Protein 1T72 (pdb70)

Structure (mmCIF, N/CA/C/O backbone):
data_1T72
#
_entry.id   1T72
#
_cell.length_a   113.500
_cell.length_b   113.500
_cell.length_c   155.000
_cell.angle_alpha   90.00
_cell.angle_beta   90.00
_cell.angle_gamma   90.00
#
_symmetry.space_group_name_H-M   'P 43'
#
loop_
_entity.id
_entity.type
_entity.pdbx_description
1 polymer 'Phosphate transport system protein phoU homolog'
2 water water
#
loop_
_atom_site.group_PDB
_atom_site.id
_atom_site.type_symbol
_atom_site.label_atom_id
_atom_site.label_alt_id
_atom_site.label_comp_id
_atom_site.label_asym_id
_atom_site.label_entity_id
_atom_site.label_seq_id
_atom_site.pdbx_PDB_ins_code
_atom_site.Cartn_x
_atom_site.Cartn_y
_atom_site.Cartn_z
_atom_site.occupancy
_atom_site.B_iso_or_equiv
_atom_site.auth_seq_id
_atom_site.auth_comp_id
_atom_site.auth_asym_id
_atom_site.auth_atom_id
_atom_site.pdbx_PDB_model_num
ATOM 1 N N . GLY A 1 1 ? -21.673 42.239 82.195 1.00 52.92 1 GLY A N 1
ATOM 2 C CA . GLY A 1 1 ? -20.653 43.327 82.146 1.00 53.29 1 GLY A CA 1
ATOM 3 C C . GLY A 1 1 ? -19.368 42.889 81.465 1.00 53.44 1 GLY A C 1
ATOM 4 O O . GLY A 1 1 ? -18.683 41.979 81.942 1.00 53.73 1 GLY A O 1
ATOM 5 N N . GLY A 1 2 ? -19.027 43.549 80.358 1.00 53.18 2 GLY A N 1
ATOM 6 C CA . GLY A 1 2 ? -17.890 43.138 79.546 1.00 52.48 2 GLY A CA 1
ATOM 7 C C . GLY A 1 2 ? -16.838 44.188 79.220 1.00 51.76 2 GLY A C 1
ATOM 8 O O . GLY A 1 2 ? -16.260 44.809 80.118 1.00 52.18 2 GLY A O 1
ATOM 9 N N . GLY A 1 3 ? -16.580 44.373 77.925 1.00 50.70 3 GLY A N 1
ATOM 10 C CA . GLY A 1 3 ? -15.485 45.210 77.459 1.00 48.94 3 GLY A CA 1
ATOM 11 C C . GLY A 1 3 ? -14.393 44.381 76.796 1.00 47.76 3 GLY A C 1
ATOM 12 O O . GLY A 1 3 ? -13.544 43.788 77.479 1.00 47.15 3 GLY A O 1
ATOM 13 N N . GLY A 1 4 ? -14.421 44.337 75.462 1.00 46.47 4 GLY A N 1
ATOM 14 C CA . GLY A 1 4 ? -13.451 43.584 74.679 1.00 44.44 4 GLY A CA 1
ATOM 15 C C . GLY A 1 4 ? -12.044 44.168 74.675 1.00 42.93 4 GLY A C 1
ATOM 16 O O . GLY A 1 4 ? -11.096 43.515 74.235 1.00 43.32 4 GLY A O 1
ATOM 17 N N . GLY A 1 5 ? -11.899 45.397 75.164 1.00 40.79 5 GLY A N 1
ATOM 18 C CA . GLY A 1 5 ? -10.598 46.030 75.247 1.00 38.25 5 GLY A CA 1
ATOM 19 C C . GLY A 1 5 ? -9.617 45.307 76.158 1.00 36.66 5 GLY A C 1
ATOM 20 O O . GLY A 1 5 ? -8.408 45.328 75.910 1.00 36.47 5 GLY A O 1
ATOM 21 N N . GLY A 1 6 ? -10.140 44.682 77.214 1.00 34.82 6 GLY A N 1
ATOM 22 C CA . GLY A 1 6 ? -9.337 43.944 78.170 1.00 32.25 6 GLY A CA 1
ATOM 23 C C . GLY A 1 6 ? -8.472 42.899 77.499 1.00 31.22 6 GLY A C 1
ATOM 24 O O . GLY A 1 6 ? -7.237 42.914 77.626 1.00 31.57 6 GLY A O 1
ATOM 33 N N . LYS A 1 8 ? -7.702 42.456 74.331 1.00 26.53 8 LYS A N 1
ATOM 34 C CA . LYS A 1 8 ? -6.754 42.965 73.343 1.00 25.30 8 LYS A CA 1
ATOM 35 C C . LYS A 1 8 ? -5.505 43.496 74.053 1.00 25.27 8 LYS A C 1
ATOM 36 O O . LYS A 1 8 ? -4.367 43.132 73.715 1.00 25.56 8 LYS A O 1
ATOM 42 N N . LEU A 1 9 ? -5.729 44.341 75.056 1.00 24.26 9 LEU A N 1
ATOM 43 C CA . LEU A 1 9 ? -4.643 44.927 75.810 1.00 23.12 9 LEU A CA 1
ATOM 44 C C . LEU A 1 9 ? -3.763 43.844 76.423 1.00 23.76 9 LEU A C 1
ATOM 45 O O . LEU A 1 9 ? -2.538 44.026 76.560 1.00 23.46 9 LEU A O 1
ATOM 50 N N . PHE A 1 10 ? -4.374 42.718 76.800 1.00 23.55 10 PHE A N 1
ATOM 51 C CA . PHE A 1 10 ? -3.573 41.617 77.327 1.00 23.63 10 PHE A CA 1
ATOM 52 C C . PHE A 1 10 ? -2.622 41.063 76.248 1.00 23.51 10 PHE A C 1
ATOM 53 O O . PHE A 1 10 ? -1.398 41.042 76.442 1.00 23.45 10 PHE A O 1
ATOM 61 N N . LYS A 1 11 ? -3.175 40.649 75.109 1.00 23.26 11 LYS A N 1
ATOM 62 C CA . LYS A 1 11 ? -2.357 40.160 74.005 1.00 23.07 11 LYS A CA 1
ATOM 63 C C . LYS A 1 11 ? -1.278 41.172 73.638 1.00 22.61 11 LYS A C 1
ATOM 64 O O . LYS A 1 11 ? -0.092 40.849 73.582 1.00 22.38 11 LYS A O 1
ATOM 70 N N . GLU A 1 12 ? -1.684 42.410 73.395 1.00 22.29 12 GLU A N 1
ATOM 71 C CA . GLU A 1 12 ? -0.712 43.448 73.074 1.00 21.98 12 GLU A CA 1
ATOM 72 C C . GLU A 1 12 ? 0.440 43.539 74.113 1.00 21.43 12 GLU A C 1
ATOM 73 O O . GLU A 1 12 ? 1.612 43.653 73.751 1.00 21.27 12 GLU A O 1
ATOM 79 N N . LEU A 1 13 ? 0.117 43.459 75.396 1.00 20.28 13 LEU A N 1
ATOM 80 C CA . LEU A 1 13 ? 1.144 43.604 76.406 1.00 19.64 13 LEU A CA 1
ATOM 81 C C . LEU A 1 13 ? 2.045 42.382 76.441 1.00 21.15 13 LEU A C 1
ATOM 82 O O . LEU A 1 13 ? 3.246 42.481 76.711 1.00 21.31 13 LEU A O 1
ATOM 87 N N . GLU A 1 14 ? 1.481 41.214 76.173 1.00 23.12 14 GLU A N 1
ATOM 88 C CA . GLU A 1 14 ? 2.309 40.016 76.215 1.00 24.75 14 GLU A CA 1
ATOM 89 C C . GLU A 1 14 ? 3.202 39.984 74.985 1.00 24.74 14 GLU A C 1
ATOM 90 O O . GLU A 1 14 ? 4.401 39.738 75.081 1.00 24.53 14 GLU A O 1
ATOM 96 N N . GLU A 1 15 ? 2.620 40.289 73.836 1.00 25.48 15 GLU A N 1
ATOM 97 C CA . GLU A 1 15 ? 3.388 40.382 72.603 1.00 26.64 15 GLU A CA 1
ATOM 98 C C . GLU A 1 15 ? 4.497 41.438 72.707 1.00 26.58 15 GLU A C 1
ATOM 99 O O . GLU A 1 15 ? 5.536 41.311 72.073 1.00 26.71 15 GLU A O 1
ATOM 105 N N . THR A 1 16 ? 4.287 42.480 73.503 1.00 26.52 16 THR A N 1
ATOM 106 C CA . THR A 1 16 ? 5.311 43.510 73.640 1.00 26.68 16 THR A CA 1
ATOM 107 C C . THR A 1 16 ? 6.400 43.006 74.557 1.00 27.17 16 THR A C 1
ATOM 108 O O . THR A 1 16 ? 7.586 43.075 74.231 1.00 27.36 16 THR A O 1
ATOM 112 N N . LYS A 1 17 ? 6.000 42.494 75.714 1.00 27.29 17 LYS A N 1
ATOM 113 C CA . LYS A 1 17 ? 6.964 41.852 76.591 1.00 27.30 17 LYS A CA 1
ATOM 114 C C . LYS A 1 17 ? 7.823 40.876 75.784 1.00 26.74 17 LYS A C 1
ATOM 115 O O . LYS A 1 17 ? 9.025 40.777 75.999 1.00 26.68 17 LYS A O 1
ATOM 121 N N . GLU A 1 18 ? 7.214 40.173 74.836 1.00 26.38 18 GLU A N 1
ATOM 122 C CA . GLU A 1 18 ? 7.979 39.239 74.020 1.00 26.33 18 GLU A CA 1
ATOM 123 C C . GLU A 1 18 ? 8.995 40.003 73.197 1.00 24.85 18 GLU A C 1
ATOM 124 O O . GLU A 1 18 ? 10.133 39.577 73.037 1.00 24.76 18 GLU A O 1
ATOM 130 N N . GLN A 1 19 ? 8.585 41.151 72.693 1.00 23.58 19 GLN A N 1
ATOM 131 C CA . GLN A 1 19 ? 9.491 41.969 71.915 1.00 23.10 19 GLN A CA 1
ATOM 132 C C . GLN A 1 19 ? 10.661 42.406 72.756 1.00 22.33 19 GLN A C 1
ATOM 133 O O . GLN A 1 19 ? 11.790 42.333 72.314 1.00 22.40 19 GLN A O 1
ATOM 139 N N . VAL A 1 20 ? 10.390 42.887 73.964 1.00 22.01 20 VAL A N 1
ATOM 140 C CA . VAL A 1 20 ? 11.469 43.282 74.868 1.00 21.11 20 VAL A CA 1
ATOM 141 C C . VAL A 1 20 ? 12.482 42.144 75.009 1.00 21.12 20 VAL A C 1
ATOM 142 O O . VAL A 1 20 ? 13.693 42.372 74.949 1.00 21.37 20 VAL A O 1
ATOM 146 N N . ILE A 1 21 ? 12.007 40.915 75.170 1.00 20.49 21 ILE A N 1
ATOM 147 C CA . ILE A 1 21 ? 12.957 39.821 75.309 1.00 20.29 21 ILE A CA 1
ATOM 148 C C . ILE A 1 21 ? 13.791 39.643 74.034 1.00 20.13 21 ILE A C 1
ATOM 149 O O . ILE A 1 21 ? 15.022 39.605 74.108 1.00 19.79 21 ILE A O 1
ATOM 154 N N . LYS A 1 22 ? 13.132 39.571 72.874 1.00 20.05 22 LYS A N 1
ATOM 155 C CA . LYS A 1 22 ? 13.845 39.523 71.594 1.00 19.68 22 LYS A CA 1
ATOM 156 C C . LYS A 1 22 ? 14.998 40.526 71.649 1.00 19.18 22 LYS A C 1
ATOM 157 O O . LYS A 1 22 ? 16.158 40.201 71.361 1.00 19.49 22 LYS A O 1
ATOM 171 N N . ALA A 1 24 ? 16.602 41.922 74.213 1.00 19.65 24 ALA A N 1
ATOM 172 C CA . ALA A 1 24 ? 17.720 41.581 75.119 1.00 20.20 24 ALA A CA 1
ATOM 173 C C . ALA A 1 24 ? 18.559 40.388 74.628 1.00 21.20 24 ALA A C 1
ATOM 174 O O . ALA A 1 24 ? 19.743 40.278 74.960 1.00 21.02 24 ALA A O 1
ATOM 176 N N . LYS A 1 25 ? 17.958 39.488 73.850 1.00 22.04 25 LYS A N 1
ATOM 177 C CA . LYS A 1 25 ? 18.744 38.439 73.223 1.00 22.74 25 LYS A CA 1
ATOM 178 C C . LYS A 1 25 ? 19.796 39.117 72.332 1.00 22.74 25 LYS A C 1
ATOM 179 O O . LYS A 1 25 ? 20.995 38.896 72.484 1.00 23.03 25 LYS A O 1
ATOM 185 N N . LEU A 1 26 ? 19.338 39.982 71.433 1.00 21.84 26 LEU A N 1
ATOM 186 C CA . LEU A 1 26 ? 20.232 40.676 70.513 1.00 20.93 26 LEU A CA 1
ATOM 187 C C . LEU A 1 26 ? 21.350 41.469 71.210 1.00 20.25 26 LEU A C 1
ATOM 188 O O . LEU A 1 26 ? 22.489 41.522 70.747 1.00 19.65 26 LEU A O 1
ATOM 193 N N . VAL A 1 27 ? 21.027 42.074 72.335 1.00 20.57 27 VAL A N 1
ATOM 194 C CA . VAL A 1 27 ? 22.040 42.775 73.126 1.00 21.43 27 VAL A CA 1
ATOM 195 C C . VAL A 1 27 ? 23.099 41.819 73.684 1.00 21.85 27 VAL A C 1
ATOM 196 O O . VAL A 1 27 ? 24.309 42.114 73.663 1.00 21.34 27 VAL A O 1
ATOM 200 N N . GLN A 1 28 ? 22.634 40.678 74.183 1.00 22.63 28 GLN A N 1
ATOM 201 C CA . GLN A 1 28 ? 23.533 39.654 74.681 1.00 23.85 28 GLN A CA 1
ATOM 202 C C . GLN A 1 28 ? 24.378 39.150 73.512 1.00 23.51 28 GLN A C 1
ATOM 203 O O . GLN A 1 28 ? 25.563 38.863 73.677 1.00 23.95 28 GLN A O 1
ATOM 209 N N . GLU A 1 29 ? 23.769 39.051 72.330 1.00 22.56 29 GLU A N 1
ATOM 210 C CA . GLU A 1 29 ? 24.463 38.498 71.173 1.00 22.01 29 GLU A CA 1
ATOM 211 C C . GLU A 1 29 ? 25.519 39.495 70.728 1.00 20.27 29 GLU A C 1
ATOM 212 O O . GLU A 1 29 ? 26.622 39.123 70.309 1.00 19.01 29 GLU A O 1
ATOM 218 N N . ALA A 1 30 ? 25.164 40.766 70.845 1.00 18.91 30 ALA A N 1
ATOM 219 C CA . ALA A 1 30 ? 26.070 41.841 70.527 1.00 18.06 30 ALA A CA 1
ATOM 220 C C . ALA A 1 30 ? 27.276 41.763 71.452 1.00 17.88 30 ALA A C 1
ATOM 221 O O . ALA A 1 30 ? 28.384 41.530 70.996 1.00 17.23 30 ALA A O 1
ATOM 223 N N . ILE A 1 31 ? 27.075 41.932 72.756 1.00 18.21 31 ILE A N 1
ATOM 224 C CA . ILE A 1 31 ? 28.218 41.856 73.654 1.00 18.89 31 ILE A CA 1
ATOM 225 C C . ILE A 1 31 ? 29.069 40.637 73.309 1.00 19.25 31 ILE A C 1
ATOM 226 O O . ILE A 1 31 ? 30.286 40.734 73.173 1.00 19.26 31 ILE A O 1
ATOM 231 N N . ASP A 1 32 ? 28.414 39.492 73.158 1.00 20.53 32 ASP A N 1
ATOM 232 C CA . ASP A 1 32 ? 29.108 38.236 72.845 1.00 21.68 32 ASP A CA 1
ATOM 233 C C . ASP A 1 32 ? 30.014 38.248 71.593 1.00 20.83 32 ASP A C 1
ATOM 234 O O . ASP A 1 32 ? 31.177 37.856 71.677 1.00 21.33 32 ASP A O 1
ATOM 239 N N . LYS A 1 33 ? 29.494 38.693 70.448 1.00 19.09 33 LYS A N 1
ATOM 240 C CA . LYS A 1 33 ? 30.303 38.793 69.237 1.00 16.95 33 LYS A CA 1
ATOM 241 C C . LYS A 1 33 ? 31.456 39.763 69.454 1.00 15.86 33 LYS A C 1
ATOM 242 O O . LYS A 1 33 ? 32.581 39.512 69.024 1.00 15.48 33 LYS A O 1
ATOM 248 N N . ALA A 1 34 ? 31.167 40.871 70.125 1.00 14.72 34 ALA A N 1
ATOM 249 C CA . ALA A 1 34 ? 32.140 41.942 70.276 1.00 14.48 34 ALA A CA 1
ATOM 250 C C . ALA A 1 34 ? 33.317 41.489 71.110 1.00 14.82 34 ALA A C 1
ATOM 251 O O . ALA A 1 34 ? 34.430 41.990 70.950 1.00 14.65 34 ALA A O 1
ATOM 253 N N . T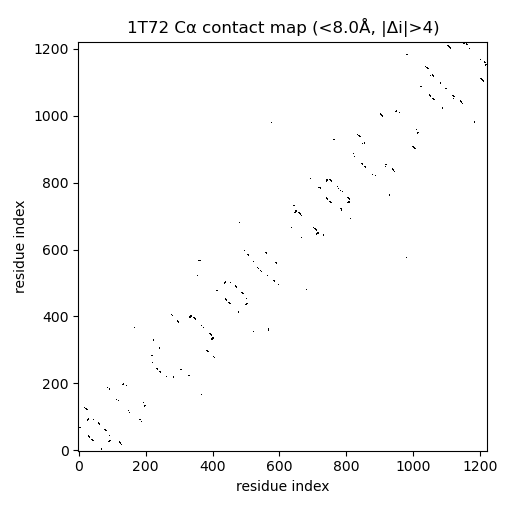HR A 1 35 ? 33.083 40.555 72.019 1.00 15.10 35 THR A N 1
ATOM 254 C CA . THR A 1 35 ? 34.178 40.109 72.857 1.00 16.20 35 THR A CA 1
ATOM 255 C C . THR A 1 35 ? 35.056 39.134 72.080 1.00 17.03 35 THR A C 1
ATOM 256 O O . THR A 1 35 ? 36.279 39.101 72.259 1.00 16.90 35 THR A O 1
ATOM 260 N N . GLU A 1 36 ? 34.429 38.361 71.193 1.00 17.57 36 GLU A N 1
ATOM 261 C CA . GLU A 1 36 ? 35.173 37.488 70.306 1.00 17.59 36 GLU A CA 1
ATOM 262 C C . GLU A 1 36 ? 35.981 38.355 69.352 1.00 17.63 36 GLU A C 1
ATOM 263 O O . GLU A 1 36 ? 37.170 38.125 69.165 1.00 17.63 36 GLU A O 1
ATOM 269 N N . ALA A 1 37 ? 35.351 39.374 68.773 1.00 18.17 37 ALA A N 1
ATOM 270 C CA . ALA A 1 37 ? 36.049 40.187 67.778 1.00 19.10 37 ALA A CA 1
ATOM 271 C C . ALA A 1 37 ? 37.221 40.869 68.438 1.00 19.28 37 ALA A C 1
ATOM 272 O O . ALA A 1 37 ? 38.295 40.967 67.849 1.00 20.19 37 ALA A O 1
ATOM 274 N N . LEU A 1 38 ? 37.014 41.322 69.667 1.00 18.95 38 LEU A N 1
ATOM 275 C CA . LEU A 1 38 ? 38.078 41.934 70.450 1.00 19.39 38 LEU A CA 1
ATOM 276 C C . LEU A 1 38 ? 39.240 40.971 70.623 1.00 20.72 38 LEU A C 1
ATOM 277 O O . LEU A 1 38 ? 40.349 41.266 70.184 1.00 21.90 38 LEU A O 1
ATOM 282 N N . ASN A 1 39 ? 38.959 39.819 71.240 1.00 21.55 39 ASN A N 1
ATOM 283 C CA . ASN A 1 39 ? 39.945 38.793 71.594 1.00 21.38 39 ASN A CA 1
ATOM 284 C C . ASN A 1 39 ? 40.703 38.235 70.392 1.00 21.24 39 ASN A C 1
ATOM 285 O O . ASN A 1 39 ? 41.944 38.234 70.355 1.00 21.55 39 ASN A O 1
ATOM 290 N N . LYS A 1 40 ? 39.942 37.733 69.420 1.00 20.58 40 LYS A N 1
ATOM 291 C CA . LYS A 1 40 ? 40.497 36.956 68.312 1.00 19.35 40 LYS A CA 1
ATOM 292 C C . LYS A 1 40 ? 40.985 37.835 67.157 1.00 18.48 40 LYS A C 1
ATOM 293 O O . LYS A 1 40 ? 41.288 37.326 66.084 1.00 18.50 40 LYS A O 1
ATOM 299 N N . GLN A 1 41 ? 41.075 39.147 67.404 1.00 17.49 41 GLN A N 1
ATOM 300 C CA . GLN A 1 41 ? 41.437 40.183 66.404 1.00 15.97 41 GLN A CA 1
ATOM 301 C C . GLN A 1 41 ? 40.706 39.995 65.077 1.00 15.15 41 GLN A C 1
ATOM 302 O O . GLN A 1 41 ? 41.313 40.015 64.003 1.00 16.09 41 GLN A O 1
ATOM 308 N N . ASN A 1 42 ? 39.393 39.828 65.170 1.00 13.87 42 ASN A N 1
ATOM 309 C CA . ASN A 1 42 ? 38.599 39.347 64.056 1.00 12.97 42 ASN A CA 1
ATOM 310 C C . ASN A 1 42 ? 37.624 40.423 63.581 1.00 13.07 42 ASN A C 1
ATOM 311 O O . ASN A 1 42 ? 36.623 40.715 64.267 1.00 14.14 42 ASN A O 1
ATOM 316 N N . VAL A 1 43 ? 37.924 41.029 62.426 1.00 12.25 43 VAL A N 1
ATOM 317 C CA . VAL A 1 43 ? 37.110 42.143 61.909 1.00 11.59 43 VAL A CA 1
ATOM 318 C C . VAL A 1 43 ? 35.814 41.668 61.264 1.00 12.09 43 VAL A C 1
ATOM 319 O O . VAL A 1 43 ? 34.804 42.370 61.308 1.00 11.89 43 VAL A O 1
ATOM 323 N N . GLU A 1 44 ? 35.846 40.488 60.649 1.00 12.96 44 GLU A N 1
ATOM 324 C CA . GLU A 1 44 ? 34.624 39.901 60.125 1.00 13.89 44 GLU A CA 1
ATOM 325 C C . GLU A 1 44 ? 33.591 40.040 61.242 1.00 13.88 44 GLU A C 1
ATOM 326 O O . GLU A 1 44 ? 32.533 40.650 61.061 1.00 14.46 44 GLU A O 1
ATOM 332 N N . LEU A 1 45 ? 33.941 39.528 62.417 1.00 13.27 45 LEU A N 1
ATOM 333 C CA . LEU A 1 45 ? 33.029 39.473 63.548 1.00 12.68 45 LEU A CA 1
ATOM 334 C C . LEU A 1 45 ? 32.565 40.842 64.015 1.00 13.28 45 LEU A C 1
ATOM 335 O O . LEU A 1 45 ? 31.428 40.993 64.481 1.00 13.07 45 LEU A O 1
ATOM 340 N N . ALA A 1 46 ? 33.464 41.824 63.934 1.00 13.47 46 ALA A N 1
ATOM 341 C CA . ALA A 1 46 ? 33.161 43.172 64.402 1.00 13.17 46 ALA A CA 1
ATOM 342 C C . ALA A 1 46 ? 32.158 43.869 63.479 1.00 12.87 46 ALA A C 1
ATOM 343 O O . ALA A 1 46 ? 31.135 44.354 63.947 1.00 13.22 46 ALA A O 1
ATOM 345 N N . GLU A 1 47 ? 32.434 43.892 62.174 1.00 12.46 47 GLU A N 1
ATOM 346 C CA . GLU A 1 47 ? 31.517 44.494 61.205 1.00 11.50 47 GLU A CA 1
ATOM 347 C C . GLU A 1 47 ? 30.115 43.916 61.356 1.00 10.24 47 GLU A C 1
ATOM 348 O O . GLU A 1 47 ? 29.135 44.601 61.104 1.00 9.50 47 GLU A O 1
ATOM 354 N N . GLU A 1 48 ? 30.027 42.651 61.761 1.00 9.79 48 GLU A N 1
ATOM 355 C CA . GLU A 1 48 ? 28.737 42.055 62.100 1.00 9.81 48 GLU A CA 1
ATOM 356 C C . GLU A 1 48 ? 28.090 42.852 63.227 1.00 10.32 48 GLU A C 1
ATOM 357 O O . GLU A 1 48 ? 27.070 43.513 63.011 1.00 11.11 48 GLU A O 1
ATOM 363 N N . VAL A 1 49 ? 28.693 42.811 64.414 1.00 10.36 49 VAL A N 1
ATOM 364 C CA . VAL A 1 49 ? 28.195 43.585 65.549 1.00 11.01 49 VAL A CA 1
ATOM 365 C C . VAL A 1 49 ? 27.732 44.966 65.093 1.00 12.39 49 VAL A C 1
ATOM 366 O O . VAL A 1 49 ? 26.646 45.408 65.449 1.00 12.59 49 VAL A O 1
ATOM 370 N N . ILE A 1 50 ? 28.541 45.635 64.279 1.00 14.54 50 ILE A N 1
ATOM 371 C CA . ILE A 1 50 ? 28.234 47.001 63.828 1.00 16.21 50 ILE A CA 1
ATOM 372 C C . ILE A 1 50 ? 27.005 47.147 62.899 1.00 17.07 50 ILE A C 1
ATOM 373 O O . ILE A 1 50 ? 26.253 48.111 63.055 1.00 17.85 50 ILE A O 1
ATOM 378 N N . LYS A 1 51 ? 26.783 46.226 61.955 1.00 17.67 51 LYS A N 1
ATOM 379 C CA . LYS A 1 51 ? 25.523 46.284 61.201 1.00 18.63 51 LYS A CA 1
ATOM 380 C C . LYS A 1 51 ? 24.386 45.854 62.080 1.00 18.78 51 LYS A C 1
ATOM 381 O O . LYS A 1 51 ? 23.301 46.417 62.013 1.00 19.62 51 LYS A O 1
ATOM 387 N N . GLY A 1 52 ? 24.648 44.861 62.921 1.00 18.69 52 GLY A N 1
ATOM 388 C CA . GLY A 1 52 ? 23.614 44.271 63.746 1.00 18.67 52 GLY A CA 1
ATOM 389 C C . GLY A 1 52 ? 23.008 45.217 64.766 1.00 18.83 52 GLY A C 1
ATOM 390 O O . GLY A 1 52 ? 22.030 44.875 65.431 1.00 18.72 52 GLY A O 1
ATOM 391 N N . ASP A 1 53 ? 23.592 46.403 64.896 1.00 19.29 53 ASP A N 1
ATOM 392 C CA . ASP A 1 53 ? 23.182 47.366 65.928 1.00 19.47 53 ASP A CA 1
ATOM 393 C C . ASP A 1 53 ? 21.951 48.102 65.491 1.00 19.15 53 ASP A C 1
ATOM 394 O O . ASP A 1 53 ? 21.227 48.653 66.303 1.00 17.87 53 ASP A O 1
ATOM 399 N N . ASP A 1 54 ? 21.747 48.119 64.179 1.00 19.80 54 ASP A N 1
ATOM 400 C CA . ASP A 1 54 ? 20.620 48.792 63.590 1.00 19.98 54 ASP A CA 1
ATOM 401 C C . ASP A 1 54 ? 19.342 48.081 63.968 1.00 19.15 54 ASP A C 1
ATOM 402 O O . ASP A 1 54 ? 18.348 48.724 64.272 1.00 17.39 54 ASP A O 1
ATOM 407 N N . THR A 1 55 ? 19.383 46.751 63.964 1.00 19.39 55 THR A N 1
ATOM 408 C CA . THR A 1 55 ? 18.222 45.954 64.345 1.00 19.86 55 THR A CA 1
ATOM 409 C C . THR A 1 55 ? 17.756 46.380 65.714 1.00 20.42 55 THR A C 1
ATOM 410 O O . THR A 1 55 ? 16.565 46.644 65.928 1.00 20.65 55 THR A O 1
ATOM 414 N N . ILE A 1 56 ? 18.713 46.448 66.636 1.00 21.00 56 ILE A N 1
ATOM 415 C CA . ILE A 1 56 ? 18.442 46.874 68.002 1.00 21.58 56 ILE A CA 1
ATOM 416 C C . ILE A 1 56 ? 17.892 48.301 68.058 1.00 23.50 56 ILE A C 1
ATOM 417 O O . ILE A 1 56 ? 16.961 48.573 68.802 1.00 24.60 56 ILE A O 1
ATOM 422 N N . ASP A 1 57 ? 18.442 49.214 67.260 1.00 25.41 57 ASP A N 1
ATOM 423 C CA . ASP A 1 57 ? 17.887 50.567 67.190 1.00 26.21 57 ASP A CA 1
ATOM 424 C C . ASP A 1 57 ? 16.377 50.567 66.898 1.00 27.06 57 ASP A C 1
ATOM 425 O O . ASP A 1 57 ? 15.608 51.193 67.631 1.00 28.07 57 ASP A O 1
ATOM 430 N N . LEU A 1 58 ? 15.952 49.861 65.852 1.00 26.87 58 LEU A N 1
ATOM 431 C CA . LEU A 1 58 ? 14.557 49.887 65.454 1.00 27.39 58 LEU A CA 1
ATOM 432 C C . LEU A 1 58 ? 13.661 49.270 66.522 1.00 28.31 58 LEU A C 1
ATOM 433 O O . LEU A 1 58 ? 12.516 49.686 66.686 1.00 28.88 58 LEU A O 1
ATOM 438 N N . LEU A 1 59 ? 14.186 48.297 67.269 1.00 28.24 59 LEU A N 1
ATOM 439 C CA . LEU A 1 59 ? 13.420 47.655 68.347 1.00 27.29 59 LEU A CA 1
ATOM 440 C C . LEU A 1 59 ? 13.046 48.633 69.444 1.00 27.00 59 LEU A C 1
ATOM 441 O O . LEU A 1 59 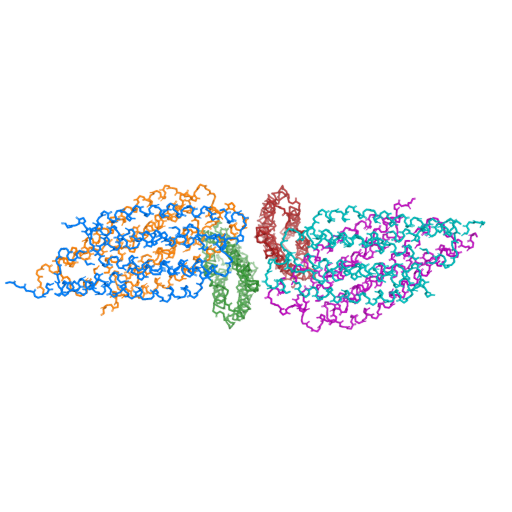? 12.032 48.457 70.114 1.00 26.64 59 LEU A O 1
ATOM 446 N N . GLU A 1 60 ? 13.876 49.650 69.642 1.00 27.04 60 GLU A N 1
ATOM 447 C CA . GLU A 1 60 ? 13.571 50.657 70.649 1.00 28.02 60 GLU A CA 1
ATOM 448 C C . GLU A 1 60 ? 12.286 51.392 70.262 1.00 27.37 60 GLU A C 1
ATOM 449 O O . GLU A 1 60 ? 11.307 51.377 71.017 1.00 27.54 60 GLU A O 1
ATOM 455 N N . VAL A 1 61 ? 12.310 52.008 69.079 1.00 26.01 61 VAL A N 1
ATOM 456 C CA . VAL A 1 61 ? 11.155 52.646 68.446 1.00 24.64 61 VAL A CA 1
ATOM 457 C C . VAL A 1 61 ? 9.946 51.742 68.405 1.00 23.52 61 VAL A C 1
ATOM 458 O O . VAL A 1 61 ? 8.886 52.090 68.882 1.00 23.40 61 VAL A O 1
ATOM 462 N N . ASP A 1 62 ? 10.136 50.572 67.820 1.00 23.14 62 ASP A N 1
ATOM 463 C CA . ASP A 1 62 ? 9.114 49.552 67.704 1.00 22.94 62 ASP A CA 1
ATOM 464 C C . ASP A 1 62 ? 8.347 49.425 68.998 1.00 22.85 62 ASP A C 1
ATOM 465 O O . ASP A 1 62 ? 7.136 49.597 69.020 1.00 22.94 62 ASP A O 1
ATOM 470 N N . ILE A 1 63 ? 9.064 49.139 70.079 1.00 23.29 63 ILE A N 1
ATOM 471 C CA . ILE A 1 63 ? 8.463 48.955 71.397 1.00 23.55 63 ILE A CA 1
ATOM 472 C C . ILE A 1 63 ? 7.898 50.250 71.987 1.00 23.66 63 ILE A C 1
ATOM 473 O O . ILE A 1 63 ? 6.872 50.248 72.677 1.00 23.90 63 ILE A O 1
ATOM 478 N N . GLU A 1 64 ? 8.571 51.360 71.729 1.00 23.28 64 GLU A N 1
ATOM 479 C CA . GLU A 1 64 ? 8.094 52.619 72.252 1.00 22.52 64 GLU A CA 1
ATOM 480 C C . GLU A 1 64 ? 6.793 52.965 71.598 1.00 22.20 64 GLU A C 1
ATOM 481 O O . GLU A 1 64 ? 5.861 53.354 72.285 1.00 23.78 64 GLU A O 1
ATOM 487 N N . ARG A 1 65 ? 6.703 52.786 70.284 1.00 20.67 65 ARG A N 1
ATOM 488 C CA . ARG A 1 65 ? 5.468 53.074 69.578 1.00 18.90 65 ARG A CA 1
ATOM 489 C C . ARG A 1 65 ? 4.394 52.102 70.042 1.00 18.77 65 ARG A C 1
ATOM 490 O O . ARG A 1 65 ? 3.214 52.443 70.083 1.00 17.76 65 ARG A O 1
ATOM 498 N N . ARG A 1 66 ? 4.810 50.897 70.428 1.00 18.80 66 ARG A N 1
ATOM 499 C CA . ARG A 1 66 ? 3.872 49.915 70.968 1.00 18.82 66 ARG A CA 1
ATOM 500 C C . ARG A 1 66 ? 3.196 50.463 72.221 1.00 19.07 66 ARG A C 1
ATOM 501 O O . ARG A 1 66 ? 1.967 50.377 72.367 1.00 18.83 66 ARG A O 1
ATOM 509 N N . CYS A 1 67 ? 4.018 51.018 73.118 1.00 18.93 67 CYS A N 1
ATOM 510 C CA . CYS A 1 67 ? 3.585 51.482 74.427 1.00 19.26 67 CYS A CA 1
ATOM 511 C C . CYS A 1 67 ? 2.575 52.595 74.329 1.00 19.35 67 CYS A C 1
ATOM 512 O O . CYS A 1 67 ? 1.590 52.616 75.052 1.00 19.42 67 CYS A O 1
ATOM 515 N N . ILE A 1 68 ? 2.826 53.539 73.434 1.00 19.42 68 ILE A N 1
ATOM 516 C CA . ILE A 1 68 ? 1.889 54.641 73.225 1.00 19.34 68 ILE A CA 1
ATOM 517 C C . ILE A 1 68 ? 0.585 54.141 72.619 1.00 18.32 68 ILE A C 1
ATOM 518 O O . ILE A 1 68 ? -0.478 54.590 73.003 1.00 18.27 68 ILE A O 1
ATOM 523 N N . ARG A 1 69 ? 0.676 53.226 71.657 1.00 17.61 69 ARG A N 1
ATOM 524 C CA . ARG A 1 69 ? -0.504 52.611 71.077 1.00 16.88 69 ARG A CA 1
ATOM 525 C C . ARG A 1 69 ? -1.336 52.137 72.247 1.00 15.92 69 ARG A C 1
ATOM 526 O O . ARG A 1 69 ? -2.516 52.503 72.408 1.00 15.87 69 ARG A O 1
ATOM 542 N N . ILE A 1 71 ? -1.552 52.590 75.357 1.00 13.82 71 ILE A N 1
ATOM 543 C CA . ILE A 1 71 ? -2.149 53.565 76.277 1.00 14.42 71 ILE A CA 1
ATOM 544 C C . ILE A 1 71 ? -3.314 54.308 75.642 1.00 14.40 71 ILE A C 1
ATOM 545 O O . ILE A 1 71 ? -4.349 54.524 76.259 1.00 14.43 71 ILE A O 1
ATOM 550 N N . ALA A 1 72 ? -3.121 54.722 74.405 1.00 15.23 72 ALA A N 1
ATOM 551 C CA . ALA A 1 72 ? -4.102 55.542 73.711 1.00 16.22 72 ALA A CA 1
ATOM 552 C C . ALA A 1 72 ? -5.406 54.771 73.495 1.00 17.07 72 ALA A C 1
ATOM 553 O O . ALA A 1 72 ? -6.496 55.310 73.680 1.00 16.60 72 ALA A O 1
ATOM 555 N N . LEU A 1 73 ? -5.268 53.499 73.126 1.00 18.34 73 LEU A N 1
ATOM 556 C CA . LEU A 1 73 ? -6.387 52.680 72.686 1.00 19.26 73 LEU A CA 1
ATOM 557 C C . LEU A 1 73 ? -7.164 52.025 73.824 1.00 20.00 73 LEU A C 1
ATOM 558 O O . LEU A 1 73 ? -8.372 51.824 73.740 1.00 20.40 73 LEU A O 1
ATOM 563 N N . TYR A 1 74 ? -6.472 51.677 74.891 1.00 20.81 74 TYR A N 1
ATOM 564 C CA . TYR A 1 74 ? -7.079 50.814 75.876 1.00 22.46 74 TYR A CA 1
ATOM 565 C C . TYR A 1 74 ? -7.274 51.423 77.264 1.00 24.05 74 TYR A C 1
ATOM 566 O O . TYR A 1 74 ? -7.850 50.782 78.143 1.00 24.84 74 TYR A O 1
ATOM 575 N N . GLN A 1 75 ? -6.796 52.647 77.467 1.00 25.11 75 GLN A N 1
ATOM 576 C CA . GLN A 1 75 ? -6.955 53.331 78.748 1.00 25.31 75 GLN A CA 1
ATOM 577 C C . GLN A 1 75 ? -6.681 52.410 79.951 1.00 24.18 75 GLN A C 1
ATOM 578 O O . GLN A 1 75 ? -7.573 52.137 80.749 1.00 24.60 75 GLN A O 1
ATOM 584 N N . PRO A 1 76 ? -5.445 51.938 80.087 1.00 23.16 76 PRO A N 1
ATOM 585 C CA . PRO A 1 76 ? -5.111 50.924 81.088 1.00 22.87 76 PRO A CA 1
ATOM 586 C C . PRO A 1 76 ? -4.960 51.503 82.483 1.00 23.24 76 PRO A C 1
ATOM 587 O O . PRO A 1 76 ? -4.453 52.613 82.673 1.00 23.23 76 PRO A O 1
ATOM 591 N N . GLU A 1 77 ? -5.423 50.758 83.462 1.00 22.95 77 GLU A N 1
ATOM 592 C CA . GLU A 1 77 ? -5.370 51.178 84.830 1.00 22.74 77 GLU A CA 1
ATOM 593 C C . GLU A 1 77 ? -4.044 50.757 85.464 1.00 21.63 77 GLU A C 1
ATOM 594 O O . GLU A 1 77 ? -3.179 50.172 84.795 1.00 21.23 77 GLU A O 1
ATOM 600 N N . ALA A 1 78 ? -3.883 51.080 86.726 1.00 20.55 78 ALA A N 1
ATOM 601 C CA . ALA A 1 78 ? -2.748 50.868 87.659 1.00 20.07 78 ALA A CA 1
ATOM 602 C C . ALA A 1 78 ? -1.588 49.964 87.272 1.00 20.19 78 ALA A C 1
ATOM 603 O O . ALA A 1 78 ? -0.562 50.448 86.800 1.00 20.81 78 ALA A O 1
ATOM 605 N N . GLY A 1 79 ? -1.724 48.661 87.482 1.00 19.46 79 GLY A N 1
ATOM 606 C CA . GLY A 1 79 ? -0.672 47.711 87.191 1.00 17.81 79 GLY A CA 1
ATOM 607 C C . GLY A 1 79 ? -0.201 47.721 85.749 1.00 16.84 79 GLY A C 1
ATOM 608 O O . GLY A 1 79 ? 0.995 47.729 85.479 1.00 16.47 79 GLY A O 1
ATOM 609 N N . ASP A 1 80 ? -1.165 47.727 84.831 1.00 16.11 80 ASP A N 1
ATOM 610 C CA . ASP A 1 80 ? -0.869 47.708 83.412 1.00 16.02 80 ASP A CA 1
ATOM 611 C C . ASP A 1 80 ? -0.075 48.954 82.985 1.00 15.53 80 ASP A C 1
ATOM 612 O O . ASP A 1 80 ? 1.033 48.863 82.443 1.00 14.46 80 ASP A O 1
ATOM 617 N N . LEU A 1 81 ? -0.656 50.117 83.245 1.00 15.12 81 LEU A N 1
ATOM 618 C CA . LEU A 1 81 ? -0.040 51.371 82.914 1.00 15.58 81 LEU A CA 1
ATOM 619 C C . LEU A 1 81 ? 1.374 51.430 83.479 1.00 17.77 81 LEU A C 1
ATOM 620 O O . LEU A 1 81 ? 2.284 52.014 82.873 1.00 18.39 81 LEU A O 1
ATOM 625 N N . ARG A 1 82 ? 1.558 50.812 84.641 1.00 19.37 82 ARG A N 1
ATOM 626 C CA . ARG A 1 82 ? 2.849 50.791 85.298 1.00 20.88 82 ARG A CA 1
ATOM 627 C C . ARG A 1 82 ? 3.860 49.933 84.540 1.00 21.30 82 ARG A C 1
ATOM 628 O O . ARG A 1 82 ? 4.986 50.374 84.298 1.00 22.22 82 ARG A O 1
ATOM 644 N N . ILE A 1 84 ? 3.811 49.310 81.517 1.00 15.21 84 ILE A N 1
ATOM 645 C CA . ILE A 1 84 ? 4.021 49.906 80.194 1.00 13.73 84 ILE A CA 1
ATOM 646 C C . ILE A 1 84 ? 5.058 51.031 80.234 1.00 13.10 84 ILE A C 1
ATOM 647 O O . ILE A 1 84 ? 6.103 50.977 79.567 1.00 12.62 84 ILE A O 1
ATOM 660 N N . GLY A 1 86 ? 7.148 51.408 82.448 1.00 13.69 86 GLY A N 1
ATOM 661 C CA . GLY A 1 86 ? 8.345 50.644 82.744 1.00 14.61 86 GLY A CA 1
ATOM 662 C C . GLY A 1 86 ? 8.954 49.988 81.517 1.00 16.57 86 GLY A C 1
ATOM 663 O O . GLY A 1 86 ? 10.164 50.091 81.263 1.00 15.87 86 GLY A O 1
ATOM 664 N N . ILE A 1 87 ? 8.138 49.298 80.732 1.00 18.15 87 ILE A N 1
ATOM 665 C CA . ILE A 1 87 ? 8.676 48.834 79.476 1.00 19.62 87 ILE A CA 1
ATOM 666 C C . ILE A 1 87 ? 9.303 50.034 78.775 1.00 21.18 87 ILE A C 1
ATOM 667 O O . ILE A 1 87 ? 10.454 49.972 78.393 1.00 22.87 87 ILE A O 1
ATOM 672 N N . TYR A 1 88 ? 8.576 51.141 78.657 1.00 22.58 88 TYR A N 1
ATOM 673 C CA . TYR A 1 88 ? 9.069 52.316 77.926 1.00 24.04 88 TYR A CA 1
ATOM 674 C C . TYR A 1 88 ? 10.472 52.762 78.391 1.00 24.46 88 TYR A C 1
ATOM 675 O O . TYR A 1 88 ? 11.374 52.954 77.579 1.00 24.56 88 TYR A O 1
ATOM 684 N N . LYS A 1 89 ? 10.662 52.881 79.699 1.00 25.09 89 LYS A N 1
ATOM 685 C CA . LYS A 1 89 ? 11.962 53.240 80.277 1.00 25.87 89 LYS A CA 1
ATOM 686 C C . LYS A 1 89 ? 13.066 52.254 79.890 1.00 26.76 89 LYS A C 1
ATOM 687 O O . LYS A 1 89 ? 14.136 52.676 79.453 1.00 27.47 89 LYS A O 1
ATOM 693 N N . ILE A 1 90 ? 12.816 50.953 80.042 1.00 27.21 90 ILE A N 1
ATOM 694 C CA . ILE A 1 90 ? 13.891 49.969 79.893 1.00 27.92 90 ILE A CA 1
ATOM 695 C C . ILE A 1 90 ? 14.170 49.529 78.480 1.00 28.71 90 ILE A C 1
ATOM 696 O O . ILE A 1 90 ? 15.221 48.955 78.210 1.00 29.29 90 ILE A O 1
ATOM 701 N N . VAL A 1 91 ? 13.239 49.751 77.570 1.00 29.41 91 VAL A N 1
ATOM 702 C CA . VAL A 1 91 ? 13.564 49.515 76.174 1.00 29.74 91 VAL A CA 1
ATOM 703 C C . VAL A 1 91 ? 14.720 50.455 75.754 1.00 30.35 91 VAL A C 1
ATOM 704 O O . VAL A 1 91 ? 15.460 50.178 74.816 1.00 30.27 91 VAL A O 1
ATOM 708 N N . SER A 1 92 ? 14.901 51.540 76.499 1.00 31.10 92 SER A N 1
ATOM 709 C CA . SER A 1 92 ? 15.976 52.482 76.236 1.00 31.72 92 SER A CA 1
ATOM 710 C C . SER A 1 92 ? 17.323 52.047 76.827 1.00 31.88 92 SER A C 1
ATOM 711 O O . SER A 1 92 ? 18.298 51.894 76.082 1.00 32.60 92 SER A O 1
ATOM 714 N N . ASP A 1 93 ? 17.399 51.835 78.144 1.00 31.30 93 ASP A N 1
ATOM 715 C CA . ASP A 1 93 ? 18.631 51.282 78.749 1.00 30.54 93 ASP A CA 1
ATOM 716 C C . ASP A 1 93 ? 19.214 50.173 77.869 1.00 29.51 93 ASP A C 1
ATOM 717 O O . ASP A 1 93 ? 20.413 50.110 77.648 1.00 29.89 93 ASP A O 1
ATOM 722 N N . LEU A 1 94 ? 18.340 49.296 77.377 1.00 28.36 94 LEU A N 1
ATOM 723 C CA . LEU A 1 94 ? 18.709 48.175 76.527 1.00 26.55 94 LEU A CA 1
ATOM 724 C C . LEU A 1 94 ? 19.262 48.624 75.193 1.00 26.64 94 LEU A C 1
ATOM 725 O O . LEU A 1 94 ? 20.143 47.964 74.644 1.00 27.31 94 LEU A O 1
ATOM 730 N N . GLU A 1 95 ? 18.743 49.724 74.644 1.00 25.40 95 GLU A N 1
ATOM 731 C CA . GLU A 1 95 ? 19.302 50.234 73.397 1.00 24.94 95 GLU A CA 1
ATOM 732 C C . GLU A 1 95 ? 20.713 50.824 73.630 1.00 25.26 95 GLU A C 1
ATOM 733 O O . GLU A 1 95 ? 21.626 50.676 72.797 1.00 24.62 95 GLU A O 1
ATOM 739 N N . ARG A 1 96 ? 20.881 51.459 74.792 1.00 25.52 96 ARG A N 1
ATOM 740 C CA . ARG A 1 96 ? 22.183 51.933 75.267 1.00 25.11 96 ARG A CA 1
ATOM 741 C C . ARG A 1 96 ? 23.225 50.818 75.486 1.00 24.43 96 ARG A C 1
ATOM 742 O O . ARG A 1 96 ? 24.416 51.018 75.216 1.00 25.46 96 ARG A O 1
ATOM 758 N N . GLY A 1 98 ? 23.392 47.948 73.773 1.00 20.91 98 GLY A N 1
ATOM 759 C CA . GLY A 1 98 ? 23.777 47.613 72.411 1.00 21.48 98 GLY A CA 1
ATOM 760 C C . GLY A 1 98 ? 24.711 48.643 71.781 1.00 21.89 98 GLY A C 1
ATOM 761 O O . GLY A 1 98 ? 25.645 48.304 71.041 1.00 21.35 98 GLY A O 1
ATOM 762 N N . ASP A 1 99 ? 24.426 49.909 72.064 1.00 22.44 99 ASP A N 1
ATOM 763 C CA . ASP A 1 99 ? 25.295 51.025 71.706 1.00 23.02 99 ASP A CA 1
ATOM 764 C C . ASP A 1 99 ? 26.699 50.882 72.285 1.00 22.72 99 ASP A C 1
ATOM 765 O O . ASP A 1 99 ? 27.682 51.016 71.566 1.00 23.05 99 ASP A O 1
ATOM 770 N N . GLU A 1 100 ? 26.801 50.614 73.582 1.00 22.18 100 GLU A N 1
ATOM 771 C CA . GLU A 1 100 ? 28.097 50.306 74.180 1.00 21.39 100 GLU A CA 1
ATOM 772 C C . GLU A 1 100 ? 28.810 49.100 73.570 1.00 20.47 100 GLU A C 1
ATOM 773 O O . GLU A 1 100 ? 30.013 49.169 73.375 1.00 21.47 100 GLU A O 1
ATOM 779 N N . ALA A 1 101 ? 28.114 47.999 73.274 1.00 18.77 101 ALA A N 1
ATOM 780 C CA . ALA A 1 101 ? 28.795 46.847 72.647 1.00 17.35 101 ALA A CA 1
ATOM 781 C C . ALA A 1 101 ? 29.280 47.179 71.229 1.00 17.51 101 ALA A C 1
ATOM 782 O O . ALA A 1 101 ? 30.371 46.799 70.792 1.00 16.31 101 ALA A O 1
ATOM 784 N N . GLU A 1 102 ? 28.448 47.903 70.504 1.00 18.67 102 GLU A N 1
ATOM 785 C CA . GLU A 1 102 ? 28.849 48.414 69.218 1.00 19.42 102 GLU A CA 1
ATOM 786 C C . GLU A 1 102 ? 30.211 49.149 69.315 1.00 19.77 102 GLU A C 1
ATOM 787 O O . GLU A 1 102 ? 31.115 48.941 68.490 1.00 19.05 102 GLU A O 1
ATOM 793 N N . ASN A 1 103 ? 30.357 49.978 70.349 1.00 19.79 103 ASN A N 1
ATOM 794 C CA . ASN A 1 103 ? 31.621 50.659 70.631 1.00 19.71 103 ASN A CA 1
ATOM 795 C C . ASN A 1 103 ? 32.776 49.708 70.930 1.00 19.45 103 ASN A C 1
ATOM 796 O O . ASN A 1 103 ? 33.899 49.903 70.472 1.00 19.96 103 ASN A O 1
ATOM 801 N N . ILE A 1 104 ? 32.510 48.675 71.709 1.00 18.70 104 ILE A N 1
ATOM 802 C CA . ILE A 1 104 ? 33.516 47.663 71.933 1.00 17.38 104 ILE A CA 1
ATOM 803 C C . ILE A 1 104 ? 34.009 47.177 70.557 1.00 18.48 104 ILE A C 1
ATOM 804 O O . ILE A 1 104 ? 35.218 47.166 70.297 1.00 17.80 104 ILE A O 1
ATOM 809 N N . ALA A 1 105 ? 33.056 46.857 69.666 1.00 19.29 105 ALA A N 1
ATOM 810 C CA . ALA A 1 105 ? 33.320 46.306 68.317 1.00 19.02 105 ALA A CA 1
ATOM 811 C C . ALA A 1 105 ? 34.132 47.220 67.407 1.00 19.06 105 ALA A C 1
ATOM 812 O O . ALA A 1 105 ? 34.918 46.768 66.557 1.00 18.40 105 ALA A O 1
ATOM 814 N N . GLU A 1 106 ? 33.895 48.513 67.559 1.00 19.47 106 GLU A N 1
ATOM 815 C CA . GLU A 1 106 ? 34.617 49.495 66.785 1.00 19.53 106 GLU A CA 1
ATOM 816 C C . GLU A 1 106 ? 36.063 49.504 67.218 1.00 19.33 106 GLU A C 1
ATOM 817 O O . GLU A 1 106 ? 36.955 49.611 66.388 1.00 19.81 106 GLU A O 1
ATOM 823 N N . ARG A 1 107 ? 36.288 49.354 68.520 1.00 18.78 107 ARG A N 1
ATOM 824 C CA . ARG A 1 107 ? 37.635 49.369 69.064 1.00 18.38 107 ARG A CA 1
ATOM 825 C C . ARG A 1 107 ? 38.375 48.080 68.732 1.00 18.50 107 ARG A C 1
ATOM 826 O O . ARG A 1 107 ? 39.554 48.115 68.377 1.00 19.23 107 ARG A O 1
ATOM 834 N N . ALA A 1 108 ? 37.681 46.946 68.849 1.00 18.15 108 ALA A N 1
ATOM 835 C CA . ALA A 1 108 ? 38.205 45.658 68.404 1.00 16.72 108 ALA A CA 1
ATOM 836 C C . ALA A 1 108 ? 38.796 45.794 66.992 1.00 16.68 108 ALA A C 1
ATOM 837 O O . ALA A 1 108 ? 39.898 45.314 66.740 1.00 16.86 108 ALA A O 1
ATOM 839 N N . ILE A 1 109 ? 38.087 46.459 66.080 1.00 16.14 109 ILE A N 1
ATOM 840 C CA . ILE A 1 109 ? 38.658 46.705 64.767 1.00 15.78 109 ILE A CA 1
ATOM 841 C C . ILE A 1 109 ? 39.999 47.357 65.012 1.00 16.09 109 ILE A C 1
ATOM 842 O O . ILE A 1 109 ? 41.044 46.826 64.647 1.00 16.36 109 ILE A O 1
ATOM 847 N N . LEU A 1 110 ? 39.963 48.505 65.666 1.00 16.46 110 LEU A N 1
ATOM 848 C CA . LEU A 1 110 ? 41.167 49.286 65.879 1.00 17.23 110 LEU A CA 1
ATOM 849 C C . LEU A 1 110 ? 42.286 48.453 66.534 1.00 17.66 110 LEU A C 1
ATOM 850 O O . LEU A 1 110 ? 43.458 48.576 66.166 1.00 17.97 110 LEU A O 1
ATOM 855 N N . LEU A 1 111 ? 41.930 47.595 67.483 1.00 17.75 111 LEU A N 1
ATOM 856 C CA . LEU A 1 111 ? 42.946 46.823 68.214 1.00 18.62 111 LEU A CA 1
ATOM 857 C C . LEU A 1 111 ? 43.551 45.667 67.393 1.00 19.31 111 LEU A C 1
ATOM 858 O O . LEU A 1 111 ? 44.615 45.141 67.743 1.00 19.01 111 LEU A O 1
ATOM 863 N N . ALA A 1 112 ? 42.880 45.300 66.299 1.00 20.38 112 ALA A N 1
ATOM 864 C CA . ALA A 1 112 ? 43.265 44.156 65.469 1.00 21.40 112 ALA A CA 1
ATOM 865 C C . ALA A 1 112 ? 44.573 44.426 64.732 1.00 23.02 112 ALA A C 1
ATOM 866 O O . ALA A 1 112 ? 45.406 43.536 64.531 1.00 22.52 112 ALA A O 1
ATOM 868 N N . GLU A 1 113 ? 44.743 45.677 64.340 1.00 25.43 113 GLU A N 1
ATOM 869 C CA . GLU A 1 113 ? 45.892 46.096 63.575 1.00 27.82 113 GLU A CA 1
ATOM 870 C C . GLU A 1 113 ? 47.126 46.178 64.456 1.00 28.88 113 GLU A C 1
ATOM 871 O O . GLU A 1 113 ? 47.990 47.022 64.224 1.00 29.43 113 GLU A O 1
ATOM 877 N N . GLU A 1 114 ? 47.233 45.269 65.428 1.00 29.84 114 GLU A N 1
ATOM 878 C CA . GLU A 1 114 ? 48.401 45.161 66.294 1.00 30.55 114 GLU A CA 1
ATOM 879 C C . GLU A 1 114 ? 48.348 43.987 67.286 1.00 30.18 114 GLU A C 1
ATOM 880 O O . GLU A 1 114 ? 47.273 43.544 67.681 1.00 30.28 114 GLU A O 1
ATOM 886 N N . PRO A 1 115 ? 49.518 43.484 67.665 1.00 30.20 115 PRO A N 1
ATOM 887 C CA . PRO A 1 115 ? 49.532 42.514 68.743 1.00 29.97 115 PRO A CA 1
ATOM 888 C C . PRO A 1 115 ? 48.613 43.001 69.896 1.00 29.66 115 PRO A C 1
ATOM 889 O O . PRO A 1 115 ? 48.328 44.182 70.000 1.00 29.64 115 PRO A O 1
ATOM 893 N N . PRO A 1 116 ? 48.158 42.049 70.784 1.00 29.45 116 PRO A N 1
ATOM 894 C CA . PRO A 1 116 ? 47.197 42.192 71.938 1.00 29.54 116 PRO A CA 1
ATOM 895 C C . PRO A 1 116 ? 47.530 43.321 72.875 1.00 29.33 116 PRO A C 1
ATOM 896 O O . PRO A 1 116 ? 46.811 44.285 73.076 1.00 29.55 116 PRO A O 1
ATOM 900 N N . LEU A 1 117 ? 48.673 43.090 73.451 1.00 27.76 117 LEU A N 1
ATOM 901 C CA . LEU A 1 117 ? 49.334 43.884 74.451 1.00 26.92 117 LEU A CA 1
ATOM 902 C C . LEU A 1 117 ? 49.244 43.156 75.770 1.00 27.42 117 LEU A C 1
ATOM 903 O O . LEU A 1 117 ? 50.032 43.406 76.678 1.00 27.72 117 LEU A O 1
ATOM 908 N N . LYS A 1 118 ? 48.273 42.302 75.865 1.00 27.24 118 LYS A N 1
ATOM 909 C CA . LYS A 1 118 ? 48.100 41.519 77.053 1.00 27.04 118 LYS A CA 1
ATOM 910 C C . LYS A 1 118 ? 46.952 40.582 76.752 1.00 28.43 118 LYS A C 1
ATOM 911 O O . LYS A 1 118 ? 46.106 40.873 75.916 1.00 28.32 118 LYS A O 1
ATOM 917 N N . PRO A 1 119 ? 46.943 39.477 77.446 1.00 29.41 119 PRO A N 1
ATOM 918 C CA . PRO A 1 119 ? 45.916 38.428 77.258 1.00 30.19 119 PRO A CA 1
ATOM 919 C C . PRO A 1 119 ? 44.440 38.796 77.295 1.00 30.65 119 PRO A C 1
ATOM 920 O O . PRO A 1 119 ? 43.671 38.256 76.496 1.00 32.14 119 PRO A O 1
ATOM 924 N N . TYR A 1 120 ? 44.030 39.694 78.197 1.00 29.76 120 TYR A N 1
ATOM 925 C CA . TYR A 1 120 ? 42.606 40.107 78.313 1.00 29.18 120 TYR A CA 1
ATOM 926 C C . TYR A 1 120 ? 41.798 39.100 79.168 1.00 29.54 120 TYR A C 1
ATOM 927 O O . TYR A 1 120 ? 40.747 38.633 78.735 1.00 30.20 120 TYR A O 1
ATOM 936 N N . VAL A 1 121 ? 42.322 38.792 80.378 1.00 29.56 121 VAL A N 1
ATOM 937 C CA . VAL A 1 121 ? 41.622 37.917 81.321 1.00 28.59 121 VAL A CA 1
ATOM 938 C C . VAL A 1 121 ? 40.553 38.770 81.973 1.00 28.86 121 VAL A C 1
ATOM 939 O O . VAL A 1 121 ? 39.413 38.337 82.135 1.00 29.02 121 VAL A O 1
ATOM 943 N N . ASN A 1 122 ? 40.957 39.985 82.353 1.00 29.24 122 ASN A N 1
ATOM 944 C CA . ASN A 1 122 ? 40.090 40.998 82.947 1.00 28.88 122 ASN A CA 1
ATOM 945 C C . ASN A 1 122 ? 38.864 41.289 82.085 1.00 27.72 122 ASN A C 1
ATOM 946 O O . ASN A 1 122 ? 37.728 41.065 82.527 1.00 27.00 122 ASN A O 1
ATOM 951 N N . ILE A 1 123 ? 39.096 41.786 80.861 1.00 26.32 123 ILE A N 1
ATOM 952 C CA . ILE A 1 123 ? 37.998 42.182 79.981 1.00 25.27 123 ILE A CA 1
ATOM 953 C C . ILE A 1 123 ? 37.069 41.005 79.832 1.00 25.17 123 ILE A C 1
ATOM 954 O O . ILE A 1 123 ? 35.827 41.135 79.817 1.00 24.49 123 ILE A O 1
ATOM 959 N N . ASN A 1 124 ? 37.682 39.837 79.778 1.00 24.50 124 ASN A N 1
ATOM 960 C CA . ASN A 1 124 ? 36.909 38.641 79.664 1.00 24.04 124 ASN A CA 1
ATOM 961 C C . ASN A 1 124 ? 36.060 38.335 80.895 1.00 23.30 124 ASN A C 1
ATOM 962 O O . ASN A 1 124 ? 34.864 38.233 80.747 1.00 23.61 124 ASN A O 1
ATOM 967 N N . PHE A 1 125 ? 36.631 38.249 82.098 1.00 23.28 125 PHE A N 1
ATOM 968 C CA . PHE A 1 125 ? 35.814 38.073 83.332 1.00 23.50 125 PHE A CA 1
ATOM 969 C C . PHE A 1 125 ? 34.692 39.098 83.392 1.00 23.24 125 PHE A C 1
ATOM 970 O O . PHE A 1 125 ? 33.583 38.758 83.770 1.00 23.56 125 PHE A O 1
ATOM 986 N N . SER A 1 127 ? 32.975 40.980 80.799 1.00 24.00 127 SER A N 1
ATOM 987 C CA . SER A 1 127 ? 31.845 40.749 79.917 1.00 24.29 127 SER A CA 1
ATOM 988 C C . SER A 1 127 ? 31.092 39.484 80.309 1.00 25.07 127 SER A C 1
ATOM 989 O O . SER A 1 127 ? 29.873 39.405 80.153 1.00 25.07 127 SER A O 1
ATOM 992 N N . GLU A 1 128 ? 31.801 38.477 80.801 1.00 25.97 128 GLU A N 1
ATOM 993 C CA . GLU A 1 128 ? 31.092 37.251 81.166 1.00 28.39 128 GLU A CA 1
ATOM 994 C C . GLU A 1 128 ? 30.041 37.549 82.250 1.00 28.45 128 GLU A C 1
ATOM 995 O O . GLU A 1 128 ? 28.927 37.019 82.211 1.00 28.32 128 GLU A O 1
ATOM 1001 N N . ILE A 1 129 ? 30.406 38.416 83.193 1.00 27.62 129 ILE A N 1
ATOM 1002 C CA . ILE A 1 129 ? 29.491 38.875 84.213 1.00 26.59 129 ILE A CA 1
ATOM 1003 C C . ILE A 1 129 ? 28.423 39.741 83.564 1.00 25.97 129 ILE A C 1
ATOM 1004 O O . ILE A 1 129 ? 27.244 39.394 83.563 1.00 26.56 129 ILE A O 1
ATOM 1009 N N . VAL A 1 130 ? 28.845 40.865 83.006 1.00 24.37 130 VAL A N 1
ATOM 1010 C CA . VAL A 1 130 ? 27.971 41.730 82.219 1.00 23.32 130 VAL A CA 1
ATOM 1011 C C . VAL A 1 130 ? 26.896 41.026 81.357 1.00 23.45 130 VAL A C 1
ATOM 1012 O O . VAL A 1 130 ? 25.728 41.387 81.386 1.00 22.87 130 VAL A O 1
ATOM 1016 N N . LYS A 1 131 ? 27.297 40.036 80.582 1.00 24.10 131 LYS A N 1
ATOM 1017 C CA . LYS A 1 131 ? 26.369 39.337 79.713 1.00 25.78 131 LYS A CA 1
ATOM 1018 C C . LYS A 1 131 ? 25.245 38.684 80.519 1.00 26.30 131 LYS A C 1
ATOM 1019 O O . LYS A 1 131 ? 24.094 38.677 80.084 1.00 26.76 131 LYS A O 1
ATOM 1025 N N . GLU A 1 132 ? 25.601 38.136 81.688 1.00 26.55 132 GLU A N 1
ATOM 1026 C CA . GLU A 1 132 ? 24.685 37.465 82.612 1.00 26.16 132 GLU A CA 1
ATOM 1027 C C . GLU A 1 132 ? 23.831 38.514 83.344 1.00 24.42 132 GLU A C 1
ATOM 1028 O O . GLU A 1 132 ? 22.656 38.290 83.641 1.00 24.44 132 GLU A O 1
ATOM 1042 N N . VAL A 1 134 ? 22.881 41.338 81.838 1.00 19.41 134 VAL A N 1
ATOM 1043 C CA . VAL A 1 134 ? 21.883 41.764 80.868 1.00 19.18 134 VAL A CA 1
ATOM 1044 C C . VAL A 1 134 ? 20.686 40.840 80.941 1.00 20.69 134 VAL A C 1
ATOM 1045 O O . VAL A 1 134 ? 19.519 41.285 80.940 1.00 20.47 134 VAL A O 1
ATOM 1049 N N . ASN A 1 135 ? 20.973 39.541 80.991 1.00 21.60 135 ASN A N 1
ATOM 1050 C CA . ASN A 1 135 ? 19.881 38.576 81.002 1.00 23.01 135 ASN A CA 1
ATOM 1051 C C . ASN A 1 135 ? 19.023 38.726 82.249 1.00 22.93 135 ASN A C 1
ATOM 1052 O O . ASN A 1 135 ? 17.872 39.168 82.172 1.00 22.63 135 ASN A O 1
ATOM 1057 N N . ASP A 1 136 ? 19.609 38.374 83.385 1.00 22.87 136 ASP A N 1
ATOM 1058 C CA . ASP A 1 136 ? 18.927 38.440 84.659 1.00 23.95 136 ASP A CA 1
ATOM 1059 C C . ASP A 1 136 ? 18.157 39.727 84.910 1.00 24.74 136 ASP A C 1
ATOM 1060 O O . ASP A 1 136 ? 17.011 39.680 85.401 1.00 25.14 136 ASP A O 1
ATOM 1065 N N . SER A 1 137 ? 18.758 40.875 84.584 1.00 24.02 137 SER A N 1
ATOM 1066 C CA . SER A 1 137 ? 18.039 42.134 84.766 1.00 23.16 137 SER A CA 1
ATOM 1067 C C . SER A 1 137 ? 16.726 42.099 83.983 1.00 21.57 137 SER A C 1
ATOM 1068 O O . SER A 1 137 ? 15.691 42.458 84.505 1.00 20.50 137 SER A O 1
ATOM 1071 N N . VAL A 1 138 ? 16.763 41.621 82.749 1.00 20.68 138 VAL A N 1
ATOM 1072 C CA . VAL A 1 138 ? 15.550 41.619 81.966 1.00 20.84 138 VAL A CA 1
ATOM 1073 C C . VAL A 1 138 ? 14.601 40.474 82.328 1.00 22.07 138 VAL A C 1
ATOM 1074 O O . VAL A 1 138 ? 13.379 40.587 82.125 1.00 22.10 138 VAL A O 1
ATOM 1078 N N . ILE A 1 139 ? 15.137 39.383 82.873 1.00 23.53 139 ILE A N 1
ATOM 1079 C CA . ILE A 1 139 ? 14.258 38.340 83.406 1.00 25.73 139 ILE A CA 1
ATOM 1080 C C . ILE A 1 139 ? 13.504 38.953 84.586 1.00 26.50 139 ILE A C 1
ATOM 1081 O O . ILE A 1 139 ? 12.281 39.124 84.538 1.00 27.40 139 ILE A O 1
ATOM 1086 N N . SER A 1 140 ? 14.256 39.322 85.620 1.00 26.73 140 SER A N 1
ATOM 1087 C CA . SER A 1 140 ? 13.721 40.005 86.794 1.00 26.86 140 SER A CA 1
ATOM 1088 C C . SER A 1 140 ? 12.651 41.043 86.471 1.00 26.73 140 SER A C 1
ATOM 1089 O O . SER A 1 140 ? 11.704 41.188 87.226 1.00 26.93 140 SER A O 1
ATOM 1092 N N . PHE A 1 141 ? 12.800 41.781 85.379 1.00 26.65 141 PHE A N 1
ATOM 1093 C CA . PHE A 1 141 ? 11.770 42.734 85.007 1.00 27.30 141 PHE A CA 1
ATOM 1094 C C . PHE A 1 141 ? 10.474 42.040 84.623 1.00 28.70 141 PHE A C 1
ATOM 1095 O O . PHE A 1 141 ? 9.416 42.312 85.211 1.00 28.89 141 PHE A O 1
ATOM 1103 N N . ILE A 1 142 ? 10.552 41.138 83.650 1.00 29.48 142 ILE A N 1
ATOM 1104 C CA . ILE A 1 142 ? 9.334 40.539 83.108 1.00 30.87 142 ILE A CA 1
ATOM 1105 C C . ILE A 1 142 ? 8.447 39.824 84.138 1.00 31.17 142 ILE A C 1
ATOM 1106 O O . ILE A 1 142 ? 7.233 39.720 83.951 1.00 31.76 142 ILE A O 1
ATOM 1111 N N . GLN A 1 143 ? 9.046 39.354 85.225 1.00 31.04 143 GLN A N 1
ATOM 1112 C CA . GLN A 1 143 ? 8.309 38.599 86.229 1.00 31.56 143 GLN A CA 1
ATOM 1113 C C . GLN A 1 143 ? 8.500 39.150 87.639 1.00 31.42 143 GLN A C 1
ATOM 1114 O O . GLN A 1 143 ? 8.336 38.429 88.624 1.00 31.03 143 GLN A O 1
ATOM 1120 N N . GLN A 1 144 ? 8.863 40.438 87.752 1.00 31.72 144 GLN A N 1
ATOM 1121 C CA . GLN A 1 144 ? 9.124 41.167 89.019 1.00 31.85 144 GLN A CA 1
ATOM 1122 C C . GLN A 1 144 ? 9.828 40.340 90.105 1.00 30.97 144 GLN A C 1
ATOM 1123 O O . GLN A 1 144 ? 9.351 40.237 91.248 1.00 31.24 144 GLN A O 1
ATOM 1129 N N . ASP A 1 145 ? 10.944 39.765 89.757 1.00 30.10 145 ASP A N 1
ATOM 1130 C CA . ASP A 1 145 ? 11.730 39.025 90.717 1.00 29.12 145 ASP A CA 1
ATOM 1131 C C . ASP A 1 145 ? 12.688 39.987 91.392 1.00 27.92 145 ASP A C 1
ATOM 1132 O O . ASP A 1 145 ? 13.755 40.284 90.856 1.00 27.62 145 ASP A O 1
ATOM 1137 N N . THR A 1 146 ? 12.280 40.439 92.564 1.00 26.67 146 THR A N 1
ATOM 1138 C CA . THR A 1 146 ? 13.077 41.347 93.412 1.00 25.62 146 THR A CA 1
ATOM 1139 C C . THR A 1 146 ? 14.386 40.709 93.797 1.00 25.04 146 THR A C 1
ATOM 1140 O O . THR A 1 146 ? 15.450 41.292 93.648 1.00 24.68 146 THR A O 1
ATOM 1144 N N . LEU A 1 147 ? 14.301 39.485 94.300 1.00 24.57 147 LEU A N 1
ATOM 1145 C CA . LEU A 1 147 ? 15.491 38.798 94.776 1.00 24.37 147 LEU A CA 1
ATOM 1146 C C . LEU A 1 147 ? 16.531 38.626 93.669 1.00 24.02 147 LEU A C 1
ATOM 1147 O O . LEU A 1 147 ? 17.731 38.707 93.930 1.00 24.23 147 LEU A O 1
ATOM 1152 N N . LEU A 1 148 ? 16.072 38.411 92.437 1.00 23.40 148 LEU A N 1
ATOM 1153 C CA . LEU A 1 148 ? 16.978 38.228 91.309 1.00 22.63 148 LEU A CA 1
ATOM 1154 C C . LEU A 1 148 ? 17.513 39.559 90.818 1.00 21.89 148 LEU A C 1
ATOM 1155 O O . LEU A 1 148 ? 18.637 39.636 90.349 1.00 20.94 148 LEU A O 1
ATOM 1160 N N . ALA A 1 149 ? 16.691 40.598 90.914 1.00 22.05 149 ALA A N 1
ATOM 1161 C CA . ALA A 1 149 ? 17.101 41.943 90.532 1.00 22.26 149 ALA A CA 1
ATOM 1162 C C . ALA A 1 149 ? 18.208 42.450 91.467 1.00 22.70 149 ALA A C 1
ATOM 1163 O O . ALA A 1 149 ? 19.141 43.119 91.023 1.00 22.66 149 ALA A O 1
ATOM 1165 N N . LYS A 1 150 ? 18.097 42.113 92.756 1.00 22.94 150 LYS A N 1
ATOM 1166 C CA . LYS A 1 150 ? 19.086 42.502 93.770 1.00 23.19 150 LYS A CA 1
ATOM 1167 C C . LYS A 1 150 ? 20.420 41.766 93.603 1.00 22.99 150 LYS A C 1
ATOM 1168 O O . LYS A 1 150 ? 21.485 42.333 93.872 1.00 23.04 150 LYS A O 1
ATOM 1174 N N . LYS A 1 151 ? 20.352 40.503 93.179 1.00 22.02 151 LYS A N 1
ATOM 1175 C CA . LYS A 1 151 ? 21.531 39.769 92.736 1.00 20.55 151 LYS A CA 1
ATOM 1176 C C . LYS A 1 151 ? 22.228 40.571 91.637 1.00 20.49 151 LYS A C 1
ATOM 1177 O O . LYS A 1 151 ? 23.455 40.674 91.630 1.00 20.68 151 LYS A O 1
ATOM 1183 N N . VAL A 1 152 ? 21.455 41.150 90.719 1.00 20.02 152 VAL A N 1
ATOM 1184 C CA . VAL A 1 152 ? 22.044 41.941 89.650 1.00 20.43 152 VAL A CA 1
ATOM 1185 C C . VAL A 1 152 ? 22.730 43.205 90.188 1.00 21.72 152 VAL A C 1
ATOM 1186 O O . VAL A 1 152 ? 23.853 43.553 89.785 1.00 20.97 152 VAL A O 1
ATOM 1190 N N . ILE A 1 153 ? 22.049 43.879 91.102 1.00 23.05 153 ILE A N 1
ATOM 1191 C CA . ILE A 1 153 ? 22.580 45.072 91.720 1.00 25.58 153 ILE A CA 1
ATOM 1192 C C . ILE A 1 153 ? 23.924 44.803 92.433 1.00 27.72 153 ILE A C 1
ATOM 1193 O O . ILE A 1 153 ? 24.817 45.662 92.421 1.00 28.61 153 ILE A O 1
ATOM 1198 N N . GLU A 1 154 ? 24.072 43.621 93.043 1.00 29.13 154 GLU A N 1
ATOM 1199 C CA . GLU A 1 154 ? 25.332 43.208 93.675 1.00 29.99 154 GLU A CA 1
ATOM 1200 C C . GLU A 1 154 ? 26.443 43.074 92.620 1.00 30.34 154 GLU A C 1
ATOM 1201 O O . GLU A 1 154 ? 27.495 43.703 92.712 1.00 30.77 154 GLU A O 1
ATOM 1207 N N . LYS A 1 155 ? 26.199 42.265 91.599 1.00 30.46 155 LYS A N 1
ATOM 1208 C CA . LYS A 1 155 ? 27.225 41.980 90.618 1.00 29.88 155 LYS A CA 1
ATOM 1209 C C . LYS A 1 155 ? 27.820 43.272 90.132 1.00 29.65 155 LYS A C 1
ATOM 1210 O O . LYS A 1 155 ? 29.011 43.347 89.868 1.00 30.69 155 LYS A O 1
ATOM 1216 N N . ASP A 1 156 ? 27.000 44.303 89.995 1.00 28.92 156 ASP A N 1
ATOM 1217 C CA . ASP A 1 156 ? 27.511 45.539 89.417 1.00 28.09 156 ASP A CA 1
ATOM 1218 C C . ASP A 1 156 ? 28.760 46.071 90.131 1.00 26.83 156 ASP A C 1
ATOM 1219 O O . ASP A 1 156 ? 29.683 46.590 89.491 1.00 26.17 156 ASP A O 1
ATOM 1224 N N . ASP A 1 157 ? 28.781 45.934 91.452 1.00 25.26 157 ASP A N 1
ATOM 1225 C CA . ASP A 1 157 ? 29.913 46.384 92.241 1.00 24.10 157 ASP A CA 1
ATOM 1226 C C . ASP A 1 157 ? 31.135 45.611 91.881 1.00 22.99 157 ASP A C 1
ATOM 1227 O O . ASP A 1 157 ? 32.252 46.112 91.990 1.00 22.71 157 ASP A O 1
ATOM 1232 N N . THR A 1 158 ? 30.918 44.375 91.470 1.00 21.82 158 THR A N 1
ATOM 1233 C CA . THR A 1 158 ? 32.012 43.563 91.006 1.00 21.48 158 THR A CA 1
ATOM 1234 C C . THR A 1 158 ? 32.577 44.169 89.727 1.00 22.31 158 THR A C 1
ATOM 1235 O O . THR A 1 158 ? 33.785 44.400 89.637 1.00 22.03 158 THR A O 1
ATOM 1239 N N . VAL A 1 159 ? 31.719 44.478 88.757 1.00 22.77 159 VAL A N 1
ATOM 1240 C CA . VAL A 1 159 ? 32.219 45.101 87.554 1.00 23.32 159 VAL A CA 1
ATOM 1241 C C . VAL A 1 159 ? 32.984 46.330 87.936 1.00 24.46 159 VAL A C 1
ATOM 1242 O O . VAL A 1 159 ? 34.118 46.503 87.523 1.00 25.17 159 VAL A O 1
ATOM 1246 N N . ASP A 1 160 ? 32.371 47.188 88.742 1.00 26.13 160 ASP A N 1
ATOM 1247 C CA . ASP A 1 160 ? 33.046 48.385 89.226 1.00 27.09 160 ASP A CA 1
ATOM 1248 C C . ASP A 1 160 ? 34.446 48.032 89.695 1.00 27.26 160 ASP A C 1
ATOM 1249 O O . ASP A 1 160 ? 35.422 48.556 89.184 1.00 27.85 160 ASP A O 1
ATOM 1254 N N . GLU A 1 161 ? 34.546 47.118 90.650 1.00 27.52 161 GLU A N 1
ATOM 1255 C CA . GLU A 1 161 ? 35.836 46.701 91.192 1.00 27.48 161 GLU A CA 1
ATOM 1256 C C . GLU A 1 161 ? 36.775 46.173 90.115 1.00 26.75 161 GLU A C 1
ATOM 1257 O O . GLU A 1 161 ? 37.994 46.369 90.195 1.00 26.28 161 GLU A O 1
ATOM 1263 N N . LEU A 1 162 ? 36.206 45.474 89.128 1.00 25.87 162 LEU A N 1
ATOM 1264 C CA . LEU A 1 162 ? 36.991 44.797 88.093 1.00 24.59 162 LEU A CA 1
ATOM 1265 C C . LEU A 1 162 ? 37.484 45.847 87.167 1.00 24.94 162 LEU A C 1
ATOM 1266 O O . LEU A 1 162 ? 38.604 45.773 86.679 1.00 25.41 162 LEU A O 1
ATOM 1271 N N . TYR A 1 163 ? 36.634 46.828 86.914 1.00 25.51 163 TYR A N 1
ATOM 1272 C CA . TYR A 1 163 ? 37.050 47.920 86.079 1.00 27.29 163 TYR A CA 1
ATOM 1273 C C . TYR A 1 163 ? 38.348 48.541 86.640 1.00 28.31 163 TYR A C 1
ATOM 1274 O O . TYR A 1 163 ? 39.364 48.620 85.938 1.00 28.31 163 TYR A O 1
ATOM 1283 N N . HIS A 1 164 ? 38.324 48.964 87.902 1.00 29.11 164 HIS A N 1
ATOM 1284 C CA . HIS A 1 164 ? 39.518 49.576 88.504 1.00 30.55 164 HIS A CA 1
ATOM 1285 C C . HIS A 1 164 ? 40.806 48.720 88.428 1.00 29.76 164 HIS A C 1
ATOM 1286 O O . HIS A 1 164 ? 41.867 49.239 88.079 1.00 29.38 164 HIS A O 1
ATOM 1293 N N . GLN A 1 165 ? 40.707 47.427 88.746 1.00 29.05 165 GLN A N 1
ATOM 1294 C CA . GLN A 1 165 ? 41.815 46.500 88.548 1.00 28.52 165 GLN A CA 1
ATOM 1295 C C . GLN A 1 165 ? 42.444 46.796 87.191 1.00 28.25 165 GLN A C 1
ATOM 1296 O O . GLN A 1 165 ? 43.677 46.845 87.035 1.00 28.22 165 GLN A O 1
ATOM 1302 N N . LEU A 1 166 ? 41.579 47.011 86.206 1.00 27.36 166 LEU A N 1
ATOM 1303 C CA . LEU A 1 166 ? 42.025 47.084 84.835 1.00 27.02 166 LEU A CA 1
ATOM 1304 C C . LEU A 1 166 ? 42.793 48.355 84.512 1.00 27.61 166 LEU A C 1
ATOM 1305 O O . LEU A 1 166 ? 43.817 48.292 83.830 1.00 27.36 166 LEU A O 1
ATOM 1310 N N . GLU A 1 167 ? 42.308 49.502 84.989 1.00 27.91 167 GLU A N 1
ATOM 1311 C CA . GLU A 1 167 ? 43.022 50.758 84.764 1.00 28.81 167 GLU A CA 1
ATOM 1312 C C . GLU A 1 167 ? 44.379 50.839 85.463 1.00 27.76 167 GLU A C 1
ATOM 1313 O O . GLU A 1 167 ? 45.261 51.568 85.041 1.00 28.03 167 GLU A O 1
ATOM 1319 N N . ARG A 1 168 ? 44.558 50.080 86.525 1.00 26.50 168 ARG A N 1
ATOM 1320 C CA . ARG A 1 168 ? 45.848 50.038 87.168 1.00 25.07 168 ARG A CA 1
ATOM 1321 C C . ARG A 1 168 ? 46.782 49.074 86.428 1.00 25.38 168 ARG A C 1
ATOM 1322 O O . ARG A 1 168 ? 47.956 49.385 86.235 1.00 26.12 168 ARG A O 1
ATOM 1330 N N . GLU A 1 169 ? 46.283 47.910 86.010 1.00 24.57 169 GLU A N 1
ATOM 1331 C CA . GLU A 1 169 ? 47.102 47.036 85.182 1.00 23.86 169 GLU A CA 1
ATOM 1332 C C . GLU A 1 169 ? 47.690 47.812 83.988 1.00 23.37 169 GLU A C 1
ATOM 1333 O O . GLU A 1 169 ? 48.891 47.730 83.723 1.00 23.42 169 GLU A O 1
ATOM 1339 N N . LEU A 1 170 ? 46.853 48.593 83.303 1.00 22.87 170 LEU A N 1
ATOM 1340 C CA . LEU A 1 170 ? 47.263 49.368 82.123 1.00 22.50 170 LEU A CA 1
ATOM 1341 C C . LEU A 1 170 ? 48.281 50.475 82.433 1.00 23.52 170 LEU A C 1
ATOM 1342 O O . LEU A 1 170 ? 49.266 50.657 81.698 1.00 23.19 170 LEU A O 1
ATOM 1355 N N . THR A 1 172 ? 50.484 50.481 84.421 1.00 24.06 172 THR A N 1
ATOM 1356 C CA . THR A 1 172 ? 51.737 49.745 84.417 1.00 23.28 172 THR A CA 1
ATOM 1357 C C . THR A 1 172 ? 52.310 49.484 83.012 1.00 22.98 172 THR A C 1
ATOM 1358 O O . THR A 1 172 ? 53.533 49.499 82.822 1.00 22.55 172 THR A O 1
ATOM 1362 N N . TYR A 1 173 ? 51.433 49.266 82.032 1.00 22.67 173 TYR A N 1
ATOM 1363 C CA . TYR A 1 173 ? 51.871 49.048 80.657 1.00 22.24 173 TYR A CA 1
ATOM 1364 C C . TYR A 1 173 ? 52.407 50.328 80.064 1.00 22.88 173 TYR A C 1
ATOM 1365 O O . TYR A 1 173 ? 53.549 50.371 79.621 1.00 23.12 173 TYR A O 1
ATOM 1374 N N . VAL A 1 174 ? 51.585 51.374 80.059 1.00 23.15 174 VAL A N 1
ATOM 1375 C CA . VAL A 1 174 ? 52.024 52.693 79.617 1.00 23.13 174 VAL A CA 1
ATOM 1376 C C . VAL A 1 174 ? 53.348 53.093 80.307 1.00 24.55 174 VAL A C 1
ATOM 1377 O O . VAL A 1 174 ? 54.300 53.572 79.667 1.00 25.13 174 VAL A O 1
ATOM 1381 N N . LEU A 1 175 ? 53.406 52.859 81.612 1.00 25.54 175 LEU A N 1
ATOM 1382 C CA . LEU A 1 175 ? 54.569 53.183 82.425 1.00 26.59 175 LEU A CA 1
ATOM 1383 C C . LEU A 1 175 ? 55.841 52.402 82.028 1.00 28.55 175 LEU A C 1
ATOM 1384 O O . LEU A 1 175 ? 56.961 52.830 82.313 1.00 28.79 175 LEU A O 1
ATOM 1389 N N . GLU A 1 176 ? 55.664 51.260 81.368 1.00 30.97 176 GLU A N 1
ATOM 1390 C CA . GLU A 1 176 ? 56.784 50.367 81.044 1.00 32.96 176 GLU A CA 1
ATOM 1391 C C . GLU A 1 176 ? 57.398 50.616 79.666 1.00 33.50 176 GLU A C 1
ATOM 1392 O O . GLU A 1 176 ? 58.553 50.279 79.435 1.00 34.27 176 GLU A O 1
ATOM 1398 N N . ASP A 1 177 ? 56.618 51.212 78.769 1.00 34.22 177 ASP A N 1
ATOM 1399 C CA . ASP A 1 177 ? 57.066 51.591 77.425 1.00 35.09 177 ASP A CA 1
ATOM 1400 C C . ASP A 1 177 ? 55.937 52.365 76.705 1.00 35.59 177 ASP A C 1
ATOM 1401 O O . ASP A 1 177 ? 55.038 51.772 76.100 1.00 35.86 177 ASP A O 1
ATOM 1406 N N . PRO A 1 178 ? 55.969 53.690 76.793 1.00 35.87 178 PRO A N 1
ATOM 1407 C CA . PRO A 1 178 ? 54.864 54.522 76.299 1.00 36.20 178 PRO A CA 1
ATOM 1408 C C . PRO A 1 178 ? 54.322 54.172 74.889 1.00 36.23 178 PRO A C 1
ATOM 1409 O O . PRO A 1 178 ? 53.219 54.616 74.567 1.00 35.92 178 PRO A O 1
ATOM 1413 N N . ARG A 1 179 ? 55.060 53.403 74.081 1.00 36.04 179 ARG A N 1
ATOM 1414 C CA . ARG A 1 179 ? 54.527 52.878 72.816 1.00 35.56 179 ARG A CA 1
ATOM 1415 C C . ARG A 1 179 ? 53.144 52.299 73.067 1.00 34.13 179 ARG A C 1
ATOM 1416 O O . ARG A 1 179 ? 52.194 52.562 72.329 1.00 34.32 179 ARG A O 1
ATOM 1424 N N . ASN A 1 180 ? 53.057 51.508 74.129 1.00 31.83 180 ASN A N 1
ATOM 1425 C CA . ASN A 1 180 ? 51.840 50.856 74.531 1.00 29.75 180 ASN A CA 1
ATOM 1426 C C . ASN A 1 180 ? 50.711 51.835 74.725 1.00 28.77 180 ASN A C 1
ATOM 1427 O O . ASN A 1 180 ? 49.572 51.422 74.902 1.00 29.25 180 ASN A O 1
ATOM 1432 N N . ILE A 1 181 ? 51.016 53.131 74.691 1.00 27.30 181 ILE A N 1
ATOM 1433 C CA . ILE A 1 181 ? 50.012 54.176 74.949 1.00 25.89 181 ILE A CA 1
ATOM 1434 C C . ILE A 1 181 ? 48.715 54.083 74.137 1.00 24.72 181 ILE A C 1
ATOM 1435 O O . ILE A 1 181 ? 47.661 54.455 74.644 1.00 24.53 181 ILE A O 1
ATOM 1440 N N . LYS A 1 182 ? 48.799 53.583 72.901 1.00 23.77 182 LYS A N 1
ATOM 1441 C CA . LYS A 1 182 ? 47.650 53.458 71.990 1.00 22.88 182 LYS A CA 1
ATOM 1442 C C . LYS A 1 182 ? 46.785 52.236 72.275 1.00 21.99 182 LYS A C 1
ATOM 1443 O O . LYS A 1 182 ? 45.561 52.315 72.257 1.00 21.89 182 LYS A O 1
ATOM 1449 N N . ARG A 1 183 ? 47.425 51.097 72.502 1.00 21.43 183 ARG A N 1
ATOM 1450 C CA . ARG A 1 183 ? 46.702 49.886 72.851 1.00 20.81 183 ARG A CA 1
ATOM 1451 C C . ARG A 1 183 ? 46.107 50.093 74.218 1.00 20.47 183 ARG A C 1
ATOM 1452 O O . ARG A 1 183 ? 44.948 49.755 74.442 1.00 20.68 183 ARG A O 1
ATOM 1460 N N . ALA A 1 184 ? 46.892 50.661 75.132 1.00 19.82 184 ALA A N 1
ATOM 1461 C CA . ALA A 1 184 ? 46.418 50.840 76.502 1.00 19.95 184 ALA A CA 1
ATOM 1462 C C . ALA A 1 184 ? 45.096 51.600 76.529 1.00 20.22 184 ALA A C 1
ATOM 1463 O O . ALA A 1 184 ? 44.107 51.080 77.017 1.00 20.13 184 ALA A O 1
ATOM 1473 N N . HIS A 1 186 ? 42.901 52.217 74.135 1.00 19.15 186 HIS A N 1
ATOM 1474 C CA . HIS A 1 186 ? 41.820 51.510 73.462 1.00 17.77 186 HIS A CA 1
ATOM 1475 C C . HIS A 1 186 ? 41.235 50.487 74.386 1.00 17.52 186 HIS A C 1
ATOM 1476 O O . HIS A 1 186 ? 40.021 50.305 74.435 1.00 16.93 186 HIS A O 1
ATOM 1483 N N . LEU A 1 187 ? 42.116 49.808 75.116 1.00 17.84 187 LEU A N 1
ATOM 1484 C CA . LEU A 1 187 ? 41.690 48.831 76.101 1.00 18.17 187 LEU A CA 1
ATOM 1485 C C . LEU A 1 187 ? 41.035 49.518 77.268 1.00 18.88 187 LEU A C 1
ATOM 1486 O O . LEU A 1 187 ? 40.162 48.944 77.890 1.00 20.79 187 LEU A O 1
ATOM 1491 N N . SER A 1 188 ? 41.446 50.752 77.549 1.00 19.04 188 SER A N 1
ATOM 1492 C CA . SER A 1 188 ? 40.818 51.588 78.563 1.00 19.14 188 SER A CA 1
ATOM 1493 C C . SER A 1 188 ? 39.339 51.852 78.235 1.00 20.29 188 SER A C 1
ATOM 1494 O O . SER A 1 188 ? 38.463 51.620 79.067 1.00 20.98 188 SER A O 1
ATOM 1497 N N . PHE A 1 189 ? 39.065 52.340 77.030 1.00 20.59 189 PHE A N 1
ATOM 1498 C CA . PHE A 1 189 ? 37.700 52.598 76.587 1.00 20.74 189 PHE A CA 1
ATOM 1499 C C . PHE A 1 189 ? 36.808 51.371 76.651 1.00 20.60 189 PHE A C 1
ATOM 1500 O O . PHE A 1 189 ? 35.699 51.407 77.174 1.00 20.34 189 PHE A O 1
ATOM 1508 N N . VAL A 1 190 ? 37.306 50.284 76.087 1.00 20.90 190 VAL A N 1
ATOM 1509 C CA . VAL A 1 190 ? 36.642 48.999 76.140 1.00 20.58 190 VAL A CA 1
ATOM 1510 C C . VAL A 1 190 ? 36.190 48.674 77.558 1.00 21.46 190 VAL A C 1
ATOM 1511 O O . VAL A 1 190 ? 35.012 48.379 77.789 1.00 21.45 190 VAL A O 1
ATOM 1515 N N . ALA A 1 191 ? 37.127 48.738 78.510 1.00 21.86 191 ALA A N 1
ATOM 1516 C CA . ALA A 1 191 ? 36.823 48.479 79.928 1.00 21.80 191 ALA A CA 1
ATOM 1517 C C . ALA A 1 191 ? 35.778 49.434 80.519 1.00 21.68 191 ALA A C 1
ATOM 1518 O O . ALA A 1 191 ? 35.051 49.056 81.430 1.00 21.66 191 ALA A O 1
ATOM 1520 N N . ARG A 1 192 ? 35.713 50.663 80.005 1.00 21.57 192 ARG A N 1
ATOM 1521 C CA . ARG A 1 192 ? 34.650 51.582 80.360 1.00 22.03 192 ARG A CA 1
ATOM 1522 C C . ARG A 1 192 ? 33.300 51.128 79.761 1.00 22.27 192 ARG A C 1
ATOM 1523 O O . ARG A 1 192 ? 32.302 51.014 80.489 1.00 22.48 192 ARG A O 1
ATOM 1531 N N . HIS A 1 193 ? 33.254 50.824 78.462 1.00 21.25 193 HIS A N 1
ATOM 1532 C CA . HIS A 1 193 ? 31.999 50.329 77.887 1.00 20.03 193 HIS A CA 1
ATOM 1533 C C . HIS A 1 193 ? 31.395 49.147 78.657 1.00 19.70 193 HIS A C 1
ATOM 1534 O O . HIS A 1 193 ? 30.183 49.087 78.859 1.00 20.09 193 HIS A O 1
ATOM 1541 N N . TYR A 1 194 ? 32.227 48.217 79.096 1.00 19.63 194 TYR A N 1
ATOM 1542 C CA . TYR A 1 194 ? 31.707 47.054 79.811 1.00 20.47 194 TYR A CA 1
ATOM 1543 C C . TYR A 1 194 ? 31.054 47.523 81.074 1.00 21.50 194 TYR A C 1
ATOM 1544 O O . TYR A 1 194 ? 30.023 47.017 81.475 1.00 22.08 194 TYR A O 1
ATOM 1553 N N . GLU A 1 195 ? 31.662 48.524 81.690 1.00 22.77 195 GLU A N 1
ATOM 1554 C CA . GLU A 1 195 ? 31.166 49.073 82.940 1.00 22.87 195 GLU A CA 1
ATOM 1555 C C . GLU A 1 195 ? 29.877 49.890 82.719 1.00 22.61 195 GLU A C 1
ATOM 1556 O O . GLU A 1 195 ? 29.004 49.933 83.589 1.00 22.07 195 GLU A O 1
ATOM 1562 N N . ARG A 1 196 ? 29.763 50.544 81.560 1.00 22.45 196 ARG A N 1
ATOM 1563 C CA . ARG A 1 196 ? 28.539 51.268 81.229 1.00 21.24 196 ARG A CA 1
ATOM 1564 C C . ARG A 1 196 ? 27.411 50.262 80.946 1.00 20.10 196 ARG A C 1
ATOM 1565 O O . ARG A 1 196 ? 26.271 50.449 81.395 1.00 19.25 196 ARG A O 1
ATOM 1573 N N . ILE A 1 197 ? 27.730 49.182 80.239 1.00 18.12 197 ILE A N 1
ATOM 1574 C CA . ILE A 1 197 ? 26.724 48.199 79.945 1.00 17.84 197 ILE A CA 1
ATOM 1575 C C . ILE A 1 197 ? 26.190 47.640 81.243 1.00 19.84 197 ILE A C 1
ATOM 1576 O O . ILE A 1 197 ? 24.990 47.387 81.372 1.00 21.23 197 ILE A O 1
ATOM 1581 N N . ALA A 1 198 ? 27.080 47.424 82.209 1.00 20.59 198 ALA A N 1
ATOM 1582 C CA . ALA A 1 198 ? 26.684 46.854 83.498 1.00 21.58 198 ALA A CA 1
ATOM 1583 C C . ALA A 1 198 ? 25.808 47.809 84.283 1.00 22.47 198 ALA A C 1
ATOM 1584 O O . ALA A 1 198 ? 24.832 47.418 84.894 1.00 22.73 198 ALA A O 1
ATOM 1586 N N . ASP A 1 199 ? 26.194 49.070 84.275 1.00 24.29 199 ASP A N 1
ATOM 1587 C CA . ASP A 1 199 ? 25.466 50.116 84.958 1.00 25.96 199 ASP A CA 1
ATOM 1588 C C . ASP A 1 199 ? 24.043 50.293 84.396 1.00 26.15 199 ASP A C 1
ATOM 1589 O O . ASP A 1 199 ? 23.118 50.580 85.149 1.00 26.30 199 ASP A O 1
ATOM 1594 N N . HIS A 1 200 ? 23.872 50.106 83.089 1.00 26.41 200 HIS A N 1
ATOM 1595 C CA . HIS A 1 200 ? 22.540 50.041 82.480 1.00 26.86 200 HIS A CA 1
ATOM 1596 C C . HIS A 1 200 ? 21.744 48.799 82.835 1.00 26.36 200 HIS A C 1
ATOM 1597 O O . HIS A 1 200 ? 20.591 48.882 83.222 1.00 25.46 200 HIS A O 1
ATOM 1604 N N . ALA A 1 201 ? 22.360 47.641 82.662 1.00 26.72 201 ALA A N 1
ATOM 1605 C CA . ALA A 1 201 ? 21.823 46.421 83.239 1.00 27.64 201 ALA A CA 1
ATOM 1606 C C . ALA A 1 201 ? 21.186 46.700 84.610 1.00 28.11 201 ALA A C 1
AT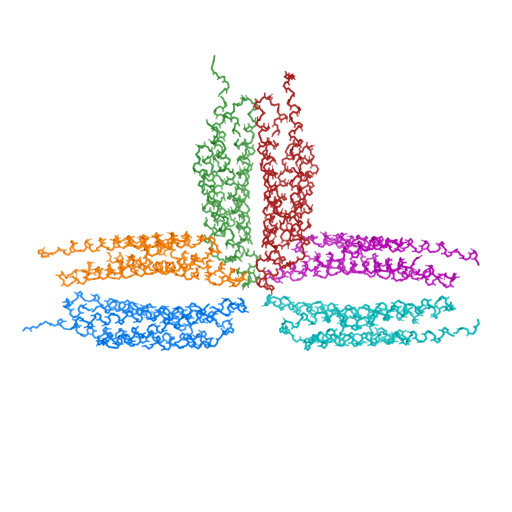OM 1607 O O . ALA A 1 201 ? 20.058 46.272 84.887 1.00 28.39 201 ALA A O 1
ATOM 1609 N N . GLU A 1 202 ? 21.921 47.424 85.455 1.00 28.59 202 GLU A N 1
ATOM 1610 C CA . GLU A 1 202 ? 21.528 47.685 86.841 1.00 28.69 202 GLU A CA 1
ATOM 1611 C C . GLU A 1 202 ? 20.297 48.619 86.962 1.00 27.96 202 GLU A C 1
ATOM 1612 O O . GLU A 1 202 ? 19.498 48.489 87.888 1.00 27.66 202 GLU A O 1
ATOM 1618 N N . ASN A 1 203 ? 20.142 49.535 86.009 1.00 27.26 203 ASN A N 1
ATOM 1619 C CA . ASN A 1 203 ? 18.934 50.349 85.901 1.00 26.42 203 ASN A CA 1
ATOM 1620 C C . ASN A 1 203 ? 17.719 49.489 85.710 1.00 25.69 203 ASN A C 1
ATOM 1621 O O . ASN A 1 203 ? 16.700 49.658 86.368 1.00 25.16 203 ASN A O 1
ATOM 1626 N N . VAL A 1 204 ? 17.817 48.584 84.756 1.00 25.41 204 VAL A N 1
ATOM 1627 C CA . VAL A 1 204 ? 16.700 47.735 84.476 1.00 25.67 204 VAL A CA 1
ATOM 1628 C C . VAL A 1 204 ? 16.296 47.017 85.751 1.00 26.43 204 VAL A C 1
ATOM 1629 O O . VAL A 1 204 ? 15.115 46.867 86.015 1.00 27.00 204 VAL A O 1
ATOM 1633 N N . ALA A 1 205 ? 17.261 46.593 86.558 1.00 27.14 205 ALA A N 1
ATOM 1634 C CA . ALA A 1 205 ? 16.908 45.806 87.736 1.00 28.52 205 ALA A CA 1
ATOM 1635 C C . ALA A 1 205 ? 16.299 46.698 88.805 1.00 29.17 205 ALA A C 1
ATOM 1636 O O . ALA A 1 205 ? 15.445 46.276 89.570 1.00 28.79 205 ALA A O 1
ATOM 1638 N N . GLU A 1 206 ? 16.754 47.942 88.848 1.00 30.77 206 GLU A N 1
ATOM 1639 C CA . GLU A 1 206 ? 16.126 48.949 89.669 1.00 31.77 206 GLU A CA 1
ATOM 1640 C C . GLU A 1 206 ? 14.647 49.029 89.264 1.00 31.78 206 GLU A C 1
ATOM 1641 O O . GLU A 1 206 ? 13.750 48.892 90.111 1.00 31.21 206 GLU A O 1
ATOM 1647 N N . ALA A 1 207 ? 14.406 49.238 87.965 1.00 31.29 207 ALA A N 1
ATOM 1648 C CA . ALA A 1 207 ? 13.053 49.263 87.401 1.00 30.31 207 ALA A CA 1
ATOM 1649 C C . ALA A 1 207 ? 12.287 48.049 87.828 1.00 29.94 207 ALA A C 1
ATOM 1650 O O . ALA A 1 207 ? 11.159 48.154 88.283 1.00 30.30 207 ALA A O 1
ATOM 1652 N N . ALA A 1 208 ? 12.901 46.889 87.656 1.00 30.07 208 ALA A N 1
ATOM 1653 C CA . ALA A 1 208 ? 12.271 45.638 88.041 1.00 31.03 208 ALA A CA 1
ATOM 1654 C C . ALA A 1 208 ? 11.793 45.724 89.485 1.00 31.73 208 ALA A C 1
ATOM 1655 O O . ALA A 1 208 ? 10.753 45.188 89.847 1.00 31.71 208 ALA A O 1
ATOM 1657 N N . ILE A 1 209 ? 12.541 46.444 90.301 1.00 33.35 209 ILE A N 1
ATOM 1658 C CA . ILE A 1 209 ? 12.139 46.676 91.673 1.00 35.28 209 ILE A CA 1
ATOM 1659 C C . ILE A 1 209 ? 10.916 47.604 91.775 1.00 36.43 209 ILE A C 1
ATOM 1660 O O . ILE A 1 209 ? 10.021 47.376 92.586 1.00 36.61 209 ILE A O 1
ATOM 1665 N N . TYR A 1 210 ? 10.873 48.645 90.949 1.00 38.16 210 TYR A N 1
ATOM 1666 C CA . TYR A 1 210 ? 9.727 49.552 90.927 1.00 39.29 210 TYR A CA 1
ATOM 1667 C C . TYR A 1 210 ? 8.479 48.732 90.703 1.00 38.82 210 TYR A C 1
ATOM 1668 O O . TYR A 1 210 ? 7.553 48.745 91.518 1.00 38.94 210 TYR A O 1
ATOM 1677 N N . LEU A 1 211 ? 8.466 48.007 89.595 1.00 38.35 211 LEU A N 1
ATOM 1678 C CA . LEU A 1 211 ? 7.336 47.158 89.287 1.00 38.68 211 LEU A CA 1
ATOM 1679 C C . LEU A 1 211 ? 6.990 46.315 90.497 1.00 39.20 211 LEU A C 1
ATOM 1680 O O . LEU A 1 211 ? 5.869 46.368 91.009 1.00 39.14 211 LEU A O 1
ATOM 1685 N N . SER A 1 212 ? 7.960 45.538 90.959 1.00 39.65 212 SER A N 1
ATOM 1686 C CA . SER A 1 212 ? 7.681 44.559 91.996 1.00 40.35 212 SER A CA 1
ATOM 1687 C C . SER A 1 212 ? 7.201 45.209 93.267 1.00 40.39 212 SER A C 1
ATOM 1688 O O . SER A 1 212 ? 6.168 44.832 93.804 1.00 40.27 212 SER A O 1
ATOM 1691 N N . GLU A 1 213 ? 7.964 46.177 93.756 1.00 40.87 213 GLU A N 1
ATOM 1692 C CA . GLU A 1 213 ? 7.599 46.847 94.985 1.00 41.55 213 GLU A CA 1
ATOM 1693 C C . GLU A 1 213 ? 6.124 47.270 94.891 1.00 42.18 213 GLU A C 1
ATOM 1694 O O . GLU A 1 213 ? 5.390 47.246 95.884 1.00 42.45 213 GLU A O 1
ATOM 1700 N N . GLY A 1 214 ? 5.682 47.601 93.681 1.00 42.65 214 GLY A N 1
ATOM 1701 C CA . GLY A 1 214 ? 4.324 48.073 93.462 1.00 43.57 214 GLY A CA 1
ATOM 1702 C C . GLY A 1 214 ? 3.137 47.140 93.708 1.00 44.03 214 GLY A C 1
ATOM 1703 O O . GLY A 1 214 ? 2.110 47.592 94.204 1.00 43.67 214 GLY A O 1
ATOM 1704 N N . GLU A 1 215 ? 3.254 45.861 93.348 1.00 44.98 215 GLU A N 1
ATOM 1705 C CA . GLU A 1 215 ? 2.128 44.917 93.446 1.00 46.12 215 GLU A CA 1
ATOM 1706 C C . GLU A 1 215 ? 1.874 44.376 94.871 1.00 46.39 215 GLU A C 1
ATOM 1707 O O . GLU A 1 215 ? 0.716 44.212 95.305 1.00 46.39 215 GLU A O 1
ATOM 1713 N N . GLY B 1 2 ? -15.530 68.088 75.331 1.00 60.41 2 GLY B N 1
ATOM 1714 C CA . GLY B 1 2 ? -14.795 67.650 76.557 1.00 60.58 2 GLY B CA 1
ATOM 1715 C C . GLY B 1 2 ? -15.617 67.781 77.832 1.00 60.90 2 GLY B C 1
ATOM 1716 O O . GLY B 1 2 ? -16.820 68.092 77.784 1.00 61.31 2 GLY B O 1
ATOM 1717 N N . GLY B 1 3 ? -14.972 67.546 78.978 1.00 60.32 3 GLY B N 1
ATOM 1718 C CA . GLY B 1 3 ? -15.639 67.626 80.273 1.00 59.21 3 GLY B CA 1
ATOM 1719 C C . GLY B 1 3 ? -15.081 68.706 81.197 1.00 58.38 3 GLY B C 1
ATOM 1720 O O . GLY B 1 3 ? -14.091 69.379 80.860 1.00 58.35 3 GLY B O 1
ATOM 1721 N N . GLY B 1 4 ? -15.717 68.868 82.362 1.00 56.94 4 GLY B N 1
ATOM 1722 C CA . GLY B 1 4 ? -15.316 69.863 83.349 1.00 54.59 4 GLY B CA 1
ATOM 1723 C C . GLY B 1 4 ? -13.813 69.989 83.550 1.00 52.87 4 GLY B C 1
ATOM 1724 O O . GLY B 1 4 ? -13.193 70.950 83.085 1.00 52.45 4 GLY B O 1
ATOM 1725 N N . GLY B 1 5 ? -13.227 69.005 84.227 1.00 51.35 5 GLY B N 1
ATOM 1726 C CA . GLY B 1 5 ? -11.807 69.008 84.543 1.00 49.35 5 GLY B CA 1
ATOM 1727 C C . GLY B 1 5 ? -10.821 68.763 83.407 1.00 47.73 5 GLY B C 1
ATOM 1728 O O . GLY B 1 5 ? -9.686 68.356 83.639 1.00 48.13 5 GLY B O 1
ATOM 1729 N N . GLY B 1 6 ? -11.229 69.024 82.173 1.00 46.27 6 GLY B N 1
ATOM 1730 C CA . GLY B 1 6 ? -10.300 68.981 81.047 1.00 43.68 6 GLY B CA 1
ATOM 1731 C C . GLY B 1 6 ? -9.179 70.009 81.119 1.00 41.27 6 GLY B C 1
ATOM 1732 O O . GLY B 1 6 ? -8.081 69.759 80.647 1.00 41.16 6 GLY B O 1
ATOM 1741 N N . LYS B 1 8 ? -7.759 70.864 83.797 1.00 33.54 8 LYS B N 1
ATOM 1742 C CA . LYS B 1 8 ? -6.864 70.455 84.878 1.00 31.46 8 LYS B CA 1
ATOM 1743 C C . LYS B 1 8 ? -5.581 69.878 84.278 1.00 30.53 8 LYS B C 1
ATOM 1744 O O . LYS B 1 8 ? -4.464 70.228 84.683 1.00 29.93 8 LYS B O 1
ATOM 1750 N N . LEU B 1 9 ? -5.759 68.994 83.300 1.00 29.50 9 LEU B N 1
ATOM 1751 C CA . LEU B 1 9 ? -4.645 68.441 82.561 1.00 28.14 9 LEU B CA 1
ATOM 1752 C C . LEU B 1 9 ? -3.791 69.564 82.018 1.00 28.04 9 LEU B C 1
ATOM 1753 O O . LEU B 1 9 ? -2.558 69.456 81.991 1.00 27.66 9 LEU B O 1
ATOM 1758 N N . PHE B 1 10 ? -4.444 70.642 81.578 1.00 27.79 10 PHE B N 1
ATOM 1759 C CA . PHE B 1 10 ? -3.701 71.817 81.117 1.00 27.08 10 PHE B CA 1
ATOM 1760 C C . PHE B 1 10 ? -2.755 72.388 82.200 1.00 26.29 10 PHE B C 1
ATOM 1761 O O . PHE B 1 10 ? -1.540 72.441 82.002 1.00 26.20 10 PHE B O 1
ATOM 1769 N N . LYS B 1 11 ? -3.308 72.811 83.335 1.00 25.46 11 LYS B N 1
ATOM 1770 C CA . LYS B 1 11 ? -2.495 73.339 84.424 1.00 24.73 11 LYS B CA 1
ATOM 1771 C C . LYS B 1 11 ? -1.438 72.314 84.824 1.00 24.32 11 LYS B C 1
ATOM 1772 O O . LYS B 1 11 ? -0.242 72.620 84.902 1.00 23.54 11 LYS B O 1
ATOM 1778 N N . GLU B 1 12 ? -1.880 71.085 85.068 1.00 23.96 12 GLU B N 1
ATOM 1779 C CA . GLU B 1 12 ? -0.948 70.044 85.480 1.00 23.73 12 GLU B CA 1
ATOM 1780 C C . GLU B 1 12 ? 0.242 69.901 84.499 1.00 23.12 12 GLU B C 1
ATOM 1781 O O . GLU B 1 12 ? 1.389 69.677 84.910 1.00 22.46 12 GLU B O 1
ATOM 1787 N N . LEU B 1 13 ? -0.025 70.082 83.212 1.00 22.37 13 LEU B N 1
ATOM 1788 C CA . LEU B 1 13 ? 1.021 69.913 82.222 1.00 21.99 13 LEU B CA 1
ATOM 1789 C C . LEU B 1 13 ? 1.884 71.144 82.106 1.00 23.00 13 LEU B C 1
ATOM 1790 O O . LEU B 1 13 ? 3.069 71.040 81.814 1.00 23.08 13 LEU B O 1
ATOM 1795 N N . GLU B 1 14 ? 1.319 72.325 82.314 1.00 24.88 14 GLU B N 1
ATOM 1796 C CA . GLU B 1 14 ? 2.168 73.498 82.166 1.00 26.46 14 GLU B CA 1
ATOM 1797 C C . GLU B 1 14 ? 3.101 73.567 83.371 1.00 26.82 14 GLU B C 1
ATOM 1798 O O . GLU B 1 14 ? 4.252 73.959 83.255 1.00 26.92 14 GLU B O 1
ATOM 1804 N N . GLU B 1 15 ? 2.629 73.099 84.513 1.00 27.75 15 GLU B N 1
ATOM 1805 C CA . GLU B 1 15 ? 3.512 72.972 85.656 1.00 29.33 15 GLU B CA 1
ATOM 1806 C C . GLU B 1 15 ? 4.632 71.953 85.406 1.00 29.50 15 GLU B C 1
ATOM 1807 O O . GLU B 1 15 ? 5.810 72.255 85.594 1.00 30.02 15 GLU B O 1
ATOM 1813 N N . THR B 1 16 ? 4.281 70.745 84.980 1.00 29.54 16 THR B N 1
ATOM 1814 C CA . THR B 1 16 ? 5.301 69.715 84.785 1.00 28.93 16 THR B CA 1
ATOM 1815 C C . THR B 1 16 ? 6.407 70.232 83.894 1.00 29.05 16 THR B C 1
ATOM 1816 O O . THR B 1 16 ? 7.588 70.028 84.179 1.00 29.11 16 THR B O 1
ATOM 1820 N N . LYS B 1 17 ? 6.016 70.902 82.812 1.00 29.13 17 LYS B N 1
ATOM 1821 C CA . LYS B 1 17 ? 6.962 71.628 81.966 1.00 28.93 17 LYS B CA 1
ATOM 1822 C C . LYS B 1 17 ? 7.809 72.618 82.776 1.00 27.94 17 LYS B C 1
ATOM 1823 O O . LYS B 1 17 ? 9.016 72.646 82.660 1.00 27.71 17 LYS B O 1
ATOM 1829 N N . GLU B 1 18 ? 7.182 73.433 83.598 1.00 27.37 18 GLU B N 1
ATOM 1830 C CA . GLU B 1 18 ? 7.962 74.328 84.426 1.00 27.79 18 GLU B CA 1
ATOM 1831 C C . GLU B 1 18 ? 9.068 73.547 85.105 1.00 26.60 18 GLU B C 1
ATOM 1832 O O . GLU B 1 18 ? 10.207 74.008 85.176 1.00 26.41 18 GLU B O 1
ATOM 1838 N N . GLN B 1 19 ? 8.727 72.370 85.617 1.00 25.20 19 GLN B N 1
ATOM 1839 C CA . GLN B 1 19 ? 9.685 71.609 86.405 1.00 24.38 19 GLN B CA 1
ATOM 1840 C C . GLN B 1 19 ? 10.820 71.084 85.557 1.00 23.52 19 GLN B C 1
ATOM 1841 O O . GLN B 1 19 ? 11.961 71.098 85.990 1.00 23.90 19 GLN B O 1
ATOM 1847 N N . VAL B 1 20 ? 10.521 70.620 84.348 1.00 22.84 20 VAL B N 1
ATOM 1848 C CA . VAL B 1 20 ? 11.596 70.231 83.433 1.00 21.85 20 VAL B CA 1
ATOM 1849 C C . VAL B 1 20 ? 12.579 71.392 83.315 1.00 21.44 20 VAL B C 1
ATOM 1850 O O . VAL B 1 20 ? 13.770 71.237 83.573 1.00 21.96 20 VAL B O 1
ATOM 1854 N N . ILE B 1 21 ? 12.075 72.564 82.961 1.00 20.84 21 ILE B N 1
ATOM 1855 C CA . ILE B 1 21 ? 12.925 73.742 82.836 1.00 21.01 21 ILE B CA 1
ATOM 1856 C C . ILE B 1 21 ? 13.771 74.003 84.088 1.00 21.42 21 ILE B C 1
ATOM 1857 O O . ILE B 1 21 ? 14.950 74.375 83.991 1.00 21.36 21 ILE B O 1
ATOM 1862 N N . LYS B 1 22 ? 13.170 73.814 85.258 1.00 21.67 22 LYS B N 1
ATOM 1863 C CA . LYS B 1 22 ? 13.890 73.994 86.512 1.00 21.48 22 LYS B CA 1
ATOM 1864 C C . LYS B 1 22 ? 15.031 72.987 86.584 1.00 20.97 22 LYS B C 1
ATOM 1865 O O . LYS B 1 22 ? 16.189 73.335 86.849 1.00 21.32 22 LYS B O 1
ATOM 1879 N N . ALA B 1 24 ? 16.552 71.522 84.353 1.00 22.27 24 ALA B N 1
ATOM 1880 C CA . ALA B 1 24 ? 17.629 71.877 83.414 1.00 22.92 24 ALA B CA 1
ATOM 1881 C C . ALA B 1 24 ? 18.458 73.067 83.909 1.00 23.43 24 ALA B C 1
ATOM 1882 O O . ALA B 1 24 ? 19.656 73.122 83.679 1.00 23.46 24 ALA B O 1
ATOM 1884 N N . LYS B 1 25 ? 17.824 74.016 84.595 1.00 24.72 25 LYS B N 1
ATOM 1885 C CA . LYS B 1 25 ? 18.567 75.117 85.201 1.00 25.86 25 LYS B CA 1
ATOM 1886 C C . LYS B 1 25 ? 19.602 74.534 86.156 1.00 25.36 25 LYS B C 1
ATOM 1887 O O . LYS B 1 25 ? 20.761 74.956 86.168 1.00 24.96 25 LYS B O 1
ATOM 1893 N N . LEU B 1 26 ? 19.175 73.538 86.932 1.00 24.51 26 LEU B N 1
ATOM 1894 C CA . LEU B 1 26 ? 20.042 72.871 87.894 1.00 23.32 26 LEU B CA 1
ATOM 1895 C C . LEU B 1 26 ? 21.152 72.048 87.244 1.00 23.26 26 LEU B C 1
ATOM 1896 O O . LEU B 1 26 ? 22.198 71.812 87.852 1.00 23.35 26 LEU B O 1
ATOM 1901 N N . VAL B 1 27 ? 20.934 71.615 86.008 1.00 23.29 27 VAL B N 1
ATOM 1902 C CA . VAL B 1 27 ? 21.972 70.871 85.290 1.00 23.99 27 VAL B CA 1
ATOM 1903 C C . VAL B 1 27 ? 23.105 71.776 84.817 1.00 24.58 27 VAL B C 1
ATOM 1904 O O . VAL B 1 27 ? 24.292 71.425 84.931 1.00 24.81 27 VAL B O 1
ATOM 1908 N N . GLN B 1 28 ? 22.731 72.933 84.281 1.00 24.56 28 GLN B N 1
ATOM 1909 C CA . GLN B 1 28 ? 23.708 73.891 83.816 1.00 25.43 28 GLN B CA 1
ATOM 1910 C C . GLN B 1 28 ? 24.529 74.373 85.026 1.00 25.70 28 GLN B C 1
ATOM 1911 O O . GLN B 1 28 ? 25.719 74.691 84.913 1.00 26.22 28 GLN B O 1
ATOM 1917 N N . GLU B 1 29 ? 23.884 74.412 86.187 1.00 24.82 29 GLU B N 1
ATOM 1918 C CA . GLU B 1 29 ? 24.516 74.924 87.388 1.00 24.13 29 GLU B CA 1
ATOM 1919 C C . GLU B 1 29 ? 25.565 73.916 87.850 1.00 22.40 29 GLU B C 1
ATOM 1920 O O . GLU B 1 29 ? 26.648 74.281 88.316 1.00 20.88 29 GLU B O 1
ATOM 1926 N N . ALA B 1 30 ? 25.229 72.643 87.675 1.00 21.30 30 ALA B N 1
ATOM 1927 C CA . ALA B 1 30 ? 26.143 71.551 87.939 1.00 20.21 30 ALA B CA 1
ATOM 1928 C C . ALA B 1 30 ? 27.378 71.700 87.057 1.00 19.78 30 ALA B C 1
ATOM 1929 O O . ALA B 1 30 ? 28.477 71.868 87.565 1.00 20.08 30 ALA B O 1
ATOM 1931 N N . ILE B 1 31 ? 27.197 71.653 85.740 1.00 18.88 31 ILE B N 1
ATOM 1932 C CA . ILE B 1 31 ? 28.321 71.769 84.822 1.00 18.78 31 ILE B CA 1
ATOM 1933 C C . ILE B 1 31 ? 29.180 73.004 85.107 1.00 19.61 31 ILE B C 1
ATOM 1934 O O . ILE B 1 31 ? 30.412 72.927 85.102 1.00 19.44 31 ILE B O 1
ATOM 1939 N N . ASP B 1 32 ? 28.528 74.147 85.333 1.00 21.06 32 ASP B N 1
ATOM 1940 C CA . ASP B 1 32 ? 29.241 75.407 85.589 1.00 21.66 32 ASP B CA 1
ATOM 1941 C C . ASP B 1 32 ? 30.103 75.327 86.833 1.00 20.67 32 ASP B C 1
ATOM 1942 O O . ASP B 1 32 ? 31.276 75.679 86.795 1.00 21.57 32 ASP B O 1
ATOM 1947 N N . LYS B 1 33 ? 29.524 74.857 87.935 1.00 18.96 33 LYS B N 1
ATOM 1948 C CA . LYS B 1 33 ? 30.293 74.595 89.148 1.00 16.28 33 LYS B CA 1
ATOM 1949 C C . LYS B 1 33 ? 31.396 73.550 88.887 1.00 14.35 33 LYS B C 1
ATOM 1950 O O . LYS B 1 33 ? 32.542 73.726 89.308 1.00 13.48 33 LYS B O 1
ATOM 1956 N N . ALA B 1 34 ? 31.055 72.478 88.184 1.00 12.59 34 ALA B N 1
ATOM 1957 C CA . ALA B 1 34 ? 32.029 71.425 87.935 1.00 12.98 34 ALA B CA 1
ATOM 1958 C C . ALA B 1 34 ? 33.233 71.959 87.187 1.00 13.22 34 ALA B C 1
ATOM 1959 O O . ALA B 1 34 ? 34.353 71.480 87.370 1.00 13.38 34 ALA B O 1
ATOM 1961 N N . THR B 1 35 ? 33.019 72.933 86.320 1.00 12.97 35 THR B N 1
ATOM 1962 C CA . THR B 1 35 ? 34.142 73.402 85.535 1.00 13.68 35 THR B CA 1
ATOM 1963 C C . THR B 1 35 ? 35.040 74.323 86.377 1.00 15.01 35 THR B C 1
ATOM 1964 O O . THR B 1 35 ? 36.276 74.214 86.340 1.00 14.69 35 THR B O 1
ATOM 1968 N N . GLU B 1 36 ? 34.419 75.195 87.167 1.00 15.97 36 GLU B N 1
ATOM 1969 C CA . GLU B 1 36 ? 35.174 76.049 88.066 1.00 16.57 36 GLU B CA 1
ATOM 1970 C C . GLU B 1 36 ? 36.001 75.191 89.013 1.00 16.98 36 GLU B C 1
ATOM 1971 O O . GLU B 1 36 ? 37.204 75.400 89.139 1.00 16.78 36 GLU B O 1
ATOM 1977 N N . ALA B 1 37 ? 35.368 74.212 89.659 1.00 17.78 37 ALA B N 1
ATOM 1978 C CA . ALA B 1 37 ? 36.084 73.382 90.625 1.00 18.78 37 ALA B CA 1
ATOM 1979 C C . ALA B 1 37 ? 37.288 72.784 89.940 1.00 19.37 37 ALA B C 1
ATOM 1980 O O . ALA B 1 37 ? 38.431 72.994 90.354 1.00 20.17 37 ALA B O 1
ATOM 1982 N N . LEU B 1 38 ? 37.019 72.055 88.869 1.00 19.38 38 LEU B N 1
ATOM 1983 C CA . LEU B 1 38 ? 38.062 71.454 88.053 1.00 19.66 38 LEU B CA 1
ATOM 1984 C C . LEU B 1 38 ? 39.191 72.423 87.728 1.00 20.61 38 LEU B C 1
ATOM 1985 O O . LEU B 1 38 ? 40.343 72.045 87.849 1.00 21.48 38 LEU B O 1
ATOM 1990 N N . ASN B 1 39 ? 38.853 73.658 87.327 1.00 21.51 39 ASN B N 1
ATOM 1991 C CA . ASN B 1 39 ? 39.821 74.694 86.907 1.00 21.83 39 ASN B CA 1
ATOM 1992 C C . ASN B 1 39 ? 40.663 75.215 88.068 1.00 22.08 39 ASN B C 1
ATOM 1993 O O . ASN B 1 39 ? 41.821 74.813 88.283 1.00 22.37 39 ASN B O 1
ATOM 1998 N N . LYS B 1 40 ? 40.075 76.170 88.777 1.00 22.03 40 LYS B N 1
ATOM 1999 C CA . LYS B 1 40 ? 40.613 76.667 90.026 1.00 21.89 40 LYS B CA 1
ATOM 2000 C C . LYS B 1 40 ? 40.407 75.544 91.042 1.00 21.56 40 LYS B C 1
ATOM 2001 O O . LYS B 1 40 ? 39.259 75.250 91.428 1.00 21.53 40 LYS B O 1
ATOM 2007 N N . GLN B 1 41 ? 41.517 74.915 91.450 1.00 20.46 41 GLN B N 1
ATOM 2008 C CA . GLN B 1 41 ? 41.488 73.633 92.179 1.00 19.42 41 GLN B CA 1
ATOM 2009 C C . GLN B 1 41 ? 40.736 73.748 93.505 1.00 18.77 41 GLN B C 1
ATOM 2010 O O . GLN B 1 41 ? 41.327 73.833 94.591 1.00 19.74 41 GLN B O 1
ATOM 2016 N N . ASN B 1 42 ? 39.412 73.740 93.386 1.00 17.36 42 ASN B N 1
ATOM 2017 C CA . ASN B 1 42 ? 38.533 74.254 94.414 1.00 16.12 42 ASN B CA 1
ATOM 2018 C C . ASN B 1 42 ? 37.550 73.177 94.839 1.00 16.40 42 ASN B C 1
ATOM 2019 O O . ASN B 1 42 ? 36.586 72.876 94.116 1.00 17.40 42 ASN B O 1
ATOM 2024 N N . VAL B 1 43 ? 37.802 72.595 96.010 1.00 15.84 43 VAL B N 1
ATOM 2025 C CA . VAL B 1 43 ? 37.036 71.439 96.481 1.00 15.40 43 VAL B CA 1
ATOM 2026 C C . VAL B 1 43 ? 35.685 71.820 97.070 1.00 15.45 43 VAL B C 1
ATOM 2027 O O . VAL B 1 43 ? 34.721 71.067 96.934 1.00 15.08 43 VAL B O 1
ATOM 2031 N N . GLU B 1 44 ? 35.617 72.976 97.729 1.00 15.96 44 GLU B N 1
ATOM 2032 C CA . GLU B 1 44 ? 34.346 73.453 98.263 1.00 16.80 44 GLU B CA 1
ATOM 2033 C C . GLU B 1 44 ? 33.310 73.451 97.127 1.00 16.95 44 GLU B C 1
ATOM 2034 O O . GLU B 1 44 ? 32.132 73.113 97.322 1.00 16.89 44 GLU B O 1
ATOM 2040 N N . LEU B 1 45 ? 33.777 73.809 95.934 1.00 16.47 45 LEU B N 1
ATOM 2041 C CA . LEU B 1 45 ? 32.922 73.893 94.767 1.00 16.12 45 LEU B CA 1
ATOM 2042 C C . LEU B 1 45 ? 32.545 72.508 94.264 1.00 16.76 45 LEU B C 1
ATOM 2043 O O . LEU B 1 45 ? 31.463 72.316 93.689 1.00 16.84 45 LEU B O 1
ATOM 2048 N N . ALA B 1 46 ? 33.452 71.554 94.464 1.00 17.06 46 ALA B N 1
ATOM 2049 C CA . ALA B 1 46 ? 33.209 70.176 94.067 1.00 17.37 46 ALA B CA 1
ATOM 2050 C C . ALA B 1 46 ? 32.154 69.516 94.964 1.00 17.70 46 ALA B C 1
ATOM 2051 O O . ALA B 1 46 ? 31.138 69.026 94.468 1.00 18.03 46 ALA B O 1
ATOM 2053 N N . GLU B 1 47 ? 32.386 69.516 96.279 1.00 17.45 47 GLU B N 1
ATOM 2054 C CA . GLU B 1 47 ? 31.459 68.894 97.227 1.00 16.74 47 GLU B CA 1
ATOM 2055 C C . GLU B 1 47 ? 30.066 69.509 97.110 1.00 16.12 47 GLU B C 1
ATOM 2056 O O . GLU B 1 47 ? 29.058 68.847 97.351 1.00 15.65 47 GLU B O 1
ATOM 2062 N N . GLU B 1 48 ? 30.027 70.784 96.732 1.00 16.13 48 GLU B N 1
ATOM 2063 C CA . GLU B 1 48 ? 28.776 71.491 96.478 1.00 16.23 48 GLU B CA 1
ATOM 2064 C C . GLU B 1 48 ? 28.019 70.792 95.372 1.00 16.11 48 GLU B C 1
ATOM 2065 O O . GLU B 1 48 ? 26.843 70.451 95.531 1.00 16.51 48 GLU B O 1
ATOM 2071 N N . VAL B 1 49 ? 28.709 70.579 94.253 1.00 15.72 49 VAL B N 1
ATOM 2072 C CA . VAL B 1 49 ? 28.128 69.914 93.092 1.00 15.19 49 VAL B CA 1
ATOM 2073 C C . VAL B 1 49 ? 27.720 68.485 93.421 1.00 15.76 49 VAL B C 1
ATOM 2074 O O . VAL B 1 49 ? 26.694 68.016 92.949 1.00 15.97 49 VAL B O 1
ATOM 2078 N N . ILE B 1 50 ? 28.504 67.794 94.247 1.00 16.79 50 ILE B N 1
ATOM 2079 C CA . ILE B 1 50 ? 28.164 66.413 94.614 1.00 17.24 50 ILE B CA 1
ATOM 2080 C C . ILE B 1 50 ? 26.955 66.320 95.547 1.00 17.93 50 ILE B C 1
ATOM 2081 O O . ILE B 1 50 ? 26.198 65.343 95.475 1.00 18.57 50 ILE B O 1
ATOM 2086 N N . LYS B 1 51 ? 26.755 67.323 96.402 1.00 18.27 51 LYS B N 1
ATOM 2087 C CA . LYS B 1 51 ? 25.525 67.380 97.191 1.00 19.01 51 LYS B CA 1
ATOM 2088 C C . LYS B 1 51 ? 24.304 67.716 96.328 1.00 19.67 51 LYS B C 1
ATOM 2089 O O . LYS B 1 51 ? 23.222 67.157 96.509 1.00 20.17 51 LYS B O 1
ATOM 2095 N N . GLY B 1 52 ? 24.487 68.619 95.373 1.00 19.78 52 GLY B N 1
ATOM 2096 C CA . GLY B 1 52 ? 23.367 69.153 94.626 1.00 20.49 52 GLY B CA 1
ATOM 2097 C C . GLY B 1 52 ? 22.748 68.205 93.615 1.00 21.00 52 GLY B C 1
ATOM 2098 O O . GLY B 1 52 ? 21.684 68.482 93.069 1.00 20.52 52 GLY B O 1
ATOM 2099 N N . ASP B 1 53 ? 23.424 67.092 93.358 1.00 21.75 53 ASP B N 1
ATOM 2100 C CA . ASP B 1 53 ? 22.972 66.115 92.366 1.00 22.23 53 ASP B CA 1
ATOM 2101 C C . ASP B 1 53 ? 21.758 65.381 92.899 1.00 22.30 53 ASP B C 1
ATOM 2102 O O . ASP B 1 53 ? 20.917 64.936 92.132 1.00 21.33 53 ASP B O 1
ATOM 2107 N N . ASP B 1 54 ? 21.681 65.264 94.228 1.00 23.19 54 ASP B N 1
ATOM 2108 C CA . ASP B 1 54 ? 20.583 64.565 94.878 1.00 23.11 54 ASP B CA 1
ATOM 2109 C C . ASP B 1 54 ? 19.298 65.266 94.490 1.00 21.83 54 ASP B C 1
ATOM 2110 O O . ASP B 1 54 ? 18.270 64.627 94.304 1.00 21.07 54 ASP B O 1
ATOM 2115 N N . THR B 1 55 ? 19.378 66.588 94.347 1.00 20.55 55 THR B N 1
ATOM 2116 C CA . THR B 1 55 ? 18.216 67.393 94.020 1.00 19.68 55 THR B CA 1
ATOM 2117 C C . THR B 1 55 ? 17.739 66.978 92.652 1.00 19.30 55 THR B C 1
ATOM 2118 O O . THR B 1 55 ? 16.572 66.620 92.462 1.00 20.07 55 THR B O 1
ATOM 2122 N N . ILE B 1 56 ? 18.669 67.007 91.708 1.00 18.55 56 ILE B N 1
ATOM 2123 C CA . ILE B 1 56 ? 18.434 66.537 90.358 1.00 18.14 56 ILE B CA 1
ATOM 2124 C C . ILE B 1 56 ? 17.889 65.111 90.327 1.00 19.04 56 ILE B C 1
ATOM 2125 O O . ILE B 1 56 ? 17.111 64.769 89.447 1.00 19.14 56 ILE B O 1
ATOM 2130 N N . ASP B 1 57 ? 18.312 64.275 91.278 1.00 20.05 57 ASP B N 1
ATOM 2131 C CA . ASP B 1 57 ? 17.851 62.891 91.344 1.00 19.74 57 ASP B CA 1
ATOM 2132 C C . ASP B 1 57 ? 16.344 62.836 91.638 1.00 20.97 57 ASP B C 1
ATOM 2133 O O . ASP B 1 57 ? 15.611 62.190 90.885 1.00 21.66 57 ASP B O 1
ATOM 2138 N N . LEU B 1 58 ? 15.867 63.505 92.697 1.00 21.89 58 LEU B N 1
ATOM 2139 C CA . LEU B 1 58 ? 14.437 63.482 92.971 1.00 23.11 58 LEU B CA 1
ATOM 2140 C C . LEU B 1 58 ? 13.693 64.158 91.839 1.00 25.09 58 LEU B C 1
ATOM 2141 O O . LEU B 1 58 ? 12.594 63.738 91.474 1.00 26.00 58 LEU B O 1
ATOM 2146 N N . LEU B 1 59 ? 14.279 65.198 91.255 1.00 26.51 59 LEU B N 1
ATOM 2147 C CA . LEU B 1 59 ? 13.586 65.874 90.153 1.00 27.43 59 LEU B CA 1
ATOM 2148 C C . LEU B 1 59 ? 13.192 64.924 89.020 1.00 27.47 59 LEU B C 1
ATOM 2149 O O . LEU B 1 59 ? 12.164 65.136 88.379 1.00 27.48 59 LEU B O 1
ATOM 2154 N N . GLU B 1 60 ? 14.000 63.887 88.785 1.00 27.67 60 GLU B N 1
ATOM 2155 C CA . GLU B 1 60 ? 13.642 62.856 87.814 1.00 28.70 60 GLU B CA 1
ATOM 2156 C C . GLU B 1 60 ? 12.403 62.119 88.314 1.00 28.23 60 GLU B C 1
ATOM 2157 O O . GLU B 1 60 ? 11.353 62.169 87.668 1.00 28.50 60 GLU B O 1
ATOM 2163 N N . VAL B 1 61 ? 12.534 61.472 89.474 1.00 27.28 61 VAL B N 1
ATOM 2164 C CA . VAL B 1 61 ? 11.433 60.789 90.173 1.00 26.49 61 VAL B CA 1
ATOM 2165 C C . VAL B 1 61 ? 10.103 61.522 90.186 1.00 25.51 61 VAL B C 1
ATOM 2166 O O . VAL B 1 61 ? 9.067 60.950 89.883 1.00 24.91 61 VAL B O 1
ATOM 2170 N N . ASP B 1 62 ? 10.163 62.791 90.557 1.00 25.48 62 ASP B N 1
ATOM 2171 C CA . ASP B 1 62 ? 9.000 63.630 90.731 1.00 26.06 62 ASP B CA 1
ATOM 2172 C C . ASP B 1 62 ? 8.341 63.986 89.402 1.00 25.69 62 ASP B C 1
ATOM 2173 O O . ASP B 1 62 ? 7.125 63.974 89.290 1.00 25.76 62 ASP B O 1
ATOM 2178 N N . ILE B 1 63 ? 9.132 64.286 88.385 1.00 25.70 63 ILE B N 1
ATOM 2179 C CA . ILE B 1 63 ? 8.549 64.603 87.085 1.00 25.70 63 ILE B CA 1
ATOM 2180 C C . ILE B 1 63 ? 7.987 63.342 86.426 1.00 25.43 63 ILE B C 1
ATOM 2181 O O . ILE B 1 63 ? 6.944 63.385 85.755 1.00 25.48 63 ILE B O 1
ATOM 2186 N N . GLU B 1 64 ? 8.683 62.222 86.606 1.00 24.62 64 GLU B N 1
ATOM 2187 C CA . GLU B 1 64 ? 8.189 60.962 86.076 1.00 23.59 64 GLU B CA 1
ATOM 2188 C C . GLU B 1 64 ? 6.851 60.689 86.725 1.00 22.95 64 GLU B C 1
ATOM 2189 O O . GLU B 1 64 ? 5.860 60.480 86.028 1.00 24.05 64 GLU B O 1
ATOM 2195 N N . ARG B 1 65 ? 6.804 60.737 88.054 1.00 21.13 65 ARG B N 1
ATOM 2196 C CA . ARG B 1 65 ? 5.562 60.448 88.765 1.00 19.35 65 ARG B CA 1
ATOM 2197 C C . ARG B 1 65 ? 4.437 61.368 88.309 1.00 17.96 65 ARG B C 1
ATOM 2198 O O . ARG B 1 65 ? 3.293 60.955 88.212 1.00 17.52 65 ARG B O 1
ATOM 2206 N N . ARG B 1 66 ? 4.765 62.613 88.009 1.00 16.85 66 ARG B N 1
ATOM 2207 C CA . ARG B 1 66 ? 3.764 63.534 87.512 1.00 16.89 66 ARG B CA 1
ATOM 2208 C C . ARG B 1 66 ? 3.183 63.075 86.177 1.00 17.65 66 ARG B C 1
ATOM 2209 O O . ARG B 1 66 ? 1.981 63.263 85.916 1.00 18.27 66 ARG B O 1
ATOM 2217 N N . CYS B 1 67 ? 4.038 62.515 85.319 1.00 17.28 67 CYS B N 1
ATOM 2218 C CA . CYS B 1 67 ? 3.598 62.087 84.008 1.00 17.47 67 CYS B CA 1
ATOM 2219 C C . CYS B 1 67 ? 2.577 60.990 84.165 1.00 16.99 67 CYS B C 1
ATOM 2220 O O . CYS B 1 67 ? 1.441 61.132 83.728 1.00 17.61 67 CYS B O 1
ATOM 2223 N N . ILE B 1 68 ? 2.954 59.906 84.828 1.00 16.12 68 ILE B N 1
ATOM 2224 C CA . ILE B 1 68 ? 1.999 58.817 85.078 1.00 15.47 68 ILE B CA 1
ATOM 2225 C C . ILE B 1 68 ? 0.677 59.338 85.615 1.00 14.54 68 ILE B C 1
ATOM 2226 O O . ILE B 1 68 ? -0.398 58.906 85.176 1.00 15.19 68 ILE B O 1
ATOM 2231 N N . ARG B 1 69 ? 0.746 60.266 86.561 1.00 12.58 69 ARG B N 1
ATOM 2232 C CA . ARG B 1 69 ? -0.471 60.780 87.142 1.00 11.27 69 ARG B CA 1
ATOM 2233 C C . ARG B 1 69 ? -1.332 61.362 86.040 1.00 11.15 69 ARG B C 1
ATOM 2234 O O . ARG B 1 69 ? -2.533 61.061 85.918 1.00 10.69 69 ARG B O 1
ATOM 2250 N N . ILE B 1 71 ? -1.523 60.863 82.999 1.00 11.52 71 ILE B N 1
ATOM 2251 C CA . ILE B 1 71 ? -2.053 59.867 82.053 1.00 12.17 71 ILE B CA 1
ATOM 2252 C C . ILE B 1 71 ? -3.155 59.035 82.698 1.00 12.30 71 ILE B C 1
ATOM 2253 O O . ILE B 1 71 ? -4.103 58.578 82.052 1.00 11.02 71 ILE B O 1
ATOM 2258 N N . ALA B 1 72 ? -2.989 58.816 83.988 1.00 13.63 72 ALA B N 1
ATOM 2259 C CA . ALA B 1 72 ? -3.889 57.949 84.712 1.00 15.16 72 ALA B CA 1
ATOM 2260 C C . ALA B 1 72 ? -5.217 58.665 84.929 1.00 15.58 72 ALA B C 1
ATOM 2261 O O . ALA B 1 72 ? -6.280 58.049 84.856 1.00 15.28 72 ALA B O 1
ATOM 2263 N N . LEU B 1 73 ? -5.131 59.973 85.155 1.00 16.59 73 LEU B N 1
ATOM 2264 C CA . LEU B 1 73 ? -6.250 60.760 85.666 1.00 18.11 73 LEU B CA 1
ATOM 2265 C C . LEU B 1 73 ? -7.076 61.453 84.599 1.00 18.99 73 LEU B C 1
ATOM 2266 O O . LEU B 1 73 ? -8.277 61.675 84.779 1.00 19.64 73 LEU B O 1
ATOM 2271 N N . TYR B 1 74 ? -6.444 61.806 83.493 1.00 19.26 74 TYR B N 1
ATOM 2272 C CA . TYR B 1 74 ? -7.091 62.695 82.561 1.00 20.47 74 TYR B CA 1
ATOM 2273 C C . TYR B 1 74 ? -7.326 62.097 81.187 1.00 22.36 74 TYR B C 1
ATOM 2274 O O . TYR B 1 74 ? -8.181 62.585 80.431 1.00 23.58 74 TYR B O 1
ATOM 2283 N N . GLN B 1 75 ? -6.568 61.052 80.864 1.00 23.35 75 GLN B N 1
ATOM 2284 C CA . GLN B 1 75 ? -6.652 60.403 79.559 1.00 23.93 75 GLN B CA 1
ATOM 2285 C C . GLN B 1 75 ? -6.371 61.361 78.400 1.00 23.62 75 GLN B C 1
ATOM 2286 O O . GLN B 1 75 ? -7.224 61.604 77.546 1.00 23.57 75 GLN B O 1
ATOM 2292 N N . PRO B 1 76 ? -5.163 61.907 78.379 1.00 23.43 76 PRO B N 1
ATOM 2293 C CA . PRO B 1 76 ? -4.780 62.884 77.368 1.00 23.72 76 PRO B CA 1
ATOM 2294 C C . PRO B 1 76 ? -4.823 62.329 75.942 1.00 24.45 76 PRO B C 1
ATOM 2295 O O . PRO B 1 76 ? -4.488 61.168 75.671 1.00 24.27 76 PRO B O 1
ATOM 2299 N N . GLU B 1 77 ? -5.248 63.193 75.032 1.00 24.77 77 GLU B N 1
ATOM 2300 C CA . GLU B 1 77 ? -5.365 62.838 73.639 1.00 25.69 77 GLU B CA 1
ATOM 2301 C C . GLU B 1 77 ? -4.008 62.842 72.953 1.00 24.83 77 GLU B C 1
ATOM 2302 O O . GLU B 1 77 ? -3.014 63.304 73.517 1.00 24.65 77 GLU B O 1
ATOM 2308 N N . ALA B 1 78 ? -3.990 62.345 71.724 1.00 23.79 78 ALA B N 1
ATOM 2309 C CA . ALA B 1 78 ? -2.771 62.212 70.933 1.00 24.00 78 ALA B CA 1
ATOM 2310 C C . ALA B 1 78 ? -1.647 63.222 71.218 1.00 23.71 78 ALA B C 1
ATOM 2311 O O . ALA B 1 78 ? -0.506 62.827 71.479 1.00 23.83 78 ALA B O 1
ATOM 2313 N N . GLY B 1 79 ? -1.969 64.513 71.132 1.00 22.81 79 GLY B N 1
ATOM 2314 C CA . GLY B 1 79 ? -0.979 65.564 71.275 1.00 20.92 79 GLY B CA 1
ATOM 2315 C C . GLY B 1 79 ? -0.384 65.627 72.664 1.00 20.28 79 GLY B C 1
ATOM 2316 O O . GLY B 1 79 ? 0.839 65.583 72.814 1.00 19.92 79 GLY B O 1
ATOM 2317 N N . ASP B 1 80 ? -1.248 65.742 73.675 1.00 19.67 80 ASP B N 1
ATOM 2318 C CA . ASP B 1 80 ? -0.817 65.756 75.068 1.00 18.89 80 ASP B CA 1
ATOM 2319 C C . ASP B 1 80 ? 0.006 64.499 75.387 1.00 18.59 80 ASP B C 1
ATOM 2320 O O . ASP B 1 80 ? 1.099 64.581 75.941 1.00 17.92 80 ASP B O 1
ATOM 2325 N N . LEU B 1 81 ? -0.533 63.337 75.031 1.00 18.35 81 LEU B N 1
ATOM 2326 C CA . LEU B 1 81 ? 0.084 62.073 75.378 1.00 18.59 81 LEU B CA 1
ATOM 2327 C C . LEU B 1 81 ? 1.502 61.997 74.816 1.00 20.58 81 LEU B C 1
ATOM 2328 O O . LEU B 1 81 ? 2.391 61.327 75.387 1.00 21.42 81 LEU B O 1
ATOM 2333 N N . ARG B 1 82 ? 1.715 62.686 73.698 1.00 21.41 82 ARG B N 1
ATOM 2334 C CA . ARG B 1 82 ? 3.020 62.730 73.078 1.00 22.48 82 ARG B CA 1
ATOM 2335 C C . ARG B 1 82 ? 3.920 63.681 73.884 1.00 23.13 82 ARG B C 1
ATOM 2336 O O . ARG B 1 82 ? 4.991 63.292 74.350 1.00 23.65 82 ARG B O 1
ATOM 2352 N N . ILE B 1 84 ? 3.736 64.278 76.847 1.00 18.49 84 ILE B N 1
ATOM 2353 C CA . ILE B 1 84 ? 3.974 63.622 78.145 1.00 17.00 84 ILE B CA 1
ATOM 2354 C C . ILE B 1 84 ? 5.030 62.483 78.121 1.00 16.67 84 ILE B C 1
ATOM 2355 O O . ILE B 1 84 ? 6.065 62.525 78.803 1.00 15.94 84 ILE B O 1
ATOM 2368 N N . GLY B 1 86 ? 7.191 62.153 76.018 1.00 18.13 86 GLY B N 1
ATOM 2369 C CA . GLY B 1 86 ? 8.425 62.831 75.659 1.00 18.86 86 GLY B CA 1
ATOM 2370 C C . GLY B 1 86 ? 9.072 63.491 76.868 1.00 20.44 86 GLY B C 1
ATOM 2371 O O . GLY B 1 86 ? 10.279 63.349 77.122 1.00 19.35 86 GLY B O 1
ATOM 2372 N N . ILE B 1 87 ? 8.274 64.232 77.630 1.00 21.58 87 ILE B N 1
ATOM 2373 C CA . ILE B 1 87 ? 8.782 64.706 78.895 1.00 22.40 87 ILE B CA 1
ATOM 2374 C C . ILE B 1 87 ? 9.408 63.493 79.583 1.00 23.46 87 ILE B C 1
ATOM 2375 O O . ILE B 1 87 ? 10.601 63.531 79.895 1.00 24.60 87 ILE B O 1
ATOM 2380 N N . TYR B 1 88 ? 8.638 62.406 79.744 1.00 23.95 88 TYR B N 1
ATOM 2381 C CA . TYR B 1 88 ? 9.083 61.206 80.484 1.00 24.13 88 TYR B CA 1
ATOM 2382 C C . TYR B 1 88 ? 10.480 60.757 80.052 1.00 23.99 88 TYR B C 1
ATOM 2383 O O . TYR B 1 88 ? 11.326 60.461 80.896 1.00 24.77 88 TYR B O 1
ATOM 2392 N N . LYS B 1 89 ? 10.728 60.740 78.747 1.00 23.31 89 LYS B N 1
ATOM 2393 C CA . LYS B 1 89 ? 12.050 60.411 78.213 1.00 23.50 89 LYS B CA 1
ATOM 2394 C C . LYS B 1 89 ? 13.124 61.436 78.595 1.00 24.01 89 LYS B C 1
ATOM 2395 O O . LYS B 1 89 ? 14.136 61.075 79.178 1.00 23.70 89 LYS B O 1
ATOM 2401 N N . ILE B 1 90 ? 12.917 62.710 78.273 1.00 24.97 90 ILE B N 1
ATOM 2402 C CA . ILE B 1 90 ? 13.979 63.683 78.498 1.00 25.84 90 ILE B CA 1
ATOM 2403 C C . ILE B 1 90 ? 14.381 63.836 79.953 1.00 27.03 90 ILE B C 1
ATOM 2404 O O . ILE B 1 90 ? 15.580 63.919 80.249 1.00 27.56 90 ILE B O 1
ATOM 2409 N N . VAL B 1 91 ? 13.419 63.891 80.870 1.00 27.31 91 VAL B N 1
ATOM 2410 C CA . VAL B 1 91 ? 13.805 64.049 82.272 1.00 27.61 91 VAL B CA 1
ATOM 2411 C C . VAL B 1 91 ? 14.878 63.019 82.704 1.00 28.38 91 VAL B C 1
ATOM 2412 O O . VAL B 1 91 ? 15.674 63.259 83.618 1.00 28.72 91 VAL B O 1
ATOM 2416 N N . SER B 1 92 ? 14.923 61.883 82.019 1.00 29.08 92 SER B N 1
ATOM 2417 C CA . SER B 1 92 ? 15.996 60.922 82.229 1.00 29.51 92 SER B CA 1
ATOM 2418 C C . SER B 1 92 ? 17.337 61.417 81.654 1.00 29.46 92 SER B C 1
ATOM 2419 O O . SER B 1 92 ? 18.275 61.647 82.422 1.00 30.09 92 SER B O 1
ATOM 2422 N N . ASP B 1 93 ? 17.432 61.617 80.335 1.00 28.76 93 ASP B N 1
ATOM 2423 C CA . ASP B 1 93 ? 18.627 62.263 79.746 1.00 28.06 93 ASP B CA 1
ATOM 2424 C C . ASP B 1 93 ? 19.177 63.393 80.645 1.00 26.83 93 ASP B C 1
ATOM 2425 O O . ASP B 1 93 ? 20.371 63.480 80.896 1.00 26.21 93 ASP B O 1
ATOM 2430 N N . LEU B 1 94 ? 18.292 64.264 81.120 1.00 25.60 94 LEU B N 1
ATOM 2431 C CA . LEU B 1 94 ? 18.704 65.413 81.909 1.00 24.44 94 LEU B CA 1
ATOM 2432 C C . LEU B 1 94 ? 19.333 64.970 83.198 1.00 24.61 94 LEU B C 1
ATOM 2433 O O . LEU B 1 94 ? 20.315 65.559 83.652 1.00 24.94 94 LEU B O 1
ATOM 2438 N N . GLU B 1 95 ? 18.768 63.924 83.790 1.00 24.21 95 GLU B N 1
ATOM 2439 C CA . GLU B 1 95 ? 19.332 63.389 85.015 1.00 23.71 95 GLU B CA 1
ATOM 2440 C C . GLU B 1 95 ? 20.741 62.815 84.763 1.00 23.55 95 GLU B C 1
ATOM 2441 O O . GLU B 1 95 ? 21.644 62.948 85.607 1.00 23.56 95 GLU B O 1
ATOM 2447 N N . ARG B 1 96 ? 20.921 62.208 83.585 1.00 23.16 96 ARG B N 1
ATOM 2448 C CA . ARG B 1 96 ? 22.218 61.651 83.157 1.00 22.09 96 ARG B CA 1
ATOM 2449 C C . ARG B 1 96 ? 23.305 62.738 82.960 1.00 21.45 96 ARG B C 1
ATOM 2450 O O . ARG B 1 96 ? 24.470 62.560 83.361 1.00 21.64 96 ARG B O 1
ATOM 2466 N N . GLY B 1 98 ? 23.386 65.463 84.664 1.00 17.26 98 GLY B N 1
ATOM 2467 C CA . GLY B 1 98 ? 23.709 65.881 86.021 1.00 17.97 98 GLY B CA 1
ATOM 2468 C C . GLY B 1 98 ? 24.666 64.936 86.737 1.00 19.26 98 GLY B C 1
ATOM 2469 O O . GLY B 1 98 ? 25.542 65.337 87.538 1.00 18.18 98 GLY B O 1
ATOM 2470 N N . ASP B 1 99 ? 24.476 63.657 86.440 1.00 20.61 99 ASP B N 1
ATOM 2471 C CA . ASP B 1 99 ? 25.338 62.592 86.934 1.00 21.73 99 ASP B CA 1
ATOM 2472 C C . ASP B 1 99 ? 26.697 62.666 86.264 1.00 21.79 99 ASP B C 1
ATOM 2473 O O . ASP B 1 99 ? 27.713 62.503 86.926 1.00 22.52 99 ASP B O 1
ATOM 2478 N N . GLU B 1 100 ? 26.719 62.920 84.954 1.00 21.77 100 GLU B N 1
ATOM 2479 C CA . GLU B 1 100 ? 27.972 63.154 84.247 1.00 20.84 100 GLU B CA 1
ATOM 2480 C C . GLU B 1 100 ? 28.753 64.304 84.870 1.00 20.42 100 GLU B C 1
ATOM 2481 O O . GLU B 1 100 ? 29.953 64.158 85.116 1.00 21.30 100 GLU B O 1
ATOM 2487 N N . ALA B 1 101 ? 28.091 65.439 85.132 1.00 18.77 101 ALA B N 1
ATOM 2488 C CA . ALA B 1 101 ? 28.750 66.590 85.777 1.00 16.94 101 ALA B CA 1
ATOM 2489 C C . ALA B 1 101 ? 29.242 66.246 87.193 1.00 16.79 101 ALA B C 1
ATOM 2490 O O . ALA B 1 101 ? 30.366 66.550 87.585 1.00 15.60 101 ALA B O 1
ATOM 2492 N N . GLU B 1 102 ? 28.372 65.605 87.959 1.00 17.52 102 GLU B N 1
ATOM 2493 C CA . GLU B 1 102 ? 28.739 65.070 89.254 1.00 17.93 102 GLU B CA 1
ATOM 2494 C C . GLU B 1 102 ? 30.044 64.244 89.190 1.00 17.33 102 GLU B C 1
ATOM 2495 O O . GLU B 1 102 ? 30.837 64.211 90.136 1.00 16.29 102 GLU B O 1
ATOM 2501 N N . ASN B 1 103 ? 30.261 63.587 88.061 1.00 17.12 103 ASN B N 1
ATOM 2502 C CA . ASN B 1 103 ? 31.489 62.833 87.847 1.00 17.33 103 ASN B CA 1
ATOM 2503 C C . ASN B 1 103 ? 32.688 63.730 87.589 1.00 17.87 103 ASN B C 1
ATOM 2504 O O . ASN B 1 103 ? 33.789 63.440 88.036 1.00 18.38 103 ASN B O 1
ATOM 2509 N N . ILE B 1 104 ? 32.484 64.809 86.842 1.00 18.55 104 ILE B N 1
ATOM 2510 C CA . ILE B 1 104 ? 33.564 65.748 86.583 1.00 18.18 104 ILE B CA 1
ATOM 2511 C C . ILE B 1 104 ? 33.969 66.337 87.924 1.00 19.17 104 ILE B C 1
ATOM 2512 O O . ILE B 1 104 ? 35.156 66.581 88.163 1.00 19.54 104 ILE B O 1
ATOM 2517 N N . ALA B 1 105 ? 32.972 66.532 88.805 1.00 19.67 105 ALA B N 1
ATOM 2518 C CA . ALA B 1 105 ? 33.174 67.085 90.160 1.00 19.24 105 ALA B CA 1
ATOM 2519 C C . ALA B 1 105 ? 34.060 66.205 91.024 1.00 19.20 105 ALA B C 1
ATOM 2520 O O . ALA B 1 105 ? 34.926 66.693 91.750 1.00 19.12 105 ALA B O 1
ATOM 2522 N N . GLU B 1 106 ? 33.816 64.902 90.954 1.00 19.58 106 GLU B N 1
ATOM 2523 C CA . GLU B 1 106 ? 34.674 63.925 91.597 1.00 19.65 106 GLU B CA 1
ATOM 2524 C C . GLU B 1 106 ? 36.099 64.064 91.090 1.00 19.12 106 GLU B C 1
ATOM 2525 O O . GLU B 1 106 ? 37.023 64.244 91.879 1.00 19.56 106 GLU B O 1
ATOM 2531 N N . ARG B 1 107 ? 36.263 63.992 89.774 1.00 18.21 107 ARG B N 1
ATOM 2532 C CA . ARG B 1 107 ? 37.581 64.002 89.159 1.00 18.12 107 ARG B CA 1
ATOM 2533 C C . ARG B 1 107 ? 38.362 65.243 89.591 1.00 17.78 107 ARG B C 1
ATOM 2534 O O . ARG B 1 107 ? 39.505 65.137 90.030 1.00 18.21 107 ARG B O 1
ATOM 2542 N N . ALA B 1 108 ? 37.732 66.413 89.460 1.00 16.92 108 ALA B N 1
ATOM 2543 C CA . ALA B 1 108 ? 38.326 67.693 89.857 1.00 15.51 108 ALA B CA 1
ATOM 2544 C C . ALA B 1 108 ? 38.925 67.636 91.277 1.00 14.79 108 ALA B C 1
ATOM 2545 O O . ALA B 1 108 ? 39.974 68.226 91.533 1.00 14.22 108 ALA B O 1
ATOM 2547 N N . ILE B 1 109 ? 38.254 66.930 92.186 1.00 13.66 109 ILE B N 1
ATOM 2548 C CA . ILE B 1 109 ? 38.809 66.692 93.498 1.00 13.40 109 ILE B CA 1
ATOM 2549 C C . ILE B 1 109 ? 40.119 65.986 93.276 1.00 13.95 109 ILE B C 1
ATOM 2550 O O . ILE B 1 109 ? 41.151 66.414 93.782 1.00 14.33 109 ILE B O 1
ATOM 2555 N N . LEU B 1 110 ? 40.079 64.904 92.505 1.00 14.64 110 LEU B N 1
ATOM 2556 C CA . LEU B 1 110 ? 41.264 64.067 92.311 1.00 15.78 110 LEU B CA 1
ATOM 2557 C C . LEU B 1 110 ? 42.416 64.871 91.666 1.00 16.89 110 LEU B C 1
ATOM 2558 O O . LEU B 1 110 ? 43.600 64.675 91.986 1.00 17.30 110 LEU B O 1
ATOM 2563 N N . LEU B 1 111 ? 42.067 65.802 90.785 1.00 17.60 111 LEU B N 1
ATOM 2564 C CA . LEU B 1 111 ? 43.081 66.580 90.079 1.00 19.04 111 LEU B CA 1
ATOM 2565 C C . LEU B 1 111 ? 43.655 67.747 90.898 1.00 20.53 111 LEU B C 1
ATOM 2566 O O . LEU B 1 111 ? 44.597 68.417 90.442 1.00 21.28 111 LEU B O 1
ATOM 2571 N N . ALA B 1 112 ? 43.102 67.964 92.098 1.00 21.65 112 ALA B N 1
ATOM 2572 C CA . ALA B 1 112 ? 43.431 69.112 92.949 1.00 22.56 112 ALA B CA 1
ATOM 2573 C C . ALA B 1 112 ? 44.712 68.916 93.750 1.00 23.99 112 ALA B C 1
ATOM 2574 O O . ALA B 1 112 ? 45.438 69.872 94.029 1.00 23.73 112 ALA B O 1
ATOM 2576 N N . GLU B 1 113 ? 44.974 67.673 94.134 1.00 26.27 113 GLU B N 1
ATOM 2577 C CA . GLU B 1 113 ? 46.180 67.340 94.875 1.00 28.52 113 GLU B CA 1
ATOM 2578 C C . GLU B 1 113 ? 47.343 67.256 93.904 1.00 29.51 113 GLU B C 1
ATOM 2579 O O . GLU B 1 113 ? 48.108 66.289 93.923 1.00 29.76 113 GLU B O 1
ATOM 2585 N N . GLU B 1 114 ? 47.455 68.271 93.048 1.00 30.60 114 GLU B N 1
ATOM 2586 C CA . GLU B 1 114 ? 48.530 68.366 92.068 1.00 31.30 114 GLU B CA 1
ATOM 2587 C C . GLU B 1 114 ? 48.402 69.586 91.112 1.00 31.39 114 GLU B C 1
ATOM 2588 O O . GLU B 1 114 ? 47.302 70.064 90.844 1.00 30.70 114 GLU B O 1
ATOM 2594 N N . PRO B 1 115 ? 49.576 70.058 90.628 1.00 31.94 115 PRO B N 1
ATOM 2595 C CA . PRO B 1 115 ? 49.639 71.114 89.577 1.00 32.17 115 PRO B CA 1
ATOM 2596 C C . PRO B 1 115 ? 48.765 70.675 88.429 1.00 32.55 115 PRO B C 1
ATOM 2597 O O . PRO B 1 115 ? 48.611 69.478 88.234 1.00 32.32 115 PRO B O 1
ATOM 2601 N N . PRO B 1 116 ? 48.116 71.578 87.621 1.00 33.01 116 PRO B N 1
ATOM 2602 C CA . PRO B 1 116 ? 47.207 71.160 86.523 1.00 33.41 116 PRO B CA 1
ATOM 2603 C C . PRO B 1 116 ? 47.703 70.180 85.440 1.00 33.56 116 PRO B C 1
ATOM 2604 O O . PRO B 1 116 ? 46.963 69.302 84.996 1.00 34.78 116 PRO B O 1
ATOM 2608 N N . LEU B 1 117 ? 48.946 70.345 85.016 1.00 31.89 117 LEU B N 1
ATOM 2609 C CA . LEU B 1 117 ? 49.573 69.588 83.946 1.00 31.26 117 LEU B CA 1
ATOM 2610 C C . LEU B 1 117 ? 49.288 70.252 82.596 1.00 31.99 117 LEU B C 1
ATOM 2611 O O . LEU B 1 117 ? 49.870 69.851 81.575 1.00 32.85 117 LEU B O 1
ATOM 2616 N N . LYS B 1 118 ? 48.454 71.266 82.520 1.00 31.27 118 LYS B N 1
ATOM 2617 C CA . LYS B 1 118 ? 48.274 71.955 81.260 1.00 30.30 118 LYS B CA 1
ATOM 2618 C C . LYS B 1 118 ? 47.134 72.917 81.405 1.00 30.89 118 LYS B C 1
ATOM 2619 O O . LYS B 1 118 ? 46.221 72.678 82.184 1.00 30.55 118 LYS B O 1
ATOM 2625 N N . PRO B 1 119 ? 47.145 74.035 80.668 1.00 31.38 119 PRO B N 1
ATOM 2626 C CA . PRO B 1 119 ? 45.960 74.959 80.718 1.00 31.74 119 PRO B CA 1
ATOM 2627 C C . PRO B 1 119 ? 44.767 74.127 80.344 1.00 32.11 119 PRO B C 1
ATOM 2628 O O . PRO B 1 119 ? 44.894 73.247 79.490 1.00 32.65 119 PRO B O 1
ATOM 2632 N N . TYR B 1 120 ? 43.602 74.341 80.934 1.00 31.68 120 TYR B N 1
ATOM 2633 C CA . TYR B 1 120 ? 42.446 73.476 80.550 1.00 30.97 120 TYR B CA 1
ATOM 2634 C C . TYR B 1 120 ? 41.639 74.034 79.343 1.00 31.01 120 TYR B C 1
ATOM 2635 O O . TYR B 1 120 ? 40.465 73.747 79.203 1.00 31.61 120 TYR B O 1
ATOM 2644 N N . VAL B 1 121 ? 42.274 74.832 78.470 1.00 30.89 121 VAL B N 1
ATOM 2645 C CA . VAL B 1 121 ? 41.615 75.510 77.322 1.00 30.93 121 VAL B CA 1
ATOM 2646 C C . VAL B 1 121 ? 40.519 74.710 76.610 1.00 30.75 121 VAL B C 1
ATOM 2647 O O . VAL B 1 121 ? 39.383 75.165 76.527 1.00 30.56 121 VAL B O 1
ATOM 2651 N N . ASN B 1 122 ? 40.868 73.533 76.091 1.00 31.07 122 ASN B N 1
ATOM 2652 C CA . ASN B 1 122 ? 39.882 72.621 75.499 1.00 30.85 122 ASN B CA 1
ATOM 2653 C C . ASN B 1 122 ? 38.750 72.222 76.427 1.00 29.50 122 ASN B C 1
ATOM 2654 O O . ASN B 1 122 ? 37.579 72.383 76.038 1.00 30.13 122 ASN B O 1
ATOM 2659 N N . ILE B 1 123 ? 39.072 71.683 77.616 1.00 26.38 123 ILE B N 1
ATOM 2660 C CA . ILE B 1 123 ? 38.013 71.308 78.559 1.00 24.57 123 ILE B CA 1
ATOM 2661 C C . ILE B 1 123 ? 37.056 72.492 78.576 1.00 23.93 123 ILE B C 1
ATOM 2662 O O . ILE B 1 123 ? 35.823 72.374 78.480 1.00 23.39 123 ILE B O 1
ATOM 2667 N N . ASN B 1 124 ? 37.653 73.662 78.639 1.00 22.62 124 ASN B N 1
ATOM 2668 C CA . ASN B 1 124 ? 36.869 74.862 78.663 1.00 22.12 124 ASN B CA 1
ATOM 2669 C C . ASN B 1 124 ? 35.983 75.143 77.438 1.00 20.94 124 ASN B C 1
ATOM 2670 O O . ASN B 1 124 ? 34.776 75.270 77.610 1.00 20.78 124 ASN B O 1
ATOM 2675 N N . PHE B 1 125 ? 36.547 75.215 76.228 1.00 20.11 125 PHE B N 1
ATOM 2676 C CA . PHE B 1 125 ? 35.722 75.322 75.002 1.00 19.80 125 PHE B CA 1
ATOM 2677 C C . PHE B 1 125 ? 34.621 74.264 75.031 1.00 20.22 125 PHE B C 1
ATOM 2678 O O . PHE B 1 125 ? 33.454 74.588 74.843 1.00 21.17 125 PHE B O 1
ATOM 2694 N N . SER B 1 127 ? 33.331 72.698 77.696 1.00 22.36 127 SER B N 1
ATOM 2695 C CA . SER B 1 127 ? 32.373 73.039 78.728 1.00 23.26 127 SER B CA 1
ATOM 2696 C C . SER B 1 127 ? 31.363 74.077 78.247 1.00 24.15 127 SER B C 1
ATOM 2697 O O . SER B 1 127 ? 30.152 73.942 78.481 1.00 23.77 127 SER B O 1
ATOM 2700 N N . GLU B 1 128 ? 31.867 75.115 77.576 1.00 25.38 128 GLU B N 1
ATOM 2701 C CA . GLU B 1 128 ? 31.023 76.245 77.173 1.00 26.81 128 GLU B CA 1
ATOM 2702 C C . GLU B 1 128 ? 29.974 75.844 76.127 1.00 26.33 128 GLU B C 1
ATOM 2703 O O . GLU B 1 128 ? 28.795 76.238 76.240 1.00 25.60 128 GLU B O 1
ATOM 2709 N N . ILE B 1 129 ? 30.410 75.055 75.130 1.00 24.72 129 ILE B N 1
ATOM 2710 C CA . ILE B 1 129 ? 29.528 74.586 74.067 1.00 23.13 129 ILE B CA 1
ATOM 2711 C C . ILE B 1 129 ? 28.403 73.753 74.672 1.00 23.08 129 ILE B C 1
ATOM 2712 O O . ILE B 1 129 ? 27.237 73.891 74.301 1.00 23.09 129 ILE B O 1
ATOM 2717 N N . VAL B 1 130 ? 28.772 72.904 75.624 1.00 22.70 130 VAL B N 1
ATOM 2718 C CA . VAL B 1 130 ? 27.867 71.925 76.212 1.00 22.07 130 VAL B CA 1
ATOM 2719 C C . VAL B 1 130 ? 26.694 72.495 77.019 1.00 21.53 130 VAL B C 1
ATOM 2720 O O . VAL B 1 130 ? 25.571 72.003 76.899 1.00 20.64 130 VAL B O 1
ATOM 2724 N N . LYS B 1 131 ? 26.950 73.511 77.837 1.00 21.36 131 LYS B N 1
ATOM 2725 C CA . LYS B 1 131 ? 25.868 74.180 78.558 1.00 22.20 131 LYS B CA 1
ATOM 2726 C C . LYS B 1 131 ? 24.838 74.778 77.594 1.00 22.59 131 LYS B C 1
ATOM 2727 O O . LYS B 1 131 ? 23.631 74.582 77.786 1.00 22.97 131 LYS B O 1
ATOM 2733 N N . GLU B 1 132 ? 25.330 75.539 76.601 1.00 22.55 132 GLU B N 1
ATOM 2734 C CA . GLU B 1 132 ? 24.547 76.048 75.468 1.00 22.63 132 GLU B CA 1
ATOM 2735 C C . GLU B 1 132 ? 23.675 74.944 74.886 1.00 21.66 132 GLU B C 1
ATOM 2736 O O . GLU B 1 132 ? 22.517 75.166 74.550 1.00 21.76 132 GLU B O 1
ATOM 2750 N N . VAL B 1 134 ? 22.780 72.057 76.538 1.00 18.25 134 VAL B N 1
ATOM 2751 C CA . VAL B 1 134 ? 21.809 71.653 77.539 1.00 18.28 134 VAL B CA 1
ATOM 2752 C C . VAL B 1 134 ? 20.601 72.562 77.478 1.00 19.55 134 VAL B C 1
ATOM 2753 O O . VAL B 1 134 ? 19.450 72.116 77.485 1.00 18.99 134 VAL B O 1
ATOM 2757 N N . ASN B 1 135 ? 20.872 73.856 77.424 1.00 21.17 135 ASN B N 1
ATOM 2758 C CA . ASN B 1 135 ? 19.796 74.826 77.465 1.00 23.28 135 ASN B CA 1
ATOM 2759 C C . ASN B 1 135 ? 18.946 74.781 76.200 1.00 23.72 135 ASN B C 1
ATOM 2760 O O . ASN B 1 135 ? 17.759 74.411 76.233 1.00 23.26 135 ASN B O 1
ATOM 2765 N N . ASP B 1 136 ? 19.581 75.166 75.095 1.00 23.81 136 ASP B N 1
ATOM 2766 C CA . ASP B 1 136 ? 18.978 75.110 73.782 1.00 24.21 136 ASP B CA 1
ATOM 2767 C C . ASP B 1 136 ? 18.231 73.824 73.486 1.00 24.91 136 ASP B C 1
ATOM 2768 O O . ASP B 1 136 ? 17.165 73.865 72.852 1.00 25.65 136 ASP B O 1
ATOM 2773 N N . SER B 1 137 ? 18.761 72.681 73.922 1.00 24.14 137 SER B N 1
ATOM 2774 C CA . SER B 1 137 ? 18.056 71.436 73.636 1.00 23.61 137 SER B CA 1
ATOM 2775 C C . SER B 1 137 ? 16.723 71.405 74.368 1.00 22.48 137 SER B C 1
ATOM 2776 O O . SER B 1 137 ? 15.694 71.135 73.760 1.00 22.03 137 SER B O 1
ATOM 2779 N N . VAL B 1 138 ? 16.740 71.732 75.656 1.00 21.68 138 VAL B N 1
ATOM 2780 C CA . VAL B 1 138 ? 15.531 71.673 76.460 1.00 21.31 138 VAL B CA 1
ATOM 2781 C C . VAL B 1 138 ? 14.540 72.800 76.137 1.00 22.79 138 VAL B C 1
ATOM 2782 O O . VAL B 1 138 ? 13.319 72.647 76.343 1.00 22.47 138 VAL B O 1
ATOM 2786 N N . ILE B 1 139 ? 15.044 73.922 75.618 1.00 24.00 139 ILE B N 1
ATOM 2787 C CA . ILE B 1 139 ? 14.131 74.960 75.133 1.00 25.35 139 ILE B CA 1
ATOM 2788 C C . ILE B 1 139 ? 13.399 74.408 73.917 1.00 25.59 139 ILE B C 1
ATOM 2789 O O . ILE B 1 139 ? 12.179 74.248 73.941 1.00 26.09 139 ILE B O 1
ATOM 2794 N N . SER B 1 140 ? 14.164 74.069 72.882 1.00 25.63 140 SER B N 1
ATOM 2795 C CA . SER B 1 140 ? 13.628 73.516 71.641 1.00 25.43 140 SER B CA 1
ATOM 2796 C C . SER B 1 140 ? 12.661 72.351 71.853 1.00 25.81 140 SER B C 1
ATOM 2797 O O . SER B 1 140 ? 11.915 71.989 70.939 1.00 25.45 140 SER B O 1
ATOM 2800 N N . PHE B 1 141 ? 12.678 71.752 73.039 1.00 26.26 141 PHE B N 1
ATOM 2801 C CA . PHE B 1 141 ? 11.715 70.702 73.331 1.00 27.43 141 PHE B CA 1
ATOM 2802 C C . PHE B 1 141 ? 10.412 71.285 73.836 1.00 28.81 141 PHE B C 1
ATOM 2803 O O . PHE B 1 141 ? 9.336 70.983 73.304 1.00 29.15 141 PHE B O 1
ATOM 2811 N N . ILE B 1 142 ? 10.509 72.123 74.862 1.00 29.84 142 ILE B N 1
ATOM 2812 C CA . ILE B 1 142 ? 9.316 72.673 75.483 1.00 31.31 142 ILE B CA 1
ATOM 2813 C C . ILE B 1 142 ? 8.468 73.510 74.518 1.00 32.00 142 ILE B C 1
ATOM 2814 O O . ILE B 1 142 ? 7.260 73.706 74.742 1.00 32.61 142 ILE B O 1
ATOM 2819 N N . GLN B 1 143 ? 9.092 73.979 73.440 1.00 31.61 143 GLN B N 1
ATOM 2820 C CA . GLN B 1 143 ? 8.408 74.839 72.493 1.00 31.68 143 GLN B CA 1
ATOM 2821 C C . GLN B 1 143 ? 8.541 74.418 71.043 1.00 31.62 143 GLN B C 1
ATOM 2822 O O . GLN B 1 143 ? 8.418 75.254 70.151 1.00 31.82 143 GLN B O 1
ATOM 2828 N N . GLN B 1 144 ? 8.798 73.141 70.794 1.00 31.58 144 GLN B N 1
ATOM 2829 C CA . GLN B 1 144 ? 8.713 72.622 69.431 1.00 31.77 144 GLN B CA 1
ATOM 2830 C C . GLN B 1 144 ? 9.555 73.379 68.397 1.00 31.33 144 GLN B C 1
ATOM 2831 O O . GLN B 1 144 ? 9.108 73.625 67.281 1.00 31.21 144 GLN B O 1
ATOM 2837 N N . ASP B 1 145 ? 10.776 73.737 68.765 1.00 31.04 145 ASP B N 1
ATOM 2838 C CA . ASP B 1 145 ? 11.673 74.444 67.868 1.00 30.35 145 ASP B CA 1
ATOM 2839 C C . ASP B 1 145 ? 12.596 73.466 67.177 1.00 29.77 145 ASP B C 1
ATOM 2840 O O . ASP B 1 145 ? 13.589 73.028 67.757 1.00 29.98 145 ASP B O 1
ATOM 2845 N N . THR B 1 146 ? 12.274 73.123 65.937 1.00 28.98 146 THR B N 1
ATOM 2846 C CA . THR B 1 146 ? 13.146 72.259 65.154 1.00 28.34 146 THR B CA 1
ATOM 2847 C C . THR B 1 146 ? 14.478 72.923 64.870 1.00 27.34 146 THR B C 1
ATOM 2848 O O . THR B 1 146 ? 15.527 72.358 65.181 1.00 27.13 146 THR B O 1
ATOM 2852 N N . LEU B 1 147 ? 14.434 74.112 64.270 1.00 26.35 147 LEU B N 1
ATOM 2853 C CA . LEU B 1 147 ? 15.657 74.826 63.914 1.00 25.99 147 LEU B CA 1
ATOM 2854 C C . LEU B 1 147 ? 16.628 74.826 65.100 1.00 25.74 147 LEU B C 1
ATOM 2855 O O . LEU B 1 147 ? 17.806 74.462 64.960 1.00 25.73 147 LEU B O 1
ATOM 2860 N N . LEU B 1 148 ? 16.131 75.201 66.275 1.00 24.50 148 LEU B N 1
ATOM 2861 C CA . LEU B 1 148 ? 16.986 75.227 67.446 1.00 22.74 148 LEU B CA 1
ATOM 2862 C C . LEU B 1 148 ? 17.463 73.838 67.822 1.00 22.17 148 LEU B C 1
ATOM 2863 O O . LEU B 1 148 ? 18.611 73.680 68.230 1.00 21.95 148 LEU B O 1
ATOM 2868 N N . ALA B 1 149 ? 16.600 72.830 67.682 1.00 21.68 149 ALA B N 1
ATOM 2869 C CA . ALA B 1 149 ? 17.021 71.451 67.945 1.00 21.64 149 ALA B CA 1
ATOM 2870 C C . ALA B 1 149 ? 18.134 71.005 66.975 1.00 22.15 149 ALA B C 1
ATOM 2871 O O . ALA B 1 149 ? 19.125 70.407 67.392 1.00 21.39 149 ALA B O 1
ATOM 2873 N N . LYS B 1 150 ? 17.965 71.318 65.687 1.00 22.94 150 LYS B N 1
ATOM 2874 C CA . LYS B 1 150 ? 18.958 71.004 64.660 1.00 23.38 150 LYS B CA 1
ATOM 2875 C C . LYS B 1 150 ? 20.324 71.649 64.935 1.00 23.63 150 LYS B C 1
ATOM 2876 O O . LYS B 1 150 ? 21.360 71.013 64.754 1.00 24.38 150 LYS B O 1
ATOM 2882 N N . LYS B 1 151 ? 20.330 72.908 65.359 1.00 22.98 151 LYS B N 1
ATOM 2883 C CA . LYS B 1 151 ? 21.560 73.562 65.789 1.00 22.23 151 LYS B CA 1
ATOM 2884 C C . LYS B 1 151 ? 22.260 72.771 66.913 1.00 22.68 151 LYS B C 1
ATOM 2885 O O . LYS B 1 151 ? 23.478 72.527 66.857 1.00 22.26 151 LYS B O 1
ATOM 2891 N N . VAL B 1 152 ? 21.499 72.370 67.930 1.00 22.64 152 VAL B N 1
ATOM 2892 C CA . VAL B 1 152 ? 22.062 71.581 69.013 1.00 22.96 152 VAL B CA 1
ATOM 2893 C C . VAL B 1 152 ? 22.678 70.301 68.468 1.00 24.07 152 VAL B C 1
ATOM 2894 O O . VAL B 1 152 ? 23.759 69.879 68.887 1.00 24.63 152 VAL B O 1
ATOM 2898 N N . ILE B 1 153 ? 21.981 69.683 67.530 1.00 25.01 153 ILE B N 1
ATOM 2899 C CA . ILE B 1 153 ? 22.471 68.475 66.916 1.00 26.87 153 ILE B CA 1
ATOM 2900 C C . ILE B 1 153 ? 23.720 68.748 66.076 1.00 28.97 153 ILE B C 1
ATOM 2901 O O . ILE B 1 153 ? 24.615 67.907 66.016 1.00 29.72 153 ILE B O 1
ATOM 2906 N N . GLU B 1 154 ? 23.797 69.922 65.443 1.00 30.99 154 GLU B N 1
ATOM 2907 C CA . GLU B 1 154 ? 25.001 70.325 64.692 1.00 32.34 154 GLU B CA 1
ATOM 2908 C C . GLU B 1 154 ? 26.209 70.457 65.624 1.00 32.10 154 GLU B C 1
ATOM 2909 O O . GLU B 1 154 ? 27.303 69.999 65.301 1.00 32.65 154 GLU B O 1
ATOM 2915 N N . LYS B 1 155 ? 26.004 71.072 66.786 1.00 31.61 155 LYS B N 1
ATOM 2916 C CA . LYS B 1 155 ? 27.111 71.416 67.668 1.00 31.00 155 LYS B CA 1
ATOM 2917 C C . LYS B 1 155 ? 27.777 70.167 68.210 1.00 30.86 155 LYS B C 1
ATOM 2918 O O . LYS B 1 155 ? 28.952 70.171 68.568 1.00 31.16 155 LYS B O 1
ATOM 2924 N N . ASP B 1 156 ? 27.029 69.084 68.267 1.00 30.66 156 ASP B N 1
ATOM 2925 C CA . ASP B 1 156 ? 27.560 67.869 68.850 1.00 31.12 156 ASP B CA 1
ATOM 2926 C C . ASP B 1 156 ? 28.803 67.321 68.131 1.00 30.21 156 ASP B C 1
ATOM 2927 O O . ASP B 1 156 ? 29.732 66.814 68.771 1.00 29.86 156 ASP B O 1
ATOM 2932 N N . ASP B 1 157 ? 28.815 67.435 66.806 1.00 29.31 157 ASP B N 1
ATOM 2933 C CA . ASP B 1 157 ? 29.953 67.022 65.986 1.00 28.34 157 ASP B CA 1
ATOM 2934 C C . ASP B 1 157 ? 31.186 67.822 66.345 1.00 26.98 157 ASP B C 1
ATOM 2935 O O . ASP B 1 157 ? 32.313 67.438 66.023 1.00 26.29 157 ASP B O 1
ATOM 2940 N N . THR B 1 158 ? 30.958 68.954 66.990 1.00 25.24 158 THR B N 1
ATOM 2941 C CA . THR B 1 158 ? 32.046 69.798 67.410 1.00 24.29 158 THR B CA 1
ATOM 2942 C C . THR B 1 158 ? 32.633 69.239 68.703 1.00 24.73 158 THR B C 1
ATOM 2943 O O . THR B 1 158 ? 33.849 69.042 68.819 1.00 24.40 158 THR B O 1
ATOM 2947 N N . VAL B 1 159 ? 31.763 68.977 69.672 1.00 24.40 159 VAL B N 1
ATOM 2948 C CA . VAL B 1 159 ? 32.194 68.391 70.908 1.00 23.77 159 VAL B CA 1
ATOM 2949 C C . VAL B 1 159 ? 32.954 67.126 70.570 1.00 24.96 159 VAL B C 1
ATOM 2950 O O . VAL B 1 159 ? 34.044 66.908 71.082 1.00 24.63 159 VAL B O 1
ATOM 2954 N N . ASP B 1 160 ? 32.389 66.297 69.697 1.00 26.58 160 ASP B N 1
ATOM 2955 C CA . ASP B 1 160 ? 33.104 65.125 69.227 1.00 28.64 160 ASP B CA 1
ATOM 2956 C C . ASP B 1 160 ? 34.460 65.552 68.716 1.00 29.37 160 ASP B C 1
ATOM 2957 O O . ASP B 1 160 ? 35.476 65.139 69.250 1.00 30.60 160 ASP B O 1
ATOM 2962 N N . GLU B 1 161 ? 34.487 66.394 67.691 1.00 30.07 161 GLU B N 1
ATOM 2963 C CA . GLU B 1 161 ? 35.751 66.882 67.141 1.00 30.73 161 GLU B CA 1
ATOM 2964 C C . GLU B 1 161 ? 36.714 67.390 68.222 1.00 30.43 161 GLU B C 1
ATOM 2965 O O . GLU B 1 161 ? 37.925 67.187 68.113 1.00 31.59 161 GLU B O 1
ATOM 2971 N N . LEU B 1 162 ? 36.189 68.045 69.259 1.00 29.23 162 LEU B N 1
ATOM 2972 C CA . LEU B 1 162 ? 37.027 68.688 70.279 1.00 27.84 162 LEU B CA 1
ATOM 2973 C C . LEU B 1 162 ? 37.525 67.648 71.213 1.00 27.96 162 LEU B C 1
ATOM 2974 O O . LEU B 1 162 ? 38.641 67.710 71.701 1.00 29.05 162 LEU B O 1
ATOM 2979 N N . TYR B 1 163 ? 36.667 66.697 71.495 1.00 28.64 163 TYR B N 1
ATOM 2980 C CA . TYR B 1 163 ? 37.074 65.590 72.314 1.00 30.13 163 TYR B CA 1
ATOM 2981 C C . TYR B 1 163 ? 38.341 64.981 71.716 1.00 30.75 163 TYR B C 1
ATOM 2982 O O . TYR B 1 163 ? 39.363 64.905 72.390 1.00 31.56 163 TYR B O 1
ATOM 2991 N N . HIS B 1 164 ? 38.301 64.582 70.450 1.00 30.86 164 HIS B N 1
ATOM 2992 C CA . HIS B 1 164 ? 39.496 64.007 69.822 1.00 31.70 164 HIS B CA 1
ATOM 2993 C C . HIS B 1 164 ? 40.801 64.829 69.949 1.00 30.94 164 HIS B C 1
ATOM 2994 O O . HIS B 1 164 ? 41.880 64.257 70.146 1.00 30.28 164 HIS B O 1
ATOM 3001 N N . GLN B 1 165 ? 40.699 66.154 69.827 1.00 30.76 165 GLN B N 1
ATOM 3002 C CA . GLN B 1 165 ? 41.829 67.059 70.051 1.00 30.15 165 GLN B CA 1
ATOM 3003 C C . GLN B 1 165 ? 42.443 66.720 71.398 1.00 29.12 165 GLN B C 1
ATOM 3004 O O . GLN B 1 165 ? 43.667 66.623 71.547 1.00 28.10 165 GLN B O 1
ATOM 3010 N N . LEU B 1 166 ? 41.566 66.545 72.382 1.00 28.16 166 LEU B N 1
ATOM 3011 C CA . LEU B 1 166 ? 41.990 66.220 73.725 1.00 27.80 166 LEU B CA 1
ATOM 3012 C C . LEU B 1 166 ? 42.734 64.886 73.860 1.00 27.52 166 LEU B C 1
ATOM 3013 O O . LEU B 1 166 ? 43.880 64.884 74.306 1.00 27.27 166 LEU B O 1
ATOM 3018 N N . GLU B 1 167 ? 42.088 63.776 73.490 1.00 26.70 167 GLU B N 1
ATOM 3019 C CA . GLU B 1 167 ? 42.760 62.478 73.330 1.00 27.30 167 GLU B CA 1
ATOM 3020 C C . GLU B 1 167 ? 44.222 62.598 72.870 1.00 26.16 167 GLU B C 1
ATOM 3021 O O . GLU B 1 167 ? 45.127 61.993 73.442 1.00 25.96 167 GLU B O 1
ATOM 3027 N N . ARG B 1 168 ? 44.457 63.381 71.828 1.00 24.99 168 ARG B N 1
ATOM 3028 C CA . ARG B 1 168 ? 45.806 63.513 71.281 1.00 23.65 168 ARG B CA 1
ATOM 3029 C C . ARG B 1 168 ? 46.765 64.432 72.067 1.00 23.87 168 ARG B C 1
ATOM 3030 O O . ARG B 1 168 ? 47.920 64.078 72.230 1.00 24.18 168 ARG B O 1
ATOM 3038 N N . GLU B 1 169 ? 46.321 65.603 72.526 1.00 23.83 169 GLU B N 1
ATOM 3039 C CA . GLU B 1 169 ? 47.202 66.443 73.317 1.00 24.41 169 GLU B CA 1
ATOM 3040 C C . GLU B 1 169 ? 47.760 65.645 74.495 1.00 24.79 169 GLU B C 1
ATOM 3041 O O . GLU B 1 169 ? 48.970 65.687 74.762 1.00 24.89 169 GLU B O 1
ATOM 3047 N N . LEU B 1 170 ? 46.887 64.903 75.178 1.00 25.04 170 LEU B N 1
ATOM 3048 C CA . LEU B 1 170 ? 47.275 64.116 76.355 1.00 25.15 170 LEU B CA 1
ATOM 3049 C C . LEU B 1 170 ? 48.266 63.017 76.009 1.00 26.53 170 LEU B C 1
ATOM 3050 O O . LEU B 1 170 ? 49.224 62.785 76.753 1.00 26.86 170 LEU B O 1
ATOM 3063 N N . THR B 1 172 ? 50.529 63.083 74.111 1.00 27.29 172 THR B N 1
ATOM 3064 C CA . THR B 1 172 ? 51.812 63.749 74.058 1.00 26.11 172 THR B CA 1
ATOM 3065 C C . THR B 1 172 ? 52.319 64.109 75.456 1.00 25.66 172 THR B C 1
ATOM 3066 O O . THR B 1 172 ? 53.520 64.136 75.692 1.00 25.35 172 THR B O 1
ATOM 3070 N N . TYR B 1 173 ? 51.401 64.365 76.387 1.00 25.26 173 TYR B N 1
ATOM 3071 C CA . TYR B 1 173 ? 51.796 64.648 77.758 1.00 24.41 173 TYR B CA 1
ATOM 3072 C C . TYR B 1 173 ? 52.323 63.389 78.380 1.00 25.33 173 TYR B C 1
ATOM 3073 O O . TYR B 1 173 ? 53.463 63.362 78.836 1.00 26.03 173 TYR B O 1
ATOM 3082 N N . VAL B 1 174 ? 51.506 62.337 78.378 1.00 25.91 174 VAL B N 1
ATOM 3083 C CA . VAL B 1 174 ? 51.929 61.031 78.875 1.00 26.11 174 VAL B CA 1
ATOM 3084 C C . VAL B 1 174 ? 53.296 60.610 78.287 1.00 27.18 174 VAL B C 1
ATOM 3085 O O . VAL B 1 174 ? 54.220 60.226 79.022 1.00 27.75 174 VAL B O 1
ATOM 3089 N N . LEU B 1 175 ? 53.416 60.718 76.966 1.00 27.58 175 LEU B N 1
ATOM 3090 C CA . LEU B 1 175 ? 54.607 60.331 76.220 1.00 28.14 175 LEU B CA 1
ATOM 3091 C C . LEU B 1 175 ? 55.875 61.096 76.624 1.00 29.71 175 LEU B C 1
ATOM 3092 O O . LEU B 1 175 ? 56.989 60.626 76.412 1.00 29.83 175 LEU B O 1
ATOM 3097 N N . GLU B 1 176 ? 55.704 62.307 77.171 1.00 31.97 176 GLU B N 1
ATOM 3098 C CA . GLU B 1 176 ? 56.839 63.144 77.497 1.00 34.45 176 GLU B CA 1
ATOM 3099 C C . GLU B 1 176 ? 57.319 63.022 78.918 1.00 35.63 176 GLU B C 1
ATOM 3100 O O . GLU B 1 176 ? 58.318 63.606 79.315 1.00 36.01 176 GLU B O 1
ATOM 3106 N N . ASP B 1 177 ? 56.573 62.252 79.701 1.00 37.18 177 ASP B N 1
ATOM 3107 C CA . ASP B 1 177 ? 56.915 61.987 81.106 1.00 38.88 177 ASP B CA 1
ATOM 3108 C C . ASP B 1 177 ? 55.812 61.107 81.703 1.00 39.79 177 ASP B C 1
ATOM 3109 O O . ASP B 1 177 ? 54.799 61.623 82.159 1.00 39.92 177 ASP B O 1
ATOM 3114 N N . PRO B 1 178 ? 55.998 59.813 81.722 1.00 40.29 178 PRO B N 1
ATOM 3115 C CA . PRO B 1 178 ? 54.988 58.868 82.275 1.00 40.22 178 PRO B CA 1
ATOM 3116 C C . PRO B 1 178 ? 54.424 59.196 83.664 1.00 39.96 178 PRO B C 1
ATOM 3117 O O . PRO B 1 178 ? 53.332 58.749 83.993 1.00 40.10 178 PRO B O 1
ATOM 3121 N N . ARG B 1 179 ? 55.180 59.962 84.472 1.00 39.83 179 ARG B N 1
ATOM 3122 C CA . ARG B 1 179 ? 54.624 60.371 85.771 1.00 39.54 179 ARG B CA 1
ATOM 3123 C C . ARG B 1 179 ? 53.242 60.928 85.497 1.00 38.23 179 ARG B C 1
ATOM 3124 O O . ARG B 1 179 ? 52.291 60.667 86.240 1.00 38.43 179 ARG B O 1
ATOM 3132 N N . ASN B 1 180 ? 53.165 61.716 84.424 1.00 36.38 180 ASN B N 1
ATOM 3133 C CA . ASN B 1 180 ? 51.989 62.474 84.062 1.00 34.50 180 ASN B CA 1
ATOM 3134 C C . ASN B 1 180 ? 50.809 61.585 83.869 1.00 33.55 180 ASN B C 1
ATOM 3135 O O . ASN B 1 180 ? 49.711 62.085 83.735 1.00 34.46 180 ASN B O 1
ATOM 3140 N N . ILE B 1 181 ? 51.023 60.272 83.830 1.00 32.38 181 ILE B N 1
ATOM 3141 C CA . ILE B 1 181 ? 49.932 59.326 83.562 1.00 31.62 181 ILE B CA 1
ATOM 3142 C C . ILE B 1 181 ? 48.689 59.509 84.428 1.00 31.07 181 ILE B C 1
ATOM 3143 O O . ILE B 1 181 ? 47.579 59.271 83.958 1.00 31.14 181 ILE B O 1
ATOM 3148 N N . LYS B 1 182 ? 48.874 59.936 85.677 1.00 30.23 182 LYS B N 1
ATOM 3149 C CA . LYS B 1 182 ? 47.770 60.077 86.637 1.00 29.21 182 LYS B CA 1
ATOM 3150 C C . LYS B 1 182 ? 46.827 61.240 86.309 1.00 28.20 182 LYS B C 1
ATOM 3151 O O . LYS B 1 182 ? 45.603 61.108 86.415 1.00 27.72 182 LYS B O 1
ATOM 3157 N N . ARG B 1 183 ? 47.394 62.382 85.932 1.00 27.23 183 ARG B N 1
ATOM 3158 C CA . ARG B 1 183 ? 46.579 63.526 85.562 1.00 26.54 183 ARG B CA 1
ATOM 3159 C C . ARG B 1 183 ? 45.996 63.270 84.194 1.00 26.29 183 ARG B C 1
ATOM 3160 O O . ARG B 1 183 ? 44.781 63.327 84.024 1.00 26.27 183 ARG B O 1
ATOM 3168 N N . ALA B 1 184 ? 46.850 62.959 83.223 1.00 26.00 184 ALA B N 1
ATOM 3169 C CA . ALA B 1 184 ? 46.363 62.682 81.877 1.00 26.15 184 ALA B CA 1
ATOM 3170 C C . ALA B 1 184 ? 45.046 61.916 81.956 1.00 26.45 184 ALA B C 1
ATOM 3171 O O . ALA B 1 184 ? 44.027 62.432 81.537 1.00 27.95 184 ALA B O 1
ATOM 3181 N N . HIS B 1 186 ? 42.833 61.176 84.432 1.00 23.49 186 HIS B N 1
ATOM 3182 C CA . HIS B 1 186 ? 41.735 61.933 85.040 1.00 21.04 186 HIS B CA 1
ATOM 3183 C C . HIS B 1 186 ? 41.161 62.946 84.067 1.00 19.96 186 HIS B C 1
ATOM 3184 O O . HIS B 1 186 ? 39.948 63.101 83.960 1.00 19.22 186 HIS B O 1
ATOM 3191 N N . LEU B 1 187 ? 42.056 63.632 83.364 1.00 19.13 187 LEU B N 1
ATOM 3192 C CA . LEU B 1 187 ? 41.676 64.589 82.345 1.00 18.99 187 LEU B CA 1
ATOM 3193 C C . LEU B 1 187 ? 41.131 63.927 81.097 1.00 19.97 187 LEU B C 1
ATOM 3194 O O . LEU B 1 187 ? 40.395 64.551 80.335 1.00 21.76 187 LEU B O 1
ATOM 3199 N N . SER B 1 188 ? 41.461 62.661 80.885 1.00 20.00 188 SER B N 1
ATOM 3200 C CA . SER B 1 188 ? 40.784 61.906 79.849 1.00 20.54 188 SER B CA 1
ATOM 3201 C C . SER B 1 188 ? 39.297 61.721 80.185 1.00 21.21 188 SER B C 1
ATOM 3202 O O . SER B 1 188 ? 38.442 62.279 79.496 1.00 22.12 188 SER B O 1
ATOM 3205 N N . PHE B 1 189 ? 38.987 60.946 81.229 1.00 20.36 189 PHE B N 1
ATOM 3206 C CA . PHE B 1 189 ? 37.616 60.840 81.748 1.00 19.46 189 PHE B CA 1
ATOM 3207 C C . PHE B 1 189 ? 36.774 62.108 81.612 1.00 19.20 189 PHE B C 1
ATOM 3208 O O . PHE B 1 189 ? 35.766 62.122 80.931 1.00 18.53 189 PHE B O 1
ATOM 3216 N N . VAL B 1 190 ? 37.188 63.154 82.315 1.00 19.54 190 VAL B N 1
ATOM 3217 C CA . VAL B 1 190 ? 36.585 64.470 82.226 1.00 19.75 190 VAL B CA 1
ATOM 3218 C C . VAL B 1 190 ? 36.076 64.779 80.809 1.00 21.31 190 VAL B C 1
ATOM 3219 O O . VAL B 1 190 ? 34.857 64.939 80.602 1.00 21.69 190 VAL B O 1
ATOM 3223 N N . ALA B 1 191 ? 37.002 64.857 79.843 1.00 21.22 191 ALA B N 1
ATOM 3224 C CA . ALA B 1 191 ? 36.649 64.958 78.413 1.00 20.60 191 ALA B CA 1
ATOM 3225 C C . ALA B 1 191 ? 35.580 63.948 77.951 1.00 19.60 191 ALA B C 1
ATOM 3226 O O . ALA B 1 191 ? 34.613 64.346 77.325 1.00 19.45 191 ALA B O 1
ATOM 3228 N N . ARG B 1 192 ? 35.748 62.661 78.245 1.00 18.94 192 ARG B N 1
ATOM 3229 C CA . ARG B 1 192 ? 34.665 61.706 78.022 1.00 19.93 192 ARG B CA 1
ATOM 3230 C C . ARG B 1 192 ? 33.300 62.138 78.662 1.00 19.84 192 ARG B C 1
ATOM 3231 O O . ARG B 1 192 ? 32.251 62.017 78.016 1.00 20.06 192 ARG B O 1
ATOM 3239 N N . HIS B 1 193 ? 33.308 62.676 79.887 1.00 19.12 193 HIS B N 1
ATOM 3240 C CA . HIS B 1 193 ? 32.068 63.121 80.538 1.00 18.78 193 HIS B CA 1
ATOM 3241 C C . HIS B 1 193 ? 31.408 64.306 79.855 1.00 19.01 193 HIS B C 1
ATOM 3242 O O . HIS B 1 193 ? 30.179 64.423 79.834 1.00 17.75 193 HIS B O 1
ATOM 3249 N N . TYR B 1 194 ? 32.234 65.207 79.332 1.00 20.09 194 TYR B N 1
ATOM 3250 C CA . TYR B 1 194 ? 31.722 66.387 78.640 1.00 20.92 194 TYR B CA 1
ATOM 3251 C C . TYR B 1 194 ? 31.101 65.867 77.388 1.00 21.59 194 TYR B C 1
ATOM 3252 O O . TYR B 1 194 ? 30.044 66.318 76.982 1.00 22.54 194 TYR B O 1
ATOM 3261 N N . GLU B 1 195 ? 31.743 64.870 76.793 1.00 22.46 195 GLU B N 1
ATOM 3262 C CA . GLU B 1 195 ? 31.232 64.318 75.551 1.00 22.91 195 GLU B CA 1
ATOM 3263 C C . GLU B 1 195 ? 29.929 63.536 75.765 1.00 22.27 195 GLU B C 1
ATOM 3264 O O . GLU B 1 195 ? 29.050 63.551 74.894 1.00 20.85 195 GLU B O 1
ATOM 3270 N N . ARG B 1 196 ? 29.805 62.870 76.920 1.00 21.62 196 ARG B N 1
ATOM 3271 C CA . ARG B 1 196 ? 28.558 62.191 77.257 1.00 21.62 196 ARG B CA 1
ATOM 3272 C C . ARG B 1 196 ? 27.391 63.183 77.496 1.00 21.41 196 ARG B C 1
ATOM 3273 O O . ARG B 1 196 ? 26.279 63.000 76.977 1.00 21.12 196 ARG B O 1
ATOM 3281 N N . ILE B 1 197 ? 27.651 64.243 78.253 1.00 20.44 197 ILE B N 1
ATOM 3282 C CA . ILE B 1 197 ? 26.651 65.255 78.496 1.00 19.76 197 ILE B CA 1
ATOM 3283 C C . ILE B 1 197 ? 26.114 65.802 77.179 1.00 20.90 197 ILE B C 1
ATOM 3284 O O . ILE B 1 197 ? 24.924 66.088 77.054 1.00 21.64 197 ILE B O 1
ATOM 3289 N N . ALA B 1 198 ? 27.002 65.991 76.207 1.00 21.16 198 ALA B N 1
ATOM 3290 C CA . ALA B 1 198 ? 26.607 66.541 74.909 1.00 22.04 198 ALA B CA 1
ATOM 3291 C C . ALA B 1 198 ? 25.740 65.590 74.086 1.00 22.29 198 ALA B C 1
ATOM 3292 O O . ALA B 1 198 ? 24.693 65.961 73.598 1.00 22.43 198 ALA B O 1
ATOM 3294 N N . ASP B 1 199 ? 26.210 64.368 73.910 1.00 23.34 199 ASP B N 1
ATOM 3295 C CA . ASP B 1 199 ? 25.419 63.305 73.305 1.00 24.38 199 ASP B CA 1
ATOM 3296 C C . ASP B 1 199 ? 23.979 63.272 73.878 1.00 24.64 199 ASP B C 1
ATOM 3297 O O . ASP B 1 199 ? 22.990 63.131 73.135 1.00 23.81 199 ASP B O 1
ATOM 3302 N N . HIS B 1 200 ? 23.873 63.435 75.192 1.00 24.95 200 HIS B N 1
ATOM 3303 C CA . HIS B 1 200 ? 22.583 63.499 75.860 1.00 25.61 200 HIS B CA 1
ATOM 3304 C C . HIS B 1 200 ? 21.752 64.684 75.460 1.00 26.34 200 HIS B C 1
ATOM 3305 O O . HIS B 1 200 ? 20.606 64.540 75.030 1.00 26.07 200 HIS B O 1
ATOM 3312 N N . ALA B 1 201 ? 22.325 65.862 75.658 1.00 26.95 201 ALA B N 1
ATOM 3313 C CA . ALA B 1 201 ? 21.777 67.069 75.085 1.00 28.23 201 ALA B CA 1
ATOM 3314 C C . ALA B 1 201 ? 21.141 66.757 73.720 1.00 29.46 201 ALA B C 1
ATOM 3315 O O . ALA B 1 201 ? 19.951 67.054 73.483 1.00 30.04 201 ALA B O 1
ATOM 3317 N N . GLU B 1 202 ? 21.929 66.144 72.836 1.00 29.93 202 GLU B N 1
ATOM 3318 C CA . GLU B 1 202 ? 21.484 65.856 71.472 1.00 30.77 202 GLU B CA 1
ATOM 3319 C C . GLU B 1 202 ? 20.237 64.926 71.383 1.00 30.61 202 GLU B C 1
ATOM 3320 O O . GLU B 1 202 ? 19.456 64.994 70.422 1.00 29.51 202 GLU B O 1
ATOM 3326 N N . ASN B 1 203 ? 20.044 64.091 72.406 1.00 30.94 203 ASN B N 1
ATOM 3327 C CA . ASN B 1 203 ? 18.852 63.245 72.524 1.00 30.40 203 ASN B CA 1
ATOM 3328 C C . ASN B 1 203 ? 17.628 64.081 72.735 1.00 29.67 203 ASN B C 1
ATOM 3329 O O . ASN B 1 203 ? 16.615 63.931 72.053 1.00 28.74 203 ASN B O 1
ATOM 3334 N N . VAL B 1 204 ? 17.726 64.934 73.744 1.00 29.59 204 VAL B N 1
ATOM 3335 C CA . VAL B 1 204 ? 16.668 65.864 74.049 1.00 29.58 204 VAL B CA 1
ATOM 3336 C C . VAL B 1 204 ? 16.241 66.537 72.757 1.00 29.37 204 VAL B C 1
ATOM 3337 O O . VAL B 1 204 ? 15.055 66.702 72.506 1.00 29.52 204 VAL B O 1
ATOM 3341 N N . ALA B 1 205 ? 17.213 66.890 71.923 1.00 28.79 205 ALA B N 1
ATOM 3342 C CA . ALA B 1 205 ? 16.912 67.592 70.688 1.00 28.81 205 ALA B CA 1
ATOM 3343 C C . ALA B 1 205 ? 16.247 66.657 69.686 1.00 28.50 205 ALA B C 1
ATOM 3344 O O . ALA B 1 205 ? 15.276 67.024 69.042 1.00 27.67 205 ALA B O 1
ATOM 3346 N N . GLU B 1 206 ? 16.796 65.454 69.552 1.00 28.98 206 GLU B N 1
ATOM 3347 C CA . GLU B 1 206 ? 16.217 64.427 68.707 1.00 28.47 206 GLU B CA 1
ATOM 3348 C C . GLU B 1 206 ? 14.734 64.306 69.095 1.00 27.75 206 GLU B C 1
ATOM 3349 O O . GLU B 1 206 ? 13.840 64.460 68.238 1.00 27.52 206 GLU B O 1
ATOM 3355 N N . ALA B 1 207 ? 14.481 64.076 70.389 1.00 26.75 207 ALA B N 1
ATOM 3356 C CA . ALA B 1 207 ? 13.119 64.100 70.969 1.00 25.60 207 ALA B CA 1
ATOM 3357 C C . ALA B 1 207 ? 12.322 65.330 70.557 1.00 24.56 207 ALA B C 1
ATOM 3358 O O . ALA B 1 207 ? 11.197 65.222 70.083 1.00 24.64 207 ALA B O 1
ATOM 3360 N N . ALA B 1 208 ? 12.908 66.499 70.751 1.00 23.79 208 ALA B N 1
ATOM 3361 C CA . ALA B 1 208 ? 12.239 67.725 70.399 1.00 24.32 208 ALA B CA 1
ATOM 3362 C C . ALA B 1 208 ? 11.720 67.684 68.961 1.00 25.62 208 ALA B C 1
ATOM 3363 O O . ALA B 1 208 ? 10.648 68.211 68.670 1.00 26.26 208 ALA B O 1
ATOM 3365 N N . ILE B 1 209 ? 12.455 67.052 68.057 1.00 26.94 209 ILE B N 1
ATOM 3366 C CA . ILE B 1 209 ? 11.983 66.983 66.688 1.00 28.45 209 ILE B CA 1
ATOM 3367 C C . ILE B 1 209 ? 10.771 66.058 66.607 1.00 30.37 209 ILE B C 1
ATOM 3368 O O . ILE B 1 209 ? 9.708 66.446 66.113 1.00 29.94 209 ILE B O 1
ATOM 3373 N N . TYR B 1 210 ? 10.934 64.833 67.100 1.00 32.92 210 TYR B N 1
ATOM 3374 C CA . TYR B 1 210 ? 9.829 63.874 67.121 1.00 34.51 210 TYR B CA 1
ATOM 3375 C C . TYR B 1 210 ? 8.567 64.641 67.476 1.00 33.72 210 TYR B C 1
ATOM 3376 O O . TYR B 1 210 ? 7.615 64.703 66.690 1.00 33.06 210 TYR B O 1
ATOM 3385 N N . LEU B 1 211 ? 8.589 65.250 68.652 1.00 33.43 211 LEU B N 1
ATOM 3386 C CA . LEU B 1 211 ? 7.499 66.097 69.085 1.00 34.10 211 LEU B CA 1
ATOM 3387 C C . LEU B 1 211 ? 7.095 67.085 67.994 1.00 35.12 211 LEU B C 1
ATOM 3388 O O . LEU B 1 211 ? 5.967 67.069 67.509 1.00 35.05 211 LEU B O 1
ATOM 3393 N N . SER B 1 212 ? 8.019 67.947 67.599 1.00 36.70 212 SER B N 1
ATOM 3394 C CA . SER B 1 212 ? 7.683 68.984 66.627 1.00 37.99 212 SER B CA 1
ATOM 3395 C C . SER B 1 212 ? 7.229 68.411 65.287 1.00 38.03 212 SER B C 1
ATOM 3396 O O . SER B 1 212 ? 6.330 68.956 64.657 1.00 37.45 212 SER B O 1
ATOM 3399 N N . GLU B 1 213 ? 7.856 67.320 64.859 1.00 39.03 213 GLU B N 1
ATOM 3400 C CA . GLU B 1 213 ? 7.463 66.667 63.624 1.00 40.22 213 GLU B CA 1
ATOM 3401 C C . GLU B 1 213 ? 6.048 66.119 63.801 1.00 41.43 213 GLU B C 1
ATOM 3402 O O . GLU B 1 213 ? 5.304 65.958 62.832 1.00 41.69 213 GLU B O 1
ATOM 3408 N N . GLY B 1 214 ? 5.662 65.873 65.050 1.00 42.94 214 GLY B N 1
ATOM 3409 C CA . GLY B 1 214 ? 4.327 65.386 65.365 1.00 44.65 214 GLY B CA 1
ATOM 3410 C C . GLY B 1 214 ? 3.162 66.308 65.008 1.00 46.18 214 GLY B C 1
ATOM 3411 O O . GLY B 1 214 ? 2.004 65.871 64.993 1.00 46.54 214 GLY B O 1
ATOM 3412 N N . GLU B 1 215 ? 3.456 67.573 64.705 1.00 47.65 215 GLU B N 1
ATOM 3413 C CA . GLU B 1 215 ? 2.413 68.576 64.423 1.00 48.80 215 GLU B CA 1
ATOM 3414 C C . GLU B 1 215 ? 2.086 68.766 62.935 1.00 48.68 215 GLU B C 1
ATOM 3415 O O . GLU B 1 215 ? 0.928 69.037 62.581 1.00 48.72 215 GLU B O 1
ATOM 3421 N N . GLY C 1 1 ? 42.275 136.100 67.317 1.00 62.81 1 GLY D N 1
ATOM 3422 C CA . GLY C 1 1 ? 42.004 134.641 67.156 1.00 63.10 1 GLY D CA 1
ATOM 3423 C C . GLY C 1 1 ? 42.245 133.841 68.425 1.00 63.13 1 GLY D C 1
ATOM 3424 O O . GLY C 1 1 ? 42.774 134.366 69.407 1.00 63.22 1 GLY D O 1
ATOM 3425 N N . GLY C 1 2 ? 41.859 132.566 68.399 1.00 62.98 2 GLY D N 1
ATOM 3426 C CA . GLY C 1 2 ? 42.013 131.686 69.546 1.00 62.61 2 GLY D CA 1
ATOM 3427 C C . GLY C 1 2 ? 42.649 130.345 69.216 1.00 62.35 2 GLY D C 1
ATOM 3428 O O . GLY C 1 2 ? 42.744 129.471 70.079 1.00 62.53 2 GLY D O 1
ATOM 3429 N N . GLY C 1 3 ? 43.085 130.186 67.965 1.00 62.00 3 GLY D N 1
ATOM 3430 C CA . GLY C 1 3 ? 43.717 128.957 67.497 1.00 61.01 3 GLY D CA 1
ATOM 3431 C C . GLY C 1 3 ? 43.634 128.779 65.984 1.00 60.13 3 GLY D C 1
ATOM 3432 O O . GLY C 1 3 ? 42.661 128.216 65.474 1.00 60.30 3 GLY D O 1
ATOM 3433 N N . GLY C 1 4 ? 44.658 129.247 65.268 1.00 59.06 4 GLY D N 1
ATOM 3434 C CA . GLY C 1 4 ? 44.647 129.280 63.811 1.00 57.37 4 GLY D CA 1
ATOM 3435 C C . GLY C 1 4 ? 44.568 127.924 63.132 1.00 56.10 4 GLY D C 1
ATOM 3436 O O . GLY C 1 4 ? 43.502 127.508 62.666 1.00 55.75 4 GLY D O 1
ATOM 3437 N N . GLY C 1 5 ? 45.708 127.240 63.070 1.00 54.87 5 GLY D N 1
ATOM 3438 C CA . GLY C 1 5 ? 45.785 125.914 62.483 1.00 53.19 5 GLY D CA 1
ATOM 3439 C C . GLY C 1 5 ? 45.372 124.812 63.442 1.00 51.97 5 GLY D C 1
ATOM 3440 O O . GLY C 1 5 ? 45.236 123.658 63.042 1.00 51.81 5 GLY D O 1
ATOM 3441 N N . GLY C 1 6 ? 45.161 125.170 64.706 1.00 50.96 6 GLY D N 1
ATOM 3442 C CA . GLY C 1 6 ? 44.814 124.211 65.742 1.00 49.39 6 GLY D CA 1
ATOM 3443 C C . GLY C 1 6 ? 43.588 123.377 65.422 1.00 48.33 6 GLY D C 1
ATOM 3444 O O . GLY C 1 6 ? 43.304 122.391 66.105 1.00 48.17 6 GLY D O 1
ATOM 3453 N N . LYS C 1 8 ? 42.905 122.734 61.909 1.00 41.87 8 LYS D N 1
ATOM 3454 C CA . LYS C 1 8 ? 43.274 121.997 60.703 1.00 39.83 8 LYS D CA 1
ATOM 3455 C C . LYS C 1 8 ? 43.915 120.693 61.155 1.00 38.18 8 LYS D C 1
ATOM 3456 O O . LYS C 1 8 ? 43.781 119.656 60.505 1.00 38.02 8 LYS D O 1
ATOM 3462 N N . LEU C 1 9 ? 44.613 120.760 62.284 1.00 35.93 9 LEU D N 1
ATOM 3463 C CA . LEU C 1 9 ? 45.183 119.581 62.910 1.00 33.59 9 LEU D CA 1
ATOM 3464 C C . LEU C 1 9 ? 44.059 118.669 63.376 1.00 32.28 9 LEU D C 1
ATOM 3465 O O . LEU C 1 9 ? 44.102 117.460 63.159 1.00 32.02 9 LEU D O 1
ATOM 3470 N N . PHE C 1 10 ? 43.047 119.248 64.009 1.00 30.63 10 PHE D N 1
ATOM 3471 C CA . PHE C 1 10 ? 41.952 118.444 64.529 1.00 29.79 10 PHE D CA 1
ATOM 3472 C C . PHE C 1 10 ? 41.281 117.588 63.449 1.00 29.34 10 PHE D C 1
ATOM 3473 O O . PHE C 1 10 ? 41.133 116.377 63.610 1.00 29.45 10 PHE D O 1
ATOM 3481 N N . LYS C 1 11 ? 40.854 118.218 62.363 1.00 28.49 11 LYS D N 1
ATOM 3482 C CA . LYS C 1 11 ? 40.204 117.491 61.297 1.00 28.01 11 LYS D CA 1
ATOM 3483 C C . LYS C 1 11 ? 41.149 116.402 60.811 1.00 27.89 11 LYS D C 1
ATOM 3484 O O . LYS C 1 11 ? 40.780 115.226 60.742 1.00 28.17 11 LYS D O 1
ATOM 3490 N N . GLU C 1 12 ? 42.382 116.794 60.494 1.00 27.41 12 GLU D N 1
ATOM 3491 C CA . GLU C 1 12 ? 43.365 115.880 59.912 1.00 26.43 12 GLU D CA 1
ATOM 3492 C C . GLU C 1 12 ? 43.722 114.742 60.854 1.00 26.26 12 GLU D C 1
ATOM 3493 O O . GLU C 1 12 ? 43.987 113.620 60.410 1.00 26.74 12 GLU D O 1
ATOM 3499 N N . LEU C 1 13 ? 43.746 115.033 62.152 1.00 25.77 13 LEU D N 1
ATOM 3500 C CA . LEU C 1 13 ? 43.977 113.990 63.147 1.00 25.09 13 LEU D CA 1
ATOM 3501 C C . LEU C 1 13 ? 42.780 113.052 63.169 1.00 24.72 13 LEU D C 1
ATOM 3502 O O . LEU C 1 13 ? 42.926 111.845 63.183 1.00 24.02 13 LEU D O 1
ATOM 3507 N N . GLU C 1 14 ? 41.589 113.621 63.162 1.00 25.47 14 GLU D N 1
ATOM 3508 C CA . GLU C 1 14 ? 40.393 112.815 63.223 1.00 26.84 14 GLU D CA 1
ATOM 3509 C C . GLU C 1 14 ? 40.316 111.966 61.976 1.00 26.82 14 GLU D C 1
ATOM 3510 O O . GLU C 1 14 ? 39.803 110.848 61.987 1.00 26.56 14 GLU D O 1
ATOM 3516 N N . GLU C 1 15 ? 40.845 112.499 60.894 1.00 27.47 15 GLU D N 1
ATOM 3517 C CA . GLU C 1 15 ? 40.783 111.775 59.648 1.00 28.79 15 GLU D CA 1
ATOM 3518 C C . GLU C 1 15 ? 41.763 110.606 59.682 1.00 28.26 15 GLU D C 1
ATOM 3519 O O . GLU C 1 15 ? 41.416 109.483 59.313 1.00 28.24 15 GLU D O 1
ATOM 3525 N N . THR C 1 16 ? 42.978 110.867 60.153 1.00 27.92 16 THR D N 1
ATOM 3526 C CA . THR C 1 16 ? 43.987 109.816 60.303 1.00 27.85 16 THR D CA 1
ATOM 3527 C C . THR C 1 16 ? 43.500 108.681 61.184 1.00 28.06 16 THR D C 1
ATOM 3528 O O . THR C 1 16 ? 43.970 107.564 61.074 1.00 28.54 16 THR D O 1
ATOM 3532 N N . LYS C 1 17 ? 42.587 108.995 62.091 1.00 28.21 17 LYS D N 1
ATOM 3533 C CA . LYS C 1 17 ? 42.101 108.028 63.039 1.00 28.06 17 LYS D CA 1
ATOM 3534 C C . LYS C 1 17 ? 41.169 107.140 62.274 1.00 28.35 17 LYS D C 1
ATOM 3535 O O . LYS C 1 17 ? 41.234 105.911 62.360 1.00 28.59 17 LYS D O 1
ATOM 3541 N N . GLU C 1 18 ? 40.300 107.782 61.508 1.00 28.61 18 GLU D N 1
ATOM 3542 C CA . GLU C 1 18 ? 39.353 107.063 60.682 1.00 29.37 18 GLU D CA 1
ATOM 3543 C C . GLU C 1 18 ? 40.095 106.082 59.770 1.00 29.10 18 GLU D C 1
ATOM 3544 O O . GLU C 1 18 ? 39.664 104.938 59.640 1.00 29.16 18 GLU D O 1
ATOM 3550 N N . GLN C 1 19 ? 41.217 106.512 59.174 1.00 28.09 19 GLN D N 1
ATOM 3551 C CA . GLN C 1 19 ? 42.021 105.632 58.306 1.00 26.92 19 GLN D CA 1
ATOM 3552 C C . GLN C 1 19 ? 42.522 104.414 59.080 1.00 25.88 19 GLN D C 1
ATOM 3553 O O . GLN C 1 19 ? 42.508 103.287 58.567 1.00 26.20 19 GLN D O 1
ATOM 3559 N N . VAL C 1 20 ? 42.952 104.635 60.318 1.00 23.78 20 VAL D N 1
ATOM 3560 C CA . VAL C 1 20 ? 43.454 103.541 61.135 1.00 22.18 20 VAL D CA 1
ATOM 3561 C C . VAL C 1 20 ? 42.362 102.505 61.270 1.00 21.22 20 VAL D C 1
ATOM 3562 O O . VAL C 1 20 ? 42.616 101.298 61.288 1.00 19.72 20 VAL D O 1
ATOM 3566 N N . ILE C 1 21 ? 41.136 102.991 61.355 1.00 20.77 21 ILE D N 1
ATOM 3567 C CA . ILE C 1 21 ? 40.013 102.095 61.538 1.00 21.13 21 ILE D CA 1
ATOM 3568 C C . ILE C 1 21 ? 39.760 101.315 60.241 1.00 20.55 21 ILE D C 1
ATOM 3569 O O . ILE C 1 21 ? 39.658 100.086 60.258 1.00 19.52 21 ILE D O 1
ATOM 3574 N N . LYS C 1 22 ? 39.695 102.031 59.121 1.00 20.34 22 LYS D N 1
ATOM 3575 C CA . LYS C 1 22 ? 39.592 101.384 57.823 1.00 20.46 22 LYS D CA 1
ATOM 3576 C C . LYS C 1 22 ? 40.659 100.314 57.757 1.00 19.82 22 LYS D C 1
ATOM 3577 O O . LYS C 1 22 ? 40.356 99.163 57.453 1.00 20.32 22 LYS D O 1
ATOM 3591 N N . ALA C 1 24 ? 42.263 98.699 60.098 1.00 19.17 24 ALA D N 1
ATOM 3592 C CA . ALA C 1 24 ? 42.009 97.583 60.997 1.00 19.87 24 ALA D CA 1
ATOM 3593 C C . ALA C 1 24 ? 40.858 96.770 60.465 1.00 20.26 24 ALA D C 1
ATOM 3594 O O . ALA C 1 24 ? 40.840 95.571 60.649 1.00 22.00 24 ALA D O 1
ATOM 3596 N N . LYS C 1 25 ? 39.889 97.402 59.811 1.00 20.14 25 LYS D N 1
ATOM 3597 C CA . LYS C 1 25 ? 38.767 96.638 59.265 1.00 20.39 25 LYS D CA 1
ATOM 3598 C C . LYS C 1 25 ? 39.240 95.645 58.210 1.00 20.24 25 LYS D C 1
ATOM 3599 O O . LYS C 1 25 ? 38.825 94.488 58.229 1.00 20.78 25 LYS D O 1
ATOM 3605 N N . LEU C 1 26 ? 40.107 96.102 57.304 1.00 19.31 26 LEU D N 1
ATOM 3606 C CA . LEU C 1 26 ? 40.645 95.272 56.232 1.00 18.74 26 LEU D CA 1
ATOM 3607 C C . LEU C 1 26 ? 41.462 94.098 56.764 1.00 19.55 26 LEU D C 1
ATOM 3608 O O . LEU C 1 26 ? 41.495 93.015 56.163 1.00 20.01 26 LEU D O 1
ATOM 3613 N N . VAL C 1 27 ? 42.137 94.306 57.881 1.00 19.28 27 VAL D N 1
ATOM 3614 C CA . VAL C 1 27 ? 42.955 93.245 58.426 1.00 20.27 27 VAL D CA 1
ATOM 3615 C C . VAL C 1 27 ? 42.056 92.116 58.908 1.00 20.94 27 VAL D C 1
ATOM 3616 O O . VAL C 1 27 ? 42.425 90.931 58.865 1.00 21.13 27 VAL D O 1
ATOM 3620 N N . GLN C 1 28 ? 40.863 92.486 59.350 1.00 21.24 28 GLN D N 1
ATOM 3621 C CA . GLN C 1 28 ? 39.967 91.504 59.922 1.00 22.22 28 GLN D CA 1
ATOM 3622 C C . GLN C 1 28 ? 39.389 90.615 58.845 1.00 23.07 28 GLN D C 1
ATOM 3623 O O . GLN C 1 28 ? 39.488 89.407 58.936 1.00 22.77 28 GLN D O 1
ATOM 3629 N N . GLU C 1 29 ? 38.825 91.212 57.806 1.00 25.38 29 GLU D N 1
ATOM 3630 C CA . GLU C 1 29 ? 38.398 90.437 56.655 1.00 28.13 29 GLU D CA 1
ATOM 3631 C C . GLU C 1 29 ? 39.567 89.734 55.983 1.00 27.75 29 GLU D C 1
ATOM 3632 O O . GLU C 1 29 ? 39.387 88.708 55.340 1.00 28.43 29 GLU D O 1
ATOM 3638 N N . ALA C 1 30 ? 40.767 90.277 56.131 1.00 26.62 30 ALA D N 1
ATOM 3639 C CA . ALA C 1 30 ? 41.941 89.593 55.615 1.00 25.11 30 ALA D CA 1
ATOM 3640 C C . ALA C 1 30 ? 42.095 88.243 56.312 1.00 24.32 30 ALA D C 1
ATOM 3641 O O . ALA C 1 30 ? 42.453 87.264 55.665 1.00 23.57 30 ALA D O 1
ATOM 3643 N N . ILE C 1 31 ? 41.819 88.208 57.624 1.00 23.43 31 ILE D N 1
ATOM 3644 C CA . ILE C 1 31 ? 41.980 87.005 58.449 1.00 22.54 31 ILE D CA 1
ATOM 3645 C C . ILE C 1 31 ? 40.810 86.061 58.278 1.00 21.96 31 ILE D C 1
ATOM 3646 O O . ILE C 1 31 ? 40.925 84.848 58.466 1.00 20.64 31 ILE D O 1
ATOM 3651 N N . ASP C 1 32 ? 39.670 86.641 57.945 1.00 21.84 32 ASP D N 1
ATOM 3652 C CA . ASP C 1 32 ? 38.471 85.856 57.772 1.00 22.50 32 ASP D CA 1
ATOM 3653 C C . ASP C 1 32 ? 38.568 85.068 56.453 1.00 22.11 32 ASP D C 1
ATOM 3654 O O . ASP C 1 32 ? 38.538 83.818 56.452 1.00 22.83 32 ASP D O 1
ATOM 3659 N N . LYS C 1 33 ? 38.723 85.797 55.347 1.00 20.35 33 LYS D N 1
ATOM 3660 C CA . LYS C 1 33 ? 38.988 85.196 54.042 1.00 18.66 33 LYS D CA 1
ATOM 3661 C C . LYS C 1 33 ? 40.118 84.179 54.150 1.00 18.05 33 LYS D C 1
ATOM 3662 O O . LYS C 1 33 ? 39.933 83.016 53.802 1.00 17.81 33 LYS D O 1
ATOM 3668 N N . ALA C 1 34 ? 41.273 84.602 54.674 1.00 17.69 34 ALA D N 1
ATOM 3669 C CA . ALA C 1 34 ? 42.397 83.683 54.895 1.00 16.90 34 ALA D CA 1
ATOM 3670 C C . ALA C 1 34 ? 41.992 82.438 55.690 1.00 17.19 34 ALA D C 1
ATOM 3671 O O . ALA C 1 34 ? 42.568 81.390 55.496 1.00 18.99 34 ALA D O 1
ATOM 3673 N N . THR C 1 35 ? 41.002 82.520 56.565 1.00 16.72 35 THR D N 1
ATOM 3674 C CA . THR C 1 35 ? 40.606 81.314 57.281 1.00 16.13 35 THR D CA 1
ATOM 3675 C C . THR C 1 35 ? 39.709 80.433 56.433 1.00 16.13 35 THR D C 1
ATOM 3676 O O . THR C 1 35 ? 39.763 79.187 56.547 1.00 15.15 35 THR D O 1
ATOM 3680 N N . GLU C 1 36 ? 38.881 81.069 55.595 1.00 15.79 36 GLU D N 1
ATOM 3681 C CA . GLU C 1 36 ? 38.059 80.319 54.658 1.00 15.92 36 GLU D CA 1
ATOM 3682 C C . GLU C 1 36 ? 38.980 79.645 53.659 1.00 16.14 36 GLU D C 1
ATOM 3683 O O . GLU C 1 36 ? 39.075 78.433 53.635 1.00 16.37 36 GLU D O 1
ATOM 3689 N N . ALA C 1 37 ? 39.697 80.425 52.862 1.00 16.73 37 ALA D N 1
ATOM 3690 C CA . ALA C 1 37 ? 40.768 79.872 52.035 1.00 17.53 37 ALA D CA 1
ATOM 3691 C C . ALA C 1 37 ? 41.330 78.574 52.633 1.00 18.20 37 ALA D C 1
ATOM 3692 O O . ALA C 1 37 ? 41.358 77.544 51.961 1.00 19.27 37 ALA D O 1
ATOM 3694 N N . LEU C 1 38 ? 41.795 78.630 53.882 1.00 17.96 38 LEU D N 1
ATOM 3695 C CA . LEU C 1 38 ? 42.220 77.435 54.601 1.00 16.87 38 LEU D CA 1
ATOM 3696 C C . LEU C 1 38 ? 41.061 76.468 54.765 1.00 16.28 38 LEU D C 1
ATOM 3697 O O . LEU C 1 38 ? 41.092 75.431 54.154 1.00 17.26 38 LEU D O 1
ATOM 3702 N N . ASN C 1 39 ? 40.036 76.797 55.547 1.00 16.07 39 ASN D N 1
ATOM 3703 C CA . ASN C 1 39 ? 38.935 75.834 55.797 1.00 17.20 39 ASN D CA 1
ATOM 3704 C C . ASN C 1 39 ? 38.305 75.153 54.594 1.00 16.62 39 ASN D C 1
ATOM 3705 O O . ASN C 1 39 ? 38.115 73.945 54.577 1.00 16.62 39 ASN D O 1
ATOM 3710 N N . LYS C 1 40 ? 37.954 75.955 53.605 1.00 16.87 40 LYS D N 1
ATOM 3711 C CA . LYS C 1 40 ? 37.266 75.474 52.438 1.00 17.07 40 LYS D CA 1
ATOM 3712 C C . LYS C 1 40 ? 38.232 75.057 51.339 1.00 16.63 40 LYS D C 1
ATOM 3713 O O . LYS C 1 40 ? 37.815 74.716 50.238 1.00 17.07 40 LYS D O 1
ATOM 3719 N N . GLN C 1 41 ? 39.519 75.037 51.657 1.00 15.87 41 GLN D N 1
ATOM 3720 C CA . GLN C 1 41 ? 40.534 74.714 50.676 1.00 15.61 41 GLN D CA 1
ATOM 3721 C C . GLN C 1 41 ? 40.257 75.475 49.379 1.00 15.89 41 GLN D C 1
ATOM 3722 O O . GLN C 1 41 ? 39.938 74.869 48.349 1.00 16.67 41 GLN D O 1
ATOM 3728 N N . ASN C 1 42 ? 40.361 76.798 49.419 1.00 15.22 42 ASN D N 1
ATOM 3729 C CA . ASN C 1 42 ? 39.980 77.603 48.266 1.00 14.50 42 ASN D CA 1
ATOM 3730 C C . ASN C 1 42 ? 41.106 78.560 47.856 1.00 14.85 42 ASN D C 1
ATOM 3731 O O . ASN C 1 42 ? 41.402 79.565 48.539 1.00 14.87 42 ASN D O 1
ATOM 3736 N N . VAL C 1 43 ? 41.749 78.226 46.743 1.00 14.19 43 VAL D N 1
ATOM 3737 C CA . VAL C 1 43 ? 42.879 79.006 46.269 1.00 14.21 43 VAL D CA 1
ATOM 3738 C C . VAL C 1 43 ? 42.438 80.410 45.823 1.00 15.16 43 VAL D C 1
ATOM 3739 O O . VAL C 1 43 ? 43.097 81.404 46.149 1.00 15.71 43 VAL D O 1
ATOM 3743 N N . GLU C 1 44 ? 41.315 80.489 45.105 1.00 15.69 44 GLU D N 1
ATOM 3744 C CA . GLU C 1 44 ? 40.730 81.768 44.698 1.00 15.88 44 GLU D CA 1
ATOM 3745 C C . GLU C 1 44 ? 40.721 82.752 45.865 1.00 16.13 44 GLU D C 1
ATOM 3746 O O . GLU C 1 44 ? 41.084 83.919 45.710 1.00 16.90 44 GLU D O 1
ATOM 3752 N N . LEU C 1 45 ? 40.321 82.284 47.042 1.00 15.61 45 LEU D N 1
ATOM 3753 C CA . LEU C 1 45 ? 40.173 83.176 48.178 1.00 14.85 45 LEU D CA 1
ATOM 3754 C C . LEU C 1 45 ? 41.513 83.533 48.844 1.00 14.29 45 LEU D C 1
ATOM 3755 O O . LEU C 1 45 ? 41.650 84.591 49.465 1.00 13.25 45 LEU D O 1
ATOM 3760 N N . ALA C 1 46 ? 42.496 82.647 48.716 1.00 14.20 46 ALA D N 1
ATOM 3761 C CA . ALA C 1 46 ? 43.813 82.911 49.261 1.00 13.75 46 ALA D CA 1
ATOM 3762 C C . ALA C 1 46 ? 44.464 83.918 48.338 1.00 14.39 46 ALA D C 1
ATOM 3763 O O . ALA C 1 46 ? 45.143 84.829 48.789 1.00 15.15 46 ALA D O 1
ATOM 3765 N N . GLU C 1 47 ? 44.237 83.784 47.041 1.00 15.27 47 GLU D N 1
ATOM 3766 C CA . GLU C 1 47 ? 44.772 84.764 46.099 1.00 16.63 47 GLU D CA 1
ATOM 3767 C C . GLU C 1 47 ? 44.281 86.193 46.383 1.00 16.87 47 GLU D C 1
ATOM 3768 O O . GLU C 1 47 ? 45.029 87.165 46.242 1.00 16.29 47 GLU D O 1
ATOM 3774 N N . GLU C 1 48 ? 43.017 86.311 46.777 1.00 17.35 48 GLU D N 1
ATOM 3775 C CA . GLU C 1 48 ? 42.461 87.596 47.177 1.00 17.05 48 GLU D CA 1
ATOM 3776 C C . GLU C 1 48 ? 43.185 88.121 48.412 1.00 16.53 48 GLU D C 1
ATOM 3777 O O . GLU C 1 48 ? 43.282 89.324 48.610 1.00 16.42 48 GLU D O 1
ATOM 3783 N N . VAL C 1 49 ? 43.667 87.220 49.259 1.00 16.44 49 VAL D N 1
ATOM 3784 C CA . VAL C 1 49 ? 44.302 87.639 50.509 1.00 17.22 49 VAL D CA 1
ATOM 3785 C C . VAL C 1 49 ? 45.626 88.278 50.168 1.00 17.64 49 VAL D C 1
ATOM 3786 O O . VAL C 1 49 ? 46.003 89.312 50.718 1.00 17.32 49 VAL D O 1
ATOM 3790 N N . ILE C 1 50 ? 46.300 87.628 49.232 1.00 18.47 50 ILE D N 1
ATOM 3791 C CA . ILE C 1 50 ? 47.595 88.033 48.728 1.00 20.11 50 ILE D CA 1
ATOM 3792 C C . ILE C 1 50 ? 47.507 89.321 47.899 1.00 21.82 50 ILE D C 1
ATOM 3793 O O . ILE C 1 50 ? 48.274 90.282 48.131 1.00 22.33 50 ILE D O 1
ATOM 3798 N N . LYS C 1 51 ? 46.576 89.352 46.945 1.00 23.27 51 LYS D N 1
ATOM 3799 C CA . LYS C 1 51 ? 46.308 90.579 46.179 1.00 24.57 51 LYS D CA 1
ATOM 3800 C C . LYS C 1 51 ? 45.994 91.751 47.116 1.00 25.10 51 LYS D C 1
ATOM 3801 O O . LYS C 1 51 ? 46.537 92.836 46.956 1.00 26.53 51 LYS D O 1
ATOM 3807 N N . GLY C 1 52 ? 45.151 91.511 48.117 1.00 24.68 52 GLY D N 1
ATOM 3808 C CA . GLY C 1 52 ? 44.618 92.571 48.945 1.00 23.82 52 GLY D CA 1
ATOM 3809 C C . GLY C 1 52 ? 45.580 93.133 49.961 1.00 23.76 52 GLY D C 1
ATOM 3810 O O . GLY C 1 52 ? 45.294 94.185 50.580 1.00 23.40 52 GLY D O 1
ATOM 3811 N N . ASP C 1 53 ? 46.709 92.444 50.148 1.00 23.25 53 ASP D N 1
ATOM 3812 C CA . ASP C 1 53 ? 47.701 92.896 51.120 1.00 23.23 53 ASP D CA 1
ATOM 3813 C C . ASP C 1 53 ? 48.333 94.258 50.768 1.00 23.26 53 ASP D C 1
ATOM 3814 O O . ASP C 1 53 ? 48.670 95.036 51.667 1.00 21.95 53 ASP D O 1
ATOM 3819 N N . ASP C 1 54 ? 48.463 94.529 49.459 1.00 23.20 54 ASP D N 1
ATOM 3820 C CA . ASP C 1 54 ? 49.025 95.770 48.917 1.00 22.52 54 ASP D CA 1
ATOM 3821 C C . ASP C 1 54 ? 48.341 97.007 49.465 1.00 21.57 54 ASP D C 1
ATOM 3822 O O . ASP C 1 54 ? 48.989 98.002 49.801 1.00 21.09 54 ASP D O 1
ATOM 3827 N N . THR C 1 55 ? 47.020 96.939 49.535 1.00 20.71 55 THR D N 1
ATOM 3828 C CA . THR C 1 55 ? 46.204 97.996 50.121 1.00 19.63 55 THR D CA 1
ATOM 3829 C C . THR C 1 55 ? 46.554 98.258 51.598 1.00 19.31 55 THR D C 1
ATOM 3830 O O . THR C 1 55 ? 46.501 99.388 52.092 1.00 18.45 55 THR D O 1
ATOM 3834 N N . ILE C 1 56 ? 46.916 97.204 52.308 1.00 18.93 56 ILE D N 1
ATOM 3835 C CA . ILE C 1 56 ? 47.346 97.388 53.668 1.00 18.59 56 ILE D CA 1
ATOM 3836 C C . ILE C 1 56 ? 48.770 97.969 53.696 1.00 18.90 56 ILE D C 1
ATOM 3837 O O . ILE C 1 56 ? 49.025 98.948 54.395 1.00 19.47 56 ILE D O 1
ATOM 3842 N N . ASP C 1 57 ? 49.675 97.436 52.892 1.00 19.27 57 ASP D N 1
ATOM 3843 C CA . ASP C 1 57 ? 51.001 98.024 52.813 1.00 20.70 57 ASP D CA 1
ATOM 3844 C C . ASP C 1 57 ? 50.901 99.500 52.488 1.00 21.55 57 ASP D C 1
ATOM 3845 O O . ASP C 1 57 ? 51.661 100.313 53.005 1.00 22.21 57 ASP D O 1
ATOM 3850 N N . LEU C 1 58 ? 49.959 99.843 51.620 1.00 22.59 58 LEU D N 1
ATOM 3851 C CA . LEU C 1 58 ? 49.794 101.218 51.166 1.00 22.96 58 LEU D CA 1
ATOM 3852 C C . LEU C 1 58 ? 49.223 102.099 52.244 1.00 23.37 58 LEU D C 1
ATOM 3853 O O . LEU C 1 58 ? 49.623 103.250 52.373 1.00 24.11 58 LEU D O 1
ATOM 3858 N N . LEU C 1 59 ? 48.269 101.562 53.004 1.00 23.34 59 LEU D N 1
ATOM 3859 C CA . LEU C 1 59 ? 47.620 102.307 54.083 1.00 22.43 59 LEU D CA 1
ATOM 3860 C C . LEU C 1 59 ? 48.658 102.713 55.150 1.00 21.54 59 LEU D C 1
ATOM 3861 O O . LEU C 1 59 ? 48.664 103.850 55.653 1.00 19.80 59 LEU D O 1
ATOM 3866 N N . GLU C 1 60 ? 49.540 101.772 55.478 1.00 20.18 60 GLU D N 1
ATOM 3867 C CA . GLU C 1 60 ? 50.548 102.031 56.482 1.00 19.76 60 GLU D CA 1
ATOM 3868 C C . GLU C 1 60 ? 51.323 103.277 56.089 1.00 19.35 60 GLU D C 1
ATOM 3869 O O . GLU C 1 60 ? 51.292 104.305 56.765 1.00 19.64 60 GLU D O 1
ATOM 3875 N N . VAL C 1 61 ? 52.003 103.179 54.964 1.00 19.06 61 VAL D N 1
ATOM 3876 C CA . VAL C 1 61 ? 52.720 104.304 54.395 1.00 18.56 61 VAL D CA 1
ATOM 3877 C C . VAL C 1 61 ? 51.873 105.586 54.420 1.00 18.47 61 VAL D C 1
ATOM 3878 O O . VAL C 1 61 ? 52.349 106.661 54.795 1.00 18.10 61 VAL D O 1
ATOM 3882 N N . ASP C 1 62 ? 50.604 105.441 54.055 1.00 18.85 62 ASP D N 1
ATOM 3883 C CA . ASP C 1 62 ? 49.649 106.548 53.975 1.00 18.71 62 ASP D CA 1
ATOM 3884 C C . ASP C 1 62 ? 49.483 107.223 55.348 1.00 18.90 62 ASP D C 1
ATOM 3885 O O . ASP C 1 62 ? 49.771 108.400 55.520 1.00 18.08 62 ASP D O 1
ATOM 3890 N N . ILE C 1 63 ? 49.040 106.449 56.325 1.00 19.87 63 ILE D N 1
ATOM 3891 C CA . ILE C 1 63 ? 48.947 106.907 57.695 1.00 20.14 63 ILE D CA 1
ATOM 3892 C C . ILE C 1 63 ? 50.306 107.408 58.223 1.00 20.43 63 ILE D C 1
ATOM 3893 O O . ILE C 1 63 ? 50.371 108.449 58.909 1.00 20.32 63 ILE D O 1
ATOM 3898 N N . GLU C 1 64 ? 51.393 106.715 57.895 1.00 20.14 64 GLU D N 1
ATOM 3899 C CA . GLU C 1 64 ? 52.684 107.189 58.374 1.00 20.86 64 GLU D CA 1
ATOM 3900 C C . GLU C 1 64 ? 52.942 108.602 57.872 1.00 20.55 64 GLU D C 1
ATOM 3901 O O . GLU C 1 64 ? 53.200 109.515 58.662 1.00 20.91 64 GLU D O 1
ATOM 3907 N N . ARG C 1 65 ? 52.829 108.797 56.567 1.00 20.00 65 ARG D N 1
ATOM 3908 C CA . ARG C 1 65 ? 52.897 110.144 55.988 1.00 19.56 65 ARG D CA 1
ATOM 3909 C C . ARG C 1 65 ? 52.047 111.204 56.748 1.00 18.56 65 ARG D C 1
ATOM 3910 O O . ARG C 1 65 ? 52.557 112.260 57.124 1.00 19.05 65 ARG D O 1
ATOM 3918 N N . ARG C 1 66 ? 50.764 110.936 56.972 1.00 16.64 66 ARG D N 1
ATOM 3919 C CA . ARG C 1 66 ? 49.935 111.859 57.754 1.00 14.48 66 ARG D CA 1
ATOM 3920 C C . ARG C 1 66 ? 50.543 112.217 59.119 1.00 14.03 66 ARG D C 1
ATOM 3921 O O . ARG C 1 66 ? 50.446 113.365 59.542 1.00 13.66 66 ARG D O 1
ATOM 3929 N N . CYS C 1 67 ? 51.150 111.239 59.806 1.00 13.40 67 CYS D N 1
ATOM 3930 C CA . CYS C 1 67 ? 51.703 111.458 61.152 1.00 12.29 67 CYS D CA 1
ATOM 3931 C C . CYS C 1 67 ? 52.793 112.480 61.156 1.00 11.97 67 CYS D C 1
ATOM 3932 O O . CYS C 1 67 ? 52.671 113.537 61.790 1.00 12.02 67 CYS D O 1
ATOM 3935 N N . ILE C 1 68 ? 53.881 112.121 60.480 1.00 11.08 68 ILE D N 1
ATOM 3936 C CA . ILE C 1 68 ? 54.943 113.051 60.153 1.00 10.73 68 ILE D CA 1
ATOM 3937 C C . ILE C 1 68 ? 54.350 114.393 59.718 1.00 10.48 68 ILE D C 1
ATOM 3938 O O . ILE C 1 68 ? 54.788 115.444 60.202 1.00 11.28 68 ILE D O 1
ATOM 3943 N N . ARG C 1 69 ? 53.351 114.372 58.832 1.00 9.39 69 ARG D N 1
ATOM 3944 C CA . ARG C 1 69 ? 52.682 115.612 58.413 1.00 9.39 69 ARG D CA 1
ATOM 3945 C C . ARG C 1 69 ? 52.213 116.464 59.617 1.00 8.64 69 ARG D C 1
ATOM 3946 O O . ARG C 1 69 ? 52.738 117.559 59.881 1.00 8.28 69 ARG D O 1
ATOM 3962 N N . ILE C 1 71 ? 52.804 116.553 62.531 1.00 7.04 71 ILE D N 1
ATOM 3963 C CA . ILE C 1 71 ? 53.901 117.061 63.348 1.00 6.96 71 ILE D CA 1
ATOM 3964 C C . ILE C 1 71 ? 54.636 118.205 62.665 1.00 9.26 71 ILE D C 1
ATOM 3965 O O . ILE C 1 71 ? 54.970 119.197 63.302 1.00 9.82 71 ILE D O 1
ATOM 3970 N N . ALA C 1 72 ? 54.867 118.086 61.365 1.00 11.68 72 ALA D N 1
ATOM 3971 C CA . ALA C 1 72 ? 55.652 119.090 60.645 1.00 13.89 72 ALA D CA 1
ATOM 3972 C C . ALA C 1 72 ? 54.908 120.401 60.371 1.00 15.63 72 ALA D C 1
ATOM 3973 O O . ALA C 1 72 ? 55.510 121.477 60.390 1.00 16.23 72 ALA D O 1
ATOM 3975 N N . LEU C 1 73 ? 53.608 120.317 60.107 1.00 17.61 73 LEU D N 1
ATOM 3976 C CA . LEU C 1 73 ? 52.832 121.507 59.755 1.00 18.95 73 LEU D CA 1
ATOM 3977 C C . LEU C 1 73 ? 51.994 122.098 60.896 1.00 20.36 73 LEU D C 1
ATOM 3978 O O . LEU C 1 73 ? 51.322 123.105 60.686 1.00 21.75 73 LEU D O 1
ATOM 3983 N N . TYR C 1 74 ? 52.016 121.504 62.090 1.00 21.23 74 TYR D N 1
ATOM 3984 C CA . TYR C 1 74 ? 51.103 121.941 63.159 1.00 21.69 74 TYR D CA 1
ATOM 3985 C C . TYR C 1 74 ? 51.731 122.056 64.544 1.00 22.39 74 TYR D C 1
ATOM 3986 O O . TYR C 1 74 ? 51.295 122.851 65.373 1.00 21.67 74 TYR D O 1
ATOM 3995 N N . GLN C 1 75 ? 52.720 121.213 64.785 1.00 24.36 75 GLN D N 1
ATOM 3996 C CA . GLN C 1 75 ? 53.340 121.101 66.113 1.00 26.14 75 GLN D CA 1
ATOM 3997 C C . GLN C 1 75 ? 52.299 120.826 67.197 1.00 26.02 75 GLN D C 1
ATOM 3998 O O . GLN C 1 75 ? 51.864 121.750 67.883 1.00 26.10 75 GLN D O 1
ATOM 4004 N N . PRO C 1 76 ? 51.886 119.505 67.339 1.00 25.46 76 PRO D N 1
ATOM 4005 C CA . PRO C 1 76 ? 50.799 119.050 68.270 1.00 25.57 76 PRO D CA 1
ATOM 4006 C C . PRO C 1 76 ? 51.040 119.391 69.675 1.00 25.88 76 PRO D C 1
ATOM 4007 O O . PRO C 1 76 ? 52.141 119.801 70.043 1.00 26.42 76 PRO D O 1
ATOM 4011 N N . GLU C 1 77 ? 50.070 119.281 70.486 1.00 25.32 77 GLU D N 1
ATOM 4012 C CA . GLU C 1 77 ? 50.712 119.475 71.713 1.00 25.34 77 GLU D CA 1
ATOM 4013 C C . GLU C 1 77 ? 50.889 118.059 72.309 1.00 24.44 77 GLU D C 1
ATOM 4014 O O . GLU C 1 77 ? 50.665 117.064 71.642 1.00 24.06 77 GLU D O 1
ATOM 4020 N N . ALA C 1 78 ? 51.321 117.995 73.556 1.00 23.76 78 ALA D N 1
ATOM 4021 C CA . ALA C 1 78 ? 51.565 116.751 74.277 1.00 23.24 78 ALA D CA 1
ATOM 4022 C C . ALA C 1 78 ? 50.389 115.781 74.263 1.00 23.21 78 ALA D C 1
ATOM 4023 O O . ALA C 1 78 ? 50.566 114.573 74.065 1.00 23.94 78 ALA D O 1
ATOM 4025 N N . GLY C 1 79 ? 49.178 116.320 74.464 1.00 22.70 79 GLY D N 1
ATOM 4026 C CA . GLY C 1 79 ? 47.999 115.490 74.482 1.00 21.52 79 GLY D CA 1
ATOM 4027 C C . GLY C 1 79 ? 47.797 114.716 73.138 1.00 20.97 79 GLY D C 1
ATOM 4028 O O . GLY C 1 79 ? 47.523 113.517 73.117 1.00 20.98 79 GLY D O 1
ATOM 4029 N N . ASP C 1 80 ? 47.964 115.461 72.021 1.00 20.24 80 ASP D N 1
ATOM 4030 C CA . ASP C 1 80 ? 47.863 115.046 70.620 1.00 19.61 80 ASP D CA 1
ATOM 4031 C C . ASP C 1 80 ? 49.154 114.398 70.102 1.00 19.55 80 ASP D C 1
ATOM 4032 O O . ASP C 1 80 ? 49.103 113.342 69.480 1.00 19.95 80 ASP D O 1
ATOM 4037 N N . LEU C 1 81 ? 50.286 115.031 70.375 1.00 19.78 81 LEU D N 1
ATOM 4038 C CA . LEU C 1 81 ? 51.553 114.471 69.945 1.00 19.34 81 LEU D CA 1
ATOM 4039 C C . LEU C 1 81 ? 51.615 113.033 70.387 1.00 20.00 81 LEU D C 1
ATOM 4040 O O . LEU C 1 81 ? 52.084 112.173 69.650 1.00 19.91 81 LEU D O 1
ATOM 4045 N N . ARG C 1 82 ? 51.124 112.766 71.590 1.00 21.44 82 ARG D N 1
ATOM 4046 C CA . ARG C 1 82 ? 51.125 111.403 72.091 1.00 23.31 82 ARG D CA 1
ATOM 4047 C C . ARG C 1 82 ? 50.164 110.511 71.299 1.00 23.51 82 ARG D C 1
ATOM 4048 O O . ARG C 1 82 ? 50.507 109.388 70.951 1.00 23.43 82 ARG D O 1
ATOM 4064 N N . ILE C 1 84 ? 49.324 110.905 68.224 1.00 19.59 84 ILE D N 1
ATOM 4065 C CA . ILE C 1 84 ? 49.947 110.690 66.919 1.00 18.40 84 ILE D CA 1
ATOM 4066 C C . ILE C 1 84 ? 51.104 109.687 66.924 1.00 17.94 84 ILE D C 1
ATOM 4067 O O . ILE C 1 84 ? 51.089 108.674 66.221 1.00 17.21 84 ILE D O 1
ATOM 4080 N N . GLY C 1 86 ? 51.356 107.640 68.903 1.00 15.47 86 GLY D N 1
ATOM 4081 C CA . GLY C 1 86 ? 50.658 106.409 69.169 1.00 16.08 86 GLY D CA 1
ATOM 4082 C C . GLY C 1 86 ? 50.296 105.783 67.848 1.00 17.16 86 GLY D C 1
ATOM 4083 O O . GLY C 1 86 ? 50.708 104.665 67.544 1.00 17.39 86 GLY D O 1
ATOM 4084 N N . ILE C 1 87 ? 49.534 106.518 67.047 1.00 17.31 87 ILE D N 1
ATOM 4085 C CA . ILE C 1 87 ? 49.066 105.999 65.784 1.00 16.97 87 ILE D CA 1
ATOM 4086 C C . ILE C 1 87 ? 50.239 105.529 64.961 1.00 18.54 87 ILE D C 1
ATOM 4087 O O . ILE C 1 87 ? 50.208 104.449 64.403 1.00 19.09 87 ILE D O 1
ATOM 4092 N N . TYR C 1 88 ? 51.286 106.338 64.896 1.00 20.40 88 TYR D N 1
ATOM 4093 C CA . TYR C 1 88 ? 52.475 105.976 64.142 1.00 22.29 88 TYR D CA 1
ATOM 4094 C C . TYR C 1 88 ? 53.057 104.643 64.576 1.00 23.70 88 TYR D C 1
ATOM 4095 O O . TYR C 1 88 ? 53.620 103.928 63.751 1.00 24.94 88 TYR D O 1
ATOM 4104 N N . LYS C 1 89 ? 52.950 104.317 65.863 1.00 24.31 89 LYS D N 1
ATOM 4105 C CA . LYS C 1 89 ? 53.393 103.027 66.364 1.00 25.02 89 LYS D CA 1
ATOM 4106 C C . LYS C 1 89 ? 52.451 101.955 65.890 1.00 24.86 89 LYS D C 1
ATOM 4107 O O . LYS C 1 89 ? 52.819 101.077 65.122 1.00 24.80 89 LYS D O 1
ATOM 4113 N N . ILE C 1 90 ? 51.215 102.049 66.352 1.00 25.29 90 ILE D N 1
ATOM 4114 C CA . ILE C 1 90 ? 50.209 101.024 66.112 1.00 26.06 90 ILE D CA 1
ATOM 4115 C C . ILE C 1 90 ? 49.953 100.644 64.644 1.00 25.73 90 ILE D C 1
ATOM 4116 O O . ILE C 1 90 ? 49.458 99.559 64.358 1.00 25.70 90 ILE D O 1
ATOM 4121 N N . VAL C 1 91 ? 50.266 101.530 63.713 1.00 25.72 91 VAL D N 1
ATOM 4122 C CA . VAL C 1 91 ? 49.900 101.265 62.336 1.00 25.42 91 VAL D CA 1
ATOM 4123 C C . VAL C 1 91 ? 50.819 100.178 61.786 1.00 26.39 91 VAL D C 1
ATOM 4124 O O . VAL C 1 91 ? 50.437 99.417 60.880 1.00 27.28 91 VAL D O 1
ATOM 4128 N N . SER C 1 92 ? 52.017 100.074 62.357 1.00 26.53 92 SER D N 1
ATOM 4129 C CA . SER C 1 92 ? 52.970 99.057 61.906 1.00 27.16 92 SER D CA 1
ATOM 4130 C C . SER C 1 92 ? 52.537 97.677 62.380 1.00 26.74 92 SER D C 1
ATOM 4131 O O . SER C 1 92 ? 52.651 96.690 61.664 1.00 25.79 92 SER D O 1
ATOM 4134 N N . ASP C 1 93 ? 52.030 97.629 63.601 1.00 26.81 93 ASP D N 1
ATOM 4135 C CA . ASP C 1 93 ? 51.436 96.420 64.111 1.00 27.46 93 ASP D CA 1
ATOM 4136 C C . ASP C 1 93 ? 50.334 95.928 63.182 1.00 26.95 93 ASP D C 1
ATOM 4137 O O . ASP C 1 93 ? 50.255 94.730 62.891 1.00 27.05 93 ASP D O 1
ATOM 4142 N N . LEU C 1 94 ? 49.489 96.842 62.712 1.00 25.81 94 LEU D N 1
ATOM 4143 C CA . LEU C 1 94 ? 48.510 96.479 61.704 1.00 25.82 94 LEU D CA 1
ATOM 4144 C C . LEU C 1 94 ? 49.171 95.865 60.451 1.00 26.07 94 LEU D C 1
ATOM 4145 O O . LEU C 1 94 ? 48.799 94.778 60.024 1.00 25.50 94 LEU D O 1
ATOM 4150 N N . GLU C 1 95 ? 50.150 96.540 59.859 1.00 26.08 95 GLU D N 1
ATOM 4151 C CA . GLU C 1 95 ? 50.693 96.001 58.623 1.00 26.72 95 GLU D CA 1
ATOM 4152 C C . GLU C 1 95 ? 51.232 94.614 58.858 1.00 26.09 95 GLU D C 1
ATOM 4153 O O . GLU C 1 95 ? 51.160 93.762 57.958 1.00 27.52 95 GLU D O 1
ATOM 4159 N N . ARG C 1 96 ? 51.747 94.374 60.057 1.00 24.95 96 ARG D N 1
ATOM 4160 C CA . ARG C 1 96 ? 52.243 93.043 60.409 1.00 24.20 96 ARG D CA 1
ATOM 4161 C C . ARG C 1 96 ? 51.095 92.052 60.538 1.00 22.08 96 ARG D C 1
ATOM 4162 O O . ARG C 1 96 ? 51.117 90.990 59.956 1.00 21.03 96 ARG D O 1
ATOM 4178 N N . GLY C 1 98 ? 48.324 92.008 59.030 1.00 22.97 98 GLY D N 1
ATOM 4179 C CA . GLY C 1 98 ? 47.970 91.686 57.663 1.00 24.24 98 GLY D CA 1
ATOM 4180 C C . GLY C 1 98 ? 49.025 90.839 56.956 1.00 25.75 98 GLY D C 1
ATOM 4181 O O . GLY C 1 98 ? 48.707 89.961 56.128 1.00 25.60 98 GLY D O 1
ATOM 4182 N N . ASP C 1 99 ? 50.295 91.113 57.245 1.00 26.79 99 ASP D N 1
ATOM 4183 C CA . ASP C 1 99 ? 51.368 90.323 56.636 1.00 27.79 99 ASP D CA 1
ATOM 4184 C C . ASP C 1 99 ? 51.198 88.882 57.042 1.00 27.35 99 ASP D C 1
ATOM 4185 O O . ASP C 1 99 ? 51.414 88.000 56.223 1.00 27.98 99 ASP D O 1
ATOM 4190 N N . GLU C 1 100 ? 50.814 88.662 58.308 1.00 26.91 100 GLU D N 1
ATOM 4191 C CA . GLU C 1 100 ? 50.515 87.337 58.843 1.00 25.57 100 GLU D CA 1
ATOM 4192 C C . GLU C 1 100 ? 49.226 86.782 58.232 1.00 25.32 100 GLU D C 1
ATOM 4193 O O . GLU C 1 100 ? 49.147 85.596 57.863 1.00 25.81 100 GLU D O 1
ATOM 4199 N N . ALA C 1 101 ? 48.216 87.628 58.076 1.00 23.31 101 ALA D N 1
ATOM 4200 C CA . ALA C 1 101 ? 47.017 87.126 57.446 1.00 22.09 101 ALA D CA 1
ATOM 4201 C C . ALA C 1 101 ? 47.432 86.547 56.104 1.00 21.80 101 ALA D C 1
ATOM 4202 O O . ALA C 1 101 ? 46.879 85.562 55.634 1.00 21.50 101 ALA D O 1
ATOM 4204 N N . GLU C 1 102 ? 48.441 87.155 55.499 1.00 22.19 102 GLU D N 1
ATOM 4205 C CA . GLU C 1 102 ? 48.816 86.808 54.143 1.00 22.51 102 GLU D CA 1
ATOM 4206 C C . GLU C 1 102 ? 49.731 85.597 54.089 1.00 21.93 102 GLU D C 1
ATOM 4207 O O . GLU C 1 102 ? 49.813 84.929 53.058 1.00 20.98 102 GLU D O 1
ATOM 4213 N N . ASN C 1 103 ? 50.414 85.322 55.197 1.00 21.61 103 ASN D N 1
ATOM 4214 C CA . ASN C 1 103 ? 51.183 84.097 55.330 1.00 22.01 103 ASN D CA 1
ATOM 4215 C C . ASN C 1 103 ? 50.239 82.925 55.432 1.00 21.04 103 ASN D C 1
ATOM 4216 O O . ASN C 1 103 ? 50.428 81.909 54.777 1.00 20.63 103 ASN D O 1
ATOM 4221 N N . ILE C 1 104 ? 49.219 83.074 56.268 1.00 20.02 104 ILE D N 1
ATOM 4222 C CA . ILE C 1 104 ? 48.216 82.034 56.465 1.00 19.32 104 ILE D CA 1
ATOM 4223 C C . ILE C 1 104 ? 47.558 81.550 55.138 1.00 19.66 104 ILE D C 1
ATOM 4224 O O . ILE C 1 104 ? 47.386 80.341 54.912 1.00 19.34 104 ILE D O 1
ATOM 4229 N N . ALA C 1 105 ? 47.196 82.499 54.274 1.00 19.91 105 ALA D N 1
ATOM 4230 C CA . ALA C 1 105 ? 46.520 82.193 53.014 1.00 19.79 105 ALA D CA 1
ATOM 4231 C C . ALA C 1 105 ? 47.478 81.607 51.995 1.00 19.77 105 ALA D C 1
ATOM 4232 O O . ALA C 1 105 ? 47.088 80.798 51.166 1.00 19.85 105 ALA D O 1
ATOM 4234 N N . GLU C 1 106 ? 48.729 82.047 52.032 1.00 20.12 106 GLU D N 1
ATOM 4235 C CA . GLU C 1 106 ? 49.766 81.445 51.210 1.00 19.58 106 GLU D CA 1
ATOM 4236 C C . GLU C 1 106 ? 49.907 79.975 51.596 1.00 19.03 106 GLU D C 1
ATOM 4237 O O . GLU C 1 106 ? 50.140 79.121 50.736 1.00 18.75 106 GLU D O 1
ATOM 4243 N N . ARG C 1 107 ? 49.736 79.682 52.886 1.00 18.42 107 ARG D N 1
ATOM 4244 C CA . ARG C 1 107 ? 49.802 78.306 53.373 1.00 18.19 107 ARG D CA 1
ATOM 4245 C C . ARG C 1 107 ? 48.525 77.533 53.082 1.00 18.84 107 ARG D C 1
ATOM 4246 O O . ARG C 1 107 ? 48.589 76.350 52.731 1.00 19.90 107 ARG D O 1
ATOM 4254 N N . ALA C 1 108 ? 47.374 78.188 53.241 1.00 18.37 108 ALA D N 1
ATOM 4255 C CA . ALA C 1 108 ? 46.113 77.637 52.750 1.00 18.21 108 ALA D CA 1
ATOM 4256 C C . ALA C 1 108 ? 46.296 76.997 51.369 1.00 18.43 108 ALA D C 1
ATOM 4257 O O . ALA C 1 108 ? 45.978 75.823 51.184 1.00 18.22 108 ALA D O 1
ATOM 4259 N N . ILE C 1 109 ? 46.830 77.762 50.421 1.00 18.72 109 ILE D N 1
ATOM 4260 C CA . ILE C 1 109 ? 47.057 77.260 49.067 1.00 20.20 109 ILE D CA 1
ATOM 4261 C C . ILE C 1 109 ? 47.751 75.903 49.070 1.00 20.78 109 ILE D C 1
ATOM 4262 O O . ILE C 1 109 ? 47.158 74.921 48.628 1.00 21.76 109 ILE D O 1
ATOM 4267 N N . LEU C 1 110 ? 48.993 75.835 49.559 1.00 21.18 110 LEU D N 1
ATOM 4268 C CA . LEU C 1 110 ? 49.755 74.575 49.500 1.00 20.92 110 LEU D CA 1
ATOM 4269 C C . LEU C 1 110 ? 49.117 73.504 50.389 1.00 20.92 110 LEU D C 1
ATOM 4270 O O . LEU C 1 110 ? 49.312 72.308 50.157 1.00 21.23 110 LEU D O 1
ATOM 4275 N N . LEU C 1 111 ? 48.338 73.932 51.383 1.00 20.39 111 LEU D N 1
ATOM 4276 C CA . LEU C 1 111 ? 47.548 73.003 52.184 1.00 20.49 111 LEU D CA 1
ATOM 4277 C C . LEU C 1 111 ? 46.451 72.302 51.370 1.00 21.84 111 LEU D C 1
ATOM 4278 O O . LEU C 1 111 ? 45.864 71.315 51.815 1.00 21.45 111 LEU D O 1
ATOM 4283 N N . ALA C 1 112 ? 46.198 72.819 50.170 1.00 23.32 112 ALA D N 1
ATOM 4284 C CA . ALA C 1 112 ? 44.994 72.513 49.418 1.00 24.74 112 ALA D CA 1
ATOM 4285 C C . ALA C 1 112 ? 45.236 71.448 48.357 1.00 27.18 112 ALA D C 1
ATOM 4286 O O . ALA C 1 112 ? 44.293 70.965 47.715 1.00 27.38 112 ALA D O 1
ATOM 4288 N N . GLU C 1 113 ? 46.498 71.076 48.168 1.00 29.52 113 GLU D N 1
ATOM 4289 C CA . GLU C 1 113 ? 46.810 69.953 47.290 1.00 31.29 113 GLU D CA 1
ATOM 4290 C C . GLU C 1 113 ? 46.497 68.620 47.970 1.00 31.29 113 GLU D C 1
ATOM 4291 O O . GLU C 1 113 ? 46.124 67.657 47.306 1.00 32.96 113 GLU D O 1
ATOM 4297 N N . GLU C 1 114 ? 46.646 68.567 49.290 1.00 30.84 114 GLU D N 1
ATOM 4298 C CA . GLU C 1 114 ? 46.361 67.362 50.069 1.00 30.16 114 GLU D CA 1
ATOM 4299 C C . GLU C 1 114 ? 44.997 67.467 50.775 1.00 29.67 114 GLU D C 1
ATOM 4300 O O . GLU C 1 114 ? 44.591 68.552 51.174 1.00 30.53 114 GLU D O 1
ATOM 4306 N N . PRO C 1 115 ? 44.282 66.354 50.920 1.00 29.06 115 PRO D N 1
ATOM 4307 C CA . PRO C 1 115 ? 43.122 66.279 51.825 1.00 28.48 115 PRO D CA 1
ATOM 4308 C C . PRO C 1 115 ? 43.436 66.777 53.228 1.00 28.25 115 PRO D C 1
ATOM 4309 O O . PRO C 1 115 ? 44.576 66.663 53.691 1.00 29.20 115 PRO D O 1
ATOM 4313 N N . PRO C 1 116 ? 42.434 67.349 53.888 1.00 27.14 116 PRO D N 1
ATOM 4314 C CA . PRO C 1 116 ? 42.587 67.863 55.257 1.00 25.77 116 PRO D CA 1
ATOM 4315 C C . PRO C 1 116 ? 43.043 66.825 56.278 1.00 24.75 116 PRO D C 1
ATOM 4316 O O . PRO C 1 116 ? 42.491 65.729 56.318 1.00 24.50 116 PRO D O 1
ATOM 4320 N N . LEU C 1 117 ? 44.035 67.193 57.093 1.00 24.18 117 LEU D N 1
ATOM 4321 C CA . LEU C 1 117 ? 44.642 66.314 58.110 1.00 23.53 117 LEU D CA 1
ATOM 4322 C C . LEU C 1 117 ? 43.690 65.952 59.262 1.00 23.30 117 LEU D C 1
ATOM 4323 O O . LEU C 1 117 ? 43.521 64.797 59.639 1.00 22.77 117 LEU D O 1
ATOM 4328 N N . LYS C 1 118 ? 43.078 66.979 59.813 1.00 23.79 118 LYS D N 1
ATOM 4329 C CA . LYS C 1 118 ? 42.141 66.847 60.900 1.00 24.35 118 LYS D CA 1
ATOM 4330 C C . LYS C 1 118 ? 41.161 67.976 60.626 1.00 24.34 118 LYS D C 1
ATOM 4331 O O . LYS C 1 118 ? 41.457 68.866 59.813 1.00 24.46 118 LYS D O 1
ATOM 4337 N N . PRO C 1 119 ? 40.009 67.954 61.290 1.00 23.93 119 PRO D N 1
ATOM 4338 C CA . PRO C 1 119 ? 39.086 69.086 61.258 1.00 23.91 119 PRO D CA 1
ATOM 4339 C C . PRO C 1 119 ? 39.775 70.232 61.993 1.00 24.49 119 PRO D C 1
ATOM 4340 O O . PRO C 1 119 ? 40.524 69.993 62.951 1.00 25.15 119 PRO D O 1
ATOM 4344 N N . TYR C 1 120 ? 39.551 71.459 61.549 1.00 24.27 120 TYR D N 1
ATOM 4345 C CA . TYR C 1 120 ? 40.307 72.593 62.066 1.00 23.49 120 TYR D CA 1
ATOM 4346 C C . TYR C 1 120 ? 39.597 73.358 63.221 1.00 23.68 120 TYR D C 1
ATOM 4347 O O . TYR C 1 120 ? 39.539 74.589 63.206 1.00 23.83 120 TYR D O 1
ATOM 4356 N N . VAL C 1 121 ? 39.079 72.652 64.222 1.00 22.94 121 VAL D N 1
ATOM 4357 C CA . VAL C 1 121 ? 38.275 73.298 65.265 1.00 23.23 121 VAL D CA 1
ATOM 4358 C C . VAL C 1 121 ? 39.001 74.389 66.064 1.00 22.66 121 VAL D C 1
ATOM 4359 O O . VAL C 1 121 ? 38.504 75.503 66.218 1.00 21.02 121 VAL D O 1
ATOM 4363 N N . ASN C 1 122 ? 40.170 74.028 66.581 1.00 22.91 122 ASN D N 1
ATOM 4364 C CA . ASN C 1 122 ? 40.988 74.907 67.398 1.00 22.83 122 ASN D CA 1
ATOM 4365 C C . ASN C 1 122 ? 41.681 76.031 66.629 1.00 21.45 122 ASN D C 1
ATOM 4366 O O . ASN C 1 122 ? 41.863 77.093 67.203 1.00 21.33 122 ASN D O 1
ATOM 4371 N N . ILE C 1 123 ? 42.090 75.816 65.371 1.00 19.94 123 ILE D N 1
ATOM 4372 C CA . ILE C 1 123 ? 42.533 76.944 64.516 1.00 19.77 123 ILE D CA 1
ATOM 4373 C C . ILE C 1 123 ? 41.391 77.954 64.269 1.00 19.76 123 ILE D C 1
ATOM 4374 O O . ILE C 1 123 ? 41.594 79.181 64.301 1.00 19.05 123 ILE D O 1
ATOM 4379 N N . ASN C 1 124 ? 40.196 77.431 63.994 1.00 19.32 124 ASN D N 1
ATOM 4380 C CA . ASN C 1 124 ? 39.031 78.285 63.834 1.00 18.55 124 ASN D CA 1
ATOM 4381 C C . ASN C 1 124 ? 38.827 79.122 65.091 1.00 18.28 124 ASN D C 1
ATOM 4382 O O . ASN C 1 124 ? 38.650 80.343 64.983 1.00 19.64 124 ASN D O 1
ATOM 4387 N N . PHE C 1 125 ? 38.892 78.480 66.265 1.00 16.62 125 PHE D N 1
ATOM 4388 C CA . PHE C 1 125 ? 38.896 79.158 67.573 1.00 15.17 125 PHE D CA 1
ATOM 4389 C C . PHE C 1 125 ? 39.924 80.297 67.664 1.00 14.83 125 PHE D C 1
ATOM 4390 O O . PHE C 1 125 ? 39.592 81.438 67.996 1.00 14.37 125 PHE D O 1
ATOM 4406 N N . SER C 1 127 ? 41.485 81.727 65.057 1.00 20.61 127 SER D N 1
ATOM 4407 C CA . SER C 1 127 ? 40.984 82.710 64.098 1.00 22.55 127 SER D CA 1
ATOM 4408 C C . SER C 1 127 ? 39.931 83.650 64.694 1.00 23.11 127 SER D C 1
ATOM 4409 O O . SER C 1 127 ? 40.122 84.864 64.667 1.00 23.05 127 SER D O 1
ATOM 4412 N N . GLU C 1 128 ? 38.838 83.099 65.229 1.00 23.83 128 GLU D N 1
ATOM 4413 C CA . GLU C 1 128 ? 37.773 83.928 65.816 1.00 24.77 128 GLU D CA 1
ATOM 4414 C C . GLU C 1 128 ? 38.259 84.841 66.968 1.00 24.82 128 GLU D C 1
ATOM 4415 O O . GLU C 1 128 ? 37.868 86.012 67.039 1.00 24.79 128 GLU D O 1
ATOM 4421 N N . ILE C 1 129 ? 39.106 84.323 67.861 1.00 24.03 129 ILE D N 1
ATOM 4422 C CA . ILE C 1 129 ? 39.636 85.156 68.938 1.00 23.44 129 ILE D CA 1
ATOM 4423 C C . ILE C 1 129 ? 40.490 86.274 68.360 1.00 22.94 129 ILE D C 1
ATOM 4424 O O . ILE C 1 129 ? 40.214 87.449 68.547 1.00 22.67 129 ILE D O 1
ATOM 4429 N N . VAL C 1 130 ? 41.525 85.886 67.636 1.00 23.38 130 VAL D N 1
ATOM 4430 C CA . VAL C 1 130 ? 42.419 86.828 66.951 1.00 23.88 130 VAL D CA 1
ATOM 4431 C C . VAL C 1 130 ? 41.708 88.005 66.277 1.00 24.97 130 VAL D C 1
ATOM 4432 O O . VAL C 1 130 ? 42.095 89.170 66.460 1.00 25.29 130 VAL D O 1
ATOM 4436 N N . LYS C 1 131 ? 40.674 87.688 65.497 1.00 26.11 131 LYS D N 1
ATOM 4437 C CA . LYS C 1 131 ? 39.869 88.683 64.782 1.00 26.53 131 LYS D CA 1
ATOM 4438 C C . LYS C 1 131 ? 39.234 89.681 65.744 1.00 26.79 131 LYS D C 1
ATOM 4439 O O . LYS C 1 131 ? 39.235 90.895 65.481 1.00 26.87 131 LYS D O 1
ATOM 4445 N N . GLU C 1 132 ? 38.699 89.147 66.851 1.00 26.23 132 GLU D N 1
ATOM 4446 C CA . GLU C 1 132 ? 38.150 89.941 67.939 1.00 25.32 132 GLU D CA 1
ATOM 4447 C C . GLU C 1 132 ? 39.246 90.824 68.501 1.00 23.82 132 GLU D C 1
ATOM 4448 O O . GLU C 1 132 ? 39.091 92.048 68.615 1.00 23.84 132 GLU D O 1
ATOM 4462 N N . VAL C 1 134 ? 41.936 91.809 67.126 1.00 21.89 134 VAL D N 1
ATOM 4463 C CA . VAL C 1 134 ? 42.278 92.895 66.199 1.00 23.49 134 VAL D CA 1
ATOM 4464 C C . VAL C 1 134 ? 41.342 94.099 66.293 1.00 24.74 134 VAL D C 1
ATOM 4465 O O . VAL C 1 134 ? 41.787 95.250 66.283 1.00 24.78 134 VAL D O 1
ATOM 4469 N N . ASN C 1 135 ? 40.043 93.818 66.364 1.00 25.77 135 ASN D N 1
ATOM 4470 C CA . ASN C 1 135 ? 39.023 94.853 66.462 1.00 26.90 135 ASN D CA 1
ATOM 4471 C C . ASN C 1 135 ? 38.987 95.501 67.843 1.00 27.79 135 ASN D C 1
ATOM 4472 O O . ASN C 1 135 ? 39.084 96.728 67.974 1.00 27.93 135 ASN D O 1
ATOM 4477 N N . ASP C 1 136 ? 38.824 94.671 68.869 1.00 28.17 136 ASP D N 1
ATOM 4478 C CA . ASP C 1 136 ? 38.827 95.159 70.232 1.00 28.21 136 ASP D CA 1
ATOM 4479 C C . ASP C 1 136 ? 40.020 96.066 70.448 1.00 27.93 136 ASP D C 1
ATOM 4480 O O . ASP C 1 136 ? 39.876 97.231 70.812 1.00 27.68 136 ASP D O 1
ATOM 4485 N N . SER C 1 137 ? 41.202 95.519 70.209 1.00 27.29 137 SER D N 1
ATOM 4486 C CA . SER C 1 137 ? 42.409 96.175 70.632 1.00 27.69 137 SER D CA 1
ATOM 4487 C C . SER C 1 137 ? 42.411 97.566 70.069 1.00 28.18 137 SER D C 1
ATOM 4488 O O . SER C 1 137 ? 42.661 98.531 70.793 1.00 28.81 137 SER D O 1
ATOM 4491 N N . VAL C 1 138 ? 42.114 97.667 68.774 1.00 28.17 138 VAL D N 1
ATOM 4492 C CA . VAL C 1 138 ? 42.176 98.945 68.059 1.00 28.11 138 VAL D CA 1
ATOM 4493 C C . VAL C 1 138 ? 41.186 100.001 68.602 1.00 28.32 138 VAL D C 1
ATOM 4494 O O . VAL C 1 138 ? 41.500 101.191 68.701 1.00 27.90 138 VAL D O 1
ATOM 4498 N N . ILE C 1 139 ? 39.997 99.549 68.971 1.00 28.93 139 ILE D N 1
ATOM 4499 C CA . ILE C 1 139 ? 39.027 100.407 69.623 1.00 29.73 139 ILE D CA 1
ATOM 4500 C C . ILE C 1 139 ? 39.591 100.918 70.954 1.00 30.13 139 ILE D C 1
ATOM 4501 O O . ILE C 1 139 ? 39.515 102.112 71.259 1.00 30.35 139 ILE D O 1
ATOM 4506 N N . SER C 1 140 ? 40.161 100.015 71.748 1.00 30.18 140 SER D N 1
ATOM 4507 C CA . SER C 1 140 ? 40.669 100.391 73.061 1.00 29.90 140 SER D CA 1
ATOM 4508 C C . SER C 1 140 ? 41.832 101.356 72.951 1.00 29.90 140 SER D C 1
ATOM 4509 O O . SER C 1 140 ? 42.262 101.917 73.938 1.00 30.19 140 SER D O 1
ATOM 4512 N N . PHE C 1 141 ? 42.348 101.545 71.749 1.00 30.29 141 PHE D N 1
ATOM 4513 C CA . PHE C 1 141 ? 43.319 102.602 71.522 1.00 31.19 141 PHE D CA 1
ATOM 4514 C C . PHE C 1 141 ? 42.641 103.902 71.109 1.00 31.54 141 PHE D C 1
ATOM 4515 O O . PHE C 1 141 ? 43.013 104.974 71.564 1.00 32.07 141 PHE D O 1
ATOM 4523 N N . ILE C 1 142 ? 41.663 103.806 70.219 1.00 31.70 142 ILE D N 1
ATOM 4524 C CA . ILE C 1 142 ? 40.991 104.988 69.701 1.00 31.61 142 ILE D CA 1
ATOM 4525 C C . ILE C 1 142 ? 40.088 105.640 70.736 1.00 31.38 142 ILE D C 1
ATOM 4526 O O . ILE C 1 142 ? 40.002 106.865 70.792 1.00 31.70 142 ILE D O 1
ATOM 4531 N N . GLN C 1 143 ? 39.416 104.815 71.548 1.00 30.87 143 GLN D N 1
ATOM 4532 C CA . GLN C 1 143 ? 38.473 105.309 72.527 1.00 30.78 143 GLN D CA 1
ATOM 4533 C C . GLN C 1 143 ? 39.084 105.408 73.919 1.00 30.18 143 GLN D C 1
ATOM 4534 O O . GLN C 1 143 ? 38.382 105.785 74.856 1.00 30.00 143 GLN D O 1
ATOM 4540 N N . GLN C 1 144 ? 40.373 105.099 74.052 1.00 29.75 144 GLN D N 1
ATOM 4541 C CA . GLN C 1 144 ? 41.001 105.291 75.358 1.00 29.59 144 GLN D CA 1
ATOM 4542 C C . GLN C 1 144 ? 40.238 104.617 76.511 1.00 29.06 144 GLN D C 1
ATOM 4543 O O . GLN C 1 144 ? 39.961 105.202 77.554 1.00 28.64 144 GLN D O 1
ATOM 4549 N N . ASP C 1 145 ? 39.924 103.348 76.248 1.00 28.80 145 ASP D N 1
ATOM 4550 C CA . ASP C 1 145 ? 39.215 102.420 77.135 1.00 28.76 145 ASP D CA 1
ATOM 4551 C C . ASP C 1 145 ? 40.161 101.381 77.738 1.00 28.70 145 ASP D C 1
ATOM 4552 O O . ASP C 1 145 ? 40.438 100.352 77.127 1.00 28.76 145 ASP D O 1
ATOM 4557 N N . THR C 1 146 ? 40.635 101.672 78.925 1.00 28.77 146 THR D N 1
ATOM 4558 C CA . THR C 1 146 ? 41.539 100.832 79.696 1.00 28.62 146 THR D CA 1
ATOM 4559 C C . THR C 1 146 ? 41.109 99.381 79.773 1.00 27.62 146 THR D C 1
ATOM 4560 O O . THR C 1 146 ? 41.909 98.475 79.516 1.00 27.79 146 THR D O 1
ATOM 4564 N N . LEU C 1 147 ? 39.869 99.161 80.131 1.00 26.40 147 LEU D N 1
ATOM 4565 C CA . LEU C 1 147 ? 39.454 97.823 80.462 1.00 25.36 147 LEU D CA 1
ATOM 4566 C C . LEU C 1 147 ? 39.313 96.976 79.207 1.00 24.82 147 LEU D C 1
ATOM 4567 O O . LEU C 1 147 ? 39.594 95.776 79.219 1.00 24.52 147 LEU D O 1
ATOM 4572 N N . LEU C 1 148 ? 38.926 97.602 78.107 1.00 24.51 148 LEU D N 1
ATOM 4573 C CA . LEU C 1 148 ? 38.907 96.869 76.845 1.00 24.15 148 LEU D CA 1
ATOM 4574 C C . LEU C 1 148 ? 40.311 96.385 76.518 1.00 23.53 148 LEU D C 1
ATOM 4575 O O . LEU C 1 148 ? 40.534 95.200 76.285 1.00 23.91 148 LEU D O 1
ATOM 4580 N N . ALA C 1 149 ? 41.261 97.305 76.522 1.00 22.81 149 ALA D N 1
ATOM 4581 C CA . ALA C 1 149 ? 42.640 96.946 76.255 1.00 22.26 149 ALA D CA 1
ATOM 4582 C C . ALA C 1 149 ? 43.073 95.737 77.072 1.00 22.24 149 ALA D C 1
ATOM 4583 O O . ALA C 1 149 ? 43.736 94.836 76.535 1.00 22.01 149 ALA D O 1
ATOM 4585 N N . LYS C 1 150 ? 42.694 95.712 78.356 1.00 22.07 150 LYS D N 1
ATOM 4586 C CA . LYS C 1 150 ? 43.146 94.660 79.278 1.00 22.31 150 LYS D CA 1
ATOM 4587 C C . LYS C 1 150 ? 42.497 93.299 78.989 1.00 22.63 150 LYS D C 1
ATOM 4588 O O . LYS C 1 150 ? 43.146 92.255 79.078 1.00 22.12 150 LYS D O 1
ATOM 4594 N N . LYS C 1 151 ? 41.216 93.326 78.645 1.00 23.12 151 LYS D N 1
ATOM 4595 C CA . LYS C 1 151 ? 40.521 92.133 78.246 1.00 23.74 151 LYS D CA 1
ATOM 4596 C C . LYS C 1 151 ? 41.281 91.639 77.045 1.00 24.41 151 LYS D C 1
ATOM 4597 O O . LYS C 1 151 ? 41.515 90.445 76.891 1.00 25.20 151 LYS D O 1
ATOM 4603 N N . VAL C 1 152 ? 41.683 92.566 76.189 1.00 24.94 152 VAL D N 1
ATOM 4604 C CA . VAL C 1 152 ? 42.413 92.201 74.984 1.00 25.57 152 VAL D CA 1
ATOM 4605 C C . VAL C 1 152 ? 43.728 91.519 75.353 1.00 26.09 152 VAL D C 1
ATOM 4606 O O . VAL C 1 152 ? 44.116 90.517 74.751 1.00 25.97 152 VAL D O 1
ATOM 4610 N N . ILE C 1 153 ? 44.421 92.049 76.349 1.00 26.78 153 ILE D N 1
ATOM 4611 C CA . ILE C 1 153 ? 45.706 91.464 76.703 1.00 27.53 153 ILE D CA 1
ATOM 4612 C C . ILE C 1 153 ? 45.500 90.056 77.263 1.00 28.12 153 ILE D C 1
ATOM 4613 O O . ILE C 1 153 ? 46.288 89.149 76.994 1.00 28.34 153 ILE D O 1
ATOM 4618 N N . GLU C 1 154 ? 44.410 89.886 78.007 1.00 28.72 154 GLU D N 1
ATOM 4619 C CA . GLU C 1 154 ? 43.966 88.595 78.509 1.00 28.78 154 GLU D CA 1
ATOM 4620 C C . GLU C 1 154 ? 43.760 87.565 77.398 1.00 29.03 154 GLU D C 1
ATOM 4621 O O . GLU C 1 154 ? 44.121 86.392 77.556 1.00 30.42 154 GLU D O 1
ATOM 4627 N N . LYS C 1 155 ? 43.174 87.979 76.278 1.00 28.18 155 LYS D N 1
ATOM 4628 C CA . LYS C 1 155 ? 42.898 87.026 75.195 1.00 27.63 155 LYS D CA 1
ATOM 4629 C C . LYS C 1 155 ? 44.149 86.488 74.531 1.00 26.62 155 LYS D C 1
ATOM 4630 O O . LYS C 1 155 ? 44.112 85.448 73.917 1.00 27.24 155 LYS D O 1
ATOM 4636 N N . ASP C 1 156 ? 45.260 87.190 74.640 1.00 26.12 156 ASP D N 1
ATOM 4637 C CA . ASP C 1 156 ? 46.510 86.660 74.105 1.00 26.10 156 ASP D CA 1
ATOM 4638 C C . ASP C 1 156 ? 46.972 85.361 74.833 1.00 27.14 156 ASP D C 1
ATOM 4639 O O . ASP C 1 156 ? 47.555 84.455 74.211 1.00 27.32 156 ASP D O 1
ATOM 4644 N N . ASP C 1 157 ? 46.698 85.253 76.135 1.00 27.28 157 ASP D N 1
ATOM 4645 C CA . ASP C 1 157 ? 47.002 84.018 76.865 1.00 27.21 157 ASP D CA 1
ATOM 4646 C C . ASP C 1 157 ? 46.299 82.807 76.268 1.00 26.65 157 ASP D C 1
ATOM 4647 O O . ASP C 1 157 ? 46.924 81.803 75.917 1.00 26.89 157 ASP D O 1
ATOM 4652 N N . THR C 1 158 ? 44.986 82.915 76.162 1.00 25.23 158 THR D N 1
ATOM 4653 C CA . THR C 1 158 ? 44.197 81.890 75.522 1.00 23.44 158 THR D CA 1
ATOM 4654 C C . THR C 1 158 ? 44.818 81.497 74.188 1.00 21.92 158 THR D C 1
ATOM 4655 O O . THR C 1 158 ? 44.857 80.318 73.841 1.00 22.00 158 THR D O 1
ATOM 4659 N N . VAL C 1 159 ? 45.338 82.459 73.440 1.00 20.28 159 VAL D N 1
ATOM 4660 C CA . VAL C 1 159 ? 45.889 82.089 72.140 1.00 19.47 159 VAL D CA 1
ATOM 4661 C C . VAL C 1 159 ? 47.225 81.326 72.241 1.00 19.76 159 VAL D C 1
ATOM 4662 O O . VAL C 1 159 ? 47.416 80.330 71.569 1.00 18.65 159 VAL D O 1
ATOM 4666 N N . ASP C 1 160 ? 48.142 81.764 73.098 1.00 21.03 160 ASP D N 1
ATOM 4667 C CA . ASP C 1 160 ? 49.349 80.981 73.278 1.00 21.96 160 ASP D CA 1
ATOM 4668 C C . ASP C 1 160 ? 49.005 79.530 73.676 1.00 23.43 160 ASP D C 1
ATOM 4669 O O . ASP C 1 160 ? 49.638 78.588 73.177 1.00 24.66 160 ASP D O 1
ATOM 4674 N N . GLU C 1 161 ? 47.994 79.347 74.538 1.00 23.63 161 GLU D N 1
ATOM 4675 C CA . GLU C 1 161 ? 47.579 78.018 75.001 1.00 23.16 161 GLU D CA 1
ATOM 4676 C C . GLU C 1 161 ? 46.954 77.136 73.905 1.00 22.98 161 GLU D C 1
ATOM 4677 O O . GLU C 1 161 ? 47.084 75.904 73.951 1.00 22.51 161 GLU D O 1
ATOM 4683 N N . LEU C 1 162 ? 46.276 77.771 72.944 1.00 22.61 162 LEU D N 1
ATOM 4684 C CA . LEU C 1 162 ? 45.723 77.085 71.779 1.00 22.87 162 LEU D CA 1
ATOM 4685 C C . LEU C 1 162 ? 46.841 76.682 70.846 1.00 23.24 162 LEU D C 1
ATOM 4686 O O . LEU C 1 162 ? 46.867 75.560 70.336 1.00 24.71 162 LEU D O 1
ATOM 4691 N N . TYR C 1 163 ? 47.752 77.618 70.608 1.00 22.69 163 TYR D N 1
ATOM 4692 C CA . TYR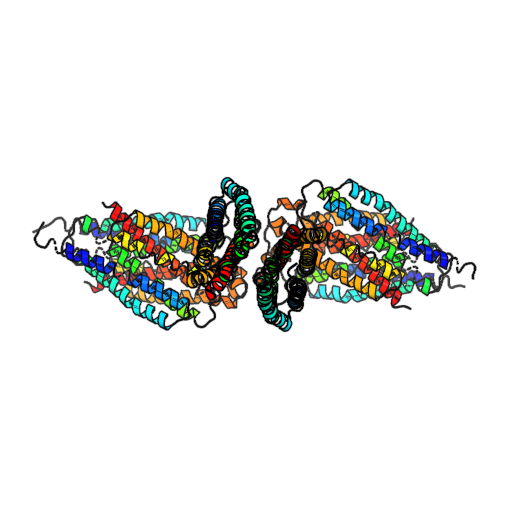 C 1 163 ? 48.931 77.396 69.791 1.00 22.15 163 TYR D CA 1
ATOM 4693 C C . TYR C 1 163 ? 49.845 76.273 70.304 1.00 22.19 163 TYR D C 1
ATOM 4694 O O . TYR C 1 163 ? 50.341 75.451 69.531 1.00 21.35 163 TYR D O 1
ATOM 4703 N N . HIS C 1 164 ? 50.107 76.250 71.605 1.00 22.56 164 HIS D N 1
ATOM 4704 C CA . HIS C 1 164 ? 50.949 75.194 72.133 1.00 23.19 164 HIS D CA 1
ATOM 4705 C C . HIS C 1 164 ? 50.248 73.850 71.916 1.00 23.66 164 HIS D C 1
ATOM 4706 O O . HIS C 1 164 ? 50.821 72.922 71.337 1.00 23.33 164 HIS D O 1
ATOM 4713 N N . GLN C 1 165 ? 48.989 73.777 72.341 1.00 24.37 165 GLN D N 1
ATOM 4714 C CA . GLN C 1 165 ? 48.199 72.557 72.250 1.00 24.70 165 GLN D 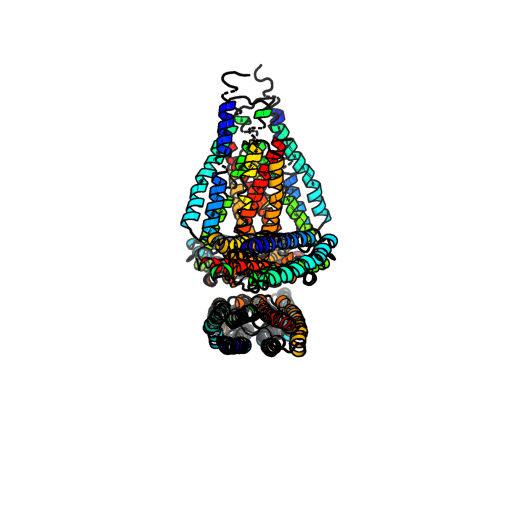CA 1
ATOM 4715 C C . GLN C 1 165 ? 48.071 72.086 70.803 1.00 24.67 165 GLN D C 1
ATOM 4716 O O . GLN C 1 165 ? 48.007 70.879 70.526 1.00 24.51 165 GLN D O 1
ATOM 4722 N N . LEU C 1 166 ? 48.055 73.041 69.878 1.00 24.37 166 LEU D N 1
ATOM 4723 C CA . LEU C 1 166 ? 48.022 72.707 68.467 1.00 24.11 166 LEU D CA 1
ATOM 4724 C C . LEU C 1 166 ? 49.295 72.005 68.008 1.00 24.34 166 LEU D C 1
ATOM 4725 O O . LEU C 1 166 ? 49.247 71.039 67.235 1.00 23.99 166 LEU D O 1
ATOM 4730 N N . GLU C 1 167 ? 50.440 72.501 68.471 1.00 24.31 167 GLU D N 1
ATOM 4731 C CA . GLU C 1 167 ? 51.691 71.816 68.198 1.00 23.61 167 GLU D CA 1
ATOM 4732 C C . GLU C 1 167 ? 51.599 70.370 68.707 1.00 22.49 167 GLU D C 1
ATOM 4733 O O . GLU C 1 167 ? 51.971 69.439 68.000 1.00 22.14 167 GLU D O 1
ATOM 4739 N N . ARG C 1 168 ? 51.062 70.184 69.910 1.00 21.67 168 ARG D N 1
ATOM 4740 C CA . ARG C 1 168 ? 50.996 68.854 70.524 1.00 21.21 168 ARG D CA 1
ATOM 4741 C C . ARG C 1 168 ? 50.251 67.918 69.606 1.00 20.97 168 ARG D C 1
ATOM 4742 O O . ARG C 1 168 ? 50.764 66.906 69.139 1.00 20.22 168 ARG D O 1
ATOM 4750 N N . GLU C 1 169 ? 49.012 68.298 69.357 1.00 21.65 169 GLU D N 1
ATOM 4751 C CA . GLU C 1 169 ? 48.129 67.567 68.486 1.00 21.56 169 GLU D CA 1
ATOM 4752 C C . GLU C 1 169 ? 48.805 67.256 67.175 1.00 21.36 169 GLU D C 1
ATOM 4753 O O . GLU C 1 169 ? 48.779 66.127 66.738 1.00 21.45 169 GLU D O 1
ATOM 4759 N N . LEU C 1 170 ? 49.439 68.246 66.562 1.00 21.83 170 LEU D N 1
ATOM 4760 C CA . LEU C 1 170 ? 50.009 68.045 65.243 1.00 23.05 170 LEU D CA 1
ATOM 4761 C C . LEU C 1 170 ? 51.093 66.976 65.229 1.00 24.55 170 LEU D C 1
ATOM 4762 O O . LEU C 1 170 ? 51.294 66.291 64.236 1.00 25.01 170 LEU D O 1
ATOM 4775 N N . THR C 1 172 ? 51.328 64.264 67.164 1.00 26.97 172 THR D N 1
ATOM 4776 C CA . THR C 1 172 ? 50.636 63.006 67.257 1.00 25.71 172 THR D CA 1
ATOM 4777 C C . THR C 1 172 ? 50.369 62.423 65.860 1.00 25.20 172 THR D C 1
ATOM 4778 O O . THR C 1 172 ? 50.629 61.234 65.606 1.00 25.19 172 THR D O 1
ATOM 4782 N N . TYR C 1 173 ? 49.877 63.271 64.955 1.00 24.12 173 TYR D N 1
ATOM 4783 C CA . TYR C 1 173 ? 49.637 62.888 63.566 1.00 23.22 173 TYR D CA 1
ATOM 4784 C C . TYR C 1 173 ? 50.913 62.391 62.852 1.00 22.78 173 TYR D C 1
ATOM 4785 O O . TYR C 1 173 ? 50.881 61.403 62.091 1.00 22.27 173 TYR D O 1
ATOM 4794 N N . VAL C 1 174 ? 52.026 63.079 63.112 1.00 21.71 174 VAL D N 1
ATOM 4795 C CA . VAL C 1 174 ? 53.310 62.734 62.519 1.00 20.68 174 VAL D CA 1
ATOM 4796 C C . VAL C 1 174 ? 53.775 61.394 63.071 1.00 21.64 174 VAL D C 1
ATOM 4797 O O . VAL C 1 174 ? 54.165 60.508 62.305 1.00 21.80 174 VAL D O 1
ATOM 4801 N N . LEU C 1 175 ? 53.700 61.226 64.390 1.00 22.59 175 LEU D N 1
ATOM 4802 C CA . LEU C 1 175 ? 54.074 59.953 65.015 1.00 23.94 175 LEU D CA 1
ATOM 4803 C C . LEU C 1 175 ? 53.342 58.797 64.345 1.00 25.28 175 LEU D C 1
ATOM 4804 O O . LEU C 1 175 ? 53.780 57.633 64.372 1.00 25.54 175 LEU D O 1
ATOM 4809 N N . GLU C 1 176 ? 52.211 59.125 63.740 1.00 26.56 176 GLU D N 1
ATOM 4810 C CA . GLU C 1 176 ? 51.254 58.107 63.349 1.00 27.77 176 GLU D CA 1
ATOM 4811 C C . GLU C 1 176 ? 51.339 57.750 61.866 1.00 27.71 176 GLU D C 1
ATOM 4812 O O . GLU C 1 176 ? 50.834 56.725 61.435 1.00 26.95 176 GLU D O 1
ATOM 4818 N N . ASP C 1 177 ? 52.001 58.611 61.104 1.00 29.05 177 ASP D N 1
ATOM 4819 C CA . ASP C 1 177 ? 52.204 58.427 59.674 1.00 30.29 177 ASP D CA 1
ATOM 4820 C C . ASP C 1 177 ? 53.051 59.584 59.166 1.00 30.65 177 ASP D C 1
ATOM 4821 O O . ASP C 1 177 ? 52.572 60.708 59.091 1.00 29.95 177 ASP D O 1
ATOM 4826 N N . PRO C 1 178 ? 54.309 59.295 58.833 1.00 31.46 178 PRO D N 1
ATOM 4827 C CA . PRO C 1 178 ? 55.281 60.303 58.384 1.00 32.22 178 PRO D CA 1
ATOM 4828 C C . PRO C 1 178 ? 54.900 60.955 57.063 1.00 33.06 178 PRO D C 1
ATOM 4829 O O . PRO C 1 178 ? 55.487 61.967 56.666 1.00 32.73 178 PRO D O 1
ATOM 4833 N N . ARG C 1 179 ? 53.936 60.364 56.373 1.00 34.38 179 ARG D N 1
ATOM 4834 C CA . ARG C 1 179 ? 53.354 61.031 55.232 1.00 35.73 179 ARG D CA 1
ATOM 4835 C C . ARG C 1 179 ? 52.781 62.349 55.749 1.00 34.81 179 ARG D C 1
ATOM 4836 O O . ARG C 1 179 ? 53.079 63.418 55.192 1.00 35.71 179 ARG D O 1
ATOM 4844 N N . ASN C 1 180 ? 52.002 62.249 56.837 1.00 32.52 180 ASN D N 1
ATOM 4845 C CA . ASN C 1 180 ? 51.472 63.378 57.617 1.00 30.13 180 ASN D CA 1
ATOM 4846 C C . ASN C 1 180 ? 52.396 64.583 57.836 1.00 28.19 180 ASN D C 1
ATOM 4847 O O . ASN C 1 180 ? 51.918 65.673 58.129 1.00 27.98 180 ASN D O 1
ATOM 4852 N N . ILE C 1 181 ? 53.705 64.375 57.714 1.00 26.20 181 ILE D N 1
ATOM 4853 C CA . ILE C 1 181 ? 54.709 65.419 57.919 1.00 24.93 181 ILE D CA 1
ATOM 4854 C C . ILE C 1 181 ? 54.443 66.717 57.129 1.00 24.18 181 ILE D C 1
ATOM 4855 O O . ILE C 1 181 ? 54.308 67.775 57.731 1.00 23.29 181 ILE D O 1
ATOM 4860 N N . LYS C 1 182 ? 54.344 66.654 55.803 1.00 24.44 182 LYS D N 1
ATOM 4861 C CA . LYS C 1 182 ? 54.099 67.881 55.026 1.00 24.87 182 LYS D CA 1
ATOM 4862 C C . LYS C 1 182 ? 52.894 68.693 55.544 1.00 24.54 182 LYS D C 1
ATOM 4863 O O . LYS C 1 182 ? 53.001 69.898 55.778 1.00 23.47 182 LYS D O 1
ATOM 4869 N N . ARG C 1 183 ? 51.758 68.018 55.730 1.00 25.51 183 ARG D N 1
ATOM 4870 C CA . ARG C 1 183 ? 50.535 68.645 56.241 1.00 25.46 183 ARG D CA 1
ATOM 4871 C C . ARG C 1 183 ? 50.663 69.149 57.681 1.00 25.57 183 ARG D C 1
ATOM 4872 O O . ARG C 1 183 ? 50.194 70.235 58.013 1.00 25.83 183 ARG D O 1
ATOM 4880 N N . ALA C 1 184 ? 51.290 68.373 58.548 1.00 25.33 184 ALA D N 1
ATOM 4881 C CA . ALA C 1 184 ? 51.372 68.818 59.918 1.00 25.64 184 ALA D CA 1
ATOM 4882 C C . ALA C 1 184 ? 52.365 69.975 60.026 1.00 26.35 184 ALA D C 1
ATOM 4883 O O . ALA C 1 184 ? 52.272 70.806 60.927 1.00 27.17 184 ALA D O 1
ATOM 4893 N N . HIS C 1 186 ? 52.766 72.374 57.615 1.00 24.24 186 HIS D N 1
ATOM 4894 C CA . HIS C 1 186 ? 52.099 73.563 57.093 1.00 21.46 186 HIS D CA 1
ATOM 4895 C C . HIS C 1 186 ? 51.189 74.147 58.161 1.00 20.39 186 HIS D C 1
ATOM 4896 O O . HIS C 1 186 ? 51.200 75.341 58.408 1.00 20.17 186 HIS D O 1
ATOM 4903 N N . LEU C 1 187 ? 50.408 73.283 58.799 1.00 20.11 187 LEU D N 1
ATOM 4904 C CA . LEU C 1 187 ? 49.482 73.677 59.862 1.00 20.27 187 LEU D CA 1
ATOM 4905 C C . LEU C 1 187 ? 50.166 74.284 61.091 1.00 21.69 187 LEU D C 1
ATOM 4906 O O . LEU C 1 187 ? 49.614 75.212 61.724 1.00 20.43 187 LEU D O 1
ATOM 4911 N N . SER C 1 188 ? 51.358 73.761 61.429 1.00 23.53 188 SER D N 1
ATOM 4912 C CA . SER C 1 188 ? 52.166 74.340 62.511 1.00 25.37 188 SER D CA 1
ATOM 4913 C C . SER C 1 188 ? 52.513 75.816 62.233 1.00 26.27 188 SER D C 1
ATOM 4914 O O . SER C 1 188 ? 52.386 76.660 63.119 1.00 26.15 188 SER D O 1
ATOM 4917 N N . PHE C 1 189 ? 52.919 76.114 60.997 1.00 26.66 189 PHE D N 1
ATOM 4918 C CA . PHE C 1 189 ? 53.144 77.488 60.556 1.00 27.14 189 PHE D CA 1
ATOM 4919 C C . PHE C 1 189 ? 51.899 78.379 60.628 1.00 27.27 189 PHE D C 1
ATOM 4920 O O . PHE C 1 189 ? 51.978 79.555 61.042 1.00 28.24 189 PHE D O 1
ATOM 4928 N N . VAL C 1 190 ? 50.753 77.849 60.198 1.00 26.19 190 VAL D N 1
ATOM 4929 C CA . VAL C 1 190 ? 49.507 78.618 60.277 1.00 24.35 190 VAL D CA 1
ATOM 4930 C C . VAL C 1 190 ? 49.172 78.924 61.749 1.00 23.21 190 VAL D C 1
ATOM 4931 O O . VAL C 1 190 ? 48.659 79.995 62.071 1.00 22.13 190 VAL D O 1
ATOM 4935 N N . ALA C 1 191 ? 49.494 77.991 62.643 1.00 22.19 191 ALA D N 1
ATOM 4936 C CA . ALA C 1 191 ? 49.214 78.198 64.048 1.00 22.12 191 ALA D CA 1
ATOM 4937 C C . ALA C 1 191 ? 50.076 79.364 64.591 1.00 22.14 191 ALA D C 1
ATOM 4938 O O . ALA C 1 191 ? 49.624 80.195 65.403 1.00 21.03 191 ALA D O 1
ATOM 4940 N N . ARG C 1 192 ? 51.306 79.432 64.099 1.00 21.98 192 ARG D N 1
ATOM 4941 C CA . ARG C 1 192 ? 52.202 80.513 64.426 1.00 23.05 192 ARG D CA 1
ATOM 4942 C C . ARG C 1 192 ? 51.741 81.852 63.864 1.00 23.62 192 ARG D C 1
ATOM 4943 O O . ARG C 1 192 ? 51.794 82.882 64.547 1.00 24.17 192 ARG D O 1
ATOM 4951 N N . HIS C 1 193 ? 51.294 81.886 62.623 1.00 23.35 193 HIS D N 1
ATOM 4952 C CA . HIS C 1 193 ? 50.868 83.180 62.116 1.00 23.25 193 HIS D CA 1
ATOM 4953 C C . HIS C 1 193 ? 49.765 83.797 62.978 1.00 23.70 193 HIS D C 1
ATOM 4954 O O . HIS C 1 193 ? 49.774 85.013 63.225 1.00 23.68 193 HIS D O 1
ATOM 4961 N N . TYR C 1 194 ? 48.845 82.952 63.454 1.00 23.81 194 TYR D N 1
ATOM 4962 C CA . TYR C 1 194 ? 47.727 83.378 64.313 1.00 23.78 194 TYR D CA 1
ATOM 4963 C C . TYR C 1 194 ? 48.210 83.945 65.628 1.00 23.48 194 TYR D C 1
ATOM 4964 O O . TYR C 1 194 ? 47.824 85.047 66.027 1.00 22.23 194 TYR D O 1
ATOM 4973 N N . GLU C 1 195 ? 49.030 83.148 66.314 1.00 24.86 195 GLU D N 1
ATOM 4974 C CA . GLU C 1 195 ? 49.695 83.580 67.542 1.00 26.12 195 GLU D CA 1
ATOM 4975 C C . GLU C 1 195 ? 50.396 84.946 67.324 1.00 26.31 195 GLU D C 1
ATOM 4976 O O . GLU C 1 195 ? 50.203 85.882 68.098 1.00 25.99 195 GLU D O 1
ATOM 4982 N N . ARG C 1 196 ? 51.187 85.045 66.252 1.00 26.82 196 ARG D N 1
ATOM 4983 C CA . ARG C 1 196 ? 51.811 86.311 65.820 1.00 26.28 196 ARG D CA 1
ATOM 4984 C C . ARG C 1 196 ? 50.826 87.496 65.621 1.00 23.79 196 ARG D C 1
ATOM 4985 O O . ARG C 1 196 ? 51.125 88.623 65.989 1.00 23.82 196 ARG D O 1
ATOM 4993 N N . ILE C 1 197 ? 49.661 87.257 65.045 1.00 21.42 197 ILE D N 1
ATOM 4994 C CA . ILE C 1 197 ? 48.669 88.320 64.953 1.00 18.92 197 ILE D CA 1
ATOM 4995 C C . ILE C 1 197 ? 48.181 88.701 66.366 1.00 18.90 197 ILE D C 1
ATOM 4996 O O . ILE C 1 197 ? 48.057 89.888 66.708 1.00 18.53 197 ILE D O 1
ATOM 5001 N N . ALA C 1 198 ? 47.941 87.695 67.201 1.00 17.96 198 ALA D N 1
ATOM 5002 C CA . ALA C 1 198 ? 47.546 87.964 68.561 1.00 17.96 198 ALA D CA 1
ATOM 5003 C C . ALA C 1 198 ? 48.589 88.864 69.297 1.00 19.13 198 ALA D C 1
ATOM 5004 O O . ALA C 1 198 ? 48.226 89.845 69.948 1.00 18.95 198 ALA D O 1
ATOM 5006 N N . ASP C 1 199 ? 49.874 88.523 69.178 1.00 19.83 199 ASP D N 1
ATOM 5007 C CA . ASP C 1 199 ? 50.967 89.285 69.743 1.00 20.72 199 ASP D CA 1
ATOM 5008 C C . ASP C 1 199 ? 50.818 90.739 69.383 1.00 22.57 199 ASP D C 1
ATOM 5009 O O . ASP C 1 199 ? 50.671 91.595 70.268 1.00 22.29 199 ASP D O 1
ATOM 5014 N N . HIS C 1 200 ? 50.866 91.018 68.077 1.00 24.45 200 HIS D N 1
ATOM 5015 C CA . HIS C 1 200 ? 50.762 92.385 67.556 1.00 25.84 200 HIS D CA 1
ATOM 5016 C C . HIS C 1 200 ? 49.525 93.055 68.115 1.00 26.69 200 HIS D C 1
ATOM 5017 O O . HIS C 1 200 ? 49.569 94.195 68.576 1.00 26.56 200 HIS D O 1
ATOM 5024 N N . ALA C 1 201 ? 48.414 92.332 68.068 1.00 27.75 201 ALA D N 1
ATOM 5025 C CA . ALA C 1 201 ? 47.159 92.874 68.538 1.00 29.10 201 ALA D CA 1
ATOM 5026 C C . ALA C 1 201 ? 47.307 93.402 69.981 1.00 30.40 201 ALA D C 1
ATOM 5027 O O . ALA C 1 201 ? 46.922 94.540 70.285 1.00 30.44 201 ALA D O 1
ATOM 5029 N N . GLU C 1 202 ? 47.907 92.598 70.854 1.00 31.51 202 GLU D N 1
ATOM 5030 C CA . GLU C 1 202 ? 48.102 93.000 72.246 1.00 32.78 202 GLU D CA 1
ATOM 5031 C C . GLU C 1 202 ? 49.079 94.184 72.414 1.00 33.22 202 GLU D C 1
ATOM 5032 O O . GLU C 1 202 ? 48.847 95.070 73.244 1.00 32.43 202 GLU D O 1
ATOM 5038 N N . ASN C 1 203 ? 50.155 94.199 71.620 1.00 34.39 203 ASN D N 1
ATOM 5039 C CA . ASN C 1 203 ? 51.035 95.371 71.506 1.00 35.11 203 ASN D CA 1
ATOM 5040 C C . ASN C 1 203 ? 50.213 96.634 71.408 1.00 34.89 203 ASN D C 1
ATOM 5041 O O . ASN C 1 203 ? 50.525 97.639 72.041 1.00 35.06 203 ASN D O 1
ATOM 5046 N N . VAL C 1 204 ? 49.182 96.594 70.569 1.00 34.09 204 VAL D N 1
ATOM 5047 C CA . VAL C 1 204 ? 48.319 97.747 70.417 1.00 33.71 204 VAL D CA 1
ATOM 5048 C C . VAL C 1 204 ? 47.539 97.954 71.706 1.00 33.21 204 VAL D C 1
ATOM 5049 O O . VAL C 1 204 ? 47.452 99.068 72.221 1.00 32.70 204 VAL D O 1
ATOM 5053 N N . ALA C 1 205 ? 46.999 96.861 72.229 1.00 32.52 205 ALA D N 1
ATOM 5054 C CA . ALA C 1 205 ? 46.209 96.918 73.428 1.00 32.19 205 ALA D CA 1
ATOM 5055 C C . ALA C 1 205 ? 47.056 97.478 74.547 1.00 32.26 205 ALA D C 1
ATOM 5056 O O . ALA C 1 205 ? 46.624 98.374 75.264 1.00 31.82 205 ALA D O 1
ATOM 5058 N N . GLU C 1 206 ? 48.267 96.962 74.701 1.00 32.77 206 GLU D N 1
ATOM 5059 C CA . GLU C 1 206 ? 49.128 97.483 75.754 1.00 33.86 206 GLU D CA 1
ATOM 5060 C C . GLU C 1 206 ? 49.388 98.971 75.505 1.00 33.93 206 GLU D C 1
ATOM 5061 O O . GLU C 1 206 ? 49.083 99.808 76.351 1.00 33.73 206 GLU D O 1
ATOM 5067 N N . ALA C 1 207 ? 49.911 99.313 74.334 1.00 34.09 207 ALA D N 1
ATOM 5068 C CA . ALA C 1 207 ? 50.051 100.721 73.975 1.00 34.15 207 ALA D CA 1
ATOM 5069 C C . ALA C 1 207 ? 48.831 101.496 74.445 1.00 34.45 207 ALA D C 1
ATOM 5070 O O . ALA C 1 207 ? 48.944 102.471 75.183 1.00 34.86 207 ALA D O 1
ATOM 5072 N N . ALA C 1 208 ? 47.659 101.055 74.014 1.00 34.64 208 ALA D N 1
ATOM 5073 C CA . ALA C 1 208 ? 46.419 101.696 74.419 1.00 34.69 208 ALA D CA 1
ATOM 5074 C C . ALA C 1 208 ? 46.457 102.116 75.892 1.00 34.50 208 ALA D C 1
ATOM 5075 O O . ALA C 1 208 ? 46.059 103.227 76.240 1.00 34.52 208 ALA D O 1
ATOM 5077 N N . ILE C 1 209 ? 46.951 101.243 76.755 1.00 34.26 209 ILE D N 1
ATOM 5078 C CA . ILE C 1 209 ? 47.035 101.588 78.164 1.00 34.77 209 ILE D CA 1
ATOM 5079 C C . ILE C 1 209 ? 47.837 102.867 78.387 1.00 35.55 209 ILE D C 1
ATOM 5080 O O . ILE C 1 209 ? 47.398 103.742 79.121 1.00 35.28 209 ILE D O 1
ATOM 5085 N N . TYR C 1 210 ? 49.007 102.974 77.758 1.00 36.95 210 TYR D N 1
ATOM 5086 C CA . TYR C 1 210 ? 49.854 104.150 77.927 1.00 38.23 210 TYR D CA 1
ATOM 5087 C C . TYR C 1 210 ? 49.047 105.367 77.543 1.00 39.13 210 TYR D C 1
ATOM 5088 O O . TYR C 1 210 ? 48.738 106.224 78.381 1.00 39.42 210 TYR D O 1
ATOM 5097 N N . LEU C 1 211 ? 48.698 105.447 76.269 1.00 39.99 211 LEU D N 1
ATOM 5098 C CA . LEU C 1 211 ? 47.854 106.530 75.827 1.00 41.16 211 LEU D CA 1
ATOM 5099 C C . LEU C 1 211 ? 46.877 106.882 76.937 1.00 42.38 211 LEU D C 1
ATOM 5100 O O . LEU C 1 211 ? 46.737 108.042 77.316 1.00 42.49 211 LEU D O 1
ATOM 5105 N N . SER C 1 212 ? 46.224 105.864 77.481 1.00 44.07 212 SER D N 1
ATOM 5106 C CA . SER C 1 212 ? 45.112 106.087 78.394 1.00 45.55 212 SER D CA 1
ATOM 5107 C C . SER C 1 212 ? 45.503 106.397 79.836 1.00 46.14 212 SER D C 1
ATOM 5108 O O . SER C 1 212 ? 44.798 107.137 80.511 1.00 46.21 212 SER D O 1
ATOM 5111 N N . GLU C 1 213 ? 46.605 105.835 80.318 1.00 47.10 213 GLU D N 1
ATOM 5112 C CA . GLU C 1 213 ? 47.030 106.117 81.682 1.00 48.29 213 GLU D CA 1
ATOM 5113 C C . GLU C 1 213 ? 47.395 107.594 81.802 1.00 49.51 213 GLU D C 1
ATOM 5114 O O . GLU C 1 213 ? 47.334 108.179 82.887 1.00 49.82 213 GLU D O 1
ATOM 5120 N N . GLY C 1 214 ? 47.749 108.205 80.676 1.00 50.70 214 GLY D N 1
ATOM 5121 C CA . GLY C 1 214 ? 47.977 109.639 80.640 1.00 52.10 214 GLY D CA 1
ATOM 5122 C C . GLY C 1 214 ? 46.696 110.441 80.821 1.00 53.29 214 GLY D C 1
ATOM 5123 O O . GLY C 1 214 ? 46.192 110.565 81.942 1.00 53.48 214 GLY D O 1
ATOM 5124 N N . GLU C 1 215 ? 46.177 110.976 79.711 1.00 54.32 215 GLU D N 1
ATOM 5125 C CA . GLU C 1 215 ? 44.972 111.835 79.675 1.00 55.20 215 GLU D CA 1
ATOM 5126 C C . GLU C 1 215 ? 44.509 112.411 81.032 1.00 55.11 215 GLU D C 1
ATOM 5127 O O . GLU C 1 215 ? 44.327 113.628 81.189 1.00 54.61 215 GLU D O 1
ATOM 5133 N N . GLY D 1 1 ? 69.007 128.993 62.491 1.00 55.59 1 GLY E N 1
ATOM 5134 C CA . GLY D 1 1 ? 68.443 128.021 63.478 1.00 55.91 1 GLY E CA 1
ATOM 5135 C C . GLY D 1 1 ? 67.842 128.723 64.684 1.00 56.10 1 GLY E C 1
ATOM 5136 O O . GLY D 1 1 ? 67.717 129.952 64.687 1.00 56.54 1 GLY E O 1
ATOM 5137 N N . GLY D 1 2 ? 67.477 127.953 65.711 1.00 55.77 2 GLY E N 1
ATOM 5138 C CA . GLY D 1 2 ? 66.884 128.503 66.926 1.00 54.81 2 GLY E CA 1
ATOM 5139 C C . GLY D 1 2 ? 67.892 129.095 67.899 1.00 54.09 2 GLY E C 1
ATOM 5140 O O . GLY D 1 2 ? 67.598 130.080 68.586 1.00 53.98 2 GLY E O 1
ATOM 5141 N N . GLY D 1 3 ? 69.081 128.492 67.963 1.00 53.26 3 GLY E N 1
ATOM 5142 C CA . GLY D 1 3 ? 70.167 129.014 68.781 1.00 52.13 3 GLY E CA 1
ATOM 5143 C C . GLY D 1 3 ? 70.541 128.105 69.934 1.00 50.80 3 GLY E C 1
ATOM 5144 O O . GLY D 1 3 ? 71.326 127.173 69.766 1.00 50.68 3 GLY E O 1
ATOM 5145 N N . GLY D 1 4 ? 69.988 128.389 71.111 1.00 49.55 4 GLY E N 1
ATOM 5146 C CA . GLY D 1 4 ? 70.101 127.483 72.238 1.00 47.82 4 GLY E CA 1
ATOM 5147 C C . GLY D 1 4 ? 69.493 126.141 71.872 1.00 46.65 4 GLY E C 1
ATOM 5148 O O . GLY D 1 4 ? 70.044 125.091 72.200 1.00 46.15 4 GLY E O 1
ATOM 5149 N N . GLY D 1 5 ? 68.366 126.189 71.162 1.00 45.61 5 GLY E N 1
ATOM 5150 C CA . GLY D 1 5 ? 67.639 125.001 70.743 1.00 44.47 5 GLY E CA 1
ATOM 5151 C C . GLY D 1 5 ? 68.342 124.023 69.806 1.00 43.74 5 GLY E C 1
ATOM 5152 O O . GLY D 1 5 ? 68.505 122.851 70.155 1.00 43.84 5 GLY E O 1
ATOM 5153 N N . GLY D 1 6 ? 68.730 124.489 68.617 1.00 42.62 6 GLY E N 1
ATOM 5154 C CA . GLY D 1 6 ? 69.319 123.637 67.597 1.00 40.89 6 GLY E CA 1
ATOM 5155 C C . GLY D 1 6 ? 70.498 122.852 68.130 1.00 40.25 6 GLY E C 1
ATOM 5156 O O . GLY D 1 6 ? 70.537 121.616 68.053 1.00 40.67 6 GLY E O 1
ATOM 5165 N N . LYS D 1 8 ? 71.264 122.309 71.178 1.00 35.38 8 LYS E N 1
ATOM 5166 C CA . LYS D 1 8 ? 70.813 121.446 72.266 1.00 33.90 8 LYS E CA 1
ATOM 5167 C C . LYS D 1 8 ? 70.072 120.236 71.729 1.00 33.18 8 LYS E C 1
ATOM 5168 O O . LYS D 1 8 ? 70.083 119.174 72.352 1.00 33.26 8 LYS E O 1
ATOM 5174 N N . LEU D 1 9 ? 69.424 120.399 70.576 1.00 31.92 9 LEU E N 1
ATOM 5175 C CA . LEU D 1 9 ? 68.771 119.279 69.916 1.00 30.78 9 LEU E CA 1
ATOM 5176 C C . LEU D 1 9 ? 69.824 118.326 69.371 1.00 30.74 9 LEU E C 1
ATOM 5177 O O . LEU D 1 9 ? 69.701 117.103 69.511 1.00 30.54 9 LEU E O 1
ATOM 5182 N N . PHE D 1 10 ? 70.859 118.889 68.751 1.00 30.21 10 PHE E N 1
ATOM 5183 C CA . PHE D 1 10 ? 71.927 118.065 68.201 1.00 30.16 10 PHE E CA 1
ATOM 5184 C C . PHE D 1 10 ? 72.564 117.203 69.289 1.00 29.87 10 PHE E C 1
ATOM 5185 O O . PHE D 1 10 ? 72.702 115.992 69.119 1.00 29.84 10 PHE E O 1
ATOM 5193 N N . LYS D 1 11 ? 72.948 117.821 70.406 1.00 29.40 11 LYS E N 1
ATOM 5194 C CA . LYS D 1 11 ? 73.584 117.080 71.491 1.00 29.00 11 LYS E CA 1
ATOM 5195 C C . LYS D 1 11 ? 72.623 115.996 72.023 1.00 28.64 11 LYS E C 1
ATOM 5196 O O . LYS D 1 11 ? 73.012 114.846 72.289 1.00 28.05 11 LYS E O 1
ATOM 5202 N N . GLU D 1 12 ? 71.352 116.351 72.157 1.00 27.16 12 GLU E N 1
ATOM 5203 C CA . GLU D 1 12 ? 70.411 115.369 72.630 1.00 26.11 12 GLU E CA 1
ATOM 5204 C C . GLU D 1 12 ? 70.243 114.243 71.605 1.00 25.66 12 GLU E C 1
ATOM 5205 O O . GLU D 1 12 ? 70.008 113.095 71.967 1.00 26.16 12 GLU E O 1
ATOM 5211 N N . LEU D 1 13 ? 70.388 114.545 70.325 1.00 24.88 13 LEU E N 1
ATOM 5212 C CA . LEU D 1 13 ? 70.126 113.511 69.330 1.00 24.11 13 LEU E CA 1
ATOM 5213 C C . LEU D 1 13 ? 71.267 112.493 69.292 1.00 24.04 13 LEU E C 1
ATOM 5214 O O . LEU D 1 13 ? 71.031 111.286 69.171 1.00 22.91 13 LEU E O 1
ATOM 5219 N N . GLU D 1 14 ? 72.499 112.980 69.420 1.00 24.77 14 GLU E N 1
ATOM 5220 C CA . GLU D 1 14 ? 73.654 112.097 69.333 1.00 26.10 14 GLU E CA 1
ATOM 5221 C C . GLU D 1 14 ? 73.653 111.197 70.557 1.00 25.80 14 GLU E C 1
ATOM 5222 O O . GLU D 1 14 ? 74.104 110.061 70.532 1.00 25.52 14 GLU E O 1
ATOM 5228 N N . GLU D 1 15 ? 73.104 111.719 71.635 1.00 26.25 15 GLU E N 1
ATOM 5229 C CA . GLU D 1 15 ? 73.165 111.028 72.897 1.00 25.94 15 GLU E CA 1
ATOM 5230 C C . GLU D 1 15 ? 72.111 109.945 72.836 1.00 24.97 15 GLU E C 1
ATOM 5231 O O . GLU D 1 15 ? 72.264 108.898 73.442 1.00 25.22 15 GLU E O 1
ATOM 5237 N N . THR D 1 16 ? 71.036 110.187 72.096 1.00 23.84 16 THR E N 1
ATOM 5238 C CA . THR D 1 16 ? 69.967 109.203 72.055 1.00 23.43 16 THR E CA 1
ATOM 5239 C C . THR D 1 16 ? 70.450 108.013 71.268 1.00 23.80 16 THR E C 1
ATOM 5240 O O . THR D 1 16 ? 70.192 106.869 71.643 1.00 23.26 16 THR E O 1
ATOM 5244 N N . LYS D 1 17 ? 71.150 108.316 70.173 1.00 24.49 17 LYS E N 1
ATOM 5245 C CA . LYS D 1 17 ? 71.781 107.320 69.321 1.00 25.08 17 LYS E CA 1
ATOM 5246 C C . LYS D 1 17 ? 72.754 106.496 70.162 1.00 25.91 17 LYS E C 1
ATOM 5247 O O . LYS D 1 17 ? 72.745 105.263 70.128 1.00 26.25 17 LYS E O 1
ATOM 5253 N N . GLU D 1 18 ? 73.594 107.195 70.917 1.00 26.18 18 GLU E N 1
ATOM 5254 C CA . GLU D 1 18 ? 74.527 106.559 71.815 1.00 26.48 18 GLU E CA 1
ATOM 5255 C C . GLU D 1 18 ? 73.781 105.468 72.569 1.00 26.31 18 GLU E C 1
ATOM 5256 O O . GLU D 1 18 ? 74.355 104.421 72.875 1.00 27.15 18 GLU E O 1
ATOM 5262 N N . GLN D 1 19 ? 72.502 105.691 72.851 1.00 24.97 19 GLN E N 1
ATOM 5263 C CA . GLN D 1 19 ? 71.731 104.690 73.583 1.00 25.19 19 GLN E CA 1
ATOM 5264 C C . GLN D 1 19 ? 71.172 103.571 72.696 1.00 25.05 19 GLN E C 1
ATOM 5265 O O . GLN D 1 19 ? 71.280 102.389 73.021 1.00 25.19 19 GLN E O 1
ATOM 5271 N N . VAL D 1 20 ? 70.549 103.935 71.585 1.00 24.16 20 VAL E N 1
ATOM 5272 C CA . VAL D 1 20 ? 70.063 102.914 70.692 1.00 23.33 20 VAL E CA 1
ATOM 5273 C C . VAL D 1 20 ? 71.178 101.910 70.481 1.00 23.52 20 VAL E C 1
ATOM 5274 O O . VAL D 1 20 ? 70.929 100.705 70.413 1.00 24.10 20 VAL E O 1
ATOM 5278 N N . ILE D 1 21 ? 72.415 102.395 70.432 1.00 22.91 21 ILE E N 1
ATOM 5279 C CA . ILE D 1 21 ? 73.548 101.490 70.326 1.00 21.97 21 ILE E CA 1
ATOM 5280 C C . ILE D 1 21 ? 73.866 100.747 71.620 1.00 21.55 21 ILE E C 1
ATOM 5281 O O . ILE D 1 21 ? 74.152 99.569 71.582 1.00 21.56 21 ILE E O 1
ATOM 5286 N N . LYS D 1 22 ? 73.815 101.422 72.762 1.00 21.29 22 LYS E N 1
ATOM 5287 C CA . LYS D 1 22 ? 73.914 100.717 74.032 1.00 20.89 22 LYS E CA 1
ATOM 5288 C C . LYS D 1 22 ? 72.955 99.536 73.989 1.00 20.99 22 LYS E C 1
ATOM 5289 O O . LYS D 1 22 ? 73.347 98.388 74.246 1.00 21.52 22 LYS E O 1
ATOM 5303 N N . ALA D 1 24 ? 71.483 97.887 71.728 1.00 17.59 24 ALA E N 1
ATOM 5304 C CA . ALA D 1 24 ? 71.860 96.809 70.851 1.00 17.34 24 ALA E CA 1
ATOM 5305 C C . ALA D 1 24 ? 73.016 96.012 71.454 1.00 17.73 24 ALA E C 1
ATOM 5306 O O . ALA D 1 24 ? 73.038 94.788 71.353 1.00 19.39 24 ALA E O 1
ATOM 5308 N N . LYS D 1 25 ? 73.983 96.672 72.082 1.00 16.93 25 LYS E N 1
ATOM 5309 C CA . LYS D 1 25 ? 75.105 95.919 72.613 1.00 16.69 25 LYS E CA 1
ATOM 5310 C C . LYS D 1 25 ? 74.529 94.883 73.564 1.00 16.52 25 LYS E C 1
ATOM 5311 O O . LYS D 1 25 ? 74.741 93.678 73.406 1.00 16.41 25 LYS E O 1
ATOM 5317 N N . LEU D 1 26 ? 73.750 95.370 74.522 1.00 15.84 26 LEU E N 1
ATOM 5318 C CA . LEU D 1 26 ? 73.014 94.533 75.455 1.00 15.30 26 LEU E CA 1
ATOM 5319 C C . LEU D 1 26 ? 72.122 93.428 74.824 1.00 15.34 26 LEU E C 1
ATOM 5320 O O . LEU D 1 26 ? 72.036 92.307 75.331 1.00 14.97 26 LEU E O 1
ATOM 5325 N N . VAL D 1 27 ? 71.435 93.724 73.734 1.00 15.23 27 VAL E N 1
ATOM 5326 C CA . VAL D 1 27 ? 70.593 92.692 73.161 1.00 15.31 27 VAL E CA 1
ATOM 5327 C C . VAL D 1 27 ? 71.477 91.604 72.608 1.00 15.81 27 VAL E C 1
ATOM 5328 O O . VAL D 1 27 ? 71.135 90.423 72.647 1.00 15.13 27 VAL E O 1
ATOM 5332 N N . GLN D 1 28 ? 72.643 91.994 72.121 1.00 17.34 28 GLN E N 1
ATOM 5333 C CA . GLN D 1 28 ? 73.614 90.980 71.733 1.00 19.43 28 GLN E CA 1
ATOM 5334 C C . GLN D 1 28 ? 74.062 90.210 72.963 1.00 19.50 28 GLN E C 1
ATOM 5335 O O . GLN D 1 28 ? 73.852 89.000 73.041 1.00 20.05 28 GLN E O 1
ATOM 5341 N N . GLU D 1 29 ? 74.630 90.911 73.942 1.00 18.55 29 GLU E N 1
ATOM 5342 C CA . GLU D 1 29 ? 75.070 90.233 75.141 1.00 18.50 29 GLU E CA 1
ATOM 5343 C C . GLU D 1 29 ? 74.054 89.161 75.520 1.00 17.41 29 GLU E C 1
ATOM 5344 O O . GLU D 1 29 ? 74.397 88.003 75.701 1.00 17.39 29 GLU E O 1
ATOM 5350 N N . ALA D 1 30 ? 72.791 89.532 75.604 1.00 16.50 30 ALA E N 1
ATOM 5351 C CA . ALA D 1 30 ? 71.778 88.580 76.025 1.00 16.22 30 ALA E CA 1
ATOM 5352 C C . ALA D 1 30 ? 71.723 87.366 75.119 1.00 16.37 30 ALA E C 1
ATOM 5353 O O . ALA D 1 30 ? 71.663 86.245 75.595 1.00 15.56 30 ALA E O 1
ATOM 5355 N N . ILE D 1 31 ? 71.728 87.578 73.810 1.00 17.77 31 ILE E N 1
ATOM 5356 C CA . ILE D 1 31 ? 71.631 86.437 72.915 1.00 19.46 31 ILE E CA 1
ATOM 5357 C C . ILE D 1 31 ? 72.801 85.514 73.191 1.00 20.31 31 ILE E C 1
ATOM 5358 O O . ILE D 1 31 ? 72.652 84.296 73.306 1.00 20.04 31 ILE E O 1
ATOM 5363 N N . ASP D 1 32 ? 73.965 86.128 73.333 1.00 21.53 32 ASP E N 1
ATOM 5364 C CA . ASP D 1 32 ? 75.161 85.414 73.707 1.00 22.64 32 ASP E CA 1
ATOM 5365 C C . ASP D 1 32 ? 74.957 84.574 74.947 1.00 21.94 32 ASP E C 1
ATOM 5366 O O . ASP D 1 32 ? 75.123 83.353 74.896 1.00 22.55 32 ASP E O 1
ATOM 5371 N N . LYS D 1 33 ? 74.591 85.224 76.054 1.00 20.28 33 LYS E N 1
ATOM 5372 C CA . LYS D 1 33 ? 74.420 84.532 77.331 1.00 18.29 33 LYS E CA 1
ATOM 5373 C C . LYS D 1 33 ? 73.501 83.328 77.142 1.00 17.48 33 LYS E C 1
ATOM 5374 O O . LYS D 1 33 ? 73.873 82.199 77.456 1.00 17.45 33 LYS E O 1
ATOM 5380 N N . ALA D 1 34 ? 72.316 83.572 76.585 1.00 15.96 34 ALA E N 1
ATOM 5381 C CA . ALA D 1 34 ? 71.270 82.564 76.554 1.00 13.79 34 ALA E CA 1
ATOM 5382 C C . ALA D 1 34 ? 71.743 81.392 75.741 1.00 12.61 34 ALA E C 1
ATOM 5383 O O . ALA D 1 34 ? 71.365 80.251 75.979 1.00 12.50 34 ALA E O 1
ATOM 5385 N N . THR D 1 35 ? 72.592 81.665 74.776 1.00 10.96 35 THR E N 1
ATOM 5386 C CA . THR D 1 35 ? 73.118 80.572 74.004 1.00 10.45 35 THR E CA 1
ATOM 5387 C C . THR D 1 35 ? 74.072 79.745 74.863 1.00 10.45 35 THR E C 1
ATOM 5388 O O . THR D 1 35 ? 74.031 78.514 74.858 1.00 9.20 35 THR E O 1
ATOM 5392 N N . GLU D 1 36 ? 74.931 80.422 75.618 1.00 11.26 36 GLU E N 1
ATOM 5393 C CA . GLU D 1 36 ? 75.869 79.694 76.459 1.00 12.42 36 GLU E CA 1
ATOM 5394 C C . GLU D 1 36 ? 75.051 78.792 77.351 1.00 12.52 36 GLU E C 1
ATOM 5395 O O . GLU D 1 36 ? 75.180 77.581 77.306 1.00 12.43 36 GLU E O 1
ATOM 5401 N N . ALA D 1 37 ? 74.172 79.414 78.124 1.00 13.08 37 ALA E N 1
ATOM 5402 C CA . ALA D 1 37 ? 73.175 78.722 78.917 1.00 12.71 37 ALA E CA 1
ATOM 5403 C C . ALA D 1 37 ? 72.658 77.486 78.221 1.00 13.26 37 ALA E C 1
ATOM 5404 O O . ALA D 1 37 ? 72.567 76.428 78.831 1.00 14.58 37 ALA E O 1
ATOM 5406 N N . LEU D 1 38 ? 72.300 77.598 76.956 1.00 13.28 38 LEU E N 1
ATOM 5407 C CA . LEU D 1 38 ? 71.862 76.422 76.240 1.00 13.77 38 LEU E CA 1
ATOM 5408 C C . LEU D 1 38 ? 72.957 75.378 76.239 1.00 14.41 38 LEU E C 1
ATOM 5409 O O . LEU D 1 38 ? 72.778 74.273 76.729 1.00 14.86 38 LEU E O 1
ATOM 5414 N N . ASN D 1 39 ? 74.108 75.730 75.687 1.00 15.09 39 ASN E N 1
ATOM 5415 C CA . ASN D 1 39 ? 75.123 74.720 75.410 1.00 15.21 39 ASN E CA 1
ATOM 5416 C C . ASN D 1 39 ? 75.659 74.112 76.689 1.00 15.71 39 ASN E C 1
ATOM 5417 O O . ASN D 1 39 ? 75.929 72.909 76.769 1.00 16.55 39 ASN E O 1
ATOM 5422 N N . LYS D 1 40 ? 75.788 74.955 77.703 1.00 15.97 40 LYS E N 1
ATOM 5423 C CA . LYS D 1 40 ? 76.413 74.563 78.950 1.00 15.48 40 LYS E CA 1
ATOM 5424 C C . LYS D 1 40 ? 75.384 74.395 80.060 1.00 15.53 40 LYS E C 1
ATOM 5425 O O . LYS D 1 40 ? 75.721 74.374 81.244 1.00 16.42 40 LYS E O 1
ATOM 5431 N N . GLN D 1 41 ? 74.123 74.259 79.665 1.00 14.97 41 GLN E N 1
ATOM 5432 C CA . GLN D 1 41 ? 73.084 73.790 80.564 1.00 14.09 41 GLN E CA 1
ATOM 5433 C C . GLN D 1 41 ? 73.145 74.510 81.893 1.00 13.98 41 GLN E C 1
ATOM 5434 O O . GLN D 1 41 ? 72.867 73.916 82.929 1.00 14.60 41 GLN E O 1
ATOM 5440 N N . ASN D 1 42 ? 73.517 75.785 81.874 1.00 13.57 42 ASN E N 1
ATOM 5441 C CA . ASN D 1 42 ? 73.737 76.509 83.117 1.00 13.19 42 ASN E CA 1
ATOM 5442 C C . ASN D 1 42 ? 72.650 77.530 83.440 1.00 12.94 42 ASN E C 1
ATOM 5443 O O . ASN D 1 42 ? 72.467 78.535 82.752 1.00 12.65 42 ASN E O 1
ATOM 5448 N N . VAL D 1 43 ? 71.917 77.247 84.502 1.00 13.03 43 VAL E N 1
ATOM 5449 C CA . VAL D 1 43 ? 70.793 78.078 84.871 1.00 13.63 43 VAL E CA 1
ATOM 5450 C C . VAL D 1 43 ? 71.196 79.474 85.335 1.00 14.02 43 VAL E C 1
ATOM 5451 O O . VAL D 1 43 ? 70.561 80.454 84.961 1.00 14.19 43 VAL E O 1
ATOM 5455 N N . GLU D 1 44 ? 72.238 79.560 86.161 1.00 14.81 44 GLU E N 1
ATOM 5456 C CA . GLU D 1 44 ? 72.746 80.852 86.641 1.00 14.95 44 GLU E CA 1
ATOM 5457 C C . GLU D 1 44 ? 72.765 81.837 85.471 1.00 14.71 44 GLU E C 1
ATOM 5458 O O . GLU D 1 44 ? 72.159 82.906 85.516 1.00 14.25 44 GLU E O 1
ATOM 5464 N N . LEU D 1 45 ? 73.437 81.454 84.400 1.00 14.54 45 LEU E N 1
ATOM 5465 C CA . LEU D 1 45 ? 73.530 82.333 83.259 1.00 15.31 45 LEU E CA 1
ATOM 5466 C C . LEU D 1 45 ? 72.152 82.694 82.773 1.00 15.65 45 LEU E C 1
ATOM 5467 O O . LEU D 1 45 ? 71.850 83.862 82.536 1.00 15.43 45 LEU E O 1
ATOM 5472 N N . ALA D 1 46 ? 71.325 81.674 82.587 1.00 16.37 46 ALA E N 1
ATOM 5473 C CA . ALA D 1 46 ? 70.002 81.900 82.050 1.00 16.88 46 ALA E CA 1
ATOM 5474 C C . ALA D 1 46 ? 69.294 82.926 82.944 1.00 17.70 46 ALA E C 1
ATOM 5475 O O . ALA D 1 46 ? 68.884 83.994 82.477 1.00 17.48 46 ALA E O 1
ATOM 5477 N N . GLU D 1 47 ? 69.193 82.615 84.235 1.00 18.68 47 GLU E N 1
ATOM 5478 C CA . GLU D 1 47 ? 68.570 83.515 85.193 1.00 19.64 47 GLU E CA 1
ATOM 5479 C C . GLU D 1 47 ? 69.152 84.916 85.045 1.00 19.11 47 GLU E C 1
ATOM 5480 O O . GLU D 1 47 ? 68.421 85.908 85.058 1.00 18.38 47 GLU E O 1
ATOM 5486 N N . GLU D 1 48 ? 70.472 84.988 84.894 1.00 19.22 48 GLU E N 1
ATOM 5487 C CA . GLU D 1 48 ? 71.142 86.248 84.562 1.00 19.36 48 GLU E CA 1
ATOM 5488 C C . GLU D 1 48 ? 70.423 86.926 83.393 1.00 18.23 48 GLU E C 1
ATOM 5489 O O . GLU D 1 48 ? 69.949 88.050 83.527 1.00 17.53 48 GLU E O 1
ATOM 5495 N N . VAL D 1 49 ? 70.325 86.234 82.257 1.00 17.26 49 VAL E N 1
ATOM 5496 C CA . VAL D 1 49 ? 69.645 86.800 81.088 1.00 17.01 49 VAL E CA 1
ATOM 5497 C C . VAL D 1 49 ? 68.230 87.230 81.442 1.00 17.75 49 VAL E C 1
ATOM 5498 O O . VAL D 1 49 ? 67.789 88.314 81.055 1.00 17.66 49 VAL E O 1
ATOM 5502 N N . ILE D 1 50 ? 67.524 86.376 82.182 1.00 18.42 50 ILE E N 1
ATOM 5503 C CA . ILE D 1 50 ? 66.192 86.720 82.632 1.00 18.86 50 ILE E CA 1
ATOM 5504 C C . ILE D 1 50 ? 66.199 87.976 83.483 1.00 20.45 50 ILE E C 1
ATOM 5505 O O . ILE D 1 50 ? 65.315 88.812 83.346 1.00 21.53 50 ILE E O 1
ATOM 5510 N N . LYS D 1 51 ? 67.181 88.133 84.363 1.00 22.08 51 LYS E N 1
ATOM 5511 C CA . LYS D 1 51 ? 67.209 89.344 85.185 1.00 23.26 51 LYS E CA 1
ATOM 5512 C C . LYS D 1 51 ? 67.562 90.565 84.332 1.00 23.45 51 LYS E C 1
ATOM 5513 O O . LYS D 1 51 ? 67.061 91.671 84.554 1.00 23.66 51 LYS E O 1
ATOM 5519 N N . GLY D 1 52 ? 68.401 90.347 83.328 1.00 23.30 52 GLY E N 1
ATOM 5520 C CA . GLY D 1 52 ? 68.980 91.446 82.591 1.00 22.56 52 GLY E CA 1
ATOM 5521 C C . GLY D 1 52 ? 67.962 92.081 81.703 1.00 22.34 52 GLY E C 1
ATOM 5522 O O . GLY D 1 52 ? 68.185 93.175 81.194 1.00 22.49 52 GLY E O 1
ATOM 5523 N N . ASP D 1 53 ? 66.839 91.398 81.516 1.00 22.63 53 ASP E N 1
ATOM 5524 C CA . ASP D 1 53 ? 65.870 91.863 80.540 1.00 23.66 53 ASP E CA 1
ATOM 5525 C C . ASP D 1 53 ? 65.237 93.153 81.026 1.00 23.92 53 ASP E C 1
ATOM 5526 O O . ASP D 1 53 ? 64.883 94.020 80.227 1.00 23.96 53 ASP E O 1
ATOM 5531 N N . ASP D 1 54 ? 65.118 93.299 82.342 1.00 23.69 54 ASP E N 1
ATOM 5532 C CA . ASP D 1 54 ? 64.494 94.497 82.872 1.00 22.91 54 ASP E CA 1
ATOM 5533 C C . ASP D 1 54 ? 65.253 95.719 82.409 1.00 22.70 54 ASP E C 1
ATOM 5534 O O . ASP D 1 54 ? 64.646 96.733 82.075 1.00 23.03 54 ASP E O 1
ATOM 5539 N N . THR D 1 55 ? 66.578 95.621 82.347 1.00 22.07 55 THR E N 1
ATOM 5540 C CA . THR D 1 55 ? 67.360 96.763 81.903 1.00 21.35 55 THR E CA 1
ATOM 5541 C C . THR D 1 55 ? 66.908 97.135 80.513 1.00 20.26 55 THR E C 1
ATOM 5542 O O . THR D 1 55 ? 66.653 98.303 80.229 1.00 21.09 55 THR E O 1
ATOM 5546 N N . ILE D 1 56 ? 66.783 96.133 79.657 1.00 17.96 56 ILE E N 1
ATOM 5547 C CA . ILE D 1 56 ? 66.359 96.363 78.285 1.00 15.90 56 ILE E CA 1
ATOM 5548 C C . ILE D 1 56 ? 64.939 96.935 78.196 1.00 15.54 56 ILE E C 1
ATOM 5549 O O . ILE D 1 56 ? 64.669 97.774 77.362 1.00 14.54 56 ILE E O 1
ATOM 5554 N N . ASP D 1 57 ? 64.032 96.478 79.053 1.00 16.32 57 ASP E N 1
ATOM 5555 C CA . ASP D 1 57 ? 62.660 96.970 79.037 1.00 17.51 57 ASP E CA 1
ATOM 5556 C C . ASP D 1 57 ? 62.608 98.476 79.378 1.00 17.98 57 ASP E C 1
ATOM 5557 O O . ASP D 1 57 ? 61.950 99.276 78.709 1.00 17.14 57 ASP E O 1
ATOM 5562 N N . LEU D 1 58 ? 63.322 98.845 80.432 1.00 18.55 58 LEU E N 1
ATOM 5563 C CA . LEU D 1 58 ? 63.408 100.221 80.855 1.00 19.17 58 LEU E CA 1
ATOM 5564 C C . LEU D 1 58 ? 64.040 101.077 79.790 1.00 19.81 58 LEU E C 1
ATOM 5565 O O . LEU D 1 58 ? 64.007 102.307 79.882 1.00 21.48 58 LEU E O 1
ATOM 5570 N N . LEU D 1 59 ? 64.665 100.453 78.804 1.00 18.78 59 LEU E N 1
ATOM 5571 C CA . LEU D 1 59 ? 65.462 101.241 77.896 1.00 18.74 59 LEU E CA 1
ATOM 5572 C C . LEU D 1 59 ? 64.585 101.652 76.755 1.00 19.09 59 LEU E C 1
ATOM 5573 O O . LEU D 1 59 ? 64.736 102.738 76.187 1.00 19.20 59 LEU E O 1
ATOM 5578 N N . GLU D 1 60 ? 63.655 100.774 76.421 1.00 19.27 60 GLU E N 1
ATOM 5579 C CA . GLU D 1 60 ? 62.672 101.123 75.434 1.00 20.20 60 GLU E CA 1
ATOM 5580 C C . GLU D 1 60 ? 62.102 102.468 75.869 1.00 20.17 60 GLU E C 1
ATOM 5581 O O . GLU D 1 60 ? 62.119 103.449 75.110 1.00 20.26 60 GLU E O 1
ATOM 5587 N N . VAL D 1 61 ? 61.649 102.524 77.119 1.00 19.22 61 VAL E N 1
ATOM 5588 C CA . VAL D 1 61 ? 60.866 103.657 77.569 1.00 18.69 61 VAL E CA 1
ATOM 5589 C C . VAL D 1 61 ? 61.702 104.892 77.657 1.00 18.55 61 VAL E C 1
ATOM 5590 O O . VAL D 1 61 ? 61.214 105.988 77.385 1.00 18.74 61 VAL E O 1
ATOM 5594 N N . ASP D 1 62 ? 62.956 104.700 78.061 1.00 18.34 62 ASP E N 1
ATOM 5595 C CA . ASP D 1 62 ? 63.930 105.775 78.188 1.00 18.07 62 ASP E CA 1
ATOM 5596 C C . ASP D 1 62 ? 64.051 106.459 76.822 1.00 18.10 62 ASP E C 1
ATOM 5597 O O . ASP D 1 62 ? 63.792 107.659 76.672 1.00 17.36 62 ASP E O 1
ATOM 5602 N N . ILE D 1 63 ? 64.401 105.663 75.822 1.00 18.03 63 ILE E N 1
ATOM 5603 C CA . ILE D 1 63 ? 64.641 106.171 74.497 1.00 18.17 63 ILE E CA 1
ATOM 5604 C C . ILE D 1 63 ? 63.351 106.729 73.923 1.00 18.58 63 ILE E C 1
ATOM 5605 O O . ILE D 1 63 ? 63.334 107.776 73.275 1.00 18.61 63 ILE E O 1
ATOM 5610 N N . GLU D 1 64 ? 62.264 106.020 74.161 1.00 18.96 64 GLU E N 1
ATOM 5611 C CA . GLU D 1 64 ? 61.008 106.430 73.578 1.00 19.35 64 GLU E CA 1
ATOM 5612 C C . GLU D 1 64 ? 60.709 107.812 74.071 1.00 18.08 64 GLU E C 1
ATOM 5613 O O . GLU D 1 64 ? 60.341 108.700 73.289 1.00 18.58 64 GLU E O 1
ATOM 5619 N N . ARG D 1 65 ? 60.901 108.001 75.369 1.00 15.94 65 ARG E N 1
ATOM 5620 C CA . ARG D 1 65 ? 60.712 109.304 75.963 1.00 14.66 65 ARG E CA 1
ATOM 5621 C C . ARG D 1 65 ? 61.635 110.324 75.287 1.00 14.57 65 ARG E C 1
ATOM 5622 O O . ARG D 1 65 ? 61.170 111.359 74.813 1.00 15.43 65 ARG E O 1
ATOM 5630 N N . ARG D 1 66 ? 62.931 110.028 75.209 1.00 13.70 66 ARG E N 1
ATOM 5631 C CA . ARG D 1 66 ? 63.867 110.958 74.592 1.00 12.57 66 ARG E CA 1
ATOM 5632 C C . ARG D 1 66 ? 63.229 111.480 73.316 1.00 12.53 66 ARG E C 1
ATOM 5633 O O . ARG D 1 66 ? 63.128 112.680 73.093 1.00 11.59 66 ARG E O 1
ATOM 5641 N N . CYS D 1 67 ? 62.746 110.544 72.513 1.00 13.33 67 CYS E N 1
ATOM 5642 C CA . CYS D 1 67 ? 62.094 110.832 71.248 1.00 14.04 67 CYS E CA 1
ATOM 5643 C C . CYS D 1 67 ? 60.937 111.816 71.345 1.00 14.52 67 CYS E C 1
ATOM 5644 O O . CYS D 1 67 ? 60.962 112.878 70.713 1.00 15.02 67 CYS E O 1
ATOM 5647 N N . ILE D 1 68 ? 59.905 111.480 72.110 1.00 14.42 68 ILE E N 1
ATOM 5648 C CA . ILE D 1 68 ? 58.814 112.437 72.251 1.00 14.41 68 ILE E CA 1
ATOM 5649 C C . ILE D 1 68 ? 59.384 113.760 72.760 1.00 14.80 68 ILE E C 1
ATOM 5650 O O . ILE D 1 68 ? 59.033 114.839 72.259 1.00 15.28 68 ILE E O 1
ATOM 5655 N N . ARG D 1 69 ? 60.277 113.667 73.747 1.00 14.08 69 ARG E N 1
ATOM 5656 C CA . ARG D 1 69 ? 60.866 114.853 74.351 1.00 13.08 69 ARG E CA 1
ATOM 5657 C C . ARG D 1 69 ? 61.431 115.790 73.299 1.00 12.78 69 ARG E C 1
ATOM 5658 O O . ARG D 1 69 ? 61.000 116.944 73.190 1.00 13.89 69 ARG E O 1
ATOM 5674 N N . ILE D 1 71 ? 60.972 116.179 70.262 1.00 9.27 71 ILE E N 1
ATOM 5675 C CA . ILE D 1 71 ? 59.983 116.819 69.381 1.00 10.46 71 ILE E CA 1
ATOM 5676 C C . ILE D 1 71 ? 59.189 117.917 70.089 1.00 12.28 71 ILE E C 1
ATOM 5677 O O . ILE D 1 71 ? 58.899 118.987 69.523 1.00 12.68 71 ILE E O 1
ATOM 5682 N N . ALA D 1 72 ? 58.796 117.633 71.322 1.00 13.60 72 ALA E N 1
ATOM 5683 C CA . ALA D 1 72 ? 57.937 118.546 72.038 1.00 14.09 72 ALA E CA 1
ATOM 5684 C C . ALA D 1 72 ? 58.729 119.821 72.254 1.00 15.48 72 ALA E C 1
ATOM 5685 O O . ALA D 1 72 ? 58.229 120.932 72.033 1.00 15.87 72 ALA E O 1
ATOM 5687 N N . LEU D 1 73 ? 59.991 119.645 72.633 1.00 16.52 73 LEU E N 1
ATOM 5688 C CA . LEU D 1 73 ? 60.813 120.739 73.130 1.00 17.74 73 LEU E CA 1
ATOM 5689 C C . LEU D 1 73 ? 61.477 121.558 72.033 1.00 18.59 73 LEU E C 1
ATOM 5690 O O . LEU D 1 73 ? 61.592 122.776 72.148 1.00 19.52 73 LEU E O 1
ATOM 5695 N N . TYR D 1 74 ? 61.914 120.901 70.969 1.00 19.03 74 TYR E N 1
ATOM 5696 C CA . TYR D 1 74 ? 62.834 121.547 70.043 1.00 19.97 74 TYR E CA 1
ATOM 5697 C C . TYR D 1 74 ? 62.291 121.902 68.654 1.00 21.80 74 TYR E C 1
ATOM 5698 O O . TYR D 1 74 ? 62.908 122.693 67.935 1.00 21.97 74 TYR E O 1
ATOM 5707 N N . GLN D 1 75 ? 61.160 121.305 68.273 1.00 23.49 75 GLN E N 1
ATOM 5708 C CA . GLN D 1 75 ? 60.632 121.421 66.909 1.00 24.68 75 GLN E CA 1
ATOM 5709 C C . GLN D 1 75 ? 61.629 120.964 65.855 1.00 25.15 75 GLN E C 1
ATOM 5710 O O . GLN D 1 75 ? 62.189 121.810 65.153 1.00 25.06 75 GLN E O 1
ATOM 5716 N N . PRO D 1 76 ? 61.847 119.651 65.733 1.00 25.32 76 PRO E N 1
ATOM 5717 C CA . PRO D 1 76 ? 62.811 119.119 64.763 1.00 25.85 76 PRO E CA 1
ATOM 5718 C C . PRO D 1 76 ? 62.411 119.395 63.310 1.00 26.87 76 PRO E C 1
ATOM 5719 O O . PRO D 1 76 ? 61.234 119.328 62.953 1.00 27.79 76 PRO E O 1
ATOM 5723 N N . GLU D 1 77 ? 63.401 119.727 62.488 1.00 27.03 77 GLU E N 1
ATOM 5724 C CA . GLU D 1 77 ? 63.190 119.883 61.067 1.00 27.33 77 GLU E CA 1
ATOM 5725 C C . GLU D 1 77 ? 62.929 118.529 60.418 1.00 26.39 77 GLU E C 1
ATOM 5726 O O . GLU D 1 77 ? 63.233 117.485 60.985 1.00 26.12 77 GLU E O 1
ATOM 5732 N N . ALA D 1 78 ? 62.372 118.562 59.215 1.00 25.59 78 ALA E N 1
ATOM 5733 C CA . ALA D 1 78 ? 62.024 117.352 58.481 1.00 24.24 78 ALA E CA 1
ATOM 5734 C C . ALA D 1 78 ? 63.047 116.264 58.694 1.00 23.31 78 ALA E C 1
ATOM 5735 O O . ALA D 1 78 ? 62.693 115.138 59.044 1.00 23.49 78 ALA E O 1
ATOM 5737 N N . GLY D 1 79 ? 64.314 116.610 58.488 1.00 22.51 79 GLY E N 1
ATOM 5738 C CA . GLY D 1 79 ? 65.388 115.631 58.457 1.00 22.12 79 GLY E CA 1
ATOM 5739 C C . GLY D 1 79 ? 65.662 114.931 59.769 1.00 21.63 79 GLY E C 1
ATOM 5740 O O . GLY D 1 79 ? 65.815 113.718 59.826 1.00 19.79 79 GLY E O 1
ATOM 5741 N N . ASP D 1 80 ? 65.731 115.717 60.835 1.00 22.68 80 ASP E N 1
ATOM 5742 C CA . ASP D 1 80 ? 65.923 115.160 62.161 1.00 22.99 80 ASP E CA 1
ATOM 5743 C C . ASP D 1 80 ? 64.644 114.476 62.650 1.00 23.13 80 ASP E C 1
ATOM 5744 O O . ASP D 1 80 ? 64.697 113.459 63.347 1.00 24.08 80 ASP E O 1
ATOM 5749 N N . LEU D 1 81 ? 63.490 115.009 62.264 1.00 22.44 81 LEU E N 1
ATOM 5750 C CA . LEU D 1 81 ? 62.223 114.407 62.663 1.00 21.79 81 LEU E CA 1
ATOM 5751 C C . LEU D 1 81 ? 62.097 112.965 62.159 1.00 21.49 81 LEU E C 1
ATOM 5752 O O . LEU D 1 81 ? 61.430 112.118 62.770 1.00 21.23 81 LEU E O 1
ATOM 5757 N N . ARG D 1 82 ? 62.746 112.690 61.037 1.00 21.30 82 ARG E N 1
ATOM 5758 C CA . ARG D 1 82 ? 62.664 111.381 60.439 1.00 20.79 82 ARG E CA 1
ATOM 5759 C C . ARG D 1 82 ? 63.568 110.431 61.202 1.00 20.04 82 ARG E C 1
ATOM 5760 O O . ARG D 1 82 ? 63.158 109.331 61.598 1.00 20.20 82 ARG E O 1
ATOM 5776 N N . ILE D 1 84 ? 64.290 110.756 64.246 1.00 16.26 84 ILE E N 1
ATOM 5777 C CA . ILE D 1 84 ? 63.658 110.517 65.554 1.00 15.45 84 ILE E CA 1
ATOM 5778 C C . ILE D 1 84 ? 62.504 109.533 65.499 1.00 15.26 84 ILE E C 1
ATOM 5779 O O . ILE D 1 84 ? 62.457 108.574 66.236 1.00 15.53 84 ILE E O 1
ATOM 5792 N N . GLY D 1 86 ? 62.125 107.341 63.336 1.00 17.89 86 GLY E N 1
ATOM 5793 C CA . GLY D 1 86 ? 62.807 106.088 63.059 1.00 17.74 86 GLY E CA 1
ATOM 5794 C C . GLY D 1 86 ? 63.342 105.494 64.360 1.00 18.30 86 GLY E C 1
ATOM 5795 O O . GLY D 1 86 ? 63.078 104.345 64.697 1.00 18.98 86 GLY E O 1
ATOM 5796 N N . ILE D 1 87 ? 64.090 106.276 65.117 1.00 17.72 87 ILE E N 1
ATOM 5797 C CA . ILE D 1 87 ? 64.558 105.784 66.383 1.00 17.90 87 ILE E CA 1
ATOM 5798 C C . ILE D 1 87 ? 63.383 105.339 67.257 1.00 19.76 87 ILE E C 1
ATOM 5799 O O . ILE D 1 87 ? 63.464 104.303 67.931 1.00 21.21 87 ILE E O 1
ATOM 5804 N N . TYR D 1 88 ? 62.286 106.086 67.247 1.00 20.73 88 TYR E N 1
ATOM 5805 C CA . TYR D 1 88 ? 61.103 105.681 68.013 1.00 22.61 88 TYR E CA 1
ATOM 5806 C C . TYR D 1 88 ? 60.668 104.268 67.636 1.00 24.54 88 TYR E C 1
ATOM 5807 O O . TYR D 1 88 ? 60.240 103.496 68.492 1.00 25.11 88 TYR E O 1
ATOM 5816 N N . LYS D 1 89 ? 60.759 103.942 66.345 1.00 26.21 89 LYS E N 1
ATOM 5817 C CA . LYS D 1 89 ? 60.345 102.631 65.843 1.00 26.97 89 LYS E CA 1
ATOM 5818 C C . LYS D 1 89 ? 61.317 101.534 66.196 1.00 26.32 89 LYS E C 1
ATOM 5819 O O . LYS D 1 89 ? 60.939 100.580 66.848 1.00 26.53 89 LYS E O 1
ATOM 5825 N N . ILE D 1 90 ? 62.573 101.659 65.784 1.00 25.34 90 ILE E N 1
ATOM 5826 C CA . ILE D 1 90 ? 63.447 100.506 65.900 1.00 25.01 90 ILE E CA 1
ATOM 5827 C C . ILE D 1 90 ? 63.784 100.200 67.331 1.00 25.42 90 ILE E C 1
ATOM 5828 O O . ILE D 1 90 ? 64.547 99.275 67.612 1.00 25.33 90 ILE E O 1
ATOM 5833 N N . VAL D 1 91 ? 63.237 100.955 68.269 1.00 25.25 91 VAL E N 1
ATOM 5834 C CA . VAL D 1 91 ? 63.625 100.632 69.626 1.00 25.25 91 VAL E CA 1
ATOM 5835 C C . VAL D 1 91 ? 62.735 99.529 70.205 1.00 25.34 91 VAL E C 1
ATOM 5836 O O . VAL D 1 91 ? 63.183 98.726 71.043 1.00 24.97 91 VAL E O 1
ATOM 5840 N N . SER D 1 92 ? 61.504 99.448 69.695 1.00 25.14 92 SER E N 1
ATOM 5841 C CA . SER D 1 92 ? 60.608 98.337 70.012 1.00 24.87 92 SER E CA 1
ATOM 5842 C C . SER D 1 92 ? 61.172 97.048 69.447 1.00 24.76 92 SER E C 1
ATOM 5843 O O . SER D 1 92 ? 61.298 96.052 70.159 1.00 25.34 92 SER E O 1
ATOM 5846 N N . ASP D 1 93 ? 61.509 97.071 68.162 1.00 23.99 93 ASP E N 1
ATOM 5847 C CA . ASP D 1 93 ? 62.152 95.938 67.542 1.00 23.85 93 ASP E CA 1
ATOM 5848 C C . ASP D 1 93 ? 63.323 95.496 68.413 1.00 23.48 93 ASP E C 1
ATOM 5849 O O . ASP D 1 93 ? 63.501 94.320 68.692 1.00 23.60 93 ASP E O 1
ATOM 5854 N N . LEU D 1 94 ? 64.126 96.442 68.863 1.00 22.32 94 LEU E N 1
ATOM 5855 C CA . LEU D 1 94 ? 65.239 96.070 69.699 1.00 21.89 94 LEU E CA 1
ATOM 5856 C C . LEU D 1 94 ? 64.740 95.450 71.006 1.00 21.92 94 LEU E C 1
ATOM 5857 O O . LEU D 1 94 ? 65.379 94.559 71.558 1.00 22.19 94 LEU E O 1
ATOM 5862 N N . GLU D 1 95 ? 63.609 95.914 71.516 1.00 21.02 95 GLU E N 1
ATOM 5863 C CA . GLU D 1 95 ? 63.142 95.333 72.748 1.00 21.31 95 GLU E CA 1
ATOM 5864 C C . GLU D 1 95 ? 62.821 93.877 72.473 1.00 21.88 95 GLU E C 1
ATOM 5865 O O . GLU D 1 95 ? 63.475 92.974 73.016 1.00 23.16 95 GLU E O 1
ATOM 5871 N N . ARG D 1 96 ? 61.829 93.651 71.617 1.00 21.12 96 ARG E N 1
ATOM 5872 C CA . ARG D 1 96 ? 61.384 92.302 71.274 1.00 20.49 96 ARG E CA 1
ATOM 5873 C C . ARG D 1 96 ? 62.541 91.332 70.979 1.00 19.08 96 ARG E C 1
ATOM 5874 O O . ARG D 1 96 ? 62.411 90.126 71.174 1.00 19.01 96 ARG E O 1
ATOM 5890 N N . GLY D 1 98 ? 65.496 91.415 72.490 1.00 19.13 98 GLY E N 1
ATOM 5891 C CA . GLY D 1 98 ? 65.750 91.076 73.873 1.00 21.11 98 GLY E CA 1
ATOM 5892 C C . GLY D 1 98 ? 64.779 90.054 74.446 1.00 22.51 98 GLY E C 1
ATOM 5893 O O . GLY D 1 98 ? 65.212 89.062 75.045 1.00 22.48 98 GLY E O 1
ATOM 5894 N N . ASP D 1 99 ? 63.479 90.315 74.273 1.00 24.00 99 ASP E N 1
ATOM 5895 C CA . ASP D 1 99 ? 62.388 89.447 74.767 1.00 25.92 99 ASP E CA 1
ATOM 5896 C C . ASP D 1 99 ? 62.498 88.021 74.254 1.00 25.88 99 ASP E C 1
ATOM 5897 O O . ASP D 1 99 ? 62.309 87.064 75.015 1.00 24.71 99 ASP E O 1
ATOM 5902 N N . GLU D 1 100 ? 62.769 87.888 72.952 1.00 25.35 100 GLU E N 1
ATOM 5903 C CA . GLU D 1 100 ? 63.069 86.590 72.392 1.00 24.62 100 GLU E CA 1
ATOM 5904 C C . GLU D 1 100 ? 64.271 85.994 73.119 1.00 23.82 100 GLU E C 1
ATOM 5905 O O . GLU D 1 100 ? 64.267 84.818 73.465 1.00 24.04 100 GLU E O 1
ATOM 5911 N N . ALA D 1 101 ? 65.299 86.792 73.377 1.00 22.18 101 ALA E N 1
ATOM 5912 C CA . ALA D 1 101 ? 66.468 86.219 74.017 1.00 21.54 101 ALA E CA 1
ATOM 5913 C C . ALA D 1 101 ? 66.115 85.707 75.416 1.00 21.99 101 ALA E C 1
ATOM 5914 O O . ALA D 1 101 ? 66.606 84.662 75.857 1.00 22.41 101 ALA E O 1
ATOM 5916 N N . GLU D 1 102 ? 65.247 86.430 76.109 1.00 21.70 102 GLU E N 1
ATOM 5917 C CA . GLU D 1 102 ? 64.795 86.003 77.422 1.00 21.79 102 GLU E CA 1
ATOM 5918 C C . GLU D 1 102 ? 64.020 84.679 77.330 1.00 22.02 102 GLU E C 1
ATOM 5919 O O . GLU D 1 102 ? 64.285 83.738 78.075 1.00 21.25 102 GLU E O 1
ATOM 5925 N N . ASN D 1 103 ? 63.070 84.602 76.404 1.00 22.66 103 ASN E N 1
ATOM 5926 C CA . ASN D 1 103 ? 62.371 83.342 76.144 1.00 22.64 103 ASN E CA 1
ATOM 5927 C C . ASN D 1 103 ? 63.373 82.221 75.883 1.00 21.23 103 ASN E C 1
ATOM 5928 O O . ASN D 1 103 ? 63.160 81.091 76.282 1.00 20.84 103 ASN E O 1
ATOM 5933 N N . ILE D 1 104 ? 64.465 82.511 75.199 1.00 20.07 104 ILE E N 1
ATOM 5934 C CA . ILE D 1 104 ? 65.434 81.456 75.004 1.00 20.15 104 ILE E CA 1
ATOM 5935 C C . ILE D 1 104 ? 65.922 81.000 76.369 1.00 20.65 104 ILE E C 1
ATOM 5936 O O . ILE D 1 104 ? 65.830 79.818 76.708 1.00 20.96 104 ILE E O 1
ATOM 5941 N N . ALA D 1 105 ? 66.420 81.945 77.162 1.00 20.41 105 ALA E N 1
ATOM 5942 C CA . ALA D 1 105 ? 66.952 81.614 78.484 1.00 19.62 105 ALA E CA 1
ATOM 5943 C C . ALA D 1 105 ? 66.041 80.698 79.310 1.00 19.06 105 ALA E C 1
ATOM 5944 O O . ALA D 1 105 ? 66.522 79.822 80.027 1.00 18.47 105 ALA E O 1
ATOM 5946 N N . GLU D 1 106 ? 64.731 80.905 79.225 1.00 18.82 106 GLU E N 1
ATOM 5947 C CA . GLU D 1 106 ? 63.818 80.071 79.977 1.00 18.77 106 GLU E CA 1
ATOM 5948 C C . GLU D 1 106 ? 63.937 78.653 79.460 1.00 18.54 106 GLU E C 1
ATOM 5949 O O . GLU D 1 106 ? 64.231 77.727 80.209 1.00 18.26 106 GLU E O 1
ATOM 5955 N N . ARG D 1 107 ? 63.736 78.478 78.164 1.00 18.35 107 ARG E N 1
ATOM 5956 C CA . ARG D 1 107 ? 63.815 77.141 77.597 1.00 18.47 107 ARG E CA 1
ATOM 5957 C C . ARG D 1 107 ? 65.143 76.497 77.963 1.00 17.71 107 ARG E C 1
ATOM 5958 O O . ARG D 1 107 ? 65.226 75.297 78.171 1.00 18.34 107 ARG E O 1
ATOM 5966 N N . ALA D 1 108 ? 66.181 77.309 78.045 1.00 16.61 108 ALA E N 1
ATOM 5967 C CA . ALA D 1 108 ? 67.477 76.831 78.473 1.00 16.52 108 ALA E CA 1
ATOM 5968 C C . ALA D 1 108 ? 67.423 76.160 79.876 1.00 15.84 108 ALA E C 1
ATOM 5969 O O . ALA D 1 108 ? 68.043 75.111 80.115 1.00 15.03 108 ALA E O 1
ATOM 5971 N N . ILE D 1 109 ? 66.672 76.755 80.792 1.00 15.25 109 ILE E N 1
ATOM 5972 C CA . ILE D 1 109 ? 66.510 76.149 82.102 1.00 15.90 109 ILE E CA 1
ATOM 5973 C C . ILE D 1 109 ? 65.762 74.830 81.985 1.00 16.55 109 ILE E C 1
ATOM 5974 O O . ILE D 1 109 ? 66.204 73.807 82.503 1.00 16.73 109 ILE E O 1
ATOM 5979 N N . LEU D 1 110 ? 64.623 74.853 81.308 1.00 17.43 110 LEU E N 1
ATOM 5980 C CA . LEU D 1 110 ? 63.857 73.637 81.118 1.00 18.12 110 LEU E CA 1
ATOM 5981 C C . LEU D 1 110 ? 64.767 72.657 80.410 1.00 19.04 110 LEU E C 1
ATOM 5982 O O . LEU D 1 110 ? 64.834 71.477 80.769 1.00 20.20 110 LEU E O 1
ATOM 5987 N N . LEU D 1 111 ? 65.497 73.144 79.417 1.00 18.81 111 LEU E N 1
ATOM 5988 C CA . LEU D 1 111 ? 66.324 72.248 78.630 1.00 19.30 111 LEU E CA 1
ATOM 5989 C C . LEU D 1 111 ? 67.378 71.583 79.508 1.00 20.52 111 LEU E C 1
ATOM 5990 O O . LEU D 1 111 ? 67.804 70.450 79.245 1.00 20.84 111 LEU E O 1
ATOM 5995 N N . ALA D 1 112 ? 67.759 72.282 80.576 1.00 21.33 112 ALA E N 1
ATOM 5996 C CA . ALA D 1 112 ? 68.800 71.814 81.487 1.00 21.62 112 ALA E CA 1
ATOM 5997 C C . ALA D 1 112 ? 68.461 70.596 82.354 1.00 22.39 112 ALA E C 1
ATOM 5998 O O . ALA D 1 112 ? 69.369 69.874 82.759 1.00 22.51 112 ALA E O 1
ATOM 6000 N N . GLU D 1 113 ? 67.188 70.327 82.636 1.00 23.93 113 GLU E N 1
ATOM 6001 C CA . GLU D 1 113 ? 66.863 69.139 83.451 1.00 25.60 113 GLU E CA 1
ATOM 6002 C C . GLU D 1 113 ? 66.758 67.857 82.597 1.00 26.25 113 GLU E C 1
ATOM 6003 O O . GLU D 1 113 ? 65.791 67.110 82.681 1.00 26.78 113 GLU E O 1
ATOM 6009 N N . GLU D 1 114 ? 67.812 67.590 81.815 1.00 26.69 114 GLU E N 1
ATOM 6010 C CA . GLU D 1 114 ? 67.847 66.431 80.899 1.00 27.29 114 GLU E CA 1
ATOM 6011 C C . GLU D 1 114 ? 69.109 66.428 80.045 1.00 27.43 114 GLU E C 1
ATOM 6012 O O . GLU D 1 114 ? 69.764 67.465 79.880 1.00 27.42 114 GLU E O 1
ATOM 6018 N N . PRO D 1 115 ? 69.448 65.230 79.527 1.00 27.23 115 PRO E N 1
ATOM 6019 C CA . PRO D 1 115 ? 70.717 65.060 78.714 1.00 27.34 115 PRO E CA 1
ATOM 6020 C C . PRO D 1 115 ? 70.560 65.751 77.420 1.00 27.78 115 PRO E C 1
ATOM 6021 O O . PRO D 1 115 ? 69.479 65.704 76.846 1.00 27.63 115 PRO E O 1
ATOM 6025 N N . PRO D 1 116 ? 71.614 66.400 76.900 1.00 28.38 116 PRO E N 1
ATOM 6026 C CA . PRO D 1 116 ? 71.551 67.067 75.584 1.00 28.75 116 PRO E CA 1
ATOM 6027 C C . PRO D 1 116 ? 70.993 66.099 74.499 1.00 29.07 116 PRO E C 1
ATOM 6028 O O . PRO D 1 116 ? 71.492 64.995 74.375 1.00 30.05 116 PRO E O 1
ATOM 6032 N N . LEU D 1 117 ? 69.973 66.493 73.729 1.00 28.06 117 LEU E N 1
ATOM 6033 C CA . LEU D 1 117 ? 69.389 65.592 72.725 1.00 26.61 117 LEU E CA 1
ATOM 6034 C C . LEU D 1 117 ? 70.338 65.474 71.533 1.00 26.61 117 LEU E C 1
ATOM 6035 O O . LEU D 1 117 ? 70.436 64.436 70.870 1.00 27.51 117 LEU E O 1
ATOM 6040 N N . LYS D 1 118 ? 71.073 66.542 71.282 1.00 25.60 118 LYS E N 1
ATOM 6041 C CA . LYS D 1 118 ? 72.024 66.535 70.201 1.00 24.58 118 LYS E CA 1
ATOM 6042 C C . LYS D 1 118 ? 73.007 67.639 70.470 1.00 24.23 118 LYS E C 1
ATOM 6043 O O . LYS D 1 118 ? 72.774 68.478 71.343 1.00 23.87 118 LYS E O 1
ATOM 6049 N N . PRO D 1 119 ? 74.097 67.657 69.711 1.00 23.86 119 PRO E N 1
ATOM 6050 C CA . PRO D 1 119 ? 74.992 68.804 69.741 1.00 23.97 119 PRO E CA 1
ATOM 6051 C C . PRO D 1 119 ? 74.200 69.926 69.073 1.00 24.02 119 PRO E C 1
ATOM 6052 O O . PRO D 1 119 ? 73.453 69.683 68.133 1.00 23.80 119 PRO E O 1
ATOM 6056 N N . TYR D 1 120 ? 74.340 71.136 69.576 1.00 24.30 120 TYR E N 1
ATOM 6057 C CA . TYR D 1 120 ? 73.556 72.258 69.108 1.00 24.65 120 TYR E CA 1
ATOM 6058 C C . TYR D 1 120 ? 74.307 73.082 68.019 1.00 25.69 120 TYR E C 1
ATOM 6059 O O . TYR D 1 120 ? 74.431 74.312 68.115 1.00 25.96 120 TYR E O 1
ATOM 6068 N N . VAL D 1 121 ? 74.821 72.408 66.998 1.00 25.74 121 VAL E N 1
ATOM 6069 C CA . VAL D 1 121 ? 75.572 73.098 65.962 1.00 26.98 121 VAL E CA 1
ATOM 6070 C C . VAL D 1 121 ? 74.700 74.114 65.255 1.00 27.51 121 VAL E C 1
ATOM 6071 O O . VAL D 1 121 ? 75.086 75.263 65.097 1.00 28.18 121 VAL E O 1
ATOM 6075 N N . ASN D 1 122 ? 73.530 73.677 64.815 1.00 27.68 122 ASN E N 1
ATOM 6076 C CA . ASN D 1 122 ? 72.642 74.528 64.054 1.00 28.06 122 ASN E CA 1
ATOM 6077 C C . ASN D 1 122 ? 72.315 75.732 64.839 1.00 27.60 122 ASN E C 1
ATOM 6078 O O . ASN D 1 122 ? 72.406 76.851 64.331 1.00 28.52 122 ASN E O 1
ATOM 6083 N N . ILE D 1 123 ? 71.928 75.502 66.088 1.00 26.16 123 ILE E N 1
ATOM 6084 C CA . ILE D 1 123 ? 71.503 76.601 66.926 1.00 24.99 123 ILE E CA 1
ATOM 6085 C C . ILE D 1 123 ? 72.628 77.604 67.069 1.00 24.51 123 ILE E C 1
ATOM 6086 O O . ILE D 1 123 ? 72.431 78.809 66.894 1.00 24.58 123 ILE E O 1
ATOM 6091 N N . ASN D 1 124 ? 73.827 77.107 67.332 1.00 23.79 124 ASN E N 1
ATOM 6092 C CA . ASN D 1 124 ? 74.961 78.006 67.438 1.00 22.58 124 ASN E CA 1
ATOM 6093 C C . ASN D 1 124 ? 75.173 78.814 66.149 1.00 22.31 124 ASN E C 1
ATOM 6094 O O . ASN D 1 124 ? 75.230 80.052 66.209 1.00 22.25 124 ASN E O 1
ATOM 6099 N N . PHE D 1 125 ? 75.228 78.147 64.987 1.00 21.82 125 PHE E N 1
ATOM 6100 C CA . PHE D 1 125 ? 75.319 78.866 63.703 1.00 20.16 125 PHE E CA 1
ATOM 6101 C C . PHE D 1 125 ? 74.247 79.941 63.706 1.00 19.58 125 PHE E C 1
ATOM 6102 O O . PHE D 1 125 ? 74.543 81.135 63.539 1.00 18.62 125 PHE E O 1
ATOM 6118 N N . SER D 1 127 ? 72.576 81.365 66.024 1.00 19.43 127 SER E N 1
ATOM 6119 C CA . SER D 1 127 ? 72.796 82.450 66.944 1.00 20.38 127 SER E CA 1
ATOM 6120 C C . SER D 1 127 ? 73.905 83.416 66.473 1.00 21.59 127 SER E C 1
ATOM 6121 O O . SER D 1 127 ? 73.733 84.636 66.539 1.00 21.38 127 SER E O 1
ATOM 6124 N N . GLU D 1 128 ? 75.032 82.885 65.993 1.00 22.54 128 GLU E N 1
ATOM 6125 C CA . GLU D 1 128 ? 76.143 83.741 65.570 1.00 23.53 128 GLU E CA 1
ATOM 6126 C C . GLU D 1 128 ? 75.673 84.698 64.465 1.00 24.09 128 GLU E C 1
ATOM 6127 O O . GLU D 1 128 ? 76.087 85.850 64.419 1.00 25.17 128 GLU E O 1
ATOM 6133 N N . ILE D 1 129 ? 74.822 84.217 63.562 1.00 23.76 129 ILE E N 1
ATOM 6134 C CA . ILE D 1 129 ? 74.249 85.055 62.515 1.00 23.30 129 ILE E CA 1
ATOM 6135 C C . ILE D 1 129 ? 73.352 86.151 63.118 1.00 23.24 129 ILE E C 1
ATOM 6136 O O . ILE D 1 129 ? 73.537 87.342 62.873 1.00 23.55 129 ILE E O 1
ATOM 6141 N N . VAL D 1 130 ? 72.376 85.737 63.912 1.00 22.50 130 VAL E N 1
ATOM 6142 C CA . VAL D 1 130 ? 71.460 86.673 64.546 1.00 21.48 130 VAL E CA 1
ATOM 6143 C C . VAL D 1 130 ? 72.191 87.784 65.295 1.00 21.13 130 VAL E C 1
ATOM 6144 O O . VAL D 1 130 ? 71.801 88.942 65.226 1.00 21.03 130 VAL E O 1
ATOM 6148 N N . LYS D 1 131 ? 73.265 87.449 65.993 1.00 21.27 131 LYS E N 1
ATOM 6149 C CA . LYS D 1 131 ? 74.019 88.475 66.714 1.00 22.07 131 LYS E CA 1
ATOM 6150 C C . LYS D 1 131 ? 74.525 89.514 65.720 1.00 23.49 131 LYS E C 1
ATOM 6151 O O . LYS D 1 131 ? 74.368 90.729 65.933 1.00 23.58 131 LYS E O 1
ATOM 6157 N N . GLU D 1 132 ? 75.157 89.008 64.649 1.00 24.11 132 GLU E N 1
ATOM 6158 C CA . GLU D 1 132 ? 75.711 89.821 63.581 1.00 24.49 132 GLU E CA 1
ATOM 6159 C C . GLU D 1 132 ? 74.634 90.752 63.092 1.00 23.24 132 GLU E C 1
ATOM 6160 O O . GLU D 1 132 ? 74.889 91.931 62.839 1.00 24.18 132 GLU E O 1
ATOM 6174 N N . VAL D 1 134 ? 71.831 91.744 64.551 1.00 19.41 134 VAL E N 1
ATOM 6175 C CA . VAL D 1 134 ? 71.411 92.774 65.465 1.00 19.98 134 VAL E CA 1
ATOM 6176 C C . VAL D 1 134 ? 72.325 93.966 65.299 1.00 20.78 134 VAL E C 1
ATOM 6177 O O . VAL D 1 134 ? 71.874 95.096 65.259 1.00 21.58 134 VAL E O 1
ATOM 6181 N N . ASN D 1 135 ? 73.618 93.704 65.204 1.00 21.13 135 ASN E N 1
ATOM 6182 C CA . ASN D 1 135 ? 74.579 94.773 65.223 1.00 21.83 135 ASN E CA 1
ATOM 6183 C C . ASN D 1 135 ? 74.590 95.543 63.912 1.00 22.20 135 ASN E C 1
ATOM 6184 O O . ASN D 1 135 ? 74.434 96.768 63.904 1.00 22.13 135 ASN E O 1
ATOM 6189 N N . ASP D 1 136 ? 74.761 94.828 62.805 1.00 21.74 136 ASP E N 1
ATOM 6190 C CA . ASP D 1 136 ? 74.666 95.451 61.505 1.00 21.76 136 ASP E CA 1
ATOM 6191 C C . ASP D 1 136 ? 73.349 96.180 61.309 1.00 22.20 136 ASP E C 1
ATOM 6192 O O . ASP D 1 136 ? 73.319 97.245 60.738 1.00 22.70 136 ASP E O 1
ATOM 6197 N N . SER D 1 137 ? 72.242 95.630 61.769 1.00 22.11 137 SER E N 1
ATOM 6198 C CA . SER D 1 137 ? 70.999 96.285 61.450 1.00 22.69 137 SER E CA 1
ATOM 6199 C C . SER D 1 137 ? 70.889 97.610 62.199 1.00 24.37 137 SER E C 1
ATOM 6200 O O . SER D 1 137 ? 70.161 98.522 61.779 1.00 25.67 137 SER E O 1
ATOM 6203 N N . VAL D 1 138 ? 71.621 97.741 63.300 1.00 24.21 138 VAL E N 1
ATOM 6204 C CA . VAL D 1 138 ? 71.554 98.976 64.068 1.00 24.01 138 VAL E CA 1
ATOM 6205 C C . VAL D 1 138 ? 72.600 99.997 63.596 1.00 24.67 138 VAL E C 1
ATOM 6206 O O . VAL D 1 138 ? 72.349 101.210 63.577 1.00 24.18 138 VAL E O 1
ATOM 6210 N N . ILE D 1 139 ? 73.773 99.506 63.213 1.00 25.28 139 ILE E N 1
ATOM 6211 C CA . ILE D 1 139 ? 74.750 100.359 62.564 1.00 26.03 139 ILE E CA 1
ATOM 6212 C C . ILE D 1 139 ? 74.102 100.963 61.334 1.00 26.42 139 ILE E C 1
ATOM 6213 O O . ILE D 1 139 ? 74.008 102.185 61.206 1.00 27.19 139 ILE E O 1
ATOM 6218 N N . SER D 1 140 ? 73.657 100.099 60.429 1.00 26.31 140 SER E N 1
ATOM 6219 C CA . SER D 1 140 ? 73.049 100.547 59.184 1.00 27.15 140 SER E CA 1
ATOM 6220 C C . SER D 1 140 ? 72.008 101.632 59.419 1.00 27.96 140 SER E C 1
ATOM 6221 O O . SER D 1 140 ? 71.951 102.597 58.675 1.00 28.30 140 SER E O 1
ATOM 6224 N N . PHE D 1 141 ? 71.178 101.480 60.439 1.00 28.91 141 PHE E N 1
ATOM 6225 C CA . PHE D 1 141 ? 70.185 102.503 60.706 1.00 30.56 141 PHE E CA 1
ATOM 6226 C C . PHE D 1 141 ? 70.825 103.771 61.225 1.00 32.42 141 PHE E C 1
ATOM 6227 O O . PHE D 1 141 ? 70.398 104.872 60.892 1.00 33.50 141 PHE E O 1
ATOM 6235 N N . ILE D 1 142 ? 71.832 103.623 62.071 1.00 33.80 142 ILE E N 1
ATOM 6236 C CA . ILE D 1 142 ? 72.404 104.780 62.722 1.00 35.00 142 ILE E CA 1
ATOM 6237 C C . ILE D 1 142 ? 73.210 105.633 61.757 1.00 35.55 142 ILE E C 1
ATOM 6238 O O . ILE D 1 142 ? 73.411 106.820 62.001 1.00 36.79 142 ILE E O 1
ATOM 6243 N N . GLN D 1 143 ? 73.689 105.013 60.686 1.00 35.65 143 GLN E N 1
ATOM 6244 C CA . GLN D 1 143 ? 74.534 105.734 59.776 1.00 35.53 143 GLN E CA 1
ATOM 6245 C C . GLN D 1 143 ? 74.055 105.578 58.411 1.00 34.55 143 GLN E C 1
ATOM 6246 O O . GLN D 1 143 ? 74.778 105.816 57.445 1.00 34.30 143 GLN E O 1
ATOM 6252 N N . GLN D 1 144 ? 72.814 105.182 58.320 1.00 34.06 144 GLN E N 1
ATOM 6253 C CA . GLN D 1 144 ? 72.254 105.204 56.993 1.00 33.67 144 GLN E CA 1
ATOM 6254 C C . GLN D 1 144 ? 73.082 104.410 56.009 1.00 32.67 144 GLN E C 1
ATOM 6255 O O . GLN D 1 144 ? 73.642 105.017 55.091 1.00 32.82 144 GLN E O 1
ATOM 6261 N N . ASP D 1 145 ? 73.226 103.097 56.135 1.00 31.19 145 ASP E N 1
ATOM 6262 C CA . ASP D 1 145 ? 74.111 102.286 55.295 1.00 30.05 145 ASP E CA 1
ATOM 6263 C C . ASP D 1 145 ? 73.319 101.275 54.504 1.00 29.11 145 ASP E C 1
ATOM 6264 O O . ASP D 1 145 ? 73.081 100.186 55.001 1.00 29.75 145 ASP E O 1
ATOM 6269 N N . THR D 1 146 ? 72.907 101.610 53.294 1.00 27.94 146 THR E N 1
ATOM 6270 C CA . THR D 1 146 ? 72.072 100.713 52.515 1.00 26.40 146 THR E CA 1
ATOM 6271 C C . THR D 1 146 ? 72.724 99.379 52.275 1.00 25.32 146 THR E C 1
ATOM 6272 O O . THR D 1 146 ? 72.138 98.332 52.533 1.00 25.67 146 THR E O 1
ATOM 6276 N N . LEU D 1 147 ? 73.939 99.409 51.761 1.00 24.49 147 LEU E N 1
ATOM 6277 C CA . LEU D 1 147 ? 74.600 98.162 51.434 1.00 24.68 147 LEU E CA 1
ATOM 6278 C C . LEU D 1 147 ? 74.623 97.260 52.660 1.00 24.64 147 LEU E C 1
ATOM 6279 O O . LEU D 1 147 ? 74.215 96.107 52.592 1.00 24.95 147 LEU E O 1
ATOM 6284 N N . LEU D 1 148 ? 75.053 97.786 53.797 1.00 24.48 148 LEU E N 1
ATOM 6285 C CA . LEU D 1 148 ? 75.089 96.961 54.991 1.00 23.89 148 LEU E CA 1
ATOM 6286 C C . LEU D 1 148 ? 73.708 96.432 55.320 1.00 24.22 148 LEU E C 1
ATOM 6287 O O . LEU D 1 148 ? 73.555 95.246 55.556 1.00 25.22 148 LEU E O 1
ATOM 6292 N N . ALA D 1 149 ? 72.700 97.294 55.327 1.00 24.05 149 ALA E N 1
ATOM 6293 C CA . ALA D 1 149 ? 71.352 96.840 55.620 1.00 24.14 149 ALA E CA 1
ATOM 6294 C C . ALA D 1 149 ? 70.979 95.646 54.728 1.00 25.12 149 ALA E C 1
ATOM 6295 O O . ALA D 1 149 ? 70.534 94.604 55.227 1.00 24.70 149 ALA E O 1
ATOM 6297 N N . LYS D 1 150 ? 71.165 95.788 53.414 1.00 25.56 150 LYS E N 1
ATOM 6298 C CA . LYS D 1 150 ? 70.864 94.678 52.489 1.00 26.25 150 LYS E CA 1
ATOM 6299 C C . LYS D 1 150 ? 71.591 93.375 52.865 1.00 25.73 150 LYS E C 1
ATOM 6300 O O . LYS D 1 150 ? 71.000 92.297 52.876 1.00 25.25 150 LYS E O 1
ATOM 6306 N N . LYS D 1 151 ? 72.874 93.481 53.179 1.00 25.59 151 LYS E N 1
ATOM 6307 C CA . LYS D 1 151 ? 73.623 92.325 53.613 1.00 25.94 151 LYS E CA 1
ATOM 6308 C C . LYS D 1 151 ? 72.869 91.676 54.767 1.00 26.35 151 LYS E C 1
ATOM 6309 O O . LYS D 1 151 ? 72.729 90.460 54.809 1.00 27.74 151 LYS E O 1
ATOM 6315 N N . VAL D 1 152 ? 72.366 92.485 55.693 1.00 25.45 152 VAL E N 1
ATOM 6316 C CA . VAL D 1 152 ? 71.517 91.986 56.772 1.00 24.17 152 VAL E CA 1
ATOM 6317 C C . VAL D 1 152 ? 70.272 91.305 56.208 1.00 24.10 152 VAL E C 1
ATOM 6318 O O . VAL D 1 152 ? 70.001 90.162 56.507 1.00 23.39 152 VAL E O 1
ATOM 6322 N N . ILE D 1 153 ? 69.516 92.013 55.388 1.00 24.81 153 ILE E N 1
ATOM 6323 C CA . ILE D 1 153 ? 68.248 91.490 54.944 1.00 26.38 153 ILE E CA 1
ATOM 6324 C C . ILE D 1 153 ? 68.479 90.212 54.162 1.00 28.50 153 ILE E C 1
ATOM 6325 O O . ILE D 1 153 ? 67.588 89.364 54.066 1.00 29.01 153 ILE E O 1
ATOM 6330 N N . GLU D 1 154 ? 69.683 90.073 53.605 1.00 31.06 154 GLU E N 1
ATOM 6331 C CA . GLU D 1 154 ? 70.108 88.828 52.941 1.00 32.78 154 GLU E CA 1
ATOM 6332 C C . GLU D 1 154 ? 70.249 87.699 53.948 1.00 32.65 154 GLU E C 1
ATOM 6333 O O . GLU D 1 154 ? 69.690 86.643 53.766 1.00 33.83 154 GLU E O 1
ATOM 6339 N N . LYS D 1 155 ? 70.991 87.917 55.021 1.00 32.73 155 LYS E N 1
ATOM 6340 C CA . LYS D 1 155 ? 71.240 86.847 55.971 1.00 32.79 155 LYS E CA 1
ATOM 6341 C C . LYS D 1 155 ? 69.963 86.297 56.571 1.00 31.86 155 LYS E C 1
ATOM 6342 O O . LYS D 1 155 ? 69.966 85.215 57.136 1.00 32.80 155 LYS E O 1
ATOM 6348 N N . ASP D 1 156 ? 68.863 87.021 56.452 1.00 30.11 156 ASP E N 1
ATOM 6349 C CA . ASP D 1 156 ? 67.646 86.551 57.071 1.00 28.81 156 ASP E CA 1
ATOM 6350 C C . ASP D 1 156 ? 67.210 85.250 56.463 1.00 28.80 156 ASP E C 1
ATOM 6351 O O . ASP D 1 156 ? 66.636 84.393 57.132 1.00 29.69 156 ASP E O 1
ATOM 6356 N N . ASP D 1 157 ? 67.477 85.101 55.181 1.00 27.77 157 ASP E N 1
ATOM 6357 C CA . ASP D 1 157 ? 67.075 83.912 54.491 1.00 27.43 157 ASP E CA 1
ATOM 6358 C C . ASP D 1 157 ? 67.887 82.755 55.003 1.00 27.28 157 ASP E C 1
ATOM 6359 O O . ASP D 1 157 ? 67.402 81.621 55.095 1.00 27.20 157 ASP E O 1
ATOM 6364 N N . THR D 1 158 ? 69.132 83.038 55.348 1.00 26.58 158 THR E N 1
ATOM 6365 C CA . THR D 1 158 ? 69.988 81.976 55.822 1.00 26.49 158 THR E CA 1
ATOM 6366 C C . THR D 1 158 ? 69.401 81.498 57.140 1.00 26.33 158 THR E C 1
ATOM 6367 O O . THR D 1 158 ? 69.267 80.290 57.399 1.00 26.13 158 THR E O 1
ATOM 6371 N N . VAL D 1 159 ? 69.007 82.457 57.965 1.00 25.22 159 VAL E N 1
ATOM 6372 C CA . VAL D 1 159 ? 68.383 82.094 59.210 1.00 24.01 159 VAL E CA 1
ATOM 6373 C C . VAL D 1 159 ? 67.140 81.277 58.921 1.00 24.02 159 VAL E C 1
ATOM 6374 O O . VAL D 1 159 ? 66.928 80.256 59.545 1.00 23.41 159 VAL E O 1
ATOM 6378 N N . ASP D 1 160 ? 66.343 81.694 57.948 1.00 24.86 160 ASP E N 1
ATOM 6379 C CA . ASP D 1 160 ? 65.153 80.934 57.613 1.00 26.03 160 ASP E CA 1
ATOM 6380 C C . ASP D 1 160 ? 65.498 79.510 57.214 1.00 26.83 160 ASP E C 1
ATOM 6381 O O . ASP D 1 160 ? 64.988 78.553 57.795 1.00 26.52 160 ASP E O 1
ATOM 6386 N N . GLU D 1 161 ? 66.377 79.363 56.231 1.00 27.95 161 GLU E N 1
ATOM 6387 C CA . GLU D 1 161 ? 66.820 78.037 55.812 1.00 28.37 161 GLU E CA 1
ATOM 6388 C C . GLU D 1 161 ? 67.211 77.223 57.065 1.00 27.80 161 GLU E C 1
ATOM 6389 O O . GLU D 1 161 ? 66.727 76.114 57.295 1.00 26.99 161 GLU E O 1
ATOM 6395 N N . LEU D 1 162 ? 68.061 77.807 57.899 1.00 27.47 162 LEU E N 1
ATOM 6396 C CA . LEU D 1 162 ? 68.637 77.087 59.017 1.00 26.98 162 LEU E CA 1
ATOM 6397 C C . LEU D 1 162 ? 67.573 76.532 59.911 1.00 27.67 162 LEU E C 1
ATOM 6398 O O . LEU D 1 162 ? 67.705 75.437 60.414 1.00 29.20 162 LEU E O 1
ATOM 6403 N N . TYR D 1 163 ? 66.518 77.297 60.128 1.00 28.32 163 TYR E N 1
ATOM 6404 C CA . TYR D 1 163 ? 65.501 76.909 61.087 1.00 28.42 163 TYR E CA 1
ATOM 6405 C C . TYR D 1 163 ? 64.529 75.887 60.533 1.00 28.84 163 TYR E C 1
ATOM 6406 O O . TYR D 1 163 ? 64.024 75.038 61.264 1.00 29.25 163 TYR E O 1
ATOM 6415 N N . HIS D 1 164 ? 64.221 75.968 59.250 1.00 29.35 164 HIS E N 1
ATOM 6416 C CA . HIS D 1 164 ? 63.424 74.892 58.679 1.00 29.41 164 HIS E CA 1
ATOM 6417 C C . HIS D 1 164 ? 64.246 73.619 58.819 1.00 28.06 164 HIS E C 1
ATOM 6418 O O . HIS D 1 164 ? 63.821 72.658 59.454 1.00 27.36 164 HIS E O 1
ATOM 6425 N N . GLN D 1 165 ? 65.445 73.651 58.257 1.00 27.07 165 GLN E N 1
ATOM 6426 C CA . GLN D 1 165 ? 66.378 72.550 58.360 1.00 26.09 165 GLN E CA 1
ATOM 6427 C C . GLN D 1 165 ? 66.414 72.006 59.774 1.00 25.34 165 GLN E C 1
ATOM 6428 O O . GLN D 1 165 ? 66.441 70.796 59.968 1.00 25.11 165 GLN E O 1
ATOM 6434 N N . LEU D 1 166 ? 66.385 72.891 60.765 1.00 24.99 166 LEU E N 1
ATOM 6435 C CA . LEU D 1 166 ? 66.356 72.460 62.159 1.00 24.61 166 LEU E CA 1
ATOM 6436 C C . LEU D 1 166 ? 65.082 71.711 62.552 1.00 24.28 166 LEU E C 1
ATOM 6437 O O . LEU D 1 166 ? 65.137 70.693 63.213 1.00 23.73 166 LEU E O 1
ATOM 6442 N N . GLU D 1 167 ? 63.929 72.219 62.161 1.00 25.07 167 GLU E N 1
ATOM 6443 C CA . GLU D 1 167 ? 62.693 71.528 62.463 1.00 25.59 167 GLU E CA 1
ATOM 6444 C C . GLU D 1 167 ? 62.735 70.136 61.862 1.00 25.78 167 GLU E C 1
ATOM 6445 O O . GLU D 1 167 ? 62.396 69.168 62.513 1.00 26.29 167 GLU E O 1
ATOM 6451 N N . ARG D 1 168 ? 63.176 70.032 60.621 1.00 26.38 168 ARG E N 1
ATOM 6452 C CA . ARG D 1 168 ? 63.277 68.741 59.977 1.00 27.83 168 ARG E CA 1
ATOM 6453 C C . ARG D 1 168 ? 64.046 67.783 60.882 1.00 28.68 168 ARG E C 1
ATOM 6454 O O . ARG D 1 168 ? 63.549 66.745 61.256 1.00 29.17 168 ARG E O 1
ATOM 6462 N N . GLU D 1 169 ? 65.259 68.137 61.267 1.00 29.49 169 GLU E N 1
ATOM 6463 C CA . GLU D 1 169 ? 66.043 67.211 62.062 1.00 29.73 169 GLU E CA 1
ATOM 6464 C C . GLU D 1 169 ? 65.400 66.908 63.421 1.00 29.04 169 GLU E C 1
ATOM 6465 O O . GLU D 1 169 ? 65.392 65.774 63.862 1.00 29.95 169 GLU E O 1
ATOM 6471 N N . LEU D 1 170 ? 64.829 67.901 64.077 1.00 28.09 170 LEU E N 1
ATOM 6472 C CA . LEU D 1 170 ? 64.191 67.640 65.344 1.00 27.18 170 LEU E CA 1
ATOM 6473 C C . LEU D 1 170 ? 63.114 66.603 65.106 1.00 28.16 170 LEU E C 1
ATOM 6474 O O . LEU D 1 170 ? 62.765 65.809 65.982 1.00 27.84 170 LEU E O 1
ATOM 6487 N N . THR D 1 172 ? 63.163 64.048 63.032 1.00 28.75 172 THR E N 1
ATOM 6488 C CA . THR D 1 172 ? 63.752 62.741 62.955 1.00 27.89 172 THR E CA 1
ATOM 6489 C C . THR D 1 172 ? 63.880 62.152 64.346 1.00 26.99 172 THR E C 1
ATOM 6490 O O . THR D 1 172 ? 63.482 61.024 64.594 1.00 26.63 172 THR E O 1
ATOM 6494 N N . TYR D 1 173 ? 64.435 62.923 65.264 1.00 26.15 173 TYR E N 1
ATOM 6495 C CA . TYR D 1 173 ? 64.592 62.439 66.615 1.00 25.16 173 TYR E CA 1
ATOM 6496 C C . TYR D 1 173 ? 63.267 61.899 67.087 1.00 23.99 173 TYR E C 1
ATOM 6497 O O . TYR D 1 173 ? 63.206 60.804 67.617 1.00 24.30 173 TYR E O 1
ATOM 6506 N N . VAL D 1 174 ? 62.204 62.664 66.873 1.00 22.99 174 VAL E N 1
ATOM 6507 C CA . VAL D 1 174 ? 60.895 62.312 67.396 1.00 22.20 174 VAL E CA 1
ATOM 6508 C C . VAL D 1 174 ? 60.421 60.976 66.858 1.00 22.72 174 VAL E C 1
ATOM 6509 O O . VAL D 1 174 ? 60.078 60.083 67.631 1.00 22.14 174 VAL E O 1
ATOM 6513 N N . LEU D 1 175 ? 60.433 60.824 65.538 1.00 23.59 175 LEU E N 1
ATOM 6514 C CA . LEU D 1 175 ? 60.095 59.551 64.915 1.00 24.93 175 LEU E CA 1
ATOM 6515 C C . LEU D 1 175 ? 60.934 58.415 65.507 1.00 27.06 175 LEU E C 1
ATOM 6516 O O . LEU D 1 175 ? 60.419 57.539 66.199 1.00 27.92 175 LEU E O 1
ATOM 6521 N N . GLU D 1 176 ? 62.229 58.440 65.230 1.00 29.28 176 GLU E N 1
ATOM 6522 C CA . GLU D 1 176 ? 63.219 57.590 65.888 1.00 31.55 176 GLU E CA 1
ATOM 6523 C C . GLU D 1 176 ? 62.812 56.995 67.257 1.00 32.27 176 GLU E C 1
ATOM 6524 O O . GLU D 1 176 ? 62.916 55.781 67.468 1.00 32.86 176 GLU E O 1
ATOM 6530 N N . ASP D 1 177 ? 62.358 57.843 68.176 1.00 32.34 177 ASP E N 1
ATOM 6531 C CA . ASP D 1 177 ? 61.912 57.386 69.486 1.00 32.28 177 ASP E CA 1
ATOM 6532 C C . ASP D 1 177 ? 61.127 58.486 70.203 1.00 32.68 177 ASP E C 1
ATOM 6533 O O . ASP D 1 177 ? 61.678 59.520 70.551 1.00 33.08 177 ASP E O 1
ATOM 6538 N N . PRO D 1 178 ? 59.830 58.270 70.406 1.00 33.19 178 PRO E N 1
ATOM 6539 C CA . PRO D 1 178 ? 58.944 59.298 70.976 1.00 33.21 178 PRO E CA 1
ATOM 6540 C C . PRO D 1 178 ? 59.281 59.771 72.398 1.00 32.92 178 PRO E C 1
ATOM 6541 O O . PRO D 1 178 ? 58.828 60.857 72.781 1.00 33.37 178 PRO E O 1
ATOM 6545 N N . ARG D 1 179 ? 60.044 58.991 73.156 1.00 31.85 179 ARG E N 1
ATOM 6546 C CA . ARG D 1 179 ? 60.613 59.486 74.402 1.00 31.34 179 ARG E CA 1
ATOM 6547 C C . ARG D 1 179 ? 61.018 60.949 74.199 1.00 29.44 179 ARG E C 1
ATOM 6548 O O . ARG D 1 179 ? 60.638 61.824 74.982 1.00 29.66 179 ARG E O 1
ATOM 6556 N N . ASN D 1 180 ? 61.757 61.185 73.114 1.00 26.72 180 ASN E N 1
ATOM 6557 C CA . ASN D 1 180 ? 62.355 62.482 72.762 1.00 24.49 180 ASN E CA 1
ATOM 6558 C C . ASN D 1 180 ? 61.466 63.714 72.676 1.00 23.57 180 ASN E C 1
ATOM 6559 O O . ASN D 1 180 ? 61.998 64.805 72.499 1.00 22.18 180 ASN E O 1
ATOM 6564 N N . ILE D 1 181 ? 60.140 63.549 72.761 1.00 23.31 181 ILE E N 1
ATOM 6565 C CA . ILE D 1 181 ? 59.195 64.657 72.512 1.00 23.28 181 ILE E CA 1
ATOM 6566 C C . ILE D 1 181 ? 59.515 65.934 73.304 1.00 22.78 181 ILE E C 1
ATOM 6567 O O . ILE D 1 181 ? 59.495 67.029 72.755 1.00 22.20 181 ILE E O 1
ATOM 6572 N N . LYS D 1 182 ? 59.843 65.782 74.582 1.00 22.80 182 LYS E N 1
ATOM 6573 C CA . LYS D 1 182 ? 60.002 66.923 75.476 1.00 23.03 182 LYS E CA 1
ATOM 6574 C C . LYS D 1 182 ? 61.206 67.773 75.126 1.00 22.49 182 LYS E C 1
ATOM 6575 O O . LYS D 1 182 ? 61.113 68.991 75.117 1.00 21.98 182 LYS E O 1
ATOM 6581 N N . ARG D 1 183 ? 62.336 67.121 74.859 1.00 22.66 183 ARG E N 1
ATOM 6582 C CA . ARG D 1 183 ? 63.590 67.810 74.565 1.00 22.22 183 ARG E CA 1
ATOM 6583 C C . ARG D 1 183 ? 63.536 68.370 73.172 1.00 20.98 183 ARG E C 1
ATOM 6584 O O . ARG D 1 183 ? 64.236 69.322 72.852 1.00 21.10 183 ARG E O 1
ATOM 6592 N N . ALA D 1 184 ? 62.722 67.757 72.329 1.00 19.57 184 ALA E N 1
ATOM 6593 C CA . ALA D 1 184 ? 62.617 68.223 70.966 1.00 19.12 184 ALA E CA 1
ATOM 6594 C C . ALA D 1 184 ? 61.655 69.391 70.900 1.00 19.02 184 ALA E C 1
ATOM 6595 O O . ALA D 1 184 ? 61.848 70.298 70.105 1.00 19.56 184 ALA E O 1
ATOM 6605 N N . HIS D 1 186 ? 61.205 71.751 73.237 1.00 16.54 186 HIS E N 1
ATOM 6606 C CA . HIS D 1 186 ? 61.898 72.958 73.630 1.00 15.25 186 HIS E CA 1
ATOM 6607 C C . HIS D 1 186 ? 62.862 73.452 72.553 1.00 15.07 186 HIS E C 1
ATOM 6608 O O . HIS D 1 186 ? 62.986 74.651 72.336 1.00 14.23 186 HIS E O 1
ATOM 6615 N N . LEU D 1 187 ? 63.570 72.556 71.876 1.00 15.03 187 LEU E N 1
ATOM 6616 C CA . LEU D 1 187 ? 64.492 73.056 70.870 1.00 15.99 187 LEU E CA 1
ATOM 6617 C C . LEU D 1 187 ? 63.760 73.752 69.705 1.00 17.59 187 LEU E C 1
ATOM 6618 O O . LEU D 1 187 ? 64.291 74.705 69.076 1.00 17.88 187 LEU E O 1
ATOM 6623 N N . SER D 1 188 ? 62.533 73.295 69.443 1.00 17.71 188 SER E N 1
ATOM 6624 C CA . SER D 1 188 ? 61.748 73.847 68.367 1.00 18.07 188 SER E CA 1
ATOM 6625 C C . SER D 1 188 ? 61.375 75.283 68.689 1.00 18.72 188 SER E C 1
ATOM 6626 O O . SER D 1 188 ? 61.472 76.161 67.828 1.00 19.30 188 SER E O 1
ATOM 6629 N N . PHE D 1 189 ? 60.966 75.555 69.919 1.00 18.10 189 PHE E N 1
ATOM 6630 C CA . PHE D 1 189 ? 60.757 76.954 70.268 1.00 17.85 189 PHE E CA 1
ATOM 6631 C C . PHE D 1 189 ? 62.055 77.741 70.262 1.00 17.39 189 PHE E C 1
ATOM 6632 O O . PHE D 1 189 ? 62.101 78.854 69.764 1.00 18.49 189 PHE E O 1
ATOM 6640 N N . VAL D 1 190 ? 63.122 77.160 70.786 1.00 16.47 190 VAL E N 1
ATOM 6641 C CA . VAL D 1 190 ? 64.406 77.821 70.743 1.00 15.97 190 VAL E CA 1
ATOM 6642 C C . VAL D 1 190 ? 64.661 78.187 69.297 1.00 16.68 190 VAL E C 1
ATOM 6643 O O . VAL D 1 190 ? 64.823 79.369 68.965 1.00 16.96 190 VAL E O 1
ATOM 6647 N N . ALA D 1 191 ? 64.648 77.203 68.409 1.00 16.42 191 ALA E N 1
ATOM 6648 C CA . ALA D 1 191 ? 64.818 77.550 67.007 1.00 16.67 191 ALA E CA 1
ATOM 6649 C C . ALA D 1 191 ? 63.920 78.747 66.656 1.00 17.15 191 ALA E C 1
ATOM 6650 O O . ALA D 1 191 ? 64.351 79.721 66.035 1.00 18.22 191 ALA E O 1
ATOM 6652 N N . ARG D 1 192 ? 62.674 78.700 67.085 1.00 17.24 192 ARG E N 1
ATOM 6653 C CA . ARG D 1 192 ? 61.768 79.767 66.745 1.00 17.78 192 ARG E CA 1
ATOM 6654 C C . ARG D 1 192 ? 62.226 81.127 67.293 1.00 18.40 192 ARG E C 1
ATOM 6655 O O . ARG D 1 192 ? 62.185 82.142 66.577 1.00 19.15 192 ARG E O 1
ATOM 6663 N N . HIS D 1 193 ? 62.689 81.192 68.531 1.00 17.64 193 HIS E N 1
ATOM 6664 C CA . HIS D 1 193 ? 63.054 82.518 69.009 1.00 18.08 193 HIS E CA 1
ATOM 6665 C C . HIS D 1 193 ? 64.223 83.109 68.212 1.00 19.11 193 HIS E C 1
ATOM 6666 O O . HIS D 1 193 ? 64.270 84.303 67.967 1.00 19.97 193 HIS E O 1
ATOM 6673 N N . TYR D 1 194 ? 65.172 82.286 67.788 1.00 19.85 194 TYR E N 1
ATOM 6674 C CA . TYR D 1 194 ? 66.271 82.820 67.005 1.00 19.70 194 TYR E CA 1
ATOM 6675 C C . TYR D 1 194 ? 65.646 83.304 65.736 1.00 21.71 194 TYR E C 1
ATOM 6676 O O . TYR D 1 194 ? 65.906 84.438 65.283 1.00 23.16 194 TYR E O 1
ATOM 6685 N N . GLU D 1 195 ? 64.778 82.478 65.159 1.00 21.89 195 GLU E N 1
ATOM 6686 C CA . GLU D 1 195 ? 64.140 82.931 63.940 1.00 21.95 195 GLU E CA 1
ATOM 6687 C C . GLU D 1 195 ? 63.495 84.314 64.099 1.00 21.93 195 GLU E C 1
ATOM 6688 O O . GLU D 1 195 ? 63.663 85.152 63.234 1.00 22.41 195 GLU E O 1
ATOM 6694 N N . ARG D 1 196 ? 62.774 84.577 65.184 1.00 21.80 196 ARG E N 1
ATOM 6695 C CA . ARG D 1 196 ? 62.177 85.905 65.299 1.00 21.79 196 ARG E CA 1
ATOM 6696 C C . ARG D 1 196 ? 63.190 86.999 65.610 1.00 19.75 196 ARG E C 1
ATOM 6697 O O . ARG D 1 196 ? 62.991 88.144 65.228 1.00 21.08 196 ARG E O 1
ATOM 6705 N N . ILE D 1 197 ? 64.269 86.712 66.302 1.00 16.68 197 ILE E N 1
ATOM 6706 C CA . ILE D 1 197 ? 65.166 87.822 66.496 1.00 15.26 197 ILE E CA 1
ATOM 6707 C C . ILE D 1 197 ? 65.632 88.302 65.135 1.00 15.97 197 ILE E C 1
ATOM 6708 O O . ILE D 1 197 ? 65.579 89.491 64.837 1.00 15.92 197 ILE E O 1
ATOM 6713 N N . ALA D 1 198 ? 66.089 87.369 64.302 1.00 16.02 198 ALA E N 1
ATOM 6714 C CA . ALA D 1 198 ? 66.564 87.728 62.983 1.00 15.95 198 ALA E CA 1
ATOM 6715 C C . ALA D 1 198 ? 65.507 88.564 62.342 1.00 17.03 198 ALA E C 1
ATOM 6716 O O . ALA D 1 198 ? 65.796 89.602 61.784 1.00 18.91 198 ALA E O 1
ATOM 6718 N N . ASP D 1 199 ? 64.269 88.108 62.433 1.00 17.79 199 ASP E N 1
ATOM 6719 C CA . ASP D 1 199 ? 63.163 88.785 61.797 1.00 18.85 199 ASP E CA 1
ATOM 6720 C C . ASP D 1 199 ? 63.119 90.246 62.189 1.00 19.30 199 ASP E C 1
ATOM 6721 O O . ASP D 1 199 ? 62.947 91.140 61.342 1.00 19.21 199 ASP E O 1
ATOM 6726 N N . HIS D 1 200 ? 63.263 90.514 63.472 1.00 19.09 200 HIS E N 1
ATOM 6727 C CA . HIS D 1 200 ? 63.251 91.905 63.842 1.00 19.58 200 HIS E CA 1
ATOM 6728 C C . HIS D 1 200 ? 64.451 92.587 63.200 1.00 19.86 200 HIS E C 1
ATOM 6729 O O . HIS D 1 200 ? 64.289 93.599 62.524 1.00 20.66 200 HIS E O 1
ATOM 6736 N N . ALA D 1 201 ? 65.645 92.030 63.378 1.00 19.79 201 ALA E N 1
ATOM 6737 C CA . ALA D 1 201 ? 66.842 92.647 62.807 1.00 20.42 201 ALA E CA 1
ATOM 6738 C C . ALA D 1 201 ? 66.547 93.126 61.400 1.00 20.40 201 ALA E C 1
ATOM 6739 O O . ALA D 1 201 ? 66.813 94.283 61.037 1.00 19.84 201 ALA E O 1
ATOM 6741 N N . GLU D 1 202 ? 65.969 92.220 60.626 1.00 20.51 202 GLU E N 1
ATOM 6742 C CA . GLU D 1 202 ? 65.574 92.496 59.259 1.00 21.85 202 GLU E CA 1
ATOM 6743 C C . GLU D 1 202 ? 64.639 93.731 59.143 1.00 21.91 202 GLU E C 1
ATOM 6744 O O . GLU D 1 202 ? 64.864 94.611 58.325 1.00 20.98 202 GLU E O 1
ATOM 6750 N N . ASN D 1 203 ? 63.619 93.803 59.995 1.00 23.39 203 ASN E N 1
ATOM 6751 C CA . ASN D 1 203 ? 62.864 95.042 60.238 1.00 23.21 203 ASN E CA 1
ATOM 6752 C C . ASN D 1 203 ? 63.754 96.253 60.389 1.00 23.02 203 ASN E C 1
ATOM 6753 O O . ASN D 1 203 ? 63.638 97.226 59.642 1.00 22.30 203 ASN E O 1
ATOM 6758 N N . VAL D 1 204 ? 64.615 96.229 61.404 1.00 22.76 204 VAL E N 1
ATOM 6759 C CA . VAL D 1 204 ? 65.467 97.383 61.631 1.00 23.59 204 VAL E CA 1
ATOM 6760 C C . VAL D 1 204 ? 66.146 97.750 60.314 1.00 23.88 204 VAL E C 1
ATOM 6761 O O . VAL D 1 204 ? 66.067 98.883 59.866 1.00 24.06 204 VAL E O 1
ATOM 6765 N N . ALA D 1 205 ? 66.783 96.773 59.678 1.00 23.97 205 ALA E N 1
ATOM 6766 C CA . ALA D 1 205 ? 67.428 97.004 58.398 1.00 23.44 205 ALA E CA 1
ATOM 6767 C C . ALA D 1 205 ? 66.496 97.672 57.422 1.00 23.18 205 ALA E C 1
ATOM 6768 O O . ALA D 1 205 ? 66.905 98.585 56.743 1.00 23.75 205 ALA E O 1
ATOM 6770 N N . GLU D 1 206 ? 65.253 97.222 57.339 1.00 23.63 206 GLU E N 1
ATOM 6771 C CA . GLU D 1 206 ? 64.276 97.882 56.480 1.00 25.25 206 GLU E CA 1
ATOM 6772 C C . GLU D 1 206 ? 64.173 99.390 56.790 1.00 25.55 206 GLU E C 1
ATOM 6773 O O . GLU D 1 206 ? 64.421 100.237 55.923 1.00 24.34 206 GLU E O 1
ATOM 6779 N N . ALA D 1 207 ? 63.801 99.729 58.020 1.00 26.37 207 ALA E N 1
ATOM 6780 C CA . ALA D 1 207 ? 63.854 101.129 58.427 1.00 27.71 207 ALA E CA 1
ATOM 6781 C C . ALA D 1 207 ? 65.131 101.750 57.899 1.00 28.58 207 ALA E C 1
ATOM 6782 O O . ALA D 1 207 ? 65.088 102.694 57.109 1.00 29.86 207 ALA E O 1
ATOM 6784 N N . ALA D 1 208 ? 66.270 101.228 58.334 1.00 28.87 208 ALA E N 1
ATOM 6785 C CA . ALA D 1 208 ? 67.538 101.734 57.830 1.00 29.76 208 ALA E CA 1
ATOM 6786 C C . ALA D 1 208 ? 67.472 102.075 56.327 1.00 30.53 208 ALA E C 1
ATOM 6787 O O . ALA D 1 208 ? 68.031 103.083 55.895 1.00 30.62 208 ALA E O 1
ATOM 6789 N N . ILE D 1 209 ? 66.773 101.272 55.530 1.00 31.53 209 ILE E N 1
ATOM 6790 C CA . ILE D 1 209 ? 66.691 101.593 54.111 1.00 33.14 209 ILE E CA 1
ATOM 6791 C C . ILE D 1 209 ? 65.837 102.826 53.894 1.00 34.36 209 ILE E C 1
ATOM 6792 O O . ILE D 1 209 ? 66.271 103.757 53.245 1.00 34.16 209 ILE E O 1
ATOM 6797 N N . TYR D 1 210 ? 64.622 102.832 54.430 1.00 36.92 210 TYR E N 1
ATOM 6798 C CA . TYR D 1 210 ? 63.754 103.994 54.276 1.00 39.64 210 TYR E CA 1
ATOM 6799 C C . TYR D 1 210 ? 64.492 105.248 54.764 1.00 40.23 210 TYR E C 1
ATOM 6800 O O . TYR D 1 210 ? 64.590 106.239 54.046 1.00 39.94 210 TYR E O 1
ATOM 6809 N N . LEU D 1 211 ? 65.030 105.199 55.975 1.00 41.30 211 LEU E N 1
ATOM 6810 C CA . LEU D 1 211 ? 65.834 106.308 56.457 1.00 42.73 211 LEU E CA 1
ATOM 6811 C C . LEU D 1 211 ? 66.798 106.745 55.375 1.00 43.38 211 LEU E C 1
ATOM 6812 O O . LEU D 1 211 ? 66.862 107.917 55.040 1.00 43.91 211 LEU E O 1
ATOM 6817 N N . SER D 1 212 ? 67.547 105.808 54.812 1.00 44.20 212 SER E N 1
ATOM 6818 C CA . SER D 1 212 ? 68.478 106.182 53.756 1.00 45.09 212 SER E CA 1
ATOM 6819 C C . SER D 1 212 ? 67.755 106.745 52.533 1.00 44.94 212 SER E C 1
ATOM 6820 O O . SER D 1 212 ? 67.735 107.951 52.349 1.00 45.06 212 SER E O 1
ATOM 6823 N N . GLU D 1 213 ? 67.174 105.875 51.705 1.00 44.88 213 GLU E N 1
ATOM 6824 C CA . GLU D 1 213 ? 66.395 106.313 50.554 1.00 44.96 213 GLU E CA 1
ATOM 6825 C C . GLU D 1 213 ? 65.681 107.621 50.873 1.00 45.47 213 GLU E C 1
ATOM 6826 O O . GLU D 1 213 ? 65.889 108.637 50.194 1.00 45.70 213 GLU E O 1
ATOM 6832 N N . GLY E 1 2 ? 129.792 65.974 50.925 1.00 49.15 2 GLY F N 1
ATOM 6833 C CA . GLY E 1 2 ? 129.701 66.859 52.128 1.00 49.23 2 GLY F CA 1
ATOM 6834 C C . GLY E 1 2 ? 128.766 68.048 51.953 1.00 49.16 2 GLY F C 1
ATOM 6835 O O . GLY E 1 2 ? 127.541 67.914 52.067 1.00 48.76 2 GLY F O 1
ATOM 6836 N N . GLY E 1 3 ? 129.350 69.213 51.668 1.00 49.04 3 GLY F N 1
ATOM 6837 C CA . GLY E 1 3 ? 128.600 70.452 51.513 1.00 48.49 3 GLY F CA 1
ATOM 6838 C C . GLY E 1 3 ? 127.988 70.670 50.134 1.00 48.10 3 GLY F C 1
ATOM 6839 O O . GLY E 1 3 ? 126.991 71.386 50.009 1.00 48.25 3 GLY F O 1
ATOM 6840 N N . GLY E 1 4 ? 128.587 70.070 49.101 1.00 47.37 4 GLY F N 1
ATOM 6841 C CA . GLY E 1 4 ? 128.022 70.091 47.759 1.00 45.86 4 GLY F CA 1
ATOM 6842 C C . GLY E 1 4 ? 126.656 69.425 47.729 1.00 45.02 4 GLY F C 1
ATOM 6843 O O . GLY E 1 4 ? 125.736 69.917 47.078 1.00 45.07 4 GLY F O 1
ATOM 6844 N N . GLY E 1 5 ? 126.530 68.314 48.456 1.00 43.97 5 GLY F N 1
ATOM 6845 C CA . GLY E 1 5 ? 125.292 67.564 48.556 1.00 42.01 5 GLY F CA 1
ATOM 6846 C C . GLY E 1 5 ? 124.268 68.159 49.506 1.00 41.06 5 GLY F C 1
ATOM 6847 O O . GLY E 1 5 ? 123.063 68.097 49.234 1.00 41.35 5 GLY F O 1
ATOM 6848 N N . GLY E 1 6 ? 124.738 68.734 50.615 1.00 39.61 6 GLY F N 1
ATOM 6849 C CA . GLY E 1 6 ? 123.862 69.242 51.662 1.00 37.24 6 GLY F CA 1
ATOM 6850 C C . GLY E 1 6 ? 122.950 70.346 51.174 1.00 36.02 6 GLY F C 1
ATOM 6851 O O . GLY E 1 6 ? 121.731 70.204 51.164 1.00 36.15 6 GLY F O 1
ATOM 6860 N N . LYS E 1 8 ? 122.193 71.036 48.416 1.00 29.07 8 LYS F N 1
ATOM 6861 C CA . LYS E 1 8 ? 121.336 70.542 47.347 1.00 27.06 8 LYS F CA 1
ATOM 6862 C C . LYS E 1 8 ? 120.133 69.872 47.967 1.00 26.81 8 LYS F C 1
ATOM 6863 O O . LYS E 1 8 ? 119.009 70.014 47.478 1.00 27.10 8 LYS F O 1
ATOM 6869 N N . LEU E 1 9 ? 120.368 69.160 49.064 1.00 25.59 9 LEU F N 1
ATOM 6870 C CA . LEU E 1 9 ? 119.272 68.584 49.814 1.00 24.57 9 LEU F CA 1
ATOM 6871 C C . LEU E 1 9 ? 118.342 69.672 50.326 1.00 24.23 9 LEU F C 1
ATOM 6872 O O . LEU E 1 9 ? 117.115 69.540 50.246 1.00 24.96 9 LEU F O 1
ATOM 6877 N N . PHE E 1 10 ? 118.909 70.750 50.852 1.00 23.25 10 PHE F N 1
ATOM 6878 C CA . PHE E 1 10 ? 118.066 71.798 51.411 1.00 22.65 10 PHE F CA 1
ATOM 6879 C C . PHE E 1 10 ? 117.181 72.419 50.324 1.00 22.24 10 PHE F C 1
ATOM 6880 O O . PHE E 1 10 ? 115.964 72.444 50.457 1.00 22.02 10 PHE F O 1
ATOM 6888 N N . LYS E 1 11 ? 117.777 72.880 49.231 1.00 21.98 11 LYS F N 1
ATOM 6889 C CA . LYS E 1 11 ? 116.988 73.477 48.159 1.00 22.09 11 LYS F CA 1
ATOM 6890 C C . LYS E 1 11 ? 115.899 72.512 47.617 1.00 21.48 11 LYS F C 1
ATOM 6891 O O . LYS E 1 11 ? 114.798 72.928 47.255 1.00 20.58 11 LYS F O 1
ATOM 6897 N N . GLU E 1 12 ? 116.207 71.221 47.561 1.00 20.72 12 GLU F N 1
ATOM 6898 C CA . GLU E 1 12 ? 115.258 70.269 47.009 1.00 19.68 12 GLU F CA 1
ATOM 6899 C C . GLU E 1 12 ? 114.107 70.064 47.989 1.00 19.81 12 GLU F C 1
ATOM 6900 O O . GLU E 1 12 ? 112.972 69.768 47.587 1.00 20.58 12 GLU F O 1
ATOM 6906 N N . LEU E 1 13 ? 114.384 70.243 49.275 1.00 18.74 13 LEU F N 1
ATOM 6907 C CA . LEU E 1 13 ? 113.336 70.048 50.268 1.00 18.83 13 LEU F CA 1
ATOM 6908 C C . LEU E 1 13 ? 112.380 71.244 50.234 1.00 19.16 13 LEU F C 1
ATOM 6909 O O . LEU E 1 13 ? 111.169 71.089 50.108 1.00 18.05 13 LEU F O 1
ATOM 6914 N N . GLU E 1 14 ? 112.949 72.438 50.311 1.00 20.41 14 GLU F N 1
ATOM 6915 C CA . GLU E 1 14 ? 112.168 73.651 50.277 1.00 22.37 14 GLU F CA 1
ATOM 6916 C C . GLU E 1 14 ? 111.259 73.611 49.063 1.00 22.45 14 GLU F C 1
ATOM 6917 O O . GLU E 1 14 ? 110.107 74.050 49.116 1.00 22.89 14 GLU F O 1
ATOM 6923 N N . GLU E 1 15 ? 111.769 73.063 47.970 1.00 22.57 15 GLU F N 1
ATOM 6924 C CA . GLU E 1 15 ? 110.991 72.976 46.742 1.00 22.85 15 GLU F CA 1
ATOM 6925 C C . GLU E 1 15 ? 109.916 71.880 46.847 1.00 22.28 15 GLU F C 1
ATOM 6926 O O . GLU E 1 15 ? 108.798 72.049 46.352 1.00 21.58 15 GLU F O 1
ATOM 6932 N N . THR E 1 16 ? 110.233 70.763 47.497 1.00 21.69 16 THR F N 1
ATOM 6933 C CA . THR E 1 16 ? 109.197 69.747 47.686 1.00 22.08 16 THR F CA 1
ATOM 6934 C C . THR E 1 16 ? 108.038 70.340 48.500 1.00 22.39 16 THR F C 1
ATOM 6935 O O . THR E 1 16 ? 106.863 70.113 48.197 1.00 21.89 16 THR F O 1
ATOM 6939 N N . LYS E 1 17 ? 108.394 71.112 49.525 1.00 22.91 17 LYS F N 1
ATOM 6940 C CA . LYS E 1 17 ? 107.413 71.733 50.401 1.00 23.16 17 LYS F CA 1
ATOM 6941 C C . LYS E 1 17 ? 106.500 72.662 49.612 1.00 23.90 17 LYS F C 1
ATOM 6942 O O . LYS E 1 17 ? 105.282 72.603 49.751 1.00 23.48 17 LYS F O 1
ATOM 6948 N N . GLU E 1 18 ? 107.090 73.509 48.773 1.00 24.60 18 GLU F N 1
ATOM 6949 C CA . GLU E 1 18 ? 106.297 74.403 47.952 1.00 25.03 18 GLU F CA 1
ATOM 6950 C C . GLU E 1 18 ? 105.299 73.598 47.147 1.00 24.17 18 GLU F C 1
ATOM 6951 O O . GLU E 1 18 ? 104.185 74.047 46.897 1.00 24.01 18 GLU F O 1
ATOM 6957 N N . GLN E 1 19 ? 105.695 72.410 46.729 1.00 23.38 19 GLN F N 1
ATOM 6958 C CA . GLN E 1 19 ? 104.774 71.593 45.966 1.00 24.24 19 GLN F CA 1
ATOM 6959 C C . GLN E 1 19 ? 103.659 71.113 46.871 1.00 24.47 19 GLN F C 1
ATOM 6960 O O . GLN E 1 19 ? 102.478 71.304 46.574 1.00 25.26 19 GLN F O 1
ATOM 6966 N N . VAL E 1 20 ? 104.023 70.508 47.993 1.00 23.99 20 VAL F N 1
ATOM 6967 C CA . VAL E 1 20 ? 103.006 70.075 48.926 1.00 23.14 20 VAL F CA 1
ATOM 6968 C C . VAL E 1 20 ? 101.972 71.169 49.090 1.00 22.78 20 VAL F C 1
ATOM 6969 O O . VAL E 1 20 ? 100.788 70.873 49.219 1.00 23.88 20 VAL F O 1
ATOM 6973 N N . ILE E 1 21 ? 102.398 72.429 49.067 1.00 21.39 21 ILE F N 1
ATOM 6974 C CA . ILE E 1 21 ? 101.435 73.508 49.233 1.00 20.61 21 ILE F CA 1
ATOM 6975 C C . ILE E 1 21 ? 100.666 73.787 47.951 1.00 20.46 21 ILE F C 1
ATOM 6976 O O . ILE E 1 21 ? 99.444 73.884 47.966 1.00 20.69 21 ILE F O 1
ATOM 6981 N N . LYS E 1 22 ? 101.365 73.907 46.837 1.00 20.22 22 LYS F N 1
ATOM 6982 C CA . LYS E 1 22 ? 100.663 74.048 45.584 1.00 19.94 22 LYS F CA 1
ATOM 6983 C C . LYS E 1 22 ? 99.569 72.988 45.543 1.00 19.29 22 LYS F C 1
ATOM 6984 O O . LYS E 1 22 ? 98.412 73.292 45.223 1.00 19.99 22 LYS F O 1
ATOM 6998 N N . ALA E 1 24 ? 97.962 71.482 47.875 1.00 17.38 24 ALA F N 1
ATOM 6999 C CA . ALA E 1 24 ? 96.861 71.899 48.738 1.00 17.84 24 ALA F CA 1
ATOM 7000 C C . ALA E 1 24 ? 96.039 73.035 48.116 1.00 18.34 24 ALA F C 1
ATOM 7001 O O . ALA E 1 24 ? 94.821 72.995 48.160 1.00 19.16 24 ALA F O 1
ATOM 7003 N N . LYS E 1 25 ? 96.673 74.045 47.532 1.00 18.49 25 LYS F N 1
ATOM 7004 C CA . LYS E 1 25 ? 95.877 75.128 46.976 1.00 19.26 25 LYS F CA 1
ATOM 7005 C C . LYS E 1 25 ? 94.873 74.524 46.019 1.00 19.33 25 LYS F C 1
ATOM 7006 O O . LYS E 1 25 ? 93.665 74.787 46.111 1.00 20.27 25 LYS F O 1
ATOM 7012 N N . LEU E 1 26 ? 95.370 73.677 45.127 1.00 17.81 26 LEU F N 1
ATOM 7013 C CA . LEU E 1 26 ? 94.515 72.988 44.166 1.00 16.96 26 LEU F CA 1
ATOM 7014 C C . LEU E 1 26 ? 93.369 72.108 44.739 1.00 16.83 26 LEU F C 1
ATOM 7015 O O . LEU E 1 26 ? 92.349 71.913 44.073 1.00 16.68 26 LEU F O 1
ATOM 7020 N N . VAL E 1 27 ? 93.540 71.545 45.931 1.00 16.11 27 VAL F N 1
ATOM 7021 C CA . VAL E 1 27 ? 92.517 70.657 46.474 1.00 16.42 27 VAL F CA 1
ATOM 7022 C C . VAL E 1 27 ? 91.384 71.514 47.001 1.00 17.48 27 VAL F C 1
ATOM 7023 O O . VAL E 1 27 ? 90.186 71.165 46.923 1.00 16.45 27 VAL F O 1
ATOM 7027 N N . GLN E 1 28 ? 91.776 72.660 47.542 1.00 18.70 28 GLN F N 1
ATOM 7028 C CA . GLN E 1 28 ? 90.793 73.609 47.996 1.00 19.89 28 GLN F CA 1
ATOM 7029 C C . GLN E 1 28 ? 90.053 74.038 46.747 1.00 20.30 28 GLN F C 1
ATOM 7030 O O . GLN E 1 28 ? 88.841 73.821 46.645 1.00 20.69 28 GLN F O 1
ATOM 7036 N N . GLU E 1 29 ? 90.775 74.556 45.758 1.00 19.78 29 GLU F N 1
ATOM 7037 C CA . GLU E 1 29 ? 90.069 74.988 44.573 1.00 20.07 29 GLU F CA 1
ATOM 7038 C C . GLU E 1 29 ? 89.077 73.913 44.132 1.00 18.52 29 GLU F C 1
ATOM 7039 O O . GLU E 1 29 ? 87.920 74.187 43.830 1.00 17.56 29 GLU F O 1
ATOM 7045 N N . ALA E 1 30 ? 89.522 72.673 44.144 1.00 17.58 30 ALA F N 1
ATOM 7046 C CA . ALA E 1 30 ? 88.672 71.593 43.716 1.00 16.65 30 ALA F CA 1
ATOM 7047 C C . ALA E 1 30 ? 87.412 71.538 44.565 1.00 17.29 30 ALA F C 1
ATOM 7048 O O . ALA E 1 30 ? 86.326 71.304 44.034 1.00 16.65 30 ALA F O 1
ATOM 7050 N N . ILE E 1 31 ? 87.529 71.738 45.880 1.00 17.77 31 ILE F N 1
ATOM 7051 C CA . ILE E 1 31 ? 86.322 71.639 46.697 1.00 19.11 31 ILE F CA 1
ATOM 7052 C C . ILE E 1 31 ? 85.418 72.801 46.373 1.00 19.36 31 ILE F C 1
ATOM 7053 O O . ILE E 1 31 ? 84.208 72.665 46.217 1.00 18.78 31 ILE F O 1
ATOM 7058 N N . ASP E 1 32 ? 86.034 73.955 46.219 1.00 20.95 32 ASP F N 1
ATOM 7059 C CA . ASP E 1 32 ? 85.287 75.140 45.847 1.00 21.70 32 ASP F CA 1
ATOM 7060 C C . ASP E 1 32 ? 84.481 74.988 44.591 1.00 20.50 32 ASP F C 1
ATOM 7061 O O . ASP E 1 32 ? 83.249 75.066 44.647 1.00 20.88 32 ASP F O 1
ATOM 7066 N N . LYS E 1 33 ? 85.174 74.776 43.468 1.00 18.57 33 LYS F N 1
ATOM 7067 C CA . LYS E 1 33 ? 84.513 74.614 42.176 1.00 16.65 33 LYS F CA 1
ATOM 7068 C C . LYS E 1 33 ? 83.360 73.650 42.364 1.00 15.27 33 LYS F C 1
ATOM 7069 O O . LYS E 1 33 ? 82.222 73.977 42.021 1.00 14.33 33 LYS F O 1
ATOM 7075 N N . ALA E 1 34 ? 83.651 72.501 42.983 1.00 14.07 34 ALA F N 1
ATOM 7076 C CA . ALA E 1 34 ? 82.655 71.446 43.168 1.00 12.87 34 ALA F CA 1
ATOM 7077 C C . ALA E 1 34 ? 81.499 71.913 44.013 1.00 11.59 34 ALA F C 1
ATOM 7078 O O . ALA E 1 34 ? 80.356 71.594 43.740 1.00 12.05 34 ALA F O 1
ATOM 7080 N N . THR E 1 35 ? 81.766 72.680 45.041 1.00 9.93 35 THR F N 1
ATOM 7081 C CA . THR E 1 35 ? 80.624 73.161 45.780 1.00 10.00 35 THR F CA 1
ATOM 7082 C C . THR E 1 35 ? 79.780 74.057 44.872 1.00 10.38 35 THR F C 1
ATOM 7083 O O . THR E 1 35 ? 78.547 74.012 44.915 1.00 9.33 35 THR F O 1
ATOM 7087 N N . GLU E 1 36 ? 80.443 74.881 44.058 1.00 11.28 36 GLU F N 1
ATOM 7088 C CA . GLU E 1 36 ? 79.712 75.843 43.245 1.00 12.18 36 GLU F CA 1
ATOM 7089 C C . GLU E 1 36 ? 78.805 75.072 42.305 1.00 12.62 36 GLU F C 1
ATOM 7090 O O . GLU E 1 36 ? 77.599 75.307 42.243 1.00 11.74 36 GLU F O 1
ATOM 7096 N N . ALA E 1 37 ? 79.407 74.120 41.605 1.00 13.46 37 ALA F N 1
ATOM 7097 C CA . ALA E 1 37 ? 78.698 73.304 40.655 1.00 14.12 37 ALA F CA 1
ATOM 7098 C C . ALA E 1 37 ? 77.494 72.716 41.329 1.00 15.15 37 ALA F C 1
ATOM 7099 O O . ALA E 1 37 ? 76.441 72.605 40.732 1.00 16.54 37 ALA F O 1
ATOM 7101 N N . LEU E 1 38 ? 77.651 72.316 42.576 1.00 15.68 38 LEU F N 1
ATOM 7102 C CA . LEU E 1 38 ? 76.531 71.819 43.324 1.00 15.93 38 LEU F CA 1
ATOM 7103 C C . LEU E 1 38 ? 75.490 72.924 43.421 1.00 17.06 38 LEU F C 1
ATOM 7104 O O . LEU E 1 38 ? 74.331 72.717 43.115 1.00 17.56 38 LEU F O 1
ATOM 7109 N N . ASN E 1 39 ? 75.911 74.118 43.809 1.00 18.58 39 ASN F N 1
ATOM 7110 C CA . ASN E 1 39 ? 74.963 75.175 44.153 1.00 19.37 39 ASN F CA 1
ATOM 7111 C C . ASN E 1 39 ? 74.363 75.829 42.931 1.00 20.17 39 ASN F C 1
ATOM 7112 O O . ASN E 1 39 ? 73.295 76.451 42.983 1.00 21.17 39 ASN F O 1
ATOM 7117 N N . LYS E 1 40 ? 75.052 75.690 41.811 1.00 20.39 40 LYS F N 1
ATOM 7118 C CA . LYS E 1 40 ? 74.613 76.353 40.594 1.00 19.02 40 LYS F CA 1
ATOM 7119 C C . LYS E 1 40 ? 74.246 75.355 39.502 1.00 18.49 40 LYS F C 1
ATOM 7120 O O . LYS E 1 40 ? 73.821 75.732 38.417 1.00 19.31 40 LYS F O 1
ATOM 7126 N N . GLN E 1 41 ? 74.356 74.071 39.825 1.00 17.74 41 GLN F N 1
ATOM 7127 C CA . GLN E 1 41 ? 73.920 73.004 38.929 1.00 16.72 41 GLN F CA 1
ATOM 7128 C C . GLN E 1 41 ? 74.634 73.183 37.608 1.00 16.26 41 GLN F C 1
ATOM 7129 O O . GLN E 1 41 ? 74.011 73.295 36.553 1.00 17.43 41 GLN F O 1
ATOM 7135 N N . ASN E 1 42 ? 75.955 73.229 37.680 1.00 15.37 42 ASN F N 1
ATOM 7136 C CA . ASN E 1 42 ? 76.744 73.730 36.579 1.00 15.06 42 ASN F CA 1
ATOM 7137 C C . ASN E 1 42 ? 77.722 72.697 36.069 1.00 14.92 42 ASN F C 1
ATOM 7138 O O . ASN E 1 42 ? 78.879 72.657 36.466 1.00 15.42 42 ASN F O 1
ATOM 7143 N N . VAL E 1 43 ? 77.246 71.856 35.167 1.00 14.84 43 VAL F N 1
ATOM 7144 C CA . VAL E 1 43 ? 78.037 70.731 34.722 1.00 14.46 43 VAL F CA 1
ATOM 7145 C C . VAL E 1 43 ? 79.366 71.150 34.141 1.00 15.65 43 VAL F C 1
ATOM 7146 O O . VAL E 1 43 ? 80.320 70.377 34.172 1.00 16.43 43 VAL F O 1
ATOM 7150 N N . GLU E 1 44 ? 79.426 72.369 33.608 1.00 17.05 44 GLU F N 1
ATOM 7151 C CA . GLU E 1 44 ? 80.672 72.913 33.054 1.00 17.86 44 GLU F CA 1
ATOM 7152 C C . GLU E 1 44 ? 81.674 72.875 34.193 1.00 17.77 44 GLU F C 1
ATOM 7153 O O . GLU E 1 44 ? 82.689 72.183 34.137 1.00 17.64 44 GLU F O 1
ATOM 7159 N N . LEU E 1 45 ? 81.347 73.583 35.259 1.00 17.43 45 LEU F N 1
ATOM 7160 C CA . LEU E 1 45 ? 82.281 73.714 36.339 1.00 17.85 45 LEU F CA 1
ATOM 7161 C C . LEU E 1 45 ? 82.693 72.357 36.846 1.00 17.71 45 LEU F C 1
ATOM 7162 O O . LEU E 1 45 ? 83.866 72.111 37.127 1.00 17.56 45 LEU F O 1
ATOM 7167 N N . ALA E 1 46 ? 81.716 71.478 36.988 1.00 17.68 46 ALA F N 1
ATOM 7168 C CA . ALA E 1 46 ? 82.001 70.192 37.579 1.00 17.56 46 ALA F CA 1
ATOM 7169 C C . ALA E 1 46 ? 83.008 69.471 36.694 1.00 17.61 46 ALA F C 1
ATOM 7170 O O . ALA E 1 46 ? 84.049 69.011 37.182 1.00 17.28 46 ALA F O 1
ATOM 7172 N N . GLU E 1 47 ? 82.721 69.417 35.392 1.00 17.25 47 GLU F N 1
ATOM 7173 C CA . GLU E 1 47 ? 83.597 68.738 34.447 1.00 17.46 47 GLU F CA 1
ATOM 7174 C C . GLU E 1 47 ? 85.022 69.227 34.572 1.00 17.04 47 GLU F C 1
ATOM 7175 O O . GLU E 1 47 ? 85.980 68.455 34.423 1.00 16.49 47 GLU F O 1
ATOM 7181 N N . GLU E 1 48 ? 85.163 70.519 34.835 1.00 16.63 48 GLU F N 1
ATOM 7182 C CA . GLU E 1 48 ? 86.470 71.056 35.152 1.00 16.55 48 GLU F CA 1
ATOM 7183 C C . GLU E 1 48 ? 87.038 70.188 36.254 1.00 15.80 48 GLU F C 1
ATOM 7184 O O . GLU E 1 48 ? 88.020 69.482 36.037 1.00 15.98 48 GLU F O 1
ATOM 7190 N N . VAL E 1 49 ? 86.391 70.195 37.416 1.00 14.78 49 VAL F N 1
ATOM 7191 C CA . VAL E 1 49 ? 86.895 69.435 38.563 1.00 13.97 49 VAL F CA 1
ATOM 7192 C C . VAL E 1 49 ? 87.380 68.064 38.088 1.00 14.22 49 VAL F C 1
ATOM 7193 O O . VAL E 1 49 ? 88.516 67.660 38.360 1.00 13.81 49 VAL F O 1
ATOM 7197 N N . ILE E 1 50 ? 86.533 67.366 37.342 1.00 14.77 50 ILE F N 1
ATOM 7198 C CA . ILE E 1 50 ? 86.937 66.058 36.858 1.00 15.33 50 ILE F CA 1
ATOM 7199 C C . ILE E 1 50 ? 88.224 66.106 36.037 1.00 16.71 50 ILE F C 1
ATOM 7200 O O . ILE E 1 50 ? 89.118 65.289 36.275 1.00 17.93 50 ILE F O 1
ATOM 7205 N N . LYS E 1 51 ? 88.356 67.051 35.104 1.00 17.50 51 LYS F N 1
ATOM 7206 C CA . LYS E 1 51 ? 89.628 67.145 34.371 1.00 18.19 51 LYS F CA 1
ATOM 7207 C C . LYS E 1 51 ? 90.769 67.459 35.331 1.00 18.79 51 LYS F C 1
ATOM 7208 O O . LYS E 1 51 ? 91.788 66.779 35.351 1.00 19.30 51 LYS F O 1
ATOM 7214 N N . GLY E 1 52 ? 90.572 68.473 36.162 1.00 19.19 52 GLY F N 1
ATOM 7215 C CA . GLY E 1 52 ? 91.633 68.972 37.003 1.00 18.78 52 GLY F CA 1
ATOM 7216 C C . GLY E 1 52 ? 92.089 67.989 38.041 1.00 19.13 52 GLY F C 1
ATOM 7217 O O . GLY E 1 52 ? 93.041 68.271 38.769 1.00 19.52 52 GLY F O 1
ATOM 7218 N N . ASP E 1 53 ? 91.414 66.850 38.133 1.00 19.42 53 ASP F N 1
ATOM 7219 C CA . ASP E 1 53 ? 91.808 65.851 39.111 1.00 20.57 53 ASP F CA 1
ATOM 7220 C C . ASP E 1 53 ? 93.022 65.083 38.648 1.00 21.25 53 ASP F C 1
ATOM 7221 O O . ASP E 1 53 ? 93.659 64.383 39.434 1.00 21.10 53 ASP F O 1
ATOM 7226 N N . ASP E 1 54 ? 93.337 65.206 37.362 1.00 21.78 54 ASP F N 1
ATOM 7227 C CA . ASP E 1 54 ? 94.525 64.575 36.829 1.00 22.04 54 ASP F CA 1
ATOM 7228 C C . ASP E 1 54 ? 95.731 65.345 37.289 1.00 22.04 54 ASP F C 1
ATOM 7229 O O . ASP E 1 54 ? 96.799 64.771 37.455 1.00 22.79 54 ASP F O 1
ATOM 7234 N N . THR E 1 55 ? 95.574 66.649 37.493 1.00 21.49 55 THR F N 1
ATOM 7235 C CA . THR E 1 55 ? 96.706 67.444 37.935 1.00 20.98 55 THR F CA 1
ATOM 7236 C C . THR E 1 55 ? 97.093 66.954 39.308 1.00 20.86 55 THR F C 1
ATOM 7237 O O . THR E 1 55 ? 98.242 66.568 39.530 1.00 22.48 55 THR F O 1
ATOM 7241 N N . ILE E 1 56 ? 96.129 66.954 40.223 1.00 18.87 56 ILE F N 1
ATOM 7242 C CA . ILE E 1 56 ? 96.370 66.497 41.583 1.00 17.54 56 ILE F CA 1
ATOM 7243 C C . ILE E 1 56 ? 96.936 65.061 41.605 1.00 17.46 56 ILE F C 1
ATOM 7244 O O . ILE E 1 56 ? 97.751 64.719 42.453 1.00 16.82 56 ILE F O 1
ATOM 7249 N N . ASP E 1 57 ? 96.503 64.220 40.674 1.00 17.49 57 ASP F N 1
ATOM 7250 C CA . ASP E 1 57 ? 97.015 62.864 40.616 1.00 17.97 57 ASP F CA 1
ATOM 7251 C C . ASP E 1 57 ? 98.516 62.837 40.252 1.00 17.93 57 ASP F C 1
ATOM 7252 O O . ASP E 1 57 ? 99.328 62.163 40.900 1.00 17.28 57 ASP F O 1
ATOM 7257 N N . LEU E 1 58 ? 98.882 63.589 39.225 1.00 17.85 58 LEU F N 1
ATOM 7258 C CA . LEU E 1 58 ? 100.278 63.699 38.842 1.00 18.92 58 LEU F CA 1
ATOM 7259 C C . LEU E 1 58 ? 101.127 64.144 40.016 1.00 19.63 58 LEU F C 1
ATOM 7260 O O . LEU E 1 58 ? 102.251 63.687 40.197 1.00 20.41 58 LEU F O 1
ATOM 7265 N N . LEU E 1 59 ? 100.570 65.047 40.808 1.00 19.86 59 LEU F N 1
ATOM 7266 C CA . LEU E 1 59 ? 101.319 65.726 41.837 1.00 19.85 59 LEU F CA 1
ATOM 7267 C C . LEU E 1 59 ? 101.699 64.771 42.945 1.00 20.04 59 LEU F C 1
ATOM 7268 O O . LEU E 1 59 ? 102.725 64.931 43.609 1.00 20.62 59 LEU F O 1
ATOM 7273 N N . GLU E 1 60 ? 100.884 63.761 43.165 1.00 20.02 60 GLU F N 1
ATOM 7274 C CA . GLU E 1 60 ? 101.268 62.825 44.186 1.00 20.80 60 GLU F CA 1
ATOM 7275 C C . GLU E 1 60 ? 102.579 62.188 43.718 1.00 20.47 60 GLU F C 1
ATOM 7276 O O . GLU E 1 60 ? 103.644 62.438 44.284 1.00 20.67 60 GLU F O 1
ATOM 7282 N N . VAL E 1 61 ? 102.497 61.415 42.641 1.00 19.55 61 VAL F N 1
ATOM 7283 C CA . VAL E 1 61 ? 103.651 60.730 42.085 1.00 18.22 61 VAL F CA 1
ATOM 7284 C C . VAL E 1 61 ? 104.858 61.632 42.033 1.00 17.49 61 VAL F C 1
ATOM 7285 O O . VAL E 1 61 ? 105.962 61.203 42.358 1.00 17.89 61 VAL F O 1
ATOM 7289 N N . ASP E 1 62 ? 104.646 62.874 41.617 1.00 16.26 62 ASP F N 1
ATOM 7290 C CA . ASP E 1 62 ? 105.719 63.842 41.579 1.00 16.41 62 ASP F CA 1
ATOM 7291 C C . ASP E 1 62 ? 106.360 63.932 42.970 1.00 17.00 62 ASP F C 1
ATOM 7292 O O . ASP E 1 62 ? 107.551 63.620 43.160 1.00 16.30 62 ASP F O 1
ATOM 7297 N N . ILE E 1 63 ? 105.558 64.326 43.952 1.00 17.33 63 ILE F N 1
ATOM 7298 C CA . ILE E 1 63 ? 106.084 64.576 45.283 1.00 17.68 63 ILE F CA 1
ATOM 7299 C C . ILE E 1 63 ? 106.606 63.306 45.939 1.00 18.06 63 ILE F C 1
ATOM 7300 O O . ILE E 1 63 ? 107.446 63.352 46.831 1.00 18.01 63 ILE F O 1
ATOM 7305 N N . GLU E 1 64 ? 106.088 62.169 45.510 1.00 18.31 64 GLU F N 1
ATOM 7306 C CA . GLU E 1 64 ? 106.499 60.929 46.110 1.00 18.80 64 GLU F CA 1
ATOM 7307 C C . GLU E 1 64 ? 107.868 60.654 45.550 1.00 18.64 64 GLU F C 1
ATOM 7308 O O . GLU E 1 64 ? 108.778 60.247 46.273 1.00 19.28 64 GLU F O 1
ATOM 7314 N N . ARG E 1 65 ? 108.022 60.901 44.256 1.00 17.51 65 ARG F N 1
ATOM 7315 C CA . ARG E 1 65 ? 109.322 60.740 43.638 1.00 16.78 65 ARG F CA 1
ATOM 7316 C C . ARG E 1 65 ? 110.390 61.638 44.306 1.00 16.51 65 ARG F C 1
ATOM 7317 O O . ARG E 1 65 ? 111.436 61.136 44.718 1.00 17.03 65 ARG F O 1
ATOM 7325 N N . ARG E 1 66 ? 110.132 62.944 44.436 1.00 15.10 66 ARG F N 1
ATOM 7326 C CA . ARG E 1 66 ? 111.110 63.828 45.062 1.00 13.73 66 ARG F CA 1
ATOM 7327 C C . ARG E 1 66 ? 111.538 63.201 46.385 1.00 14.50 66 ARG F C 1
ATOM 7328 O O . ARG E 1 66 ? 112.709 63.261 46.782 1.00 14.20 66 ARG F O 1
ATOM 7336 N N . CYS E 1 67 ? 110.568 62.582 47.056 1.00 14.78 67 CYS F N 1
ATOM 7337 C CA . CYS E 1 67 ? 110.790 61.967 48.358 1.00 15.34 67 CYS F CA 1
ATOM 7338 C C . CYS E 1 67 ? 111.785 60.814 48.324 1.00 15.65 67 CYS F C 1
ATOM 7339 O O . CYS E 1 67 ? 112.791 60.801 49.064 1.00 15.70 67 CYS F O 1
ATOM 7342 N N . ILE E 1 68 ? 111.511 59.849 47.457 1.00 15.17 68 ILE F N 1
ATOM 7343 C CA . ILE E 1 68 ? 112.430 58.739 47.296 1.00 15.11 68 ILE F CA 1
ATOM 7344 C C . ILE E 1 68 ? 113.751 59.288 46.813 1.00 14.70 68 ILE F C 1
ATOM 7345 O O . ILE E 1 68 ? 114.808 58.843 47.259 1.00 14.89 68 ILE F O 1
ATOM 7350 N N . ARG E 1 69 ? 113.684 60.272 45.921 1.00 14.11 69 ARG F N 1
ATOM 7351 C CA . ARG E 1 69 ? 114.886 60.858 45.349 1.00 13.98 69 ARG F CA 1
ATOM 7352 C C . ARG E 1 69 ? 115.787 61.412 46.433 1.00 13.86 69 ARG F C 1
ATOM 7353 O O . ARG E 1 69 ? 116.943 60.997 46.542 1.00 14.39 69 ARG F O 1
ATOM 7369 N N . ILE E 1 71 ? 116.200 60.934 49.561 1.00 10.97 71 ILE F N 1
ATOM 7370 C CA . ILE E 1 71 ? 116.857 59.993 50.469 1.00 11.25 71 ILE F CA 1
ATOM 7371 C C . ILE E 1 71 ? 117.963 59.277 49.729 1.00 12.59 71 ILE F C 1
ATOM 7372 O O . ILE E 1 71 ? 119.060 59.043 50.265 1.00 13.11 71 ILE F O 1
ATOM 7377 N N . ALA E 1 72 ? 117.666 58.913 48.486 1.00 13.58 72 ALA F N 1
ATOM 7378 C CA . ALA E 1 72 ? 118.585 58.109 47.685 1.00 13.86 72 ALA F CA 1
ATOM 7379 C C . ALA E 1 72 ? 119.894 58.847 47.469 1.00 14.76 72 ALA F C 1
ATOM 7380 O O . ALA E 1 72 ? 120.973 58.278 47.660 1.00 15.74 72 ALA F O 1
ATOM 7382 N N . LEU E 1 73 ? 119.793 60.119 47.094 1.00 15.19 73 LEU F N 1
ATOM 7383 C CA . LEU E 1 73 ? 120.946 60.899 46.665 1.00 15.89 73 LEU F CA 1
ATOM 7384 C C . LEU E 1 73 ? 121.695 61.581 47.798 1.00 16.28 73 LEU F C 1
ATOM 7385 O O . LEU E 1 73 ? 122.920 61.725 47.751 1.00 16.81 73 LEU F O 1
ATOM 7390 N N . TYR E 1 74 ? 120.964 62.000 48.818 1.00 16.51 74 TYR F N 1
ATOM 7391 C CA . TYR E 1 74 ? 121.514 62.937 49.781 1.00 17.24 74 TYR F CA 1
ATOM 7392 C C . TYR E 1 74 ? 121.816 62.359 51.160 1.00 18.46 74 TYR F C 1
ATOM 7393 O O . TYR E 1 74 ? 122.505 62.977 51.962 1.00 18.55 74 TYR F O 1
ATOM 7402 N N . GLN E 1 75 ? 121.317 61.158 51.415 1.00 20.42 75 GLN F N 1
ATOM 7403 C CA . GLN E 1 75 ? 121.455 60.523 52.720 1.00 22.08 75 GLN F CA 1
ATOM 7404 C C . GLN E 1 75 ? 121.101 61.465 53.864 1.00 22.49 75 GLN F C 1
ATOM 7405 O O . GLN E 1 75 ? 121.984 61.868 54.626 1.00 22.67 75 GLN F O 1
ATOM 7411 N N . PRO E 1 76 ? 119.814 61.810 53.973 1.00 22.48 76 PRO F N 1
ATOM 7412 C CA . PRO E 1 76 ? 119.328 62.741 55.002 1.00 22.82 76 PRO F CA 1
ATOM 7413 C C . PRO E 1 76 ? 119.520 62.277 56.455 1.00 23.16 76 PRO F C 1
ATOM 7414 O O . PRO E 1 76 ? 119.317 61.104 56.791 1.00 23.48 76 PRO F O 1
ATOM 7418 N N . GLU E 1 77 ? 119.907 63.211 57.315 1.00 22.69 77 GLU F N 1
ATOM 7419 C CA . GLU E 1 77 ? 119.965 62.920 58.729 1.00 23.19 77 GLU F CA 1
ATOM 7420 C C . GLU E 1 77 ? 118.557 62.812 59.316 1.00 22.52 77 GLU F C 1
ATOM 7421 O O . GLU E 1 77 ? 117.562 63.122 58.653 1.00 22.20 77 GLU F O 1
ATOM 7427 N N . ALA E 1 78 ? 118.502 62.378 60.574 1.00 21.82 78 ALA F N 1
ATOM 7428 C CA . ALA E 1 78 ? 117.271 62.158 61.331 1.00 20.34 78 ALA F CA 1
ATOM 7429 C C . ALA E 1 78 ? 116.190 63.170 61.070 1.00 20.02 78 ALA F C 1
ATOM 7430 O O . ALA E 1 78 ? 115.071 62.805 60.716 1.00 20.43 78 ALA F O 1
ATOM 7432 N N . GLY E 1 79 ? 116.512 64.442 61.279 1.00 19.63 79 GLY F N 1
ATOM 7433 C CA . GLY E 1 79 ? 115.508 65.494 61.216 1.00 19.27 79 GLY F CA 1
ATOM 7434 C C . GLY E 1 79 ? 114.830 65.645 59.867 1.00 18.84 79 GLY F C 1
ATOM 7435 O O . GLY E 1 79 ? 113.622 65.858 59.777 1.00 17.68 79 GLY F O 1
ATOM 7436 N N . ASP E 1 80 ? 115.620 65.538 58.805 1.00 19.21 80 ASP F N 1
ATOM 7437 C CA . ASP E 1 80 ? 115.098 65.747 57.466 1.00 19.37 80 ASP F CA 1
ATOM 7438 C C . ASP E 1 80 ? 114.437 64.471 56.934 1.00 19.42 80 ASP F C 1
ATOM 7439 O O . ASP E 1 80 ? 113.546 64.516 56.081 1.00 19.52 80 ASP F O 1
ATOM 7444 N N . LEU E 1 81 ? 114.871 63.331 57.461 1.00 18.91 81 LEU F N 1
ATOM 7445 C CA . LEU E 1 81 ? 114.234 62.060 57.176 1.00 17.79 81 LEU F CA 1
ATOM 7446 C C . LEU E 1 81 ? 112.782 62.130 57.628 1.00 18.22 81 LEU F C 1
ATOM 7447 O O . LEU E 1 81 ? 111.854 61.677 56.943 1.00 17.70 81 LEU F O 1
ATOM 7452 N N . ARG E 1 82 ? 112.592 62.693 58.809 1.00 18.98 82 ARG F N 1
ATOM 7453 C CA . ARG E 1 82 ? 111.279 62.701 59.396 1.00 20.16 82 ARG F CA 1
ATOM 7454 C C . ARG E 1 82 ? 110.367 63.630 58.599 1.00 19.42 82 ARG F C 1
ATOM 7455 O O . ARG E 1 82 ? 109.258 63.250 58.214 1.00 19.31 82 ARG F O 1
ATOM 7471 N N . ILE E 1 84 ? 110.696 64.308 55.447 1.00 16.36 84 ILE F N 1
ATOM 7472 C CA . ILE E 1 84 ? 110.427 63.720 54.122 1.00 15.97 84 ILE F CA 1
ATOM 7473 C C . ILE E 1 84 ? 109.442 62.570 54.178 1.00 15.72 84 ILE F C 1
ATOM 7474 O O . ILE E 1 84 ? 108.448 62.541 53.465 1.00 16.27 84 ILE F O 1
ATOM 7487 N N . GLY E 1 86 ? 107.419 62.214 56.354 1.00 16.04 86 GLY F N 1
ATOM 7488 C CA . GLY E 1 86 ? 106.212 62.939 56.684 1.00 15.93 86 GLY F CA 1
ATOM 7489 C C . GLY E 1 86 ? 105.588 63.370 55.375 1.00 15.94 86 GLY F C 1
ATOM 7490 O O . GLY E 1 86 ? 104.458 63.038 55.074 1.00 16.17 86 GLY F O 1
ATOM 7491 N N . ILE E 1 87 ? 106.342 64.090 54.565 1.00 15.71 87 ILE F N 1
ATOM 7492 C CA . ILE E 1 87 ? 105.786 64.545 53.327 1.00 15.80 87 ILE F CA 1
ATOM 7493 C C . ILE E 1 87 ? 105.332 63.321 52.552 1.00 17.98 87 ILE F C 1
ATOM 7494 O O . ILE E 1 87 ? 104.255 63.320 51.973 1.00 19.21 87 ILE F O 1
ATOM 7499 N N . TYR E 1 88 ? 106.116 62.257 52.566 1.00 20.38 88 TYR F N 1
ATOM 7500 C CA . TYR E 1 88 ? 105.744 61.063 51.799 1.00 23.55 88 TYR F CA 1
ATOM 7501 C C . TYR E 1 88 ? 104.328 60.592 52.077 1.00 25.10 88 TYR F C 1
ATOM 7502 O O . TYR E 1 88 ? 103.669 60.053 51.189 1.00 25.93 88 TYR F O 1
ATOM 7511 N N . LYS E 1 89 ? 103.882 60.761 53.318 1.00 26.07 89 LYS F N 1
ATOM 7512 C CA . LYS E 1 89 ? 102.594 60.254 53.749 1.00 26.80 89 LYS F CA 1
ATOM 7513 C C . LYS E 1 89 ? 101.545 61.220 53.328 1.00 26.60 89 LYS F C 1
ATOM 7514 O O . LYS E 1 89 ? 100.619 60.868 52.623 1.00 27.26 89 LYS F O 1
ATOM 7520 N N . ILE E 1 90 ? 101.696 62.464 53.757 1.00 26.39 90 ILE F N 1
ATOM 7521 C CA . ILE E 1 90 ? 100.575 63.382 53.699 1.00 26.13 90 ILE F CA 1
ATOM 7522 C C . ILE E 1 90 ? 100.195 63.702 52.299 1.00 26.11 90 ILE F C 1
ATOM 7523 O O . ILE E 1 90 ? 99.181 64.352 52.057 1.00 26.59 90 ILE F O 1
ATOM 7528 N N . VAL E 1 91 ? 101.009 63.258 51.362 1.00 26.00 91 VAL F N 1
ATOM 7529 C CA . VAL E 1 91 ? 100.731 63.628 49.997 1.00 26.30 91 VAL F CA 1
ATOM 7530 C C . VAL E 1 91 ? 99.572 62.801 49.450 1.00 26.83 91 VAL F C 1
ATOM 7531 O O . VAL E 1 91 ? 98.815 63.257 48.582 1.00 26.90 91 VAL F O 1
ATOM 7535 N N . SER E 1 92 ? 99.392 61.609 50.019 1.00 27.32 92 SER F N 1
ATOM 7536 C CA . SER E 1 92 ? 98.262 60.746 49.669 1.00 27.19 92 SER F CA 1
ATOM 7537 C C . SER E 1 92 ? 96.958 61.232 50.285 1.00 26.88 92 SER F C 1
ATOM 7538 O O . SER E 1 92 ? 95.937 61.304 49.603 1.00 26.52 92 SER F O 1
ATOM 7541 N N . ASP E 1 93 ? 96.996 61.566 51.573 1.00 26.56 93 ASP F N 1
ATOM 7542 C CA . ASP E 1 93 ? 95.841 62.173 52.216 1.00 26.26 93 ASP F CA 1
ATOM 7543 C C . ASP E 1 93 ? 95.408 63.352 51.365 1.00 24.98 93 ASP F C 1
ATOM 7544 O O . ASP E 1 93 ? 94.235 63.526 51.088 1.00 25.62 93 ASP F O 1
ATOM 7549 N N . LEU E 1 94 ? 96.353 64.156 50.917 1.00 22.59 94 LEU F N 1
ATOM 7550 C CA . LEU E 1 94 ? 95.975 65.216 50.009 1.00 21.70 94 LEU F CA 1
ATOM 7551 C C . LEU E 1 94 ? 95.383 64.668 48.700 1.00 21.38 94 LEU F C 1
ATOM 7552 O O . LEU E 1 94 ? 94.377 65.170 48.219 1.00 21.67 94 LEU F O 1
ATOM 7557 N N . GLU E 1 95 ? 95.987 63.647 48.111 1.00 20.06 95 GLU F N 1
ATOM 7558 C CA . GLU E 1 95 ? 95.370 63.115 46.922 1.00 19.73 95 GLU F CA 1
ATOM 7559 C C . GLU E 1 95 ? 93.938 62.746 47.269 1.00 20.03 95 GLU F C 1
ATOM 7560 O O . GLU E 1 95 ? 92.995 63.405 46.824 1.00 20.55 95 GLU F O 1
ATOM 7566 N N . ARG E 1 96 ? 93.783 61.702 48.074 1.00 20.04 96 ARG F N 1
ATOM 7567 C CA . ARG E 1 96 ? 92.475 61.247 48.548 1.00 20.21 96 ARG F CA 1
ATOM 7568 C C . ARG E 1 96 ? 91.434 62.363 48.699 1.00 18.87 96 ARG F C 1
ATOM 7569 O O . ARG E 1 96 ? 90.288 62.189 48.304 1.00 18.94 96 ARG F O 1
ATOM 7585 N N . GLY E 1 98 ? 91.522 65.277 47.096 1.00 19.09 98 GLY F N 1
ATOM 7586 C CA . GLY E 1 98 ? 91.198 65.749 45.767 1.00 20.78 98 GLY F CA 1
ATOM 7587 C C . GLY E 1 98 ? 90.208 64.802 45.123 1.00 22.01 98 GLY F C 1
ATOM 7588 O O . GLY E 1 98 ? 89.306 65.216 44.384 1.00 21.62 98 GLY F O 1
ATOM 7589 N N . ASP E 1 99 ? 90.403 63.522 45.419 1.00 23.28 99 ASP F N 1
ATOM 7590 C CA . ASP E 1 99 ? 89.588 62.441 44.878 1.00 25.09 99 ASP F CA 1
ATOM 7591 C C . ASP E 1 99 ? 88.195 62.589 45.406 1.00 24.81 99 ASP F C 1
ATOM 7592 O O . ASP E 1 99 ? 87.222 62.415 44.681 1.00 24.25 99 ASP F O 1
ATOM 7597 N N . GLU E 1 100 ? 88.109 62.896 46.696 1.00 24.88 100 GLU F N 1
ATOM 7598 C CA . GLU E 1 100 ? 86.824 63.121 47.317 1.00 24.18 100 GLU F CA 1
ATOM 7599 C C . GLU E 1 100 ? 86.122 64.288 46.622 1.00 23.48 100 GLU F C 1
ATOM 7600 O O . GLU E 1 100 ? 84.976 64.160 46.220 1.00 23.52 100 GLU F O 1
ATOM 7606 N N . ALA E 1 101 ? 86.817 65.397 46.417 1.00 22.21 101 ALA F N 1
ATOM 7607 C CA . ALA E 1 101 ? 86.195 66.525 45.750 1.00 22.61 101 ALA F CA 1
ATOM 7608 C C . ALA E 1 101 ? 85.727 66.189 44.309 1.00 23.66 101 ALA F C 1
ATOM 7609 O O . ALA E 1 101 ? 84.789 66.794 43.768 1.00 23.45 101 ALA F O 1
ATOM 7611 N N . GLU E 1 102 ? 86.386 65.216 43.692 1.00 24.17 102 GLU F N 1
ATOM 7612 C CA . GLU E 1 102 ? 86.044 64.810 42.346 1.00 24.55 102 GLU F CA 1
ATOM 7613 C C . GLU E 1 102 ? 84.763 63.983 42.350 1.00 24.79 102 GLU F C 1
ATOM 7614 O O . GLU E 1 102 ? 83.953 64.084 41.440 1.00 24.88 102 GLU F O 1
ATOM 7620 N N . ASN E 1 103 ? 84.579 63.161 43.374 1.00 25.10 103 ASN F N 1
ATOM 7621 C CA . ASN E 1 103 ? 83.322 62.451 43.527 1.00 25.19 103 ASN F CA 1
ATOM 7622 C C . ASN E 1 103 ? 82.227 63.478 43.678 1.00 24.05 103 ASN F C 1
ATOM 7623 O O . ASN E 1 103 ? 81.193 63.384 43.030 1.00 24.58 103 ASN F O 1
ATOM 7628 N N . ILE E 1 104 ? 82.446 64.468 44.529 1.00 22.54 104 ILE F N 1
ATOM 7629 C CA . ILE E 1 104 ? 81.398 65.446 44.757 1.00 22.53 104 ILE F CA 1
ATOM 7630 C C . ILE E 1 104 ? 80.910 66.054 43.423 1.00 22.69 104 ILE F C 1
ATOM 7631 O O . ILE E 1 104 ? 79.700 66.121 43.157 1.00 22.38 104 ILE F O 1
ATOM 7636 N N . ALA E 1 105 ? 81.858 66.474 42.586 1.00 22.16 105 ALA F N 1
ATOM 7637 C CA . ALA E 1 105 ? 81.534 67.062 41.291 1.00 21.20 105 ALA F CA 1
ATOM 7638 C C . ALA E 1 105 ? 80.696 66.132 40.442 1.00 20.77 105 ALA F C 1
ATOM 7639 O O . ALA E 1 105 ? 79.786 66.561 39.729 1.00 21.09 105 ALA F O 1
ATOM 7641 N N . GLU E 1 106 ? 81.021 64.850 40.502 1.00 19.97 106 GLU F N 1
ATOM 7642 C CA . GLU E 1 106 ? 80.341 63.875 39.688 1.00 18.55 106 GLU F CA 1
ATOM 7643 C C . GLU E 1 106 ? 78.883 63.869 40.141 1.00 17.27 106 GLU F C 1
ATOM 7644 O O . GLU E 1 106 ? 77.963 63.846 39.328 1.00 16.19 106 GLU F O 1
ATOM 7650 N N . ARG E 1 107 ? 78.668 63.953 41.447 1.00 16.53 107 ARG F N 1
ATOM 7651 C CA . ARG E 1 107 ? 77.307 63.927 41.969 1.00 16.00 107 ARG F CA 1
ATOM 7652 C C . ARG E 1 107 ? 76.563 65.200 41.664 1.00 15.14 107 ARG F C 1
ATOM 7653 O O . ARG E 1 107 ? 75.354 65.184 41.467 1.00 14.81 107 ARG F O 1
ATOM 7661 N N . ALA E 1 108 ? 77.292 66.305 41.669 1.00 14.37 108 ALA F N 1
ATOM 7662 C CA . ALA E 1 108 ? 76.774 67.563 41.177 1.00 14.46 108 ALA F CA 1
ATOM 7663 C C . ALA E 1 108 ? 76.133 67.410 39.767 1.00 14.03 108 ALA F C 1
ATOM 7664 O O . ALA E 1 108 ? 75.018 67.880 39.517 1.00 13.12 108 ALA F O 1
ATOM 7666 N N . ILE E 1 109 ? 76.825 66.746 38.855 1.00 13.66 109 ILE F N 1
ATOM 7667 C CA . ILE E 1 109 ? 76.249 66.506 37.537 1.00 14.32 109 ILE F CA 1
ATOM 7668 C C . ILE E 1 109 ? 74.881 65.834 37.628 1.00 14.73 109 ILE F C 1
ATOM 7669 O O . ILE E 1 109 ? 73.924 66.242 36.961 1.00 14.81 109 ILE F O 1
ATOM 7674 N N . LEU E 1 110 ? 74.789 64.792 38.439 1.00 15.25 110 LEU F N 1
ATOM 7675 C CA . LEU E 1 110 ? 73.533 64.072 38.559 1.00 16.18 110 LEU F CA 1
ATOM 7676 C C . LEU E 1 110 ? 72.587 64.918 39.378 1.00 16.62 110 LEU F C 1
ATOM 7677 O O . LEU E 1 110 ? 71.381 64.919 39.153 1.00 16.50 110 LEU F O 1
ATOM 7682 N N . LEU E 1 111 ? 73.122 65.655 40.336 1.00 17.11 111 LEU F N 1
ATOM 7683 C CA . LEU E 1 111 ? 72.223 66.442 41.147 1.00 18.11 111 LEU F CA 1
ATOM 7684 C C . LEU E 1 111 ? 71.571 67.459 40.236 1.00 18.60 111 LEU F C 1
ATOM 7685 O O . LEU E 1 111 ? 70.442 67.872 40.479 1.00 19.24 111 LEU F O 1
ATOM 7690 N N . ALA E 1 112 ? 72.267 67.796 39.149 1.00 19.10 112 ALA F N 1
ATOM 7691 C CA . ALA E 1 112 ? 71.834 68.828 38.202 1.00 19.51 112 ALA F CA 1
ATOM 7692 C C . ALA E 1 112 ? 70.625 68.502 37.333 1.00 20.68 112 ALA F C 1
ATOM 7693 O O . ALA E 1 112 ? 69.827 69.382 37.068 1.00 20.71 112 ALA F O 1
ATOM 7695 N N . GLU E 1 113 ? 70.501 67.263 36.861 1.00 22.65 113 GLU F N 1
ATOM 7696 C CA . GLU E 1 113 ? 69.338 66.877 36.053 1.00 24.79 113 GLU F CA 1
ATOM 7697 C C . GLU E 1 113 ? 68.047 66.778 36.896 1.00 25.63 113 GLU F C 1
ATOM 7698 O O . GLU E 1 113 ? 67.344 65.771 36.838 1.00 26.32 113 GLU F O 1
ATOM 7704 N N . GLU E 1 114 ? 67.733 67.833 37.648 1.00 26.26 114 GLU F N 1
ATOM 7705 C CA . GLU E 1 114 ? 66.592 67.845 38.561 1.00 26.91 114 GLU F CA 1
ATOM 7706 C C . GLU E 1 114 ? 66.626 69.081 39.470 1.00 27.41 114 GLU F C 1
ATOM 7707 O O . GLU E 1 114 ? 67.710 69.539 39.893 1.00 26.93 114 GLU F O 1
ATOM 7713 N N . PRO E 1 115 ? 65.440 69.601 39.797 1.00 27.37 115 PRO F N 1
ATOM 7714 C CA . PRO E 1 115 ? 65.307 70.746 40.716 1.00 27.04 115 PRO F CA 1
ATOM 7715 C C . PRO E 1 115 ? 65.939 70.492 42.084 1.00 26.94 115 PRO F C 1
ATOM 7716 O O . PRO E 1 115 ? 65.938 69.366 42.580 1.00 26.97 115 PRO F O 1
ATOM 7720 N N . PRO E 1 116 ? 66.488 71.544 42.678 1.00 27.32 116 PRO F N 1
ATOM 7721 C CA . PRO E 1 116 ? 67.101 71.481 44.016 1.00 27.05 116 PRO F CA 1
ATOM 7722 C C . PRO E 1 116 ? 66.128 70.984 45.075 1.00 26.73 116 PRO F C 1
ATOM 7723 O O . PRO E 1 116 ? 65.015 71.528 45.146 1.00 26.93 116 PRO F O 1
ATOM 7727 N N . LEU E 1 117 ? 66.528 69.991 45.879 1.00 25.41 117 LEU F N 1
ATOM 7728 C CA . LEU E 1 117 ? 65.606 69.414 46.856 1.00 24.06 117 LEU F CA 1
ATOM 7729 C C . LEU E 1 117 ? 65.482 70.364 48.044 1.00 24.60 117 LEU F C 1
ATOM 7730 O O . LEU E 1 117 ? 64.455 70.446 48.721 1.00 25.45 117 LEU F O 1
ATOM 7735 N N . LYS E 1 118 ? 66.534 71.121 48.277 1.00 24.25 118 LYS F N 1
ATOM 7736 C CA . LYS E 1 118 ? 66.536 72.021 49.401 1.00 23.97 118 LYS F CA 1
ATOM 7737 C C . LYS E 1 118 ? 67.712 72.966 49.209 1.00 23.53 118 LYS F C 1
ATOM 7738 O O . LYS E 1 118 ? 68.602 72.699 48.387 1.00 24.37 118 LYS F O 1
ATOM 7744 N N . PRO E 1 119 ? 67.737 74.062 49.953 1.00 21.87 119 PRO F N 1
ATOM 7745 C CA . PRO E 1 119 ? 68.824 75.004 49.804 1.00 21.62 119 PRO F CA 1
ATOM 7746 C C . PRO E 1 119 ? 69.976 74.392 50.581 1.00 22.24 119 PRO F C 1
ATOM 7747 O O . PRO E 1 119 ? 69.811 73.915 51.704 1.00 22.77 119 PRO F O 1
ATOM 7751 N N . TYR E 1 120 ? 71.146 74.378 49.971 1.00 22.06 120 TYR F N 1
ATOM 7752 C CA . TYR E 1 120 ? 72.264 73.624 50.496 1.00 21.38 120 TYR F CA 1
ATOM 7753 C C . TYR E 1 120 ? 73.080 74.320 51.622 1.00 21.75 120 TYR F C 1
ATOM 7754 O O . TYR E 1 120 ? 74.306 74.403 51.548 1.00 21.46 120 TYR F O 1
ATOM 7763 N N . VAL E 1 121 ? 72.418 74.789 52.675 1.00 22.12 121 VAL F N 1
ATOM 7764 C CA . VAL E 1 121 ? 73.134 75.488 53.752 1.00 22.98 121 VAL F CA 1
ATOM 7765 C C . VAL E 1 121 ? 74.177 74.616 54.441 1.00 23.69 121 VAL F C 1
ATOM 7766 O O . VAL E 1 121 ? 75.342 74.964 54.470 1.00 23.78 121 VAL F O 1
ATOM 7770 N N . ASN E 1 122 ? 73.754 73.493 55.005 1.00 24.80 122 ASN F N 1
ATOM 7771 C CA . ASN E 1 122 ? 74.665 72.615 55.724 1.00 25.78 122 ASN F CA 1
ATOM 7772 C C . ASN E 1 122 ? 75.842 72.318 54.879 1.00 25.84 122 ASN F C 1
ATOM 7773 O O . ASN E 1 122 ? 76.991 72.537 55.304 1.00 26.63 122 ASN F O 1
ATOM 7778 N N . ILE E 1 123 ? 75.561 71.796 53.683 1.00 24.37 123 ILE F N 1
ATOM 7779 C CA . ILE E 1 123 ? 76.635 71.429 52.789 1.00 23.29 123 ILE F CA 1
ATOM 7780 C C . ILE E 1 123 ? 77.565 72.633 52.671 1.00 23.49 123 ILE F C 1
ATOM 7781 O O . ILE E 1 123 ? 78.790 72.515 52.815 1.00 23.51 123 ILE F O 1
ATOM 7786 N N . ASN E 1 124 ? 76.984 73.808 52.476 1.00 23.22 124 ASN F N 1
ATOM 7787 C CA . ASN E 1 124 ? 77.811 74.996 52.350 1.00 22.67 124 ASN F CA 1
ATOM 7788 C C . ASN E 1 124 ? 78.664 75.259 53.589 1.00 22.25 124 ASN F C 1
ATOM 7789 O O . ASN E 1 124 ? 79.847 75.529 53.446 1.00 23.00 124 ASN F O 1
ATOM 7794 N N . PHE E 1 125 ? 78.094 75.141 54.790 1.00 21.83 125 PHE F N 1
ATOM 7795 C CA . PHE E 1 125 ? 78.877 75.239 56.033 1.00 20.80 125 PHE F CA 1
ATOM 7796 C C . PHE E 1 125 ? 79.993 74.179 56.021 1.00 20.56 125 PHE F C 1
ATOM 7797 O O . PHE E 1 125 ? 81.192 74.504 56.171 1.00 20.09 125 PHE F O 1
ATOM 7813 N N . SER E 1 127 ? 81.338 72.718 53.696 1.00 19.51 127 SER F N 1
ATOM 7814 C CA . SER E 1 127 ? 82.329 72.942 52.690 1.00 20.62 127 SER F CA 1
ATOM 7815 C C . SER E 1 127 ? 83.338 73.969 53.151 1.00 21.71 127 SER F C 1
ATOM 7816 O O . SER E 1 127 ? 84.546 73.730 53.104 1.00 21.43 127 SER F O 1
ATOM 7819 N N . GLU E 1 128 ? 82.827 75.130 53.572 1.00 23.44 128 GLU F N 1
ATOM 7820 C CA . GLU E 1 128 ? 83.660 76.247 54.009 1.00 24.48 128 GLU F CA 1
ATOM 7821 C C . GLU E 1 128 ? 84.609 75.752 55.124 1.00 24.81 128 GLU F C 1
ATOM 7822 O O . GLU E 1 128 ? 85.791 76.101 55.148 1.00 24.07 128 GLU F O 1
ATOM 7828 N N . ILE E 1 129 ? 84.079 74.942 56.039 1.00 24.62 129 ILE F N 1
ATOM 7829 C CA . ILE E 1 129 ? 84.860 74.436 57.153 1.00 25.37 129 ILE F CA 1
ATOM 7830 C C . ILE E 1 129 ? 85.964 73.511 56.671 1.00 25.53 129 ILE F C 1
ATOM 7831 O O . ILE E 1 129 ? 87.113 73.580 57.144 1.00 25.25 129 ILE F O 1
ATOM 7836 N N . VAL E 1 130 ? 85.602 72.645 55.728 1.00 25.37 130 VAL F N 1
ATOM 7837 C CA . VAL E 1 130 ? 86.512 71.629 55.208 1.00 24.66 130 VAL F CA 1
ATOM 7838 C C . VAL E 1 130 ? 87.653 72.280 54.455 1.00 25.13 130 VAL F C 1
ATOM 7839 O O . VAL E 1 130 ? 88.813 71.922 54.648 1.00 25.46 130 VAL F O 1
ATOM 7843 N N . LYS E 1 131 ? 87.325 73.249 53.611 1.00 25.38 131 LYS F N 1
ATOM 7844 C CA . LYS E 1 131 ? 88.357 74.024 52.930 1.00 26.87 131 LYS F CA 1
ATOM 7845 C C . LYS E 1 131 ? 89.469 74.468 53.902 1.00 27.50 131 LYS F C 1
ATOM 7846 O O . LYS E 1 131 ? 90.664 74.330 53.599 1.00 27.79 131 LYS F O 1
ATOM 7852 N N . GLU E 1 132 ? 89.059 75.005 55.058 1.00 27.13 132 GLU F N 1
ATOM 7853 C CA . GLU E 1 132 ? 89.973 75.559 56.032 1.00 26.73 132 GLU F CA 1
ATOM 7854 C C . GLU E 1 132 ? 90.836 74.439 56.556 1.00 25.82 132 GLU F C 1
ATOM 7855 O O . GLU E 1 132 ? 92.071 74.576 56.668 1.00 26.48 132 GLU F O 1
ATOM 7869 N N . VAL E 1 134 ? 91.667 71.808 55.187 1.00 20.68 134 VAL F N 1
ATOM 7870 C CA . VAL E 1 134 ? 92.654 71.353 54.235 1.00 21.22 134 VAL F CA 1
ATOM 7871 C C . VAL E 1 134 ? 93.884 72.244 54.292 1.00 22.23 134 VAL F C 1
ATOM 7872 O O . VAL E 1 134 ? 95.009 71.769 54.182 1.00 21.51 134 VAL F O 1
ATOM 7876 N N . ASN E 1 135 ? 93.652 73.543 54.446 1.00 23.47 135 ASN F N 1
ATOM 7877 C CA . ASN E 1 135 ? 94.728 74.525 54.402 1.00 25.28 135 ASN F CA 1
ATOM 7878 C C . ASN E 1 135 ? 95.511 74.543 55.701 1.00 26.08 135 ASN F C 1
ATOM 7879 O O . ASN E 1 135 ? 96.743 74.435 55.701 1.00 25.81 135 ASN F O 1
ATOM 7884 N N . ASP E 1 136 ? 94.785 74.688 56.808 1.00 26.26 136 ASP F N 1
ATOM 7885 C CA . ASP E 1 136 ? 95.405 74.689 58.115 1.00 26.29 136 ASP F CA 1
ATOM 7886 C C . ASP E 1 136 ? 96.176 73.406 58.373 1.00 26.23 136 ASP F C 1
ATOM 7887 O O . ASP E 1 136 ? 97.280 73.427 58.913 1.00 25.70 136 ASP F O 1
ATOM 7892 N N . SER E 1 137 ? 95.603 72.276 58.001 1.00 25.77 137 SER F N 1
ATOM 7893 C CA . SER E 1 137 ? 96.268 71.050 58.356 1.00 26.51 137 SER F CA 1
ATOM 7894 C C . SER E 1 137 ? 97.593 71.024 57.641 1.00 27.46 137 SER F C 1
ATOM 7895 O O . SER E 1 137 ? 98.575 70.488 58.164 1.00 28.26 137 SER F O 1
ATOM 7898 N N . VAL E 1 138 ? 97.633 71.607 56.446 1.00 27.19 138 VAL F N 1
ATOM 7899 C CA . VAL E 1 138 ? 98.836 71.497 55.635 1.00 27.04 138 VAL F CA 1
ATOM 7900 C C . VAL E 1 138 ? 99.875 72.517 56.054 1.00 27.63 138 VAL F C 1
ATOM 7901 O O . VAL E 1 138 ? 101.072 72.211 56.063 1.00 28.30 138 VAL F O 1
ATOM 7905 N N . ILE E 1 139 ? 99.425 73.719 56.416 1.00 27.67 139 ILE F N 1
ATOM 7906 C CA . ILE E 1 139 ? 100.309 74.690 57.068 1.00 27.34 139 ILE F CA 1
ATOM 7907 C C . ILE E 1 139 ? 100.933 74.072 58.330 1.00 26.95 139 ILE F C 1
ATOM 7908 O O . ILE E 1 139 ? 102.153 73.988 58.450 1.00 27.00 139 ILE F O 1
ATOM 7913 N N . SER E 1 140 ? 100.085 73.634 59.253 1.00 26.56 140 SER F N 1
ATOM 7914 C CA . SER E 1 140 ? 100.524 73.022 60.503 1.00 26.59 140 SER F CA 1
ATOM 7915 C C . SER E 1 140 ? 101.563 71.946 60.301 1.00 26.78 140 SER F C 1
ATOM 7916 O O . SER E 1 140 ? 102.473 71.807 61.102 1.00 26.45 140 SER F O 1
ATOM 7919 N N . PHE E 1 141 ? 101.424 71.160 59.250 1.00 27.76 141 PHE F N 1
ATOM 7920 C CA . PHE E 1 141 ? 102.459 70.196 58.950 1.00 29.81 141 PHE F CA 1
ATOM 7921 C C . PHE E 1 141 ? 103.727 70.928 58.539 1.00 31.96 141 PHE F C 1
ATOM 7922 O O . PHE E 1 141 ? 104.730 70.880 59.242 1.00 32.80 141 PHE F O 1
ATOM 7930 N N . ILE E 1 142 ? 103.682 71.626 57.410 1.00 33.28 142 ILE F N 1
ATOM 7931 C CA . ILE E 1 142 ? 104.897 72.312 56.920 1.00 34.67 142 ILE F CA 1
ATOM 7932 C C . ILE E 1 142 ? 105.619 73.165 57.930 1.00 35.48 142 ILE F C 1
ATOM 7933 O O . ILE E 1 142 ? 106.826 73.380 57.815 1.00 36.36 142 ILE F O 1
ATOM 7938 N N . GLN E 1 143 ? 104.890 73.671 58.950 1.00 35.26 143 GLN F N 1
ATOM 7939 C CA . GLN E 1 143 ? 105.554 74.621 59.878 1.00 35.31 143 GLN F CA 1
ATOM 7940 C C . GLN E 1 143 ? 105.750 74.262 61.324 1.00 34.21 143 GLN F C 1
ATOM 7941 O O . GLN E 1 143 ? 106.120 75.093 62.160 1.00 33.47 143 GLN F O 1
ATOM 7947 N N . GLN E 1 144 ? 105.444 72.988 61.573 1.00 33.74 144 GLN F N 1
ATOM 7948 C CA . GLN E 1 144 ? 105.552 72.263 62.854 1.00 33.05 144 GLN F CA 1
ATOM 7949 C C . GLN E 1 144 ? 104.626 72.871 63.936 1.00 31.69 144 GLN F C 1
ATOM 7950 O O . GLN E 1 144 ? 104.863 72.710 65.145 1.00 31.89 144 GLN F O 1
ATOM 7956 N N . ASP E 1 145 ? 103.566 73.573 63.474 1.00 30.07 145 ASP F N 1
ATOM 7957 C CA . ASP E 1 145 ? 102.536 74.118 64.323 1.00 28.40 145 ASP F CA 1
ATOM 7958 C C . ASP E 1 145 ? 101.859 72.950 65.034 1.00 27.65 145 ASP F C 1
ATOM 7959 O O . ASP E 1 145 ? 101.530 71.964 64.389 1.00 27.91 145 ASP F O 1
ATOM 7964 N N . THR E 1 146 ? 101.646 73.057 66.348 1.00 27.19 146 THR F N 1
ATOM 7965 C CA . THR E 1 146 ? 100.951 72.096 67.169 1.00 26.53 146 THR F CA 1
ATOM 7966 C C . THR E 1 146 ? 99.606 72.698 67.405 1.00 25.71 146 THR F C 1
ATOM 7967 O O . THR E 1 146 ? 98.570 72.060 67.224 1.00 25.66 146 THR F O 1
ATOM 7971 N N . LEU E 1 147 ? 99.598 73.949 67.814 1.00 25.40 147 LEU F N 1
ATOM 7972 C CA . LEU E 1 147 ? 98.320 74.506 68.197 1.00 25.80 147 LEU F CA 1
ATOM 7973 C C . LEU E 1 147 ? 97.392 74.557 66.996 1.00 25.65 147 LEU F C 1
ATOM 7974 O O . LEU E 1 147 ? 96.289 74.053 67.063 1.00 26.14 147 LEU F O 1
ATOM 7979 N N . LEU E 1 148 ? 97.853 75.106 65.880 1.00 25.59 148 LEU F N 1
ATOM 7980 C CA . LEU E 1 148 ? 97.012 75.169 64.687 1.00 24.98 148 LEU F CA 1
ATOM 7981 C C . LEU E 1 148 ? 96.493 73.795 64.239 1.00 24.88 148 LEU F C 1
ATOM 7982 O O . LEU E 1 148 ? 95.387 73.693 63.713 1.00 24.59 148 LEU F O 1
ATOM 7987 N N . ALA E 1 149 ? 97.283 72.746 64.451 1.00 24.37 149 ALA F N 1
ATOM 7988 C CA . ALA E 1 149 ? 96.853 71.404 64.101 1.00 24.49 149 ALA F CA 1
ATOM 7989 C C . ALA E 1 149 ? 95.667 70.969 64.963 1.00 25.47 149 ALA F C 1
ATOM 7990 O O . ALA E 1 149 ? 94.661 70.458 64.455 1.00 24.78 149 ALA F O 1
ATOM 7992 N N . LYS E 1 150 ? 95.786 71.162 66.274 1.00 26.50 150 LYS F N 1
ATOM 7993 C CA . LYS E 1 150 ? 94.689 70.815 67.183 1.00 27.82 150 LYS F CA 1
ATOM 7994 C C . LYS E 1 150 ? 93.426 71.619 66.843 1.00 28.13 150 LYS F C 1
ATOM 7995 O O . LYS E 1 150 ? 92.312 71.082 66.802 1.00 28.28 150 LYS F O 1
ATOM 8001 N N . LYS E 1 151 ? 93.604 72.902 66.568 1.00 28.11 151 LYS F N 1
ATOM 8002 C CA . LYS E 1 151 ? 92.481 73.716 66.181 1.00 28.57 151 LYS F CA 1
ATOM 8003 C C . LYS E 1 151 ? 91.794 72.982 65.050 1.00 28.51 151 LYS F C 1
ATOM 8004 O O . LYS E 1 151 ? 90.577 72.982 64.964 1.00 29.52 151 LYS F O 1
ATOM 8010 N N . VAL E 1 152 ? 92.576 72.332 64.193 1.00 28.17 152 VAL F N 1
ATOM 8011 C CA . VAL E 1 152 ? 92.025 71.644 63.025 1.00 27.18 152 VAL F CA 1
ATOM 8012 C C . VAL E 1 152 ? 91.353 70.360 63.445 1.00 27.67 152 VAL F C 1
ATOM 8013 O O . VAL E 1 152 ? 90.253 70.050 63.016 1.00 27.57 152 VAL F O 1
ATOM 8017 N N . ILE E 1 153 ? 92.028 69.610 64.294 1.00 28.18 153 ILE F N 1
ATOM 8018 C CA . ILE E 1 153 ? 91.518 68.340 64.720 1.00 29.22 153 ILE F CA 1
ATOM 8019 C C . ILE E 1 153 ? 90.187 68.534 65.419 1.00 30.81 153 ILE F C 1
ATOM 8020 O O . ILE E 1 153 ? 89.372 67.614 65.520 1.00 30.53 153 ILE F O 1
ATOM 8025 N N . GLU E 1 154 ? 89.968 69.755 65.894 1.00 33.46 154 GLU F N 1
ATOM 8026 C CA . GLU E 1 154 ? 88.739 70.119 66.615 1.00 35.24 154 GLU F CA 1
ATOM 8027 C C . GLU E 1 154 ? 87.627 70.388 65.624 1.00 35.32 154 GLU F C 1
ATOM 8028 O O . GLU E 1 154 ? 86.521 69.901 65.787 1.00 36.62 154 GLU F O 1
ATOM 8034 N N . LYS E 1 155 ? 87.925 71.149 64.579 1.00 35.05 155 LYS F N 1
ATOM 8035 C CA . LYS E 1 155 ? 86.905 71.520 63.610 1.00 35.29 155 LYS F CA 1
ATOM 8036 C C . LYS E 1 155 ? 86.372 70.292 62.893 1.00 34.67 155 LYS F C 1
ATOM 8037 O O . LYS E 1 155 ? 85.550 70.409 61.993 1.00 35.97 155 LYS F O 1
ATOM 8043 N N . ASP E 1 156 ? 86.857 69.117 63.257 1.00 32.87 156 ASP F N 1
ATOM 8044 C CA . ASP E 1 156 ? 86.462 67.931 62.540 1.00 31.37 156 ASP F CA 1
ATOM 8045 C C . ASP E 1 156 ? 85.266 67.351 63.235 1.00 30.90 156 ASP F C 1
ATOM 8046 O O . ASP E 1 156 ? 84.378 66.780 62.615 1.00 31.10 156 ASP F O 1
ATOM 8051 N N . ASP E 1 157 ? 85.228 67.508 64.541 1.00 29.96 157 ASP F N 1
ATOM 8052 C CA . ASP E 1 157 ? 84.073 67.058 65.266 1.00 29.21 157 ASP F CA 1
ATOM 8053 C C . ASP E 1 157 ? 82.876 67.776 64.694 1.00 28.39 157 ASP F C 1
ATOM 8054 O O . ASP E 1 157 ? 81.835 67.178 64.433 1.00 28.29 157 ASP F O 1
ATOM 8059 N N . THR E 1 158 ? 83.046 69.067 64.468 1.00 27.01 158 THR F N 1
ATOM 8060 C CA . THR E 1 158 ? 81.965 69.872 63.948 1.00 25.70 158 THR F CA 1
ATOM 8061 C C . THR E 1 158 ? 81.523 69.317 62.600 1.00 24.71 158 THR F C 1
ATOM 8062 O O . THR E 1 158 ? 80.329 69.130 62.354 1.00 25.41 158 THR F O 1
ATOM 8066 N N . VAL E 1 159 ? 82.466 69.005 61.726 1.00 22.62 159 VAL F N 1
ATOM 8067 C CA . VAL E 1 159 ? 82.061 68.375 60.490 1.00 20.93 159 VAL F CA 1
ATOM 8068 C C . VAL E 1 159 ? 81.221 67.143 60.779 1.00 21.23 159 VAL F C 1
ATOM 8069 O O . VAL E 1 159 ? 80.133 67.000 60.267 1.00 20.99 159 VAL F O 1
ATOM 8073 N N . ASP E 1 160 ? 81.705 66.264 61.634 1.00 22.32 160 ASP F N 1
ATOM 8074 C CA . ASP E 1 160 ? 80.931 65.104 62.005 1.00 23.89 160 ASP F CA 1
ATOM 8075 C C . ASP E 1 160 ? 79.493 65.445 62.451 1.00 25.76 160 ASP F C 1
ATOM 8076 O O . ASP E 1 160 ? 78.519 64.924 61.895 1.00 26.43 160 ASP F O 1
ATOM 8081 N N . GLU E 1 161 ? 79.334 66.310 63.450 1.00 26.54 161 GLU F N 1
ATOM 8082 C CA . GLU E 1 161 ? 77.987 66.659 63.875 1.00 26.87 161 GLU F CA 1
ATOM 8083 C C . GLU E 1 161 ? 77.165 67.172 62.674 1.00 26.63 161 GLU F C 1
ATOM 8084 O O . GLU E 1 161 ? 76.001 66.812 62.498 1.00 26.16 161 GLU F O 1
ATOM 8090 N N . LEU E 1 162 ? 77.768 68.013 61.847 1.00 26.25 162 LEU F N 1
ATOM 8091 C CA . LEU E 1 162 ? 77.037 68.578 60.724 1.00 27.10 162 LEU F CA 1
ATOM 8092 C C . LEU E 1 162 ? 76.550 67.468 59.828 1.00 28.13 162 LEU F C 1
ATOM 8093 O O . LEU E 1 162 ? 75.441 67.524 59.331 1.00 29.26 162 LEU F O 1
ATOM 8098 N N . TYR E 1 163 ? 77.394 66.464 59.610 1.00 28.72 163 TYR F N 1
ATOM 8099 C CA . TYR E 1 163 ? 77.073 65.400 58.677 1.00 28.56 163 TYR F CA 1
ATOM 8100 C C . TYR E 1 163 ? 75.947 64.511 59.197 1.00 28.42 163 TYR F C 1
ATOM 8101 O O . TYR E 1 163 ? 75.097 64.045 58.428 1.00 28.70 163 TYR F O 1
ATOM 8110 N N . HIS E 1 164 ? 75.945 64.241 60.494 1.00 27.67 164 HIS F N 1
ATOM 8111 C CA . HIS E 1 164 ? 74.848 63.451 61.024 1.00 27.56 164 HIS F CA 1
ATOM 8112 C C . HIS E 1 164 ? 73.585 64.302 60.923 1.00 25.77 164 HIS F C 1
ATOM 8113 O O . HIS E 1 164 ? 72.614 63.922 60.291 1.00 24.54 164 HIS F O 1
ATOM 8120 N N . GLN E 1 165 ? 73.635 65.490 61.493 1.00 25.50 165 GLN F N 1
ATOM 8121 C CA . GLN E 1 165 ? 72.514 66.400 61.411 1.00 25.13 165 GLN F CA 1
ATOM 8122 C C . GLN E 1 165 ? 71.997 66.465 59.980 1.00 24.32 165 GLN F C 1
ATOM 8123 O O . GLN E 1 165 ? 70.798 66.517 59.756 1.00 24.92 165 GLN F O 1
ATOM 8129 N N . LEU E 1 166 ? 72.886 66.404 59.003 1.00 23.46 166 LEU F N 1
ATOM 8130 C CA . LEU E 1 166 ? 72.436 66.331 57.622 1.00 22.84 166 LEU F CA 1
ATOM 8131 C C . LEU E 1 166 ? 71.688 65.024 57.298 1.00 23.44 166 LEU F C 1
ATOM 8132 O O . LEU E 1 166 ? 70.545 65.045 56.832 1.00 23.50 166 LEU F O 1
ATOM 8137 N N . GLU E 1 167 ? 72.321 63.887 57.532 1.00 23.49 167 GLU F N 1
ATOM 8138 C CA . GLU E 1 167 ? 71.643 62.624 57.305 1.00 23.77 167 GLU F CA 1
ATOM 8139 C C . GLU E 1 167 ? 70.221 62.626 57.854 1.00 23.36 167 GLU F C 1
ATOM 8140 O O . GLU E 1 167 ? 69.301 62.191 57.196 1.00 23.25 167 GLU F O 1
ATOM 8146 N N . ARG E 1 168 ? 70.032 63.135 59.057 1.00 23.82 168 ARG F N 1
ATOM 8147 C CA . ARG E 1 168 ? 68.693 63.246 59.613 1.00 24.56 168 ARG F CA 1
ATOM 8148 C C . ARG E 1 168 ? 67.823 64.149 58.761 1.00 25.23 168 ARG F C 1
ATOM 8149 O O . ARG E 1 168 ? 66.695 63.810 58.470 1.00 25.97 168 ARG F O 1
ATOM 8157 N N . GLU E 1 169 ? 68.335 65.309 58.369 1.00 26.11 169 GLU F N 1
ATOM 8158 C CA . GLU E 1 169 ? 67.550 66.243 57.551 1.00 26.74 169 GLU F CA 1
ATOM 8159 C C . GLU E 1 169 ? 67.004 65.550 56.295 1.00 25.90 169 GLU F C 1
ATOM 8160 O O . GLU E 1 169 ? 65.862 65.709 55.941 1.00 25.44 169 GLU F O 1
ATOM 8166 N N . LEU E 1 170 ? 67.826 64.746 55.647 1.00 25.74 170 LEU F N 1
ATOM 8167 C CA . LEU E 1 170 ? 67.429 64.103 54.425 1.00 25.98 170 LEU F CA 1
ATOM 8168 C C . LEU E 1 170 ? 66.420 62.995 54.657 1.00 27.36 170 LEU F C 1
ATOM 8169 O O . LEU E 1 170 ? 65.553 62.730 53.817 1.00 27.17 170 LEU F O 1
ATOM 8182 N N . THR E 1 172 ? 64.065 62.974 56.675 1.00 29.15 172 THR F N 1
ATOM 8183 C CA . THR E 1 172 ? 62.798 63.673 56.733 1.00 28.42 172 THR F CA 1
ATOM 8184 C C . THR E 1 172 ? 62.239 63.869 55.351 1.00 27.53 172 THR F C 1
ATOM 8185 O O . THR E 1 172 ? 61.091 63.527 55.086 1.00 27.63 172 THR F O 1
ATOM 8189 N N . TYR E 1 173 ? 63.050 64.426 54.465 1.00 25.93 173 TYR F N 1
ATOM 8190 C CA . TYR E 1 173 ? 62.597 64.644 53.111 1.00 25.03 173 TYR F CA 1
ATOM 8191 C C . TYR E 1 173 ? 62.011 63.381 52.516 1.00 24.56 173 TYR F C 1
ATOM 8192 O O . TYR E 1 173 ? 61.028 63.444 51.792 1.00 25.19 173 TYR F O 1
ATOM 8201 N N . VAL E 1 174 ? 62.607 62.235 52.835 1.00 23.68 174 VAL F N 1
ATOM 8202 C CA . VAL E 1 174 ? 62.263 60.981 52.189 1.00 22.68 174 VAL F CA 1
ATOM 8203 C C . VAL E 1 174 ? 60.953 60.479 52.712 1.00 22.81 174 VAL F C 1
ATOM 8204 O O . VAL E 1 174 ? 60.069 60.145 51.930 1.00 22.55 174 VAL F O 1
ATOM 8208 N N . LEU E 1 175 ? 60.826 60.433 54.033 1.00 23.20 175 LEU F N 1
ATOM 8209 C CA . LEU E 1 175 ? 59.550 60.114 54.679 1.00 24.40 175 LEU F CA 1
ATOM 8210 C C . LEU E 1 175 ? 58.394 60.947 54.114 1.00 26.82 175 LEU F C 1
ATOM 8211 O O . LEU E 1 175 ? 57.376 60.403 53.672 1.00 27.44 175 LEU F O 1
ATOM 8216 N N . GLU E 1 176 ? 58.569 62.267 54.134 1.00 29.37 176 GLU F N 1
ATOM 8217 C CA . GLU E 1 176 ? 57.640 63.235 53.545 1.00 31.83 176 GLU F CA 1
ATOM 8218 C C . GLU E 1 176 ? 56.968 62.730 52.260 1.00 33.16 176 GLU F C 1
ATOM 8219 O O . GLU E 1 176 ? 55.734 62.626 52.187 1.00 33.82 176 GLU F O 1
ATOM 8225 N N . ASP E 1 177 ? 57.782 62.406 51.260 1.00 33.95 177 ASP F N 1
ATOM 8226 C CA . ASP E 1 177 ? 57.294 61.881 49.992 1.00 34.19 177 ASP F CA 1
ATOM 8227 C C . ASP E 1 177 ? 58.414 61.106 49.311 1.00 34.40 177 ASP F C 1
ATOM 8228 O O . ASP E 1 177 ? 59.389 61.680 48.818 1.00 34.87 177 ASP F O 1
ATOM 8233 N N . PRO E 1 178 ? 58.271 59.790 49.304 1.00 34.66 178 PRO F N 1
ATOM 8234 C CA . PRO E 1 178 ? 59.320 58.870 48.820 1.00 34.43 178 PRO F CA 1
ATOM 8235 C C . PRO E 1 178 ? 59.916 59.108 47.412 1.00 33.34 178 PRO F C 1
ATOM 8236 O O . PRO E 1 178 ? 60.932 58.484 47.104 1.00 32.90 178 PRO F O 1
ATOM 8240 N N . ARG E 1 179 ? 59.328 59.965 46.585 1.00 32.37 179 ARG F N 1
ATOM 8241 C CA . ARG E 1 179 ? 59.950 60.263 45.304 1.00 32.35 179 ARG F CA 1
ATOM 8242 C C . ARG E 1 179 ? 61.314 60.905 45.542 1.00 31.50 179 ARG F C 1
ATOM 8243 O O . ARG E 1 179 ? 62.302 60.555 44.878 1.00 31.89 179 ARG F O 1
ATOM 8251 N N . ASN E 1 180 ? 61.336 61.846 46.492 1.00 28.97 180 ASN F N 1
ATOM 8252 C CA . ASN E 1 180 ? 62.521 62.571 46.924 1.00 26.59 180 ASN F CA 1
ATOM 8253 C C . ASN E 1 180 ? 63.771 61.726 47.091 1.00 25.31 180 ASN F C 1
ATOM 8254 O O . ASN E 1 180 ? 64.837 62.254 47.377 1.00 24.30 180 ASN F O 1
ATOM 8259 N N . ILE E 1 181 ? 63.627 60.412 46.951 1.00 24.73 181 ILE F N 1
ATOM 8260 C CA . ILE E 1 181 ? 64.705 59.462 47.228 1.00 23.95 181 ILE F CA 1
ATOM 8261 C C . ILE E 1 181 ? 65.952 59.671 46.342 1.00 23.83 181 ILE F C 1
ATOM 8262 O O . ILE E 1 181 ? 67.088 59.619 46.823 1.00 23.14 181 ILE F O 1
ATOM 8267 N N . LYS E 1 182 ? 65.731 59.929 45.057 1.00 23.42 182 LYS F N 1
ATOM 8268 C CA . LYS E 1 182 ? 66.825 60.088 44.115 1.00 23.47 182 LYS F CA 1
ATOM 8269 C C . LYS E 1 182 ? 67.741 61.202 44.557 1.00 22.50 182 LYS F C 1
ATOM 8270 O O . LYS E 1 182 ? 68.953 61.030 44.583 1.00 22.09 182 LYS F O 1
ATOM 8276 N N . ARG E 1 183 ? 67.144 62.338 44.902 1.00 21.86 183 ARG F N 1
ATOM 8277 C CA . ARG E 1 183 ? 67.879 63.546 45.265 1.00 20.65 183 ARG F CA 1
ATOM 8278 C C . ARG E 1 183 ? 68.518 63.383 46.606 1.00 20.08 183 ARG F C 1
ATOM 8279 O O . ARG E 1 183 ? 69.643 63.820 46.810 1.00 20.59 183 ARG F O 1
ATOM 8287 N N . ALA E 1 184 ? 67.803 62.748 47.524 1.00 19.73 184 ALA F N 1
ATOM 8288 C CA . ALA E 1 184 ? 68.323 62.558 48.867 1.00 20.06 184 ALA F CA 1
ATOM 8289 C C . ALA E 1 184 ? 69.447 61.531 48.877 1.00 21.12 184 ALA F C 1
ATOM 8290 O O . ALA E 1 184 ? 70.312 61.554 49.751 1.00 21.54 184 ALA F O 1
ATOM 8300 N N . HIS E 1 186 ? 71.765 61.155 46.449 1.00 20.78 186 HIS F N 1
ATOM 8301 C CA . HIS E 1 186 ? 72.997 61.838 46.101 1.00 19.58 186 HIS F CA 1
ATOM 8302 C C . HIS E 1 186 ? 73.475 62.830 47.174 1.00 18.92 186 HIS F C 1
ATOM 8303 O O . HIS E 1 186 ? 74.666 62.949 47.414 1.00 18.49 186 HIS F O 1
ATOM 8310 N N . LEU E 1 187 ? 72.574 63.567 47.807 1.00 18.13 187 LEU F N 1
ATOM 8311 C CA . LEU E 1 187 ? 73.031 64.523 48.797 1.00 18.11 187 LEU F CA 1
ATOM 8312 C C . LEU E 1 187 ? 73.734 63.781 49.936 1.00 19.48 187 LEU F C 1
ATOM 8313 O O . LEU E 1 187 ? 74.762 64.238 50.502 1.00 19.22 187 LEU F O 1
ATOM 8318 N N . SER E 1 188 ? 73.195 62.602 50.244 1.00 19.72 188 SER F N 1
ATOM 8319 C CA . SER E 1 188 ? 73.765 61.781 51.285 1.00 19.39 188 SER F CA 1
ATOM 8320 C C . SER E 1 188 ? 75.202 61.392 50.958 1.00 19.41 188 SER F C 1
ATOM 8321 O O . SER E 1 188 ? 76.074 61.492 51.813 1.00 20.13 188 SER F O 1
ATOM 8324 N N . PHE E 1 189 ? 75.481 60.969 49.733 1.00 18.52 189 PHE F N 1
ATOM 8325 C CA . PHE E 1 189 ? 76.883 60.734 49.405 1.00 17.98 189 PHE F CA 1
ATOM 8326 C C . PHE E 1 189 ? 77.683 62.018 49.420 1.00 17.43 189 PHE F C 1
ATOM 8327 O O . PHE E 1 189 ? 78.779 62.063 49.950 1.00 18.55 189 PHE F O 1
ATOM 8335 N N . VAL E 1 190 ? 77.147 63.076 48.848 1.00 16.68 190 VAL F N 1
ATOM 8336 C CA . VAL E 1 190 ? 77.846 64.336 48.897 1.00 16.25 190 VAL F CA 1
ATOM 8337 C C . VAL E 1 190 ? 78.270 64.567 50.341 1.00 16.93 190 VAL F C 1
ATOM 8338 O O . VAL E 1 190 ? 79.473 64.615 50.659 1.00 16.48 190 VAL F O 1
ATOM 8342 N N . ALA E 1 191 ? 77.296 64.659 51.237 1.00 16.72 191 ALA F N 1
ATOM 8343 C CA . ALA E 1 191 ? 77.659 64.922 52.617 1.00 16.48 191 ALA F CA 1
ATOM 8344 C C . ALA E 1 191 ? 78.794 63.961 53.036 1.00 16.07 191 ALA F C 1
ATOM 8345 O O . ALA E 1 191 ? 79.793 64.369 53.649 1.00 16.09 191 ALA F O 1
ATOM 8347 N N . ARG E 1 192 ? 78.660 62.695 52.671 1.00 15.49 192 ARG F N 1
ATOM 8348 C CA . ARG E 1 192 ? 79.703 61.737 52.963 1.00 15.84 192 ARG F CA 1
ATOM 8349 C C . ARG E 1 192 ? 81.066 62.175 52.394 1.00 16.07 192 ARG F C 1
ATOM 8350 O O . ARG E 1 192 ? 82.067 62.183 53.122 1.00 16.90 192 ARG F O 1
ATOM 8358 N N . HIS E 1 193 ? 81.151 62.593 51.138 1.00 14.86 193 HIS F N 1
ATOM 8359 C CA . HIS E 1 193 ? 82.488 62.983 50.677 1.00 15.00 193 HIS F CA 1
ATOM 8360 C C . HIS E 1 193 ? 83.082 64.181 51.421 1.00 15.73 193 HIS F C 1
ATOM 8361 O O . HIS E 1 193 ? 84.302 64.332 51.493 1.00 15.91 193 HIS F O 1
ATOM 8368 N N . TYR E 1 194 ? 82.243 65.042 51.979 1.00 16.88 194 TYR F N 1
ATOM 8369 C CA . TYR E 1 194 ? 82.793 66.211 52.650 1.00 17.82 194 TYR F CA 1
ATOM 8370 C C . TYR E 1 194 ? 83.363 65.718 53.945 1.00 18.91 194 TYR F C 1
ATOM 8371 O O . TYR E 1 194 ? 84.474 66.091 54.329 1.00 19.21 194 TYR F O 1
ATOM 8380 N N . GLU E 1 195 ? 82.599 64.851 54.604 1.00 19.56 195 GLU F N 1
ATOM 8381 C CA . GLU E 1 195 ? 83.025 64.308 55.872 1.00 20.29 195 GLU F CA 1
ATOM 8382 C C . GLU E 1 195 ? 84.349 63.589 55.699 1.00 21.27 195 GLU F C 1
ATOM 8383 O O . GLU E 1 195 ? 85.201 63.633 56.593 1.00 21.75 195 GLU F O 1
ATOM 8389 N N . ARG E 1 196 ? 84.532 62.919 54.562 1.00 21.72 196 ARG F N 1
ATOM 8390 C CA . ARG E 1 196 ? 85.794 62.212 54.336 1.00 22.10 196 ARG F CA 1
ATOM 8391 C C . ARG E 1 196 ? 86.947 63.196 54.103 1.00 20.07 196 ARG F C 1
ATOM 8392 O O . ARG E 1 196 ? 88.085 62.942 54.491 1.00 20.19 196 ARG F O 1
ATOM 8400 N N . ILE E 1 197 ? 86.680 64.330 53.490 1.00 17.45 197 ILE F N 1
ATOM 8401 C CA . ILE E 1 197 ? 87.783 65.228 53.313 1.00 16.84 197 ILE F CA 1
ATOM 8402 C C . ILE E 1 197 ? 88.249 65.683 54.688 1.00 17.87 197 ILE F C 1
ATOM 8403 O O . ILE E 1 197 ? 89.459 65.766 54.971 1.00 18.58 197 ILE F O 1
ATOM 8408 N N . ALA E 1 198 ? 87.282 65.968 55.556 1.00 17.33 198 ALA F N 1
ATOM 8409 C CA . ALA E 1 198 ? 87.603 66.552 56.832 1.00 17.02 198 ALA F CA 1
ATOM 8410 C C . ALA E 1 198 ? 88.506 65.568 57.505 1.00 18.55 198 ALA F C 1
ATOM 8411 O O . ALA E 1 198 ? 89.548 65.932 58.016 1.00 20.21 198 ALA F O 1
ATOM 8413 N N . ASP E 1 199 ? 88.087 64.308 57.472 1.00 19.45 199 ASP F N 1
ATOM 8414 C CA . ASP E 1 199 ? 88.793 63.187 58.065 1.00 19.63 199 ASP F CA 1
ATOM 8415 C C . ASP E 1 199 ? 90.225 63.094 57.576 1.00 19.82 199 ASP F C 1
ATOM 8416 O O . ASP E 1 199 ? 91.145 62.775 58.340 1.00 19.86 199 ASP F O 1
ATOM 8421 N N . HIS E 1 200 ? 90.430 63.339 56.298 1.00 19.79 200 HIS F N 1
ATOM 8422 C CA . HIS E 1 200 ? 91.774 63.252 55.803 1.00 20.62 200 HIS F CA 1
ATOM 8423 C C . HIS E 1 200 ? 92.549 64.455 56.363 1.00 21.55 200 HIS F C 1
ATOM 8424 O O . HIS E 1 200 ? 93.669 64.311 56.886 1.00 21.55 200 HIS F O 1
ATOM 8431 N N . ALA E 1 201 ? 91.954 65.640 56.299 1.00 22.07 201 ALA F N 1
ATOM 8432 C CA . ALA E 1 201 ? 92.665 66.804 56.818 1.00 23.90 201 ALA F CA 1
ATOM 8433 C C . ALA E 1 201 ? 93.128 66.508 58.235 1.00 24.49 201 ALA F C 1
ATOM 8434 O O . ALA E 1 201 ? 94.290 66.708 58.596 1.00 25.21 201 ALA F O 1
ATOM 8436 N N . GLU E 1 202 ? 92.209 65.998 59.028 1.00 24.69 202 GLU F N 1
ATOM 8437 C CA . GLU E 1 202 ? 92.526 65.611 60.383 1.00 26.42 202 GLU F CA 1
ATOM 8438 C C . GLU E 1 202 ? 93.706 64.608 60.535 1.00 26.30 202 GLU F C 1
ATOM 8439 O O . GLU E 1 202 ? 94.367 64.596 61.572 1.00 26.10 202 GLU F O 1
ATOM 8445 N N . ASN E 1 203 ? 93.986 63.789 59.520 1.00 26.23 203 ASN F N 1
ATOM 8446 C CA . ASN E 1 203 ? 95.165 62.937 59.578 1.00 25.85 203 ASN F CA 1
ATOM 8447 C C . ASN E 1 203 ? 96.350 63.826 59.410 1.00 26.47 203 ASN F C 1
ATOM 8448 O O . ASN E 1 203 ? 97.307 63.794 60.190 1.00 26.39 203 ASN F O 1
ATOM 8453 N N . VAL E 1 204 ? 96.312 64.629 58.354 1.00 26.86 204 VAL F N 1
ATOM 8454 C CA . VAL E 1 204 ? 97.430 65.527 58.109 1.00 26.32 204 VAL F CA 1
ATOM 8455 C C . VAL E 1 204 ? 97.737 66.245 59.421 1.00 26.14 204 VAL F C 1
ATOM 8456 O O . VAL E 1 204 ? 98.888 66.317 59.831 1.00 25.48 204 VAL F O 1
ATOM 8460 N N . ALA E 1 205 ? 96.690 66.714 60.097 1.00 26.17 205 ALA F N 1
ATOM 8461 C CA . ALA E 1 205 ? 96.858 67.451 61.339 1.00 26.56 205 ALA F CA 1
ATOM 8462 C C . ALA E 1 205 ? 97.492 66.553 62.370 1.00 26.75 205 ALA F C 1
ATOM 8463 O O . ALA E 1 205 ? 98.469 66.924 62.990 1.00 26.45 205 ALA F O 1
ATOM 8465 N N . GLU E 1 206 ? 96.940 65.360 62.528 1.00 27.79 206 GLU F N 1
ATOM 8466 C CA . GLU E 1 206 ? 97.524 64.356 63.400 1.00 28.93 206 GLU F CA 1
ATOM 8467 C C . GLU E 1 206 ? 99.026 64.205 63.127 1.00 29.51 206 GLU F C 1
ATOM 8468 O O . GLU E 1 206 ? 99.840 64.323 64.043 1.00 29.65 206 GLU F O 1
ATOM 8474 N N . ALA E 1 207 ? 99.400 63.942 61.876 1.00 29.87 207 ALA F N 1
ATOM 8475 C CA . ALA E 1 207 ? 100.817 63.784 61.547 1.00 30.58 207 ALA F CA 1
ATOM 8476 C C . ALA E 1 207 ? 101.601 65.016 61.942 1.00 30.46 207 ALA F C 1
ATOM 8477 O O . ALA E 1 207 ? 102.645 64.913 62.578 1.00 31.04 207 ALA F O 1
ATOM 8479 N N . ALA E 1 208 ? 101.097 66.179 61.540 1.00 29.92 208 ALA F N 1
ATOM 8480 C CA . ALA E 1 208 ? 101.682 67.447 61.938 1.00 29.59 208 ALA F CA 1
ATOM 8481 C C . ALA E 1 208 ? 102.055 67.420 63.419 1.00 29.80 208 ALA F C 1
ATOM 8482 O O . ALA E 1 208 ? 103.094 67.935 63.823 1.00 29.82 208 ALA F O 1
ATOM 8484 N N . ILE E 1 209 ? 101.224 66.799 64.237 1.00 30.03 209 ILE F N 1
ATOM 8485 C CA . ILE E 1 209 ? 101.554 66.763 65.638 1.00 30.73 209 ILE F CA 1
ATOM 8486 C C . ILE E 1 209 ? 102.825 65.977 65.879 1.00 31.97 209 ILE F C 1
ATOM 8487 O O . ILE E 1 209 ? 103.707 66.457 66.570 1.00 32.31 209 ILE F O 1
ATOM 8492 N N . TYR E 1 210 ? 102.925 64.780 65.311 1.00 34.23 210 TYR F N 1
ATOM 8493 C CA . TYR E 1 210 ? 104.104 63.942 65.529 1.00 36.56 210 TYR F CA 1
ATOM 8494 C C . TYR E 1 210 ? 105.328 64.653 64.971 1.00 36.94 210 TYR F C 1
ATOM 8495 O O . TYR E 1 210 ? 106.360 64.762 65.639 1.00 36.78 210 TYR F O 1
ATOM 8504 N N . LEU E 1 211 ? 105.210 65.166 63.755 1.00 37.97 211 LEU F N 1
ATOM 8505 C CA . LEU E 1 211 ? 106.289 65.966 63.212 1.00 39.64 211 LEU F CA 1
ATOM 8506 C C . LEU E 1 211 ? 106.884 66.818 64.331 1.00 40.58 211 LEU F C 1
ATOM 8507 O O . LEU E 1 211 ? 108.089 66.844 64.524 1.00 40.63 211 LEU F O 1
ATOM 8512 N N . SER E 1 212 ? 106.021 67.492 65.081 1.00 42.06 212 SER F N 1
ATOM 8513 C CA . SER E 1 212 ? 106.453 68.398 66.134 1.00 43.49 212 SER F CA 1
ATOM 8514 C C . SER E 1 212 ? 106.928 67.702 67.396 1.00 44.27 212 SER F C 1
ATOM 8515 O O . SER E 1 212 ? 107.979 68.042 67.919 1.00 44.49 212 SER F O 1
ATOM 8518 N N . GLU E 1 213 ? 106.146 66.757 67.909 1.00 45.29 213 GLU F N 1
ATOM 8519 C CA . GLU E 1 213 ? 106.454 66.163 69.20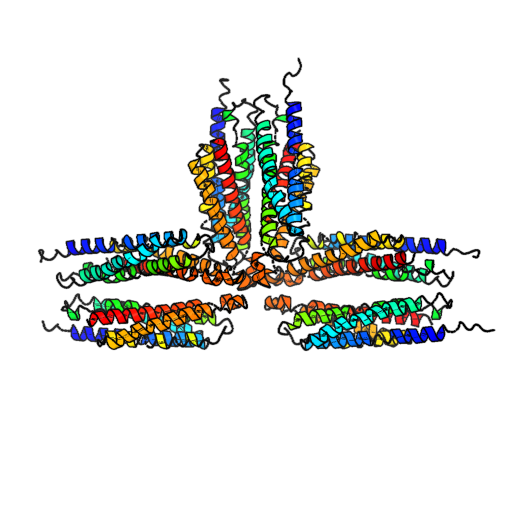3 1.00 46.66 213 GLU F CA 1
ATOM 8520 C C . GLU E 1 213 ? 107.901 65.631 69.270 1.00 48.07 213 GLU F C 1
ATOM 8521 O O . GLU E 1 213 ? 108.431 65.337 70.353 1.00 48.25 213 GLU F O 1
ATOM 8527 N N . GLY E 1 214 ? 108.554 65.559 68.112 1.00 49.30 214 GLY F N 1
ATOM 8528 C CA . GLY E 1 214 ? 109.970 65.224 68.051 1.00 50.69 214 GLY F CA 1
ATOM 8529 C C . GLY E 1 214 ? 110.871 66.354 67.567 1.00 51.71 214 GLY F C 1
ATOM 8530 O O . GLY E 1 214 ? 111.223 66.411 66.385 1.00 51.43 214 GLY F O 1
ATOM 8531 N N . GLU E 1 215 ? 111.244 67.252 68.484 1.00 53.04 215 GLU F N 1
ATOM 8532 C CA . GLU E 1 215 ? 112.125 68.388 68.169 1.00 54.01 215 GLU F CA 1
ATOM 8533 C C . GLU E 1 215 ? 113.130 68.687 69.292 1.00 53.95 215 GLU F C 1
ATOM 8534 O O . GLU E 1 215 ? 114.095 69.440 69.109 1.00 53.90 215 GLU F O 1
ATOM 8540 N N . GLY F 1 3 ? 130.320 47.964 55.169 1.00 48.92 3 GLY G N 1
ATOM 8541 C CA . GLY F 1 3 ? 130.760 46.639 55.700 1.00 48.81 3 GLY G CA 1
ATOM 8542 C C . GLY F 1 3 ? 129.723 45.551 55.483 1.00 48.57 3 GLY G C 1
ATOM 8543 O O . GLY F 1 3 ? 128.842 45.683 54.627 1.00 48.72 3 GLY G O 1
ATOM 8544 N N . GLY F 1 4 ? 129.827 44.474 56.262 1.00 47.94 4 GLY G N 1
ATOM 8545 C CA . GLY F 1 4 ? 128.940 43.331 56.125 1.00 46.67 4 GLY G CA 1
ATOM 8546 C C . GLY F 1 4 ? 127.622 43.593 56.809 1.00 45.95 4 GLY G C 1
ATOM 8547 O O . GLY F 1 4 ? 127.050 42.707 57.438 1.00 45.57 4 GLY G O 1
ATOM 8548 N N . GLY F 1 5 ? 127.155 44.833 56.687 1.00 45.68 5 GLY G N 1
ATOM 8549 C CA . GLY F 1 5 ? 125.884 45.255 57.243 1.00 44.88 5 GLY G CA 1
ATOM 8550 C C . GLY F 1 5 ? 124.736 45.014 56.286 1.00 44.21 5 GLY G C 1
ATOM 8551 O O . GLY F 1 5 ? 123.594 44.884 56.711 1.00 44.26 5 GLY G O 1
ATOM 8552 N N . GLY F 1 6 ? 125.042 44.951 54.992 1.00 43.70 6 GLY G N 1
ATOM 8553 C CA . GLY F 1 6 ? 124.058 44.613 53.979 1.00 43.10 6 GLY G CA 1
ATOM 8554 C C . GLY F 1 6 ? 123.257 43.381 54.364 1.00 42.95 6 GLY G C 1
ATOM 8555 O O . GLY F 1 6 ? 122.102 43.222 53.947 1.00 42.95 6 GLY G O 1
ATOM 8564 N N . LYS F 1 8 ? 122.758 42.617 57.701 1.00 39.47 8 LYS G N 1
ATOM 8565 C CA . LYS F 1 8 ? 121.936 43.050 58.841 1.00 38.13 8 LYS G CA 1
ATOM 8566 C C . LYS F 1 8 ? 120.704 43.838 58.400 1.00 36.25 8 LYS G C 1
ATOM 8567 O O . LYS F 1 8 ? 119.701 43.876 59.100 1.00 35.69 8 LYS G O 1
ATOM 8573 N N . LEU F 1 9 ? 120.789 44.469 57.237 1.00 34.33 9 LEU G N 1
ATOM 8574 C CA . LEU F 1 9 ? 119.648 45.174 56.694 1.00 32.67 9 LEU G CA 1
ATOM 8575 C C . LEU F 1 9 ? 118.657 44.154 56.160 1.00 31.71 9 LEU G C 1
ATOM 8576 O O . LEU F 1 9 ? 117.441 44.313 56.301 1.00 30.61 9 LEU G O 1
ATOM 8581 N N . PHE F 1 10 ? 119.198 43.109 55.541 1.00 30.75 10 PHE G N 1
ATOM 8582 C CA . PHE F 1 10 ? 118.383 42.021 55.025 1.00 30.02 10 PHE G CA 1
ATOM 8583 C C . PHE F 1 10 ? 117.540 41.389 56.131 1.00 29.95 10 PHE G C 1
ATOM 8584 O O . PHE F 1 10 ? 116.317 41.271 56.013 1.00 29.25 10 PHE G O 1
ATOM 8592 N N . LYS F 1 11 ? 118.205 40.955 57.193 1.00 30.00 11 LYS G N 1
ATOM 8593 C CA . LYS F 1 11 ? 117.502 40.282 58.264 1.00 29.99 11 LYS G CA 1
ATOM 8594 C C . LYS F 1 11 ? 116.470 41.249 58.822 1.00 29.41 11 LYS G C 1
ATOM 8595 O O . LYS F 1 11 ? 115.272 40.949 58.849 1.00 29.94 11 LYS G O 1
ATOM 8601 N N . GLU F 1 12 ? 116.934 42.424 59.232 1.00 28.16 12 GLU G N 1
ATOM 8602 C CA . GLU F 1 12 ? 116.055 43.438 59.790 1.00 27.50 12 GLU G CA 1
ATOM 8603 C C . GLU F 1 12 ? 114.832 43.669 58.912 1.00 27.07 12 GLU G C 1
ATOM 8604 O O . GLU F 1 12 ? 113.714 43.813 59.406 1.00 26.53 12 GLU G O 1
ATOM 8610 N N . LEU F 1 13 ? 115.061 43.702 57.604 1.00 26.98 13 LEU G N 1
ATOM 8611 C CA . LEU F 1 13 ? 113.990 43.901 56.640 1.00 26.43 13 LEU G CA 1
ATOM 8612 C C . LEU F 1 13 ? 113.020 42.733 56.611 1.00 26.95 13 LEU G C 1
ATOM 8613 O O . LEU F 1 13 ? 111.836 42.919 56.426 1.00 27.29 13 LEU G O 1
ATOM 8618 N N . GLU F 1 14 ? 113.506 41.518 56.775 1.00 28.20 14 GLU G N 1
ATOM 8619 C CA . GLU F 1 14 ? 112.609 40.404 56.593 1.00 29.59 14 GLU G CA 1
ATOM 8620 C C . GLU F 1 14 ? 111.748 40.333 57.820 1.00 29.59 14 GLU G C 1
ATOM 8621 O O . GLU F 1 14 ? 110.558 40.020 57.757 1.00 29.35 14 GLU G O 1
ATOM 8627 N N . GLU F 1 15 ? 112.350 40.675 58.944 1.00 30.06 15 GLU G N 1
ATOM 8628 C CA . GLU F 1 15 ? 111.606 40.717 60.186 1.00 30.94 15 GLU G CA 1
ATOM 8629 C C . GLU F 1 15 ? 110.482 41.762 60.127 1.00 29.96 15 GLU G C 1
ATOM 8630 O O . GLU F 1 15 ? 109.435 41.585 60.737 1.00 29.62 15 GLU G O 1
ATOM 8636 N N . THR F 1 16 ? 110.695 42.845 59.388 1.00 29.16 16 THR G N 1
ATOM 8637 C CA . THR F 1 16 ? 109.660 43.862 59.240 1.00 28.54 16 THR G CA 1
ATOM 8638 C C . THR F 1 16 ? 108.541 43.348 58.370 1.00 29.08 16 THR G C 1
ATOM 8639 O O . THR F 1 16 ? 107.382 43.677 58.598 1.00 29.49 16 THR G O 1
ATOM 8643 N N . LYS F 1 17 ? 108.906 42.579 57.345 1.00 29.13 17 LYS G N 1
ATOM 8644 C CA . LYS F 1 17 ? 107.947 42.033 56.416 1.00 29.66 17 LYS G CA 1
ATOM 8645 C C . LYS F 1 17 ? 107.150 41.044 57.225 1.00 30.36 17 LYS G C 1
ATOM 8646 O O . LYS F 1 17 ? 105.932 40.926 57.077 1.00 30.40 17 LYS G O 1
ATOM 8652 N N . GLU F 1 18 ? 107.840 40.351 58.114 1.00 31.32 18 GLU G N 1
ATOM 8653 C CA . GLU F 1 18 ? 107.161 39.416 58.984 1.00 32.93 18 GLU G CA 1
ATOM 8654 C C . GLU F 1 18 ? 106.079 40.124 59.783 1.00 32.46 18 GLU G C 1
ATOM 8655 O O . GLU F 1 18 ? 104.943 39.683 59.785 1.00 33.76 18 GLU G O 1
ATOM 8661 N N . GLN F 1 19 ? 106.414 41.238 60.427 1.00 31.31 19 GLN G N 1
ATOM 8662 C CA . GLN F 1 19 ? 105.448 41.952 61.267 1.00 30.20 19 GLN G CA 1
ATOM 8663 C C . GLN F 1 19 ? 104.292 42.529 60.462 1.00 28.66 19 GLN G C 1
ATOM 8664 O O . GLN F 1 19 ? 103.179 42.639 60.954 1.00 29.02 19 GLN G O 1
ATOM 8670 N N . VAL F 1 20 ? 104.548 42.912 59.226 1.00 26.96 20 VAL G N 1
ATOM 8671 C CA . VAL F 1 20 ? 103.475 43.445 58.412 1.00 25.50 20 VAL G CA 1
ATOM 8672 C C . VAL F 1 20 ? 102.445 42.340 58.232 1.00 24.62 20 VAL G C 1
ATOM 8673 O O . VAL F 1 20 ? 101.245 42.590 58.109 1.00 23.76 20 VAL G O 1
ATOM 8677 N N . ILE F 1 21 ? 102.920 41.106 58.254 1.00 23.54 21 ILE G N 1
ATOM 8678 C CA . ILE F 1 21 ? 102.018 39.989 58.078 1.00 22.91 21 ILE G CA 1
ATOM 8679 C C . ILE F 1 21 ? 101.200 39.770 59.344 1.00 22.04 21 ILE G C 1
ATOM 8680 O O . ILE F 1 21 ? 99.965 39.736 59.291 1.00 20.65 21 ILE G O 1
ATOM 8685 N N . LYS F 1 22 ? 101.902 39.636 60.471 1.00 21.92 22 LYS G N 1
ATOM 8686 C CA . LYS F 1 22 ? 101.299 39.634 61.794 1.00 21.76 22 LYS G CA 1
ATOM 8687 C C . LYS F 1 22 ? 100.248 40.717 61.785 1.00 21.76 22 LYS G C 1
ATOM 8688 O O . LYS F 1 22 ? 99.061 40.430 61.936 1.00 23.22 22 LYS G O 1
ATOM 8702 N N . ALA F 1 24 ? 98.672 42.536 59.446 1.00 20.20 24 ALA G N 1
ATOM 8703 C CA . ALA F 1 24 ? 97.527 42.142 58.618 1.00 20.60 24 ALA G CA 1
ATOM 8704 C C . ALA F 1 24 ? 96.767 40.991 59.282 1.00 21.34 24 ALA G C 1
ATOM 8705 O O . ALA F 1 24 ? 95.548 41.065 59.409 1.00 22.83 24 ALA G O 1
ATOM 8707 N N . LYS F 1 25 ? 97.460 39.951 59.742 1.00 20.96 25 LYS G N 1
ATOM 8708 C CA . LYS F 1 25 ? 96.747 38.835 60.371 1.00 21.53 25 LYS G CA 1
ATOM 8709 C C . LYS F 1 25 ? 95.778 39.306 61.455 1.00 21.70 25 LYS G C 1
ATOM 8710 O O . LYS F 1 25 ? 94.615 38.889 61.482 1.00 22.41 25 LYS G O 1
ATOM 8716 N N . LEU F 1 26 ? 96.251 40.188 62.332 1.00 21.31 26 LEU G N 1
ATOM 8717 C CA . LEU F 1 26 ? 95.425 40.747 63.405 1.00 21.14 26 LEU G CA 1
ATOM 8718 C C . LEU F 1 26 ? 94.257 41.577 62.892 1.00 21.98 26 LEU G C 1
ATOM 8719 O O . LEU F 1 26 ? 93.207 41.681 63.523 1.00 22.71 26 LEU G O 1
ATOM 8724 N N . VAL F 1 27 ? 94.447 42.212 61.755 1.00 22.65 27 VAL G N 1
ATOM 8725 C CA . VAL F 1 27 ? 93.401 43.064 61.256 1.00 22.92 27 VAL G CA 1
ATOM 8726 C C . VAL F 1 27 ? 92.304 42.147 60.791 1.00 23.18 27 VAL G C 1
ATOM 8727 O O . VAL F 1 27 ? 91.136 42.531 60.720 1.00 23.81 27 VAL G O 1
ATOM 8731 N N . GLN F 1 28 ? 92.675 40.904 60.527 1.00 23.40 28 GLN G N 1
ATOM 8732 C CA . GLN F 1 28 ? 91.704 39.967 59.988 1.00 24.02 28 GLN G CA 1
ATOM 8733 C C . GLN F 1 28 ? 90.798 39.380 61.060 1.00 23.77 28 GLN G C 1
ATOM 8734 O O . GLN F 1 28 ? 89.599 39.248 60.844 1.00 22.50 28 GLN G O 1
ATOM 8740 N N . GLU F 1 29 ? 91.379 39.038 62.207 1.00 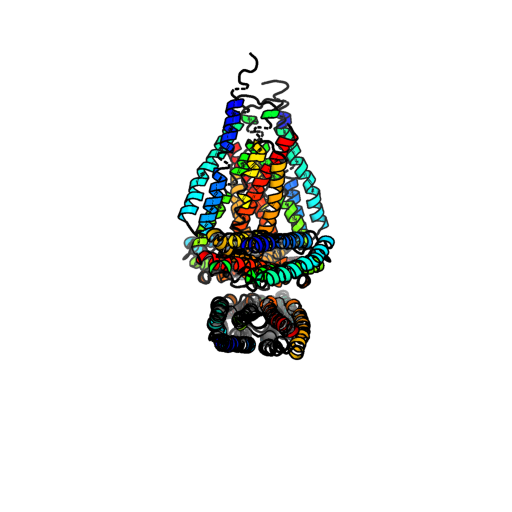24.66 29 GLU G N 1
ATOM 8741 C CA . GLU F 1 29 ? 90.584 38.662 63.362 1.00 25.94 29 GLU G CA 1
ATOM 8742 C C . GLU F 1 29 ? 89.673 39.834 63.646 1.00 25.09 29 GLU G C 1
ATOM 8743 O O . GLU F 1 29 ? 88.463 39.675 63.691 1.00 26.63 29 GLU G O 1
ATOM 8749 N N . ALA F 1 30 ? 90.246 41.020 63.824 1.00 23.15 30 ALA G N 1
ATOM 8750 C CA . ALA F 1 30 ? 89.450 42.194 64.178 1.00 21.14 30 ALA G CA 1
ATOM 8751 C C . ALA F 1 30 ? 88.137 42.251 63.399 1.00 20.53 30 ALA G C 1
ATOM 8752 O O . ALA F 1 30 ? 87.078 42.359 64.011 1.00 20.12 30 ALA G O 1
ATOM 8754 N N . ILE F 1 31 ? 88.205 42.157 62.063 1.00 19.69 31 ILE G N 1
ATOM 8755 C CA . ILE F 1 31 ? 87.014 42.148 61.214 1.00 18.87 31 ILE G CA 1
ATOM 8756 C C . ILE F 1 31 ? 86.125 40.958 61.502 1.00 19.25 31 ILE G C 1
ATOM 8757 O O . ILE F 1 31 ? 84.891 41.054 61.519 1.00 19.13 31 ILE G O 1
ATOM 8762 N N . ASP F 1 32 ? 86.755 39.821 61.712 1.00 20.08 32 ASP G N 1
ATOM 8763 C CA . ASP F 1 32 ? 86.002 38.632 62.007 1.00 21.48 32 ASP G CA 1
ATOM 8764 C C . ASP F 1 32 ? 85.197 38.785 63.295 1.00 21.96 32 ASP G C 1
ATOM 8765 O O . ASP F 1 32 ? 83.959 38.716 63.276 1.00 23.42 32 ASP G O 1
ATOM 8770 N N . LYS F 1 33 ? 85.901 39.005 64.404 1.00 21.14 33 LYS G N 1
ATOM 8771 C CA . LYS F 1 33 ? 85.282 39.231 65.702 1.00 19.84 33 LYS G CA 1
ATOM 8772 C C . LYS F 1 33 ? 84.241 40.333 65.555 1.00 18.87 33 LYS G C 1
ATOM 8773 O O . LYS F 1 33 ? 83.097 40.160 65.944 1.00 17.82 33 LYS G O 1
ATOM 8779 N N . ALA F 1 34 ? 84.642 41.459 64.968 1.00 18.39 34 ALA G N 1
ATOM 8780 C CA . ALA F 1 34 ? 83.723 42.569 64.786 1.00 18.44 34 ALA G CA 1
ATOM 8781 C C . ALA F 1 34 ? 82.458 42.126 64.044 1.00 19.66 34 ALA G C 1
ATOM 8782 O O . ALA F 1 34 ? 81.383 42.647 64.316 1.00 20.70 34 ALA G O 1
ATOM 8784 N N . THR F 1 35 ? 82.562 41.153 63.139 1.00 19.89 35 THR G N 1
ATOM 8785 C CA . THR F 1 35 ? 81.364 40.645 62.453 1.00 19.84 35 THR G CA 1
ATOM 8786 C C . THR F 1 35 ? 80.535 39.671 63.286 1.00 19.85 35 THR G C 1
ATOM 8787 O O . THR F 1 35 ? 79.290 39.690 63.215 1.00 18.80 35 THR G O 1
ATOM 8791 N N . GLU F 1 36 ? 81.221 38.815 64.055 1.00 20.72 36 GLU G N 1
ATOM 8792 C CA . GLU F 1 36 ? 80.533 37.888 64.969 1.00 21.94 36 GLU G CA 1
ATOM 8793 C C . GLU F 1 36 ? 79.795 38.714 66.015 1.00 22.10 36 GLU G C 1
ATOM 8794 O O . GLU F 1 36 ? 78.591 38.607 66.144 1.00 22.02 36 GLU G O 1
ATOM 8800 N N . ALA F 1 37 ? 80.526 39.573 66.723 1.00 22.48 37 ALA G N 1
ATOM 8801 C CA . ALA F 1 37 ? 79.938 40.576 67.608 1.00 22.12 37 ALA G CA 1
ATOM 8802 C C . ALA F 1 37 ? 78.704 41.241 67.015 1.00 21.86 37 ALA G C 1
ATOM 8803 O O . ALA F 1 37 ? 77.752 41.508 67.744 1.00 22.40 37 ALA G O 1
ATOM 8805 N N . LEU F 1 38 ? 78.725 41.538 65.715 1.00 21.25 38 LEU G N 1
ATOM 8806 C CA . LEU F 1 38 ? 77.559 42.140 65.042 1.00 20.07 38 LEU G CA 1
ATOM 8807 C C . LEU F 1 38 ? 76.490 41.092 64.837 1.00 19.21 38 LEU G C 1
ATOM 8808 O O . LEU F 1 38 ? 75.438 41.167 65.448 1.00 19.40 38 LEU G O 1
ATOM 8813 N N . ASN F 1 39 ? 76.772 40.096 64.006 1.00 18.21 39 ASN G N 1
ATOM 8814 C CA . ASN F 1 39 ? 75.788 39.042 63.734 1.00 18.32 39 ASN G CA 1
ATOM 8815 C C . ASN F 1 39 ? 75.067 38.450 64.944 1.00 17.77 39 ASN G C 1
ATOM 8816 O O . ASN F 1 39 ? 73.846 38.424 65.000 1.00 19.02 39 ASN G O 1
ATOM 8821 N N . LYS F 1 40 ? 75.856 37.968 65.890 1.00 16.76 40 LYS G N 1
ATOM 8822 C CA . LYS F 1 40 ? 75.388 37.251 67.039 1.00 16.20 40 LYS G CA 1
ATOM 8823 C C . LYS F 1 40 ? 75.094 38.197 68.195 1.00 16.42 40 LYS G C 1
ATOM 8824 O O . LYS F 1 40 ? 74.784 37.747 69.303 1.00 17.60 40 LYS G O 1
ATOM 8830 N N . GLN F 1 41 ? 75.167 39.500 67.950 1.00 15.31 41 GLN G N 1
ATOM 8831 C CA . GLN F 1 41 ? 74.885 40.470 69.010 1.00 15.51 41 GLN G CA 1
ATOM 8832 C C . GLN F 1 41 ? 75.623 40.200 70.324 1.00 15.35 41 GLN G C 1
ATOM 8833 O O . GLN F 1 41 ? 74.986 39.998 71.349 1.00 15.97 41 GLN G O 1
ATOM 8839 N N . ASN F 1 42 ? 76.950 40.212 70.311 1.00 15.03 42 ASN G N 1
ATOM 8840 C CA . ASN F 1 42 ? 77.716 39.867 71.506 1.00 14.42 42 ASN G CA 1
ATOM 8841 C C . ASN F 1 42 ? 78.633 41.025 71.907 1.00 14.55 42 ASN G C 1
ATOM 8842 O O . ASN F 1 42 ? 79.638 41.322 71.237 1.00 15.16 42 ASN G O 1
ATOM 8847 N N . VAL F 1 43 ? 78.268 41.697 72.991 1.00 14.05 43 VAL G N 1
ATOM 8848 C CA . VAL F 1 43 ? 78.969 42.904 73.414 1.00 14.12 43 VAL G CA 1
ATOM 8849 C C . VAL F 1 43 ? 80.399 42.567 73.848 1.00 15.13 43 VAL G C 1
ATOM 8850 O O . VAL F 1 43 ? 81.350 43.290 73.525 1.00 15.69 43 VAL G O 1
ATOM 8854 N N . GLU F 1 44 ? 80.528 41.451 74.570 1.00 15.89 44 GLU G N 1
ATOM 8855 C CA . GLU F 1 44 ? 81.802 40.889 74.987 1.00 15.64 44 GLU G CA 1
ATOM 8856 C C . GLU F 1 44 ? 82.741 40.970 73.823 1.00 15.72 44 GLU G C 1
ATOM 8857 O O . GLU F 1 44 ? 83.830 41.564 73.904 1.00 16.98 44 GLU G O 1
ATOM 8863 N N . LEU F 1 45 ? 82.303 40.387 72.716 1.00 14.52 45 LEU G N 1
ATOM 8864 C CA . LEU F 1 45 ? 83.170 40.232 71.566 1.00 13.26 45 LEU G CA 1
ATOM 8865 C C . LEU F 1 45 ? 83.520 41.560 70.896 1.00 12.64 45 LEU G C 1
ATOM 8866 O O . LEU F 1 45 ? 84.576 41.690 70.285 1.00 11.75 45 LEU G O 1
ATOM 8871 N N . ALA F 1 46 ? 82.618 42.534 70.986 1.00 12.84 46 ALA G N 1
ATOM 8872 C CA . ALA F 1 46 ? 82.877 43.842 70.402 1.00 12.46 46 ALA G CA 1
ATOM 8873 C C . ALA F 1 46 ? 83.928 44.500 71.283 1.00 12.94 46 ALA G C 1
ATOM 8874 O O . ALA F 1 46 ? 84.939 45.016 70.781 1.00 12.56 46 ALA G O 1
ATOM 8876 N N . GLU F 1 47 ? 83.707 44.433 72.598 1.00 12.98 47 GLU G N 1
ATOM 8877 C CA . GLU F 1 47 ? 84.648 44.995 73.561 1.00 13.89 47 GLU G CA 1
ATOM 8878 C C . GLU F 1 47 ? 86.060 44.400 73.402 1.00 14.06 47 GLU G C 1
ATOM 8879 O O . GLU F 1 47 ? 87.073 45.059 73.689 1.00 12.83 47 GLU G O 1
ATOM 8885 N N . GLU F 1 48 ? 86.122 43.164 72.915 1.00 14.53 48 GLU G N 1
ATOM 8886 C CA . GLU F 1 48 ? 87.407 42.530 72.632 1.00 15.28 48 GLU G CA 1
ATOM 8887 C C . GLU F 1 48 ? 88.044 43.186 71.416 1.00 15.59 48 GLU G C 1
ATOM 8888 O O . GLU F 1 48 ? 89.238 43.446 71.398 1.00 15.69 48 GLU G O 1
ATOM 8894 N N . VAL F 1 49 ? 87.244 43.434 70.385 1.00 16.11 49 VAL G N 1
ATOM 8895 C CA . VAL F 1 49 ? 87.744 44.110 69.200 1.00 16.78 49 VAL G CA 1
ATOM 8896 C C . VAL F 1 49 ? 88.358 45.412 69.658 1.00 17.55 49 VAL G C 1
ATOM 8897 O O . VAL F 1 49 ? 89.521 45.696 69.380 1.00 17.11 49 VAL G O 1
ATOM 8901 N N . ILE F 1 50 ? 87.546 46.164 70.396 1.00 18.47 50 ILE G N 1
ATOM 8902 C CA . ILE F 1 50 ? 87.917 47.440 70.987 1.00 19.76 50 ILE G CA 1
ATOM 8903 C C . ILE F 1 50 ? 89.206 47.420 71.815 1.00 20.85 50 ILE G C 1
ATOM 8904 O O . ILE F 1 50 ? 90.065 48.301 71.673 1.00 21.50 50 ILE G O 1
ATOM 8909 N N . LYS F 1 51 ? 89.349 46.423 72.680 1.00 22.18 51 LYS G N 1
ATOM 8910 C CA . LYS F 1 51 ? 90.580 46.298 73.473 1.00 22.55 51 LYS G CA 1
ATOM 8911 C C . LYS F 1 51 ? 91.801 46.057 72.586 1.00 22.44 51 LYS G C 1
ATOM 8912 O O . LYS F 1 51 ? 92.866 46.605 72.842 1.00 23.07 51 LYS G O 1
ATOM 8918 N N . GLY F 1 52 ? 91.622 45.264 71.530 1.00 21.79 52 GLY G N 1
ATOM 8919 C CA . GLY F 1 52 ? 92.731 44.680 70.809 1.00 20.80 52 GLY G CA 1
ATOM 8920 C C . GLY F 1 52 ? 93.246 45.611 69.756 1.00 20.95 52 GLY G C 1
ATOM 8921 O O . GLY F 1 52 ? 94.215 45.284 69.030 1.00 20.66 52 GLY G O 1
ATOM 8922 N N . ASP F 1 53 ? 92.599 46.773 69.665 1.00 20.72 53 ASP G N 1
ATOM 8923 C CA . ASP F 1 53 ? 92.965 47.731 68.634 1.00 21.05 53 ASP G CA 1
ATOM 8924 C C . ASP F 1 53 ? 94.282 48.420 68.958 1.00 20.84 53 ASP G C 1
ATOM 8925 O O . ASP F 1 53 ? 94.993 48.884 68.047 1.00 19.56 53 ASP G O 1
ATOM 8930 N N . ASP F 1 54 ? 94.590 48.463 70.261 1.00 20.22 54 ASP G N 1
ATOM 8931 C CA . ASP F 1 54 ? 95.819 49.060 70.782 1.00 19.22 54 ASP G CA 1
ATOM 8932 C C . ASP F 1 54 ? 97.031 48.316 70.249 1.00 17.90 54 ASP G C 1
ATOM 8933 O O . ASP F 1 54 ? 98.062 48.908 69.937 1.00 16.51 54 ASP G O 1
ATOM 8938 N N . THR F 1 55 ? 96.876 47.008 70.112 1.00 17.46 55 THR G N 1
ATOM 8939 C CA . THR F 1 55 ? 97.934 46.159 69.585 1.00 16.41 55 THR G CA 1
ATOM 8940 C C . THR F 1 55 ? 98.171 46.452 68.103 1.00 15.83 55 THR G C 1
ATOM 8941 O O . THR F 1 55 ? 99.289 46.303 67.603 1.00 15.67 55 THR G O 1
ATOM 8945 N N . ILE F 1 56 ? 97.131 46.887 67.401 1.00 15.01 56 ILE G N 1
ATOM 8946 C CA . ILE F 1 56 ? 97.329 47.318 66.027 1.00 14.70 56 ILE G CA 1
ATOM 8947 C C . ILE F 1 56 ? 97.922 48.736 65.943 1.00 15.20 56 ILE G C 1
ATOM 8948 O O . ILE F 1 56 ? 98.853 48.984 65.181 1.00 15.59 56 ILE G O 1
ATOM 8953 N N . ASP F 1 57 ? 97.426 49.659 66.752 1.00 15.72 57 ASP G N 1
ATOM 8954 C CA . ASP F 1 57 ? 98.066 50.964 66.838 1.00 16.73 57 ASP G CA 1
ATOM 8955 C C . ASP F 1 57 ? 99.540 50.831 67.090 1.00 16.62 57 ASP G C 1
ATOM 8956 O O . ASP F 1 57 ? 100.346 51.377 66.350 1.00 17.52 57 ASP G O 1
ATOM 8961 N N . LEU F 1 58 ? 99.889 50.130 68.156 1.00 17.10 58 LEU G N 1
ATOM 8962 C CA . LEU F 1 58 ? 101.293 49.906 68.505 1.00 18.58 58 LEU G CA 1
ATOM 8963 C C . LEU F 1 58 ? 102.087 49.324 67.352 1.00 19.50 58 LEU G C 1
ATOM 8964 O O . LEU F 1 58 ? 103.239 49.696 67.125 1.00 19.97 58 LEU G O 1
ATOM 8969 N N . LEU F 1 59 ? 101.476 48.387 66.631 1.00 19.94 59 LEU G N 1
ATOM 8970 C CA . LEU F 1 59 ? 102.167 47.745 65.521 1.00 19.45 59 LEU G CA 1
ATOM 8971 C C . LEU F 1 59 ? 102.608 48.792 64.477 1.00 18.62 59 LEU G C 1
ATOM 8972 O O . LEU F 1 59 ? 103.766 48.804 64.050 1.00 18.21 59 LEU G O 1
ATOM 8977 N N . GLU F 1 60 ? 101.691 49.678 64.101 1.00 17.59 60 GLU G N 1
ATOM 8978 C CA . GLU F 1 60 ? 102.007 50.726 63.141 1.00 18.00 60 GLU G CA 1
ATOM 8979 C C . GLU F 1 60 ? 103.296 51.432 63.562 1.00 17.78 60 GLU G C 1
ATOM 8980 O O . GLU F 1 60 ? 104.342 51.318 62.906 1.00 17.24 60 GLU G O 1
ATOM 8986 N N . VAL F 1 61 ? 103.203 52.132 64.685 1.00 17.76 61 VAL G N 1
ATOM 8987 C CA . VAL F 1 61 ? 104.329 52.814 65.323 1.00 17.57 61 VAL G CA 1
ATOM 8988 C C . VAL F 1 61 ? 105.648 52.008 65.323 1.00 17.99 61 VAL G C 1
ATOM 8989 O O . VAL F 1 61 ? 106.741 52.530 65.017 1.00 17.47 61 VAL G O 1
ATOM 8993 N N . ASP F 1 62 ? 105.524 50.727 65.653 1.00 18.68 62 ASP G N 1
ATOM 8994 C CA . ASP F 1 62 ? 106.662 49.807 65.756 1.00 18.74 62 ASP G CA 1
ATOM 8995 C C . ASP F 1 62 ? 107.311 49.615 64.381 1.00 18.33 62 ASP G C 1
ATOM 8996 O O . ASP F 1 62 ? 108.482 49.898 64.190 1.00 17.23 62 ASP G O 1
ATOM 9001 N N . ILE F 1 63 ? 106.518 49.148 63.426 1.00 18.75 63 ILE G N 1
ATOM 9002 C CA . ILE F 1 63 ? 106.947 49.051 62.053 1.00 18.75 63 ILE G CA 1
ATOM 9003 C C . ILE F 1 63 ? 107.462 50.413 61.536 1.00 18.72 63 ILE G C 1
ATOM 9004 O O . ILE F 1 63 ? 108.561 50.493 60.969 1.00 18.47 63 ILE G O 1
ATOM 9009 N N . GLU F 1 64 ? 106.713 51.487 61.760 1.00 18.06 64 GLU G N 1
ATOM 9010 C CA . GLU F 1 64 ? 107.200 52.786 61.320 1.00 18.55 64 GLU G CA 1
ATOM 9011 C C . GLU F 1 64 ? 108.638 53.014 61.774 1.00 17.72 64 GLU G C 1
ATOM 9012 O O . GLU F 1 64 ? 109.508 53.337 60.961 1.00 17.30 64 GLU G O 1
ATOM 9018 N N . ARG F 1 65 ? 108.894 52.825 63.067 1.00 17.45 65 ARG G N 1
ATOM 9019 C CA . ARG F 1 65 ? 110.258 52.953 63.622 1.00 16.44 65 ARG G CA 1
ATOM 9020 C C . ARG F 1 65 ? 111.239 52.020 62.926 1.00 15.35 65 ARG G C 1
ATOM 9021 O O . ARG F 1 65 ? 112.344 52.423 62.594 1.00 15.83 65 ARG G O 1
ATOM 9029 N N . ARG F 1 66 ? 110.838 50.775 62.698 1.00 14.19 66 ARG G N 1
ATOM 9030 C CA . ARG F 1 66 ? 111.700 49.844 61.994 1.00 13.15 66 ARG G CA 1
ATOM 9031 C C . ARG F 1 66 ? 112.145 50.467 60.674 1.00 13.08 66 ARG G C 1
ATOM 9032 O O . ARG F 1 66 ? 113.340 50.463 60.348 1.00 12.60 66 ARG G O 1
ATOM 9040 N N . CYS F 1 67 ? 111.182 51.024 59.934 1.00 12.64 67 CYS G N 1
ATOM 9041 C CA . CYS F 1 67 ? 111.453 51.576 58.612 1.00 12.20 67 CYS G CA 1
ATOM 9042 C C . CYS F 1 67 ? 112.542 52.609 58.648 1.00 12.62 67 CYS G C 1
ATOM 9043 O O . CYS F 1 67 ? 113.586 52.477 57.999 1.00 13.38 67 CYS G O 1
ATOM 9046 N N . ILE F 1 68 ? 112.273 53.658 59.403 1.00 12.34 68 ILE G N 1
ATOM 9047 C CA . ILE F 1 68 ? 113.230 54.720 59.579 1.00 12.15 68 ILE G CA 1
ATOM 9048 C C . ILE F 1 68 ? 114.568 54.175 60.074 1.00 12.21 68 ILE G C 1
ATOM 9049 O O . ILE F 1 68 ? 115.611 54.544 59.548 1.00 13.07 68 ILE G O 1
ATOM 9054 N N . ARG F 1 69 ? 114.543 53.276 61.053 1.00 11.71 69 ARG G N 1
ATOM 9055 C CA . ARG F 1 69 ? 115.773 52.613 61.487 1.00 11.24 69 ARG G CA 1
ATOM 9056 C C . ARG F 1 69 ? 116.598 52.135 60.278 1.00 9.98 69 ARG G C 1
ATOM 9057 O O . ARG F 1 69 ? 117.742 52.551 60.069 1.00 9.69 69 ARG G O 1
ATOM 9073 N N . ILE F 1 71 ? 116.453 52.777 57.357 1.00 6.58 71 ILE G N 1
ATOM 9074 C CA . ILE F 1 71 ? 116.923 53.836 56.481 1.00 6.48 71 ILE G CA 1
ATOM 9075 C C . ILE F 1 71 ? 118.101 54.590 57.071 1.00 8.82 71 ILE G C 1
ATOM 9076 O O . ILE F 1 71 ? 119.080 54.853 56.370 1.00 9.72 71 ILE G O 1
ATOM 9081 N N . ALA F 1 72 ? 118.036 54.902 58.359 1.00 11.06 72 ALA G N 1
ATOM 9082 C CA . ALA F 1 72 ? 119.091 55.685 58.992 1.00 13.65 72 ALA G CA 1
ATOM 9083 C C . ALA F 1 72 ? 120.378 54.909 59.206 1.00 15.61 72 ALA G C 1
ATOM 9084 O O . ALA F 1 72 ? 121.453 55.486 59.158 1.00 15.91 72 ALA G O 1
ATOM 9086 N N . LEU F 1 73 ? 120.275 53.606 59.432 1.00 18.25 73 LEU G N 1
ATOM 9087 C CA . LEU F 1 73 ? 121.451 52.820 59.799 1.00 20.92 73 LEU G CA 1
ATOM 9088 C C . LEU F 1 73 ? 122.067 51.944 58.689 1.00 22.71 73 LEU G C 1
ATOM 9089 O O . LEU F 1 73 ? 123.048 51.251 58.936 1.00 23.31 73 LEU G O 1
ATOM 9094 N N . TYR F 1 74 ? 121.525 51.984 57.473 1.00 24.45 74 TYR G N 1
ATOM 9095 C CA . TYR F 1 74 ? 121.979 51.086 56.404 1.00 25.27 74 TYR G CA 1
ATOM 9096 C C . TYR F 1 74 ? 122.067 51.756 55.045 1.00 26.20 74 TYR G C 1
ATOM 9097 O O . TYR F 1 74 ? 122.851 51.353 54.192 1.00 25.89 74 TYR G O 1
ATOM 9106 N N . GLN F 1 75 ? 121.235 52.768 54.841 1.00 28.13 75 GLN G N 1
ATOM 9107 C CA . GLN F 1 75 ? 121.125 53.431 53.544 1.00 29.39 75 GLN G CA 1
ATOM 9108 C C . GLN F 1 75 ? 120.754 52.445 52.431 1.00 29.34 75 GLN G C 1
ATOM 9109 O O . GLN F 1 75 ? 121.512 52.264 51.477 1.00 29.59 75 GLN G O 1
ATOM 9115 N N . PRO F 1 76 ? 119.598 51.800 52.557 1.00 28.80 76 PRO G N 1
ATOM 9116 C CA . PRO F 1 76 ? 119.188 50.767 51.608 1.00 28.98 76 PRO G CA 1
ATOM 9117 C C . PRO F 1 76 ? 119.250 51.202 50.148 1.00 29.74 76 PRO G C 1
ATOM 9118 O O . PRO F 1 76 ? 118.812 52.298 49.780 1.00 30.31 76 PRO G O 1
ATOM 9122 N N . GLU F 1 77 ? 119.810 50.325 49.323 1.00 29.79 77 GLU G N 1
ATOM 9123 C CA . GLU F 1 77 ? 119.850 50.544 47.887 1.00 29.62 77 GLU G CA 1
ATOM 9124 C C . GLU F 1 77 ? 118.446 50.579 47.246 1.00 28.39 77 GLU G C 1
ATOM 9125 O O . GLU F 1 77 ? 117.482 50.053 47.789 1.00 27.94 77 GLU G O 1
ATOM 9131 N N . ALA F 1 78 ? 118.381 51.204 46.076 1.00 27.17 78 ALA G N 1
ATOM 9132 C CA . ALA F 1 78 ? 117.164 51.506 45.329 1.00 26.01 78 ALA G CA 1
ATOM 9133 C C . ALA F 1 78 ? 115.908 50.680 45.604 1.00 25.70 78 ALA G C 1
ATOM 9134 O O . ALA F 1 78 ? 114.931 51.205 46.129 1.00 25.67 78 ALA G O 1
ATOM 9136 N N . GLY F 1 79 ? 115.914 49.414 45.196 1.00 25.49 79 GLY G N 1
ATOM 9137 C CA . GLY F 1 79 ? 114.712 48.588 45.229 1.00 24.73 79 GLY G CA 1
ATOM 9138 C C . GLY F 1 79 ? 114.380 48.122 46.636 1.00 24.44 79 GLY G C 1
ATOM 9139 O O . GLY F 1 79 ? 113.214 47.902 46.995 1.00 23.82 79 GLY G O 1
ATOM 9140 N N . ASP F 1 80 ? 115.429 47.961 47.434 1.00 24.16 80 ASP G N 1
ATOM 9141 C CA . ASP F 1 80 ? 115.260 47.704 48.845 1.00 23.90 80 ASP G CA 1
ATOM 9142 C C . ASP F 1 80 ? 114.680 48.967 49.502 1.00 23.43 80 ASP G C 1
ATOM 9143 O O . ASP F 1 80 ? 113.779 48.892 50.327 1.00 23.66 80 ASP G O 1
ATOM 9148 N N . LEU F 1 81 ? 115.168 50.137 49.113 1.00 23.03 81 LEU G N 1
ATOM 9149 C CA . LEU F 1 81 ? 114.611 51.380 49.631 1.00 22.17 81 LEU G CA 1
ATOM 9150 C C . LEU F 1 81 ? 113.159 51.519 49.211 1.00 22.19 81 LEU G C 1
ATOM 9151 O O . LEU F 1 81 ? 112.368 52.166 49.892 1.00 21.59 81 LEU G O 1
ATOM 9156 N N . ARG F 1 82 ? 112.810 50.916 48.083 1.00 22.85 82 ARG G N 1
ATOM 9157 C CA . ARG F 1 82 ? 111.471 51.067 47.555 1.00 24.34 82 ARG G CA 1
ATOM 9158 C C . ARG F 1 82 ? 110.506 50.100 48.239 1.00 24.99 82 ARG G C 1
ATOM 9159 O O . ARG F 1 82 ? 109.309 50.383 48.389 1.00 25.32 82 ARG G O 1
ATOM 9175 N N . ILE F 1 84 ? 110.909 49.386 51.343 1.00 20.52 84 ILE G N 1
ATOM 9176 C CA . ILE F 1 84 ? 110.753 49.980 52.676 1.00 19.12 84 ILE G CA 1
ATOM 9177 C C . ILE F 1 84 ? 109.775 51.149 52.760 1.00 18.33 84 ILE G C 1
ATOM 9178 O O . ILE F 1 84 ? 108.936 51.203 53.647 1.00 17.42 84 ILE G O 1
ATOM 9191 N N . GLY F 1 86 ? 107.559 51.356 50.773 1.00 17.24 86 GLY G N 1
ATOM 9192 C CA . GLY F 1 86 ? 106.306 50.685 50.519 1.00 18.38 86 GLY G CA 1
ATOM 9193 C C . GLY F 1 86 ? 105.683 50.326 51.848 1.00 19.70 86 GLY G C 1
ATOM 9194 O O . GLY F 1 86 ? 104.529 50.660 52.130 1.00 19.42 86 GLY G O 1
ATOM 9195 N N . ILE F 1 87 ? 106.471 49.645 52.675 1.00 20.35 87 ILE G N 1
ATOM 9196 C CA . ILE F 1 87 ? 106.003 49.167 53.956 1.00 20.70 87 ILE G CA 1
ATOM 9197 C C . ILE F 1 87 ? 105.593 50.338 54.836 1.00 21.79 87 ILE G C 1
ATOM 9198 O O . ILE F 1 87 ? 104.646 50.245 55.608 1.00 22.22 87 ILE G O 1
ATOM 9203 N N . TYR F 1 88 ? 106.298 51.451 54.724 1.00 22.69 88 TYR G N 1
ATOM 9204 C CA . TYR F 1 88 ? 105.978 52.598 55.557 1.00 23.73 88 TYR G CA 1
ATOM 9205 C C . TYR F 1 88 ? 104.674 53.243 55.140 1.00 24.71 88 TYR G C 1
ATOM 9206 O O . TYR F 1 88 ? 104.040 53.945 55.934 1.00 25.40 88 TYR G O 1
ATOM 9215 N N . LYS F 1 89 ? 104.277 53.026 53.892 1.00 25.56 89 LYS G N 1
ATOM 9216 C CA . LYS F 1 89 ? 103.017 53.557 53.417 1.00 26.22 89 LYS G CA 1
ATOM 9217 C C . LYS F 1 89 ? 101.947 52.623 53.843 1.00 26.19 89 LYS G C 1
ATOM 9218 O O . LYS F 1 89 ? 101.063 52.992 54.605 1.00 27.05 89 LYS G O 1
ATOM 9224 N N . ILE F 1 90 ? 102.040 51.390 53.366 1.00 25.93 90 ILE G N 1
ATOM 9225 C CA . ILE F 1 90 ? 100.946 50.447 53.538 1.00 25.86 90 ILE G CA 1
ATOM 9226 C C . ILE F 1 90 ? 100.524 50.201 54.991 1.00 25.53 90 ILE G C 1
ATOM 9227 O O . ILE F 1 90 ? 99.381 49.867 55.255 1.00 26.26 90 ILE G O 1
ATOM 9232 N N . VAL F 1 91 ? 101.431 50.406 55.933 1.00 25.04 91 VAL G N 1
ATOM 9233 C CA . VAL F 1 91 ? 101.167 50.043 57.316 1.00 24.36 91 VAL G CA 1
ATOM 9234 C C . VAL F 1 91 ? 100.064 50.948 57.922 1.00 24.74 91 VAL G C 1
ATOM 9235 O O . VAL F 1 91 ? 99.339 50.532 58.835 1.00 23.62 91 VAL G O 1
ATOM 9239 N N . SER F 1 92 ? 99.912 52.170 57.391 1.00 25.51 92 SER G N 1
ATOM 9240 C CA . SER F 1 92 ? 98.851 53.087 57.867 1.00 26.32 92 SER G CA 1
ATOM 9241 C C . SER F 1 92 ? 97.501 52.613 57.378 1.00 26.12 92 SER G C 1
ATOM 9242 O O . SER F 1 92 ? 96.522 52.646 58.110 1.00 26.26 92 SER G O 1
ATOM 9245 N N . ASP F 1 93 ? 97.456 52.173 56.128 1.00 25.61 93 ASP G N 1
ATOM 9246 C CA . ASP F 1 93 ? 96.328 51.394 55.663 1.00 25.86 93 ASP G CA 1
ATOM 9247 C C . ASP F 1 93 ? 95.958 50.250 56.625 1.00 24.38 93 ASP G C 1
ATOM 9248 O O . ASP F 1 93 ? 94.819 50.181 57.067 1.00 23.19 93 ASP G O 1
ATOM 9253 N N . LEU F 1 94 ? 96.899 49.359 56.941 1.00 22.96 94 LEU G N 1
ATOM 9254 C CA . LEU F 1 94 ? 96.597 48.320 57.913 1.00 23.68 94 LEU G CA 1
ATOM 9255 C C . LEU F 1 94 ? 96.026 48.924 59.201 1.00 24.27 94 LEU G C 1
ATOM 9256 O O . LEU F 1 94 ? 95.017 48.464 59.709 1.00 24.55 94 LEU G O 1
ATOM 9261 N N . GLU F 1 95 ? 96.658 49.955 59.738 1.00 23.93 95 GLU G N 1
ATOM 9262 C CA . GLU F 1 95 ? 96.080 50.563 60.902 1.00 23.98 95 GLU G CA 1
ATOM 9263 C C . GLU F 1 95 ? 94.696 51.090 60.573 1.00 24.19 95 GLU G C 1
ATOM 9264 O O . GLU F 1 95 ? 93.755 50.823 61.302 1.00 26.11 95 GLU G O 1
ATOM 9270 N N . ARG F 1 96 ? 94.538 51.833 59.490 1.00 23.92 96 ARG G N 1
ATOM 9271 C CA . ARG F 1 96 ? 93.208 52.384 59.196 1.00 23.51 96 ARG G CA 1
ATOM 9272 C C . ARG F 1 96 ? 92.166 51.269 59.096 1.00 22.18 96 ARG G C 1
ATOM 9273 O O . ARG F 1 96 ? 91.023 51.450 59.453 1.00 21.60 96 ARG G O 1
ATOM 9289 N N . GLY F 1 98 ? 92.027 48.434 60.734 1.00 23.17 98 GLY G N 1
ATOM 9290 C CA . GLY F 1 98 ? 91.663 48.051 62.082 1.00 25.33 98 GLY G CA 1
ATOM 9291 C C . GLY F 1 98 ? 90.783 49.084 62.786 1.00 26.82 98 GLY G C 1
ATOM 9292 O O . GLY F 1 98 ? 89.951 48.740 63.635 1.00 26.82 98 GLY G O 1
ATOM 9293 N N . ASP F 1 99 ? 90.991 50.358 62.469 1.00 28.29 99 ASP G N 1
ATOM 9294 C CA . ASP F 1 99 ? 90.200 51.420 63.084 1.00 29.30 99 ASP G CA 1
ATOM 9295 C C . ASP F 1 99 ? 88.780 51.139 62.678 1.00 29.12 99 ASP G C 1
ATOM 9296 O O . ASP F 1 99 ? 87.888 51.215 63.506 1.00 30.30 99 ASP G O 1
ATOM 9301 N N . GLU F 1 100 ? 88.574 50.799 61.402 1.00 28.14 100 GLU G N 1
ATOM 9302 C CA . GLU F 1 100 ? 87.243 50.499 60.893 1.00 25.81 100 GLU G CA 1
ATOM 9303 C C . GLU F 1 100 ? 86.694 49.221 61.526 1.00 24.52 100 GLU G C 1
ATOM 9304 O O . GLU F 1 100 ? 85.533 49.176 61.931 1.00 23.94 100 GLU G O 1
ATOM 9310 N N . ALA F 1 101 ? 87.526 48.198 61.668 1.00 22.79 101 ALA G N 1
ATOM 9311 C CA . ALA F 1 101 ? 87.048 47.009 62.346 1.00 22.67 101 ALA G CA 1
ATOM 9312 C C . ALA F 1 101 ? 86.459 47.428 63.681 1.00 23.66 101 ALA G C 1
ATOM 9313 O O . ALA F 1 101 ? 85.392 46.966 64.087 1.00 23.77 101 ALA G O 1
ATOM 9315 N N . GLU F 1 102 ? 87.164 48.336 64.345 1.00 24.74 102 GLU G N 1
ATOM 9316 C CA . GLU F 1 102 ? 86.787 48.841 65.654 1.00 24.90 102 GLU G CA 1
ATOM 9317 C C . GLU F 1 102 ? 85.556 49.698 65.594 1.00 24.32 102 GLU G C 1
ATOM 9318 O O . GLU F 1 102 ? 84.803 49.751 66.546 1.00 24.47 102 GLU G O 1
ATOM 9324 N N . ASN F 1 103 ? 85.347 50.379 64.480 1.00 24.43 103 ASN G N 1
ATOM 9325 C CA . ASN F 1 103 ? 84.129 51.147 64.326 1.00 24.68 103 ASN G CA 1
ATOM 9326 C C . ASN F 1 103 ? 82.957 50.195 64.239 1.00 24.00 103 ASN G C 1
ATOM 9327 O O . ASN F 1 103 ? 81.985 50.342 64.965 1.00 23.95 103 ASN G O 1
ATOM 9332 N N . ILE F 1 104 ? 83.056 49.206 63.361 1.00 23.19 104 ILE G N 1
ATOM 9333 C CA . ILE F 1 104 ? 82.057 48.145 63.305 1.00 22.85 104 ILE G CA 1
ATOM 9334 C C . ILE F 1 104 ? 81.694 47.570 64.702 1.00 23.10 104 ILE G C 1
ATOM 9335 O O . ILE F 1 104 ? 80.521 47.435 65.044 1.00 22.41 104 ILE G O 1
ATOM 9340 N N . ALA F 1 105 ? 82.712 47.239 65.497 1.00 23.92 105 ALA G N 1
ATOM 9341 C CA . ALA F 1 105 ? 82.518 46.649 66.826 1.00 23.90 105 ALA G CA 1
ATOM 9342 C C . ALA F 1 105 ? 81.775 47.602 67.740 1.00 24.08 105 ALA G C 1
ATOM 9343 O O . ALA F 1 105 ? 80.843 47.207 68.441 1.00 24.35 105 ALA G O 1
ATOM 9345 N N . GLU F 1 106 ? 82.197 48.860 67.742 1.00 24.13 106 GLU G N 1
ATOM 9346 C CA . GLU F 1 106 ? 81.429 49.904 68.407 1.00 23.83 106 GLU G CA 1
ATOM 9347 C C . GLU F 1 106 ? 79.953 49.888 67.975 1.00 22.33 106 GLU G C 1
ATOM 9348 O O . GLU F 1 106 ? 79.066 49.991 68.807 1.00 22.42 106 GLU G O 1
ATOM 9354 N N . ARG F 1 107 ? 79.684 49.721 66.686 1.00 21.15 107 ARG G N 1
ATOM 9355 C CA . ARG F 1 107 ? 78.300 49.729 66.200 1.00 20.21 107 ARG G CA 1
ATOM 9356 C C . ARG F 1 107 ? 77.533 48.456 66.560 1.00 19.98 107 ARG G C 1
ATOM 9357 O O . ARG F 1 107 ? 76.381 48.519 66.991 1.00 19.94 107 ARG G O 1
ATOM 9365 N N . ALA F 1 108 ? 78.189 47.310 66.392 1.00 19.87 108 ALA G N 1
ATOM 9366 C CA . ALA F 1 108 ? 77.734 46.042 66.968 1.00 19.43 108 ALA G CA 1
ATOM 9367 C C . ALA F 1 108 ? 77.087 46.201 68.355 1.00 19.28 108 ALA G C 1
ATOM 9368 O O . ALA F 1 108 ? 75.964 45.745 68.559 1.00 18.68 108 ALA G O 1
ATOM 9370 N N . ILE F 1 109 ? 77.783 46.844 69.291 1.00 19.92 109 ILE G N 1
ATOM 9371 C CA . ILE F 1 109 ? 77.230 47.054 70.632 1.00 21.76 109 ILE G CA 1
ATOM 9372 C C . ILE F 1 109 ? 75.935 47.844 70.596 1.00 23.15 109 ILE G C 1
ATOM 9373 O O . ILE F 1 109 ? 74.971 47.466 71.252 1.00 23.78 109 ILE G O 1
ATOM 9378 N N . LEU F 1 110 ? 75.909 48.953 69.860 1.00 24.90 110 LEU G N 1
ATOM 9379 C CA . LEU F 1 110 ? 74.706 49.794 69.861 1.00 26.12 110 LEU G CA 1
ATOM 9380 C C . LEU F 1 110 ? 73.618 49.096 69.079 1.00 26.49 110 LEU G C 1
ATOM 9381 O O . LEU F 1 110 ? 72.433 49.244 69.398 1.00 27.88 110 LEU G O 1
ATOM 9386 N N . LEU F 1 111 ? 74.021 48.306 68.087 1.00 25.90 111 LEU G N 1
ATOM 9387 C CA . LEU F 1 111 ? 73.077 47.491 67.342 1.00 26.05 111 LEU G CA 1
ATOM 9388 C C . LEU F 1 111 ? 72.396 46.424 68.192 1.00 27.59 111 LEU G C 1
ATOM 9389 O O . LEU F 1 111 ? 71.353 45.898 67.806 1.00 28.67 111 LEU G O 1
ATOM 9394 N N . ALA F 1 112 ? 72.970 46.129 69.354 1.00 28.55 112 ALA G N 1
ATOM 9395 C CA . ALA F 1 112 ? 72.544 44.990 70.151 1.00 30.05 112 ALA G CA 1
ATOM 9396 C C . ALA F 1 112 ? 71.505 45.335 71.211 1.00 32.36 112 ALA G C 1
ATOM 9397 O O . ALA F 1 112 ? 71.095 44.469 71.990 1.00 33.01 112 ALA G O 1
ATOM 9399 N N . GLU F 1 113 ? 71.043 46.590 71.264 1.00 34.56 113 GLU G N 1
ATOM 9400 C CA . GLU F 1 113 ? 69.997 46.937 72.220 1.00 36.27 113 GLU G CA 1
ATOM 9401 C C . GLU F 1 113 ? 68.741 47.129 71.400 1.00 36.62 113 GLU G C 1
ATOM 9402 O O . GLU F 1 113 ? 68.122 48.182 71.464 1.00 37.54 113 GLU G O 1
ATOM 9408 N N . GLU F 1 114 ? 68.354 46.105 70.631 1.00 35.99 114 GLU G N 1
ATOM 9409 C CA . GLU F 1 114 ? 67.260 46.105 69.684 1.00 35.21 114 GLU G CA 1
ATOM 9410 C C . GLU F 1 114 ? 67.321 44.782 68.947 1.00 35.20 114 GLU G C 1
ATOM 9411 O O . GLU F 1 114 ? 68.412 44.267 68.697 1.00 35.87 114 GLU G O 1
ATOM 9417 N N . PRO F 1 115 ? 66.173 44.214 68.623 1.00 34.61 115 PRO G N 1
ATOM 9418 C CA . PRO F 1 115 ? 66.080 43.043 67.739 1.00 34.03 115 PRO G CA 1
ATOM 9419 C C . PRO F 1 115 ? 66.572 43.338 66.333 1.00 33.51 115 PRO G C 1
ATOM 9420 O O . PRO F 1 115 ? 66.297 44.415 65.808 1.00 33.88 115 PRO G O 1
ATOM 9424 N N . PRO F 1 116 ? 67.259 42.386 65.709 1.00 32.59 116 PRO G N 1
ATOM 9425 C CA . PRO F 1 116 ? 67.810 42.597 64.359 1.00 31.82 116 PRO G CA 1
ATOM 9426 C C . PRO F 1 116 ? 66.768 43.056 63.315 1.00 31.51 116 PRO G C 1
ATOM 9427 O O . PRO F 1 116 ? 65.725 42.402 63.148 1.00 32.06 116 PRO G O 1
ATOM 9431 N N . LEU F 1 117 ? 67.042 44.173 62.633 1.00 30.22 117 LEU G N 1
ATOM 9432 C CA . LEU F 1 117 ? 66.210 44.693 61.536 1.00 29.36 117 LEU G CA 1
ATOM 9433 C C . LEU F 1 117 ? 65.859 43.635 60.478 1.00 29.23 117 LEU G C 1
ATOM 9434 O O . LEU F 1 117 ? 64.699 43.285 60.260 1.00 29.51 117 LEU G O 1
ATOM 9439 N N . LYS F 1 118 ? 66.897 43.146 59.824 1.00 29.31 118 LYS G N 1
ATOM 9440 C CA . LYS F 1 118 ? 66.797 42.154 58.782 1.00 29.53 118 LYS G CA 1
ATOM 9441 C C . LYS F 1 118 ? 67.911 41.176 59.088 1.00 29.26 118 LYS G C 1
ATOM 9442 O O . LYS F 1 118 ? 68.753 41.457 59.946 1.00 30.08 118 LYS G O 1
ATOM 9448 N N . PRO F 1 119 ? 67.922 40.030 58.413 1.00 28.66 119 PRO G N 1
ATOM 9449 C CA . PRO F 1 119 ? 69.104 39.157 58.384 1.00 28.09 119 PRO G CA 1
ATOM 9450 C C . PRO F 1 119 ? 70.266 39.893 57.719 1.00 28.35 119 PRO G C 1
ATOM 9451 O O . PRO F 1 119 ? 70.061 40.813 56.923 1.00 29.15 119 PRO G O 1
ATOM 9455 N N . TYR F 1 120 ? 71.485 39.503 58.034 1.00 27.91 120 TYR G N 1
ATOM 9456 C CA . TYR F 1 120 ? 72.632 40.286 57.606 1.00 27.50 120 TYR G CA 1
ATOM 9457 C C . TYR F 1 120 ? 73.386 39.651 56.416 1.00 27.79 120 TYR G C 1
ATOM 9458 O O . TYR F 1 120 ? 74.618 39.643 56.413 1.00 27.60 120 TYR G O 1
ATOM 9467 N N . VAL F 1 121 ? 72.674 39.144 55.405 1.00 27.56 121 VAL G N 1
ATOM 9468 C CA . VAL F 1 121 ? 73.334 38.334 54.368 1.00 27.93 121 VAL G CA 1
ATOM 9469 C C . VAL F 1 121 ? 74.370 39.097 53.546 1.00 27.82 121 VAL G C 1
ATOM 9470 O O . VAL F 1 121 ? 75.461 38.595 53.304 1.00 27.03 121 VAL G O 1
ATOM 9474 N N . ASN F 1 122 ? 74.008 40.300 53.119 1.00 28.07 122 ASN G N 1
ATOM 9475 C CA . ASN F 1 122 ? 74.896 41.156 52.338 1.00 28.65 122 ASN G CA 1
ATOM 9476 C C . ASN F 1 122 ? 76.069 41.712 53.137 1.00 27.67 122 ASN G C 1
ATOM 9477 O O . ASN F 1 122 ? 77.146 41.852 52.589 1.00 28.39 122 ASN G O 1
ATOM 9482 N N . ILE F 1 123 ? 75.865 42.035 54.414 1.00 26.46 123 ILE G N 1
ATOM 9483 C CA . ILE F 1 123 ? 76.950 42.511 55.290 1.00 25.61 123 ILE G CA 1
ATOM 9484 C C . ILE F 1 123 ? 77.975 41.414 55.542 1.00 24.88 123 ILE G C 1
ATOM 9485 O O . ILE F 1 123 ? 79.184 41.668 55.647 1.00 24.98 123 ILE G O 1
ATOM 9490 N N . ASN F 1 124 ? 77.484 40.187 55.668 1.00 23.13 124 ASN G N 1
ATOM 9491 C CA . ASN F 1 124 ? 78.373 39.059 55.837 1.00 20.87 124 ASN G CA 1
ATOM 9492 C C . ASN F 1 124 ? 79.204 38.877 54.580 1.00 19.68 124 ASN G C 1
ATOM 9493 O O . ASN F 1 124 ? 80.430 38.859 54.660 1.00 20.35 124 ASN G O 1
ATOM 9498 N N . PHE F 1 125 ? 78.540 38.797 53.427 1.00 17.80 125 PHE G N 1
ATOM 9499 C CA . PHE F 1 125 ? 79.192 38.785 52.115 1.00 15.72 125 PHE G CA 1
ATOM 9500 C C . PHE F 1 125 ? 80.254 39.847 52.082 1.00 14.54 125 PHE G C 1
ATOM 9501 O O . PHE F 1 125 ? 81.399 39.580 51.784 1.00 14.70 125 PHE G O 1
ATOM 9517 N N . SER F 1 127 ? 81.750 41.466 54.638 1.00 18.04 127 SER G N 1
ATOM 9518 C CA . SER F 1 127 ? 82.793 41.003 55.562 1.00 19.09 127 SER G CA 1
ATOM 9519 C C . SER F 1 127 ? 83.682 39.909 54.973 1.00 20.35 127 SER G C 1
ATOM 9520 O O . SER F 1 127 ? 84.906 40.003 55.076 1.00 20.36 127 SER G O 1
ATOM 9523 N N . GLU F 1 128 ? 83.077 38.883 54.364 1.00 21.72 128 GLU G N 1
ATOM 9524 C CA . GLU F 1 128 ? 83.840 37.768 53.810 1.00 23.90 128 GLU G CA 1
ATOM 9525 C C . GLU F 1 128 ? 84.787 38.218 52.684 1.00 24.45 128 GLU G C 1
ATOM 9526 O O . GLU F 1 128 ? 85.944 37.790 52.650 1.00 25.34 128 GLU G O 1
ATOM 9532 N N . ILE F 1 129 ? 84.316 39.082 51.783 1.00 24.03 129 ILE G N 1
ATOM 9533 C CA . ILE F 1 129 ? 85.165 39.613 50.709 1.00 24.04 129 ILE G CA 1
ATOM 9534 C C . ILE F 1 129 ? 86.301 40.470 51.253 1.00 23.78 129 ILE G C 1
ATOM 9535 O O . ILE F 1 129 ? 87.470 40.257 50.940 1.00 23.44 129 ILE G O 1
ATOM 9540 N N . VAL F 1 130 ? 85.929 41.449 52.064 1.00 24.37 130 VAL G N 1
ATOM 9541 C CA . VAL F 1 130 ? 86.873 42.351 52.733 1.00 24.90 130 VAL G CA 1
ATOM 9542 C C . VAL F 1 130 ? 88.020 41.629 53.420 1.00 26.28 130 VAL G C 1
ATOM 9543 O O . VAL F 1 130 ? 89.175 42.071 53.354 1.00 26.83 130 VAL G O 1
ATOM 9547 N N . LYS F 1 131 ? 87.715 40.512 54.068 1.00 27.11 131 LYS G N 1
ATOM 9548 C CA . LYS F 1 131 ? 88.743 39.781 54.786 1.00 28.00 131 LYS G CA 1
ATOM 9549 C C . LYS F 1 131 ? 89.682 39.052 53.824 1.00 28.63 131 LYS G C 1
ATOM 9550 O O . LYS F 1 131 ? 90.879 38.874 54.123 1.00 28.46 131 LYS G O 1
ATOM 9556 N N . GLU F 1 132 ? 89.126 38.637 52.678 1.00 28.41 132 GLU G N 1
ATOM 9557 C CA . GLU F 1 132 ? 89.893 38.043 51.590 1.00 28.14 132 GLU G CA 1
ATOM 9558 C C . GLU F 1 132 ? 90.784 39.125 51.005 1.00 26.49 132 GLU G C 1
ATOM 9559 O O . GLU F 1 132 ? 91.931 38.883 50.596 1.00 26.87 132 GLU G O 1
ATOM 9573 N N . VAL F 1 134 ? 91.900 42.060 52.494 1.00 21.06 134 VAL G N 1
ATOM 9574 C CA . VAL F 1 134 ? 92.974 42.404 53.422 1.00 20.64 134 VAL G CA 1
ATOM 9575 C C . VAL F 1 134 ? 94.138 41.439 53.252 1.00 21.35 134 VAL G C 1
ATOM 9576 O O . VAL F 1 134 ? 95.305 41.848 53.159 1.00 21.24 134 VAL G O 1
ATOM 9580 N N . ASN F 1 135 ? 93.790 40.156 53.220 1.00 21.63 135 ASN G N 1
ATOM 9581 C CA . ASN F 1 135 ? 94.751 39.078 53.142 1.00 22.99 135 ASN G CA 1
ATOM 9582 C C . ASN F 1 135 ? 95.474 39.060 51.806 1.00 23.99 135 ASN G C 1
ATOM 9583 O O . ASN F 1 135 ? 96.698 39.242 51.744 1.00 24.40 135 ASN G O 1
ATOM 9588 N N . ASP F 1 136 ? 94.721 38.821 50.737 1.00 24.27 136 ASP G N 1
ATOM 9589 C CA . ASP F 1 136 ? 95.297 38.860 49.418 1.00 24.82 136 ASP G CA 1
ATOM 9590 C C . ASP F 1 136 ? 96.149 40.104 49.296 1.00 25.04 136 ASP G C 1
ATOM 9591 O O . ASP F 1 136 ? 97.330 40.039 48.966 1.00 25.27 136 ASP G O 1
ATOM 9596 N N . SER F 1 137 ? 95.536 41.243 49.572 1.00 24.71 137 SER G N 1
ATOM 9597 C CA . SER F 1 137 ? 96.149 42.514 49.270 1.00 25.18 137 SER G CA 1
ATOM 9598 C C . SER F 1 137 ? 97.576 42.558 49.754 1.00 26.33 137 SER G C 1
ATOM 9599 O O . SER F 1 137 ? 98.455 43.100 49.070 1.00 26.67 137 SER G O 1
ATOM 9602 N N . VAL F 1 138 ? 97.814 41.983 50.929 1.00 27.30 138 VAL G N 1
ATOM 9603 C CA . VAL F 1 138 ? 99.133 42.083 51.553 1.00 28.14 138 VAL G CA 1
ATOM 9604 C C . VAL F 1 138 ? 100.149 41.057 51.022 1.00 28.10 138 VAL G C 1
ATOM 9605 O O . VAL F 1 138 ? 101.337 41.334 50.948 1.00 27.72 138 VAL G O 1
ATOM 9609 N N . ILE F 1 139 ? 99.670 39.878 50.652 1.00 28.88 139 ILE G N 1
ATOM 9610 C CA . ILE F 1 139 ? 100.505 38.890 49.980 1.00 29.69 139 ILE G CA 1
ATOM 9611 C C . ILE F 1 139 ? 101.022 39.479 48.666 1.00 30.26 139 ILE G C 1
ATOM 9612 O O . ILE F 1 139 ? 102.214 39.380 48.343 1.00 31.02 139 ILE G O 1
ATOM 9617 N N . SER F 1 140 ? 100.117 40.097 47.913 1.00 30.08 140 SER G N 1
ATOM 9618 C CA . SER F 1 140 ? 100.447 40.663 46.613 1.00 29.42 140 SER G CA 1
ATOM 9619 C C . SER F 1 140 ? 101.515 41.738 46.750 1.00 28.56 140 SER G C 1
ATOM 9620 O O . SER F 1 140 ? 102.212 42.057 45.795 1.00 28.00 140 SER G O 1
ATOM 9623 N N . PHE F 1 141 ? 101.636 42.301 47.940 1.00 27.87 141 PHE G N 1
ATOM 9624 C CA . PHE F 1 141 ? 102.644 43.315 48.168 1.00 27.73 141 PHE G CA 1
ATOM 9625 C C . PHE F 1 141 ? 103.946 42.720 48.665 1.00 28.13 141 PHE G C 1
ATOM 9626 O O . PHE F 1 141 ? 105.034 43.221 48.363 1.00 28.04 141 PHE G O 1
ATOM 9634 N N . ILE F 1 142 ? 103.845 41.661 49.451 1.00 28.37 142 ILE G N 1
ATOM 9635 C CA . ILE F 1 142 ? 105.047 41.048 50.035 1.00 29.28 142 ILE G CA 1
ATOM 9636 C C . ILE F 1 142 ? 105.793 40.030 49.172 1.00 30.24 142 ILE G C 1
ATOM 9637 O O . ILE F 1 142 ? 106.960 39.741 49.410 1.00 30.56 142 ILE G O 1
ATOM 9642 N N . GLN F 1 143 ? 105.085 39.437 48.264 1.00 30.39 143 GLN G N 1
ATOM 9643 C CA . GLN F 1 143 ? 105.675 38.440 47.358 1.00 30.84 143 GLN G CA 1
ATOM 9644 C C . GLN F 1 143 ? 105.024 38.734 46.046 1.00 30.22 143 GLN G C 1
ATOM 9645 O O . GLN F 1 143 ? 104.180 38.022 45.498 1.00 30.60 143 GLN G O 1
ATOM 9651 N N . GLN F 1 144 ? 105.501 39.875 45.612 1.00 29.38 144 GLN G N 1
ATOM 9652 C CA . GLN F 1 144 ? 105.234 40.616 44.408 1.00 29.14 144 GLN G CA 1
ATOM 9653 C C . GLN F 1 144 ? 104.545 39.846 43.312 1.00 28.32 144 GLN G C 1
ATOM 9654 O O . GLN F 1 144 ? 105.133 39.158 42.475 1.00 27.46 144 GLN G O 1
ATOM 9660 N N . ASP F 1 145 ? 103.244 39.996 43.373 1.00 27.78 145 ASP G N 1
ATOM 9661 C CA . ASP F 1 145 ? 102.305 39.322 42.510 1.00 27.80 145 ASP G CA 1
ATOM 9662 C C . ASP F 1 145 ? 101.211 40.264 41.989 1.00 27.57 145 ASP G C 1
ATOM 9663 O O . ASP F 1 145 ? 100.181 40.457 42.650 1.00 28.25 145 ASP G O 1
ATOM 9668 N N . THR F 1 146 ? 101.440 40.840 40.811 1.00 26.48 146 THR G N 1
ATOM 9669 C CA . THR F 1 146 ? 100.504 41.801 40.220 1.00 25.31 146 THR G CA 1
ATOM 9670 C C . THR F 1 146 ? 99.162 41.179 39.950 1.00 23.93 146 THR G C 1
ATOM 9671 O O . THR F 1 146 ? 98.134 41.811 40.136 1.00 23.11 146 THR G O 1
ATOM 9675 N N . LEU F 1 147 ? 99.174 39.933 39.511 1.00 23.34 147 LEU G N 1
ATOM 9676 C CA . LEU F 1 147 ? 97.932 39.285 39.156 1.00 23.48 147 LEU G CA 1
ATOM 9677 C C . LEU F 1 147 ? 97.004 39.231 40.378 1.00 22.74 147 LEU G C 1
ATOM 9678 O O . LEU F 1 147 ? 95.810 39.553 40.298 1.00 21.83 147 LEU G O 1
ATOM 9683 N N . LEU F 1 148 ? 97.574 38.859 41.513 1.00 22.34 148 LEU G N 1
ATOM 9684 C CA . LEU F 1 148 ? 96.808 38.773 42.741 1.00 22.34 148 LEU G CA 1
ATOM 9685 C C . LEU F 1 148 ? 96.373 40.160 43.178 1.00 22.09 148 LEU G C 1
ATOM 9686 O O . LEU F 1 148 ? 95.208 40.384 43.501 1.00 22.43 148 LEU G O 1
ATOM 9691 N N . ALA F 1 149 ? 97.312 41.093 43.201 1.00 21.73 149 ALA G N 1
ATOM 9692 C CA . ALA F 1 149 ? 96.950 42.474 43.453 1.00 21.43 149 ALA G CA 1
ATOM 9693 C C . ALA F 1 149 ? 95.719 42.882 42.622 1.00 21.27 149 ALA G C 1
ATOM 9694 O O . ALA F 1 149 ? 94.691 43.240 43.200 1.00 21.01 149 ALA G O 1
ATOM 9696 N N . LYS F 1 150 ? 95.821 42.801 41.285 1.00 20.92 150 LYS G N 1
ATOM 9697 C CA . LYS F 1 150 ? 94.747 43.222 40.361 1.00 20.76 150 LYS G CA 1
ATOM 9698 C C . LYS F 1 150 ? 93.377 42.643 40.713 1.00 20.78 150 LYS G C 1
ATOM 9699 O O . LYS F 1 150 ? 92.346 43.305 40.573 1.00 19.96 150 LYS G O 1
ATOM 9705 N N . LYS F 1 151 ? 93.386 41.385 41.130 1.00 21.26 151 LYS G N 1
ATOM 9706 C CA . LYS F 1 151 ? 92.193 40.729 41.598 1.00 21.89 151 LYS G CA 1
ATOM 9707 C C . LYS F 1 151 ? 91.670 41.537 42.765 1.00 22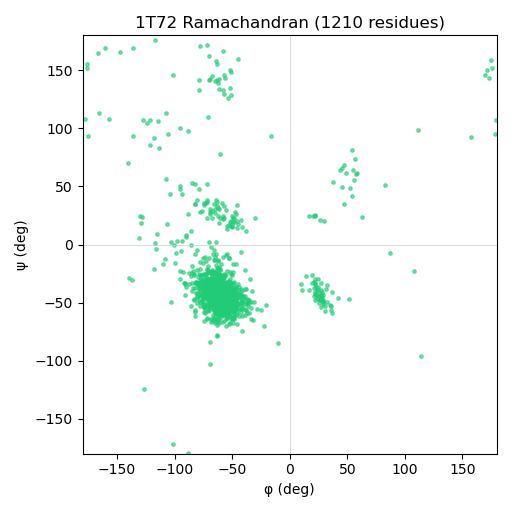.58 151 LYS G C 1
ATOM 9708 O O . LYS F 1 151 ? 90.553 42.040 42.724 1.00 23.57 151 LYS G O 1
ATOM 9714 N N . VAL F 1 152 ? 92.475 41.682 43.805 1.00 22.50 152 VAL G N 1
ATOM 9715 C CA . VAL F 1 152 ? 92.070 42.524 44.913 1.00 23.01 152 VAL G CA 1
ATOM 9716 C C . VAL F 1 152 ? 91.435 43.818 44.384 1.00 24.64 152 VAL G C 1
ATOM 9717 O O . VAL F 1 152 ? 90.395 44.271 44.874 1.00 25.02 152 VAL G O 1
ATOM 9721 N N . ILE F 1 153 ? 92.045 44.423 43.376 1.00 26.46 153 ILE G N 1
ATOM 9722 C CA . ILE F 1 153 ? 91.504 45.684 42.887 1.00 28.46 153 ILE G CA 1
ATOM 9723 C C . ILE F 1 153 ? 90.089 45.495 42.285 1.00 29.94 153 ILE G C 1
ATOM 9724 O O . ILE F 1 153 ? 89.163 46.233 42.639 1.00 30.59 153 ILE G O 1
ATOM 9729 N N . GLU F 1 154 ? 89.920 44.494 41.417 1.00 30.72 154 GLU G N 1
ATOM 9730 C CA . GLU F 1 154 ? 88.600 44.086 40.950 1.00 31.51 154 GLU G CA 1
ATOM 9731 C C . GLU F 1 154 ? 87.594 43.856 42.078 1.00 32.02 154 GLU G C 1
ATOM 9732 O O . GLU F 1 154 ? 86.421 44.208 41.943 1.00 32.86 154 GLU G O 1
ATOM 9738 N N . LYS F 1 155 ? 88.036 43.246 43.178 1.00 31.99 155 LYS G N 1
ATOM 9739 C CA . LYS F 1 155 ? 87.127 42.894 44.272 1.00 31.55 155 LYS G CA 1
ATOM 9740 C C . LYS F 1 155 ? 86.624 44.083 45.045 1.00 31.47 155 LYS G C 1
ATOM 9741 O O . LYS F 1 155 ? 85.643 43.974 45.739 1.00 31.78 155 LYS G O 1
ATOM 9747 N N . ASP F 1 156 ? 87.289 45.224 44.935 1.00 32.06 156 ASP G N 1
ATOM 9748 C CA . ASP F 1 156 ? 86.774 46.456 45.539 1.00 32.59 156 ASP G CA 1
ATOM 9749 C C . ASP F 1 156 ? 85.484 46.977 44.856 1.00 33.06 156 ASP G C 1
ATOM 9750 O O . ASP F 1 156 ? 84.673 47.675 45.482 1.00 32.87 156 ASP G O 1
ATOM 9755 N N . ASP F 1 157 ? 85.279 46.624 43.585 1.00 33.04 157 ASP G N 1
ATOM 9756 C CA . ASP F 1 157 ? 84.028 46.971 42.903 1.00 32.76 157 ASP G CA 1
ATOM 9757 C C . ASP F 1 157 ? 82.837 46.308 43.551 1.00 32.01 157 ASP G C 1
ATOM 9758 O O . ASP F 1 157 ? 81.809 46.934 43.807 1.00 32.43 157 ASP G O 1
ATOM 9763 N N . THR F 1 158 ? 82.986 45.018 43.792 1.00 30.75 158 THR G N 1
ATOM 9764 C CA . THR F 1 158 ? 81.909 44.230 44.342 1.00 29.74 158 THR G CA 1
ATOM 9765 C C . THR F 1 158 ? 81.462 44.887 45.629 1.00 27.83 158 THR G C 1
ATOM 9766 O O . THR F 1 158 ? 80.273 44.911 45.964 1.00 27.52 158 THR G O 1
ATOM 9770 N N . VAL F 1 159 ? 82.421 45.464 46.335 1.00 25.48 159 VAL G N 1
ATOM 9771 C CA . VAL F 1 159 ? 82.107 46.004 47.636 1.00 23.47 159 VAL G CA 1
ATOM 9772 C C . VAL F 1 159 ? 81.346 47.316 47.546 1.00 23.10 159 VAL G C 1
ATOM 9773 O O . VAL F 1 159 ? 80.416 47.542 48.309 1.00 22.73 159 VAL G O 1
ATOM 9777 N N . ASP F 1 160 ? 81.705 48.170 46.597 1.00 23.20 160 ASP G N 1
ATOM 9778 C CA . ASP F 1 160 ? 80.913 49.367 46.365 1.00 23.04 160 ASP G CA 1
ATOM 9779 C C . ASP F 1 160 ? 79.464 49.038 45.973 1.00 23.03 160 ASP G C 1
ATOM 9780 O O . ASP F 1 160 ? 78.546 49.726 46.423 1.00 23.20 160 ASP G O 1
ATOM 9785 N N . GLU F 1 161 ? 79.259 47.999 45.148 1.00 22.44 161 GLU G N 1
ATOM 9786 C CA . GLU F 1 161 ? 77.912 47.595 44.727 1.00 22.44 161 GLU G CA 1
ATOM 9787 C C . GLU F 1 161 ? 77.054 46.962 45.842 1.00 22.20 161 GLU G C 1
ATOM 9788 O O . GLU F 1 161 ? 75.824 47.065 45.811 1.00 21.15 161 GLU G O 1
ATOM 9794 N N . LEU F 1 162 ? 77.716 46.300 46.798 1.00 22.18 162 LEU G N 1
ATOM 9795 C CA . LEU F 1 162 ? 77.083 45.794 48.004 1.00 22.35 162 LEU G CA 1
ATOM 9796 C C . LEU F 1 162 ? 76.697 46.947 48.907 1.00 23.09 162 LEU G C 1
ATOM 9797 O O . LEU F 1 162 ? 75.574 46.998 49.419 1.00 24.45 162 LEU G O 1
ATOM 9802 N N . TYR F 1 163 ? 77.636 47.866 49.128 1.00 22.78 163 TYR G N 1
ATOM 9803 C CA . TYR F 1 163 ? 77.381 49.058 49.936 1.00 21.88 163 TYR G CA 1
ATOM 9804 C C . TYR F 1 163 ? 76.240 49.923 49.394 1.00 21.74 163 TYR G C 1
ATOM 9805 O O . TYR F 1 163 ? 75.425 50.449 50.153 1.00 21.00 163 TYR G O 1
ATOM 9814 N N . HIS F 1 164 ? 76.185 50.082 48.079 1.00 22.05 164 HIS G N 1
ATOM 9815 C CA . HIS F 1 164 ? 75.090 50.834 47.482 1.00 22.71 164 HIS G CA 1
ATOM 9816 C C . HIS F 1 164 ? 73.728 50.113 47.642 1.00 22.99 164 HIS G C 1
ATOM 9817 O O . HIS F 1 164 ? 72.778 50.701 48.160 1.00 21.50 164 HIS G O 1
ATOM 9824 N N . GLN F 1 165 ? 73.656 48.841 47.232 1.00 24.22 165 GLN G N 1
ATOM 9825 C CA . GLN F 1 165 ? 72.480 47.998 47.452 1.00 24.90 165 GLN G CA 1
ATOM 9826 C C . GLN F 1 165 ? 71.999 48.122 48.884 1.00 25.03 165 GLN G C 1
ATOM 9827 O O . GLN F 1 165 ? 70.791 48.187 49.155 1.00 24.83 165 GLN G O 1
ATOM 9833 N N . LEU F 1 166 ? 72.955 48.134 49.807 1.00 24.69 166 LEU G N 1
ATOM 9834 C CA . LEU F 1 166 ? 72.620 48.063 51.216 1.00 24.48 166 LEU G CA 1
ATOM 9835 C C . LEU F 1 166 ? 71.986 49.343 51.728 1.00 24.16 166 LEU G C 1
ATOM 9836 O O . LEU F 1 166 ? 71.012 49.308 52.475 1.00 23.27 166 LEU G O 1
ATOM 9841 N N . GLU F 1 167 ? 72.532 50.483 51.320 1.00 24.48 167 GLU G N 1
ATOM 9842 C CA . GLU F 1 167 ? 71.825 51.731 51.552 1.00 24.44 167 GLU G CA 1
ATOM 9843 C C . GLU F 1 167 ? 70.356 51.607 51.061 1.00 24.00 167 GLU G C 1
ATOM 9844 O O . GLU F 1 167 ? 69.421 51.880 51.811 1.00 24.25 167 GLU G O 1
ATOM 9850 N N . ARG F 1 168 ? 70.157 51.145 49.829 1.00 23.14 168 ARG G N 1
ATOM 9851 C CA . ARG F 1 168 ? 68.813 50.963 49.281 1.00 22.18 168 ARG G CA 1
ATOM 9852 C C . ARG F 1 168 ? 67.911 50.192 50.224 1.00 21.93 168 ARG G C 1
ATOM 9853 O O . ARG F 1 168 ? 66.897 50.704 50.694 1.00 20.96 168 ARG G O 1
ATOM 9861 N N . GLU F 1 169 ? 68.287 48.947 50.482 1.00 22.57 169 GLU G N 1
ATOM 9862 C CA . GLU F 1 169 ? 67.552 48.099 51.401 1.00 22.85 169 GLU G CA 1
ATOM 9863 C C . GLU F 1 169 ? 67.225 48.920 52.620 1.00 22.43 169 GLU G C 1
ATOM 9864 O O . GLU F 1 169 ? 66.087 48.999 53.023 1.00 22.48 169 GLU G O 1
ATOM 9870 N N . LEU F 1 170 ? 68.225 49.564 53.190 1.00 22.47 170 LEU G N 1
ATOM 9871 C CA . LEU F 1 170 ? 68.029 50.235 54.453 1.00 23.53 170 LEU G CA 1
ATOM 9872 C C . LEU F 1 170 ? 67.015 51.368 54.385 1.00 24.87 170 LEU G C 1
ATOM 9873 O O . LEU F 1 170 ? 66.364 51.666 55.379 1.00 24.81 170 LEU G O 1
ATOM 9886 N N . THR F 1 172 ? 64.312 51.445 52.447 1.00 26.91 172 THR G N 1
ATOM 9887 C CA . THR F 1 172 ? 63.052 50.757 52.384 1.00 25.96 172 THR G CA 1
ATOM 9888 C C . THR F 1 172 ? 62.482 50.437 53.778 1.00 25.22 172 THR G C 1
ATOM 9889 O O . THR F 1 172 ? 61.278 50.596 54.011 1.00 25.50 172 THR G O 1
ATOM 9893 N N . TYR F 1 173 ? 63.348 50.022 54.705 1.00 23.66 173 TYR G N 1
ATOM 9894 C CA . TYR F 1 173 ? 62.932 49.709 56.065 1.00 22.31 173 TYR G CA 1
ATOM 9895 C C . TYR F 1 173 ? 62.421 50.975 56.789 1.00 21.87 173 TYR G C 1
ATOM 9896 O O . TYR F 1 173 ? 61.395 50.931 57.495 1.00 21.37 173 TYR G O 1
ATOM 9905 N N . VAL F 1 174 ? 63.132 52.092 56.589 1.00 20.99 174 VAL G N 1
ATOM 9906 C CA . VAL F 1 174 ? 62.764 53.417 57.120 1.00 20.49 174 VAL G CA 1
ATOM 9907 C C . VAL F 1 174 ? 61.378 53.877 56.647 1.00 22.19 174 VAL G C 1
ATOM 9908 O O . VAL F 1 174 ? 60.557 54.378 57.448 1.00 22.75 174 VAL G O 1
ATOM 9912 N N . LEU F 1 175 ? 61.101 53.695 55.356 1.00 22.99 175 LEU G N 1
ATOM 9913 C CA . LEU F 1 175 ? 59.820 54.124 54.794 1.00 24.10 175 LEU G CA 1
ATOM 9914 C C . LEU F 1 175 ? 58.670 53.353 55.427 1.00 24.97 175 LEU G C 1
ATOM 9915 O O . LEU F 1 175 ? 57.509 53.779 55.405 1.00 25.63 175 LEU G O 1
ATOM 9920 N N . GLU F 1 176 ? 59.019 52.218 56.009 1.00 25.66 176 GLU G N 1
ATOM 9921 C CA . GLU F 1 176 ? 58.061 51.206 56.403 1.00 26.52 176 GLU G CA 1
ATOM 9922 C C . GLU F 1 176 ? 57.668 51.376 57.875 1.00 26.45 176 GLU G C 1
ATOM 9923 O O . GLU F 1 176 ? 56.612 50.944 58.323 1.00 24.93 176 GLU G O 1
ATOM 9929 N N . ASP F 1 177 ? 58.543 52.029 58.619 1.00 27.89 177 ASP G N 1
ATOM 9930 C CA . ASP F 1 177 ? 58.394 52.148 60.057 1.00 29.39 177 ASP G CA 1
ATOM 9931 C C . ASP F 1 177 ? 59.597 52.930 60.546 1.00 29.58 177 ASP G C 1
ATOM 9932 O O . ASP F 1 177 ? 60.717 52.412 60.561 1.00 28.85 177 ASP G O 1
ATOM 9937 N N . PRO F 1 178 ? 59.343 54.181 60.924 1.00 29.66 178 PRO G N 1
ATOM 9938 C CA . PRO F 1 178 ? 60.368 55.109 61.425 1.00 30.00 178 PRO G CA 1
ATOM 9939 C C . PRO F 1 178 ? 60.920 54.713 62.795 1.00 30.38 178 PRO G C 1
ATOM 9940 O O . PRO F 1 178 ? 61.803 55.390 63.331 1.00 29.92 178 PRO G O 1
ATOM 9944 N N . ARG F 1 179 ? 60.380 53.639 63.363 1.00 31.19 179 ARG G N 1
ATOM 9945 C CA . ARG F 1 179 ? 61.101 52.905 64.390 1.00 31.71 179 ARG G CA 1
ATOM 9946 C C . ARG F 1 179 ? 62.462 52.626 63.794 1.00 31.02 179 ARG G C 1
ATOM 9947 O O . ARG F 1 179 ? 63.474 53.200 64.235 1.00 31.91 179 ARG G O 1
ATOM 9955 N N . ASN F 1 180 ? 62.445 51.768 62.761 1.00 29.16 180 ASN G N 1
ATOM 9956 C CA . ASN F 1 180 ? 63.616 51.290 62.021 1.00 26.79 180 ASN G CA 1
ATOM 9957 C C . ASN F 1 180 ? 64.748 52.297 61.848 1.00 25.46 180 ASN G C 1
ATOM 9958 O O . ASN F 1 180 ? 65.900 51.907 61.771 1.00 25.71 180 ASN G O 1
ATOM 9963 N N . ILE F 1 181 ? 64.415 53.582 61.791 1.00 23.66 181 ILE G N 1
ATOM 9964 C CA . ILE F 1 181 ? 65.408 54.648 61.694 1.00 22.71 181 ILE G CA 1
ATOM 9965 C C . ILE F 1 181 ? 66.699 54.416 62.515 1.00 22.48 181 ILE G C 1
ATOM 9966 O O . ILE F 1 181 ? 67.791 54.445 61.957 1.00 22.40 181 ILE G O 1
ATOM 9971 N N . LYS F 1 182 ? 66.593 54.206 63.828 1.00 22.54 182 LYS G N 1
ATOM 9972 C CA . LYS F 1 182 ? 67.795 54.026 64.661 1.00 22.02 182 LYS G CA 1
ATOM 9973 C C . LYS F 1 182 ? 68.581 52.778 64.245 1.00 21.13 182 LYS G C 1
ATOM 9974 O O . LYS F 1 182 ? 69.793 52.841 64.059 1.00 19.90 182 LYS G O 1
ATOM 9980 N N . ARG F 1 183 ? 67.878 51.656 64.068 1.00 21.99 183 ARG G N 1
ATOM 9981 C CA . ARG F 1 183 ? 68.490 50.419 63.556 1.00 22.06 183 ARG G CA 1
ATOM 9982 C C . ARG F 1 183 ? 69.035 50.526 62.128 1.00 22.28 183 ARG G C 1
ATOM 9983 O O . ARG F 1 183 ? 69.934 49.773 61.774 1.00 23.89 183 ARG G O 1
ATOM 9991 N N . ALA F 1 184 ? 68.533 51.438 61.307 1.00 21.32 184 ALA G N 1
ATOM 9992 C CA . ALA F 1 184 ? 69.090 51.529 59.972 1.00 21.94 184 ALA G CA 1
ATOM 9993 C C . ALA F 1 184 ? 70.212 52.566 59.857 1.00 23.33 184 ALA G C 1
ATOM 9994 O O . ALA F 1 184 ? 71.092 52.437 59.001 1.00 23.39 184 ALA G O 1
ATOM 10004 N N . HIS F 1 186 ? 72.480 52.823 62.027 1.00 24.11 186 HIS G N 1
ATOM 10005 C CA . HIS F 1 186 ? 73.636 52.102 62.509 1.00 22.87 186 HIS G CA 1
ATOM 10006 C C . HIS F 1 186 ? 74.201 51.207 61.398 1.00 22.39 186 HIS G C 1
ATOM 10007 O O . HIS F 1 186 ? 75.410 51.176 61.145 1.00 20.90 186 HIS G O 1
ATOM 10014 N N . LEU F 1 187 ? 73.302 50.481 60.736 1.00 22.48 187 LEU G N 1
ATOM 10015 C CA . LEU F 1 187 ? 73.664 49.528 59.679 1.00 22.22 187 LEU G CA 1
ATOM 10016 C C . LEU F 1 187 ? 74.329 50.201 58.465 1.00 23.13 187 LEU G C 1
ATOM 10017 O O . LEU F 1 187 ? 75.298 49.651 57.888 1.00 22.39 187 LEU G O 1
ATOM 10022 N N . SER F 1 188 ? 73.808 51.385 58.098 1.00 23.77 188 SER G N 1
ATOM 10023 C CA . SER F 1 188 ? 74.389 52.219 57.039 1.00 24.21 188 SER G CA 1
ATOM 10024 C C . SER F 1 188 ? 75.885 52.526 57.305 1.00 24.86 188 SER G C 1
ATOM 10025 O O . SER F 1 188 ? 76.722 52.402 56.401 1.00 24.55 188 SER G O 1
ATOM 10028 N N . PHE F 1 189 ? 76.211 52.895 58.547 1.00 24.84 189 PHE G N 1
ATOM 10029 C CA . PHE F 1 189 ? 77.602 53.056 58.968 1.00 25.50 189 PHE G CA 1
ATOM 10030 C C . PHE F 1 189 ? 78.463 51.771 58.833 1.00 25.72 189 PHE G C 1
ATOM 10031 O O . PHE F 1 189 ? 79.555 51.796 58.242 1.00 25.93 189 PHE G O 1
ATOM 10039 N N . VAL F 1 190 ? 77.979 50.664 59.403 1.00 24.75 190 VAL G N 1
ATOM 10040 C CA . VAL F 1 190 ? 78.671 49.394 59.312 1.00 23.32 190 VAL G CA 1
ATOM 10041 C C . VAL F 1 190 ? 78.970 49.098 57.848 1.00 23.58 190 VAL G C 1
ATOM 10042 O O . VAL F 1 190 ? 80.047 48.575 57.513 1.00 23.58 190 VAL G O 1
ATOM 10046 N N . ALA F 1 191 ? 78.027 49.443 56.973 1.00 22.31 191 ALA G N 1
ATOM 10047 C CA . ALA F 1 191 ? 78.258 49.267 55.563 1.00 22.11 191 ALA G CA 1
ATOM 10048 C C . ALA F 1 191 ? 79.390 50.199 55.093 1.00 22.73 191 ALA G C 1
ATOM 10049 O O . ALA F 1 191 ? 80.300 49.786 54.359 1.00 22.74 191 ALA G O 1
ATOM 10051 N N . ARG F 1 192 ? 79.354 51.451 55.533 1.00 23.24 192 ARG G N 1
ATOM 10052 C CA . ARG F 1 192 ? 80.436 52.371 55.227 1.00 24.41 192 ARG G CA 1
ATOM 10053 C C . ARG F 1 192 ? 81.773 51.818 55.724 1.00 24.71 192 ARG G C 1
ATOM 10054 O O . ARG F 1 192 ? 82.803 51.880 55.035 1.00 25.47 192 ARG G O 1
ATOM 10062 N N . HIS F 1 193 ? 81.781 51.314 56.949 1.00 23.37 193 HIS G N 1
ATOM 10063 C CA . HIS F 1 193 ? 83.039 50.900 57.534 1.00 21.91 193 HIS G CA 1
ATOM 10064 C C . HIS F 1 193 ? 83.673 49.793 56.684 1.00 21.10 193 HIS G C 1
ATOM 10065 O O . HIS F 1 193 ? 84.885 49.803 56.453 1.00 19.76 193 HIS G O 1
ATOM 10072 N N . TYR F 1 194 ? 82.827 48.870 56.209 1.00 20.50 194 TYR G N 1
ATOM 10073 C CA . TYR F 1 194 ? 83.245 47.742 55.357 1.00 19.37 194 TYR G CA 1
ATOM 10074 C C . TYR F 1 194 ? 83.777 48.253 54.051 1.00 18.97 194 TYR G C 1
ATOM 10075 O O . TYR F 1 194 ? 84.877 47.888 53.627 1.00 17.64 194 TYR G O 1
ATOM 10084 N N . GLU F 1 195 ? 82.972 49.096 53.413 1.00 19.97 195 GLU G N 1
ATOM 10085 C CA . GLU F 1 195 ? 83.434 49.817 52.232 1.00 21.86 195 GLU G CA 1
ATOM 10086 C C . GLU F 1 195 ? 84.855 50.437 52.446 1.00 22.00 195 GLU G C 1
ATOM 10087 O O . GLU F 1 195 ? 85.769 50.189 51.662 1.00 21.42 195 GLU G O 1
ATOM 10093 N N . ARG F 1 196 ? 85.042 51.188 53.530 1.00 23.19 196 ARG G N 1
ATOM 10094 C CA . ARG F 1 196 ? 86.351 51.783 53.856 1.00 23.96 196 ARG G CA 1
ATOM 10095 C C . ARG F 1 196 ? 87.513 50.780 53.983 1.00 22.34 196 ARG G C 1
ATOM 10096 O O . ARG F 1 196 ? 88.592 51.016 53.456 1.00 23.65 196 ARG G O 1
ATOM 10104 N N . ILE F 1 197 ? 87.320 49.672 54.678 1.00 20.39 197 ILE G N 1
ATOM 10105 C CA . ILE F 1 197 ? 88.383 48.684 54.759 1.00 18.56 197 ILE G CA 1
ATOM 10106 C C . ILE F 1 197 ? 88.733 48.185 53.348 1.00 19.45 197 ILE G C 1
ATOM 10107 O O . ILE F 1 197 ? 89.906 48.000 53.000 1.00 19.75 197 ILE G O 1
ATOM 10112 N N . ALA F 1 198 ? 87.712 47.987 52.523 1.00 18.91 198 ALA G N 1
ATOM 10113 C CA . ALA F 1 198 ? 87.945 47.440 51.219 1.00 18.73 198 ALA G CA 1
ATOM 10114 C C . ALA F 1 198 ? 88.813 48.417 50.437 1.00 20.75 198 ALA G C 1
ATOM 10115 O O . ALA F 1 198 ? 89.707 48.005 49.693 1.00 21.30 198 ALA G O 1
ATOM 10117 N N . ASP F 1 199 ? 88.543 49.714 50.612 1.00 22.34 199 ASP G N 1
ATOM 10118 C CA . ASP F 1 199 ? 89.255 50.773 49.919 1.00 23.60 199 ASP G CA 1
ATOM 10119 C C . ASP F 1 199 ? 90.720 50.709 50.293 1.00 25.17 199 ASP G C 1
ATOM 10120 O O . ASP F 1 199 ? 91.604 50.633 49.429 1.00 24.30 199 ASP G O 1
ATOM 10125 N N . HIS F 1 200 ? 90.971 50.741 51.600 1.00 26.78 200 HIS G N 1
ATOM 10126 C CA . HIS F 1 200 ? 92.330 50.626 52.112 1.00 27.85 200 HIS G CA 1
ATOM 10127 C C . HIS F 1 200 ? 92.997 49.384 51.512 1.00 27.99 200 HIS G C 1
ATOM 10128 O O . HIS F 1 200 ? 94.132 49.444 51.053 1.00 28.22 200 HIS G O 1
ATOM 10135 N N . ALA F 1 201 ? 92.284 48.267 51.502 1.00 27.88 201 ALA G N 1
ATOM 10136 C CA . ALA F 1 201 ? 92.867 47.040 51.013 1.00 28.62 201 ALA G CA 1
ATOM 10137 C C . ALA F 1 201 ? 93.256 47.163 49.526 1.00 29.59 201 ALA G C 1
ATOM 10138 O O . ALA F 1 201 ? 94.310 46.665 49.109 1.00 29.83 201 ALA G O 1
ATOM 10140 N N . GLU F 1 202 ? 92.438 47.843 48.731 1.00 30.02 202 GLU G N 1
ATOM 10141 C CA . GLU F 1 202 ? 92.827 48.096 47.348 1.00 31.55 202 GLU G CA 1
ATOM 10142 C C . GLU F 1 202 ? 94.034 49.058 47.283 1.00 31.63 202 GLU G C 1
ATOM 10143 O O . GLU F 1 202 ? 94.911 48.936 46.428 1.00 30.44 202 GLU G O 1
ATOM 10149 N N . ASN F 1 203 ? 94.040 50.013 48.208 1.00 32.46 203 ASN G N 1
ATOM 10150 C CA . ASN F 1 203 ? 95.168 50.893 48.472 1.00 32.75 203 ASN G CA 1
ATOM 10151 C C . ASN F 1 203 ? 96.479 50.146 48.448 1.00 31.99 203 ASN G C 1
ATOM 10152 O O . ASN F 1 203 ? 97.463 50.580 47.838 1.00 31.44 203 ASN G O 1
ATOM 10157 N N . VAL F 1 204 ? 96.505 49.040 49.177 1.00 30.23 204 VAL G N 1
ATOM 10158 C CA . VAL F 1 204 ? 97.711 48.264 49.266 1.00 28.81 204 VAL G CA 1
ATOM 10159 C C . VAL F 1 204 ? 97.924 47.535 47.946 1.00 27.91 204 VAL G C 1
ATOM 10160 O O . VAL F 1 204 ? 99.046 47.396 47.489 1.00 27.32 204 VAL G O 1
ATOM 10164 N N . ALA F 1 205 ? 96.834 47.109 47.320 1.00 27.01 205 ALA G N 1
ATOM 10165 C CA . ALA F 1 205 ? 96.932 46.347 46.094 1.00 26.73 205 ALA G CA 1
ATOM 10166 C C . ALA F 1 205 ? 97.630 47.149 45.009 1.00 26.57 205 ALA G C 1
ATOM 10167 O O . ALA F 1 205 ? 98.581 46.679 44.376 1.00 25.35 205 ALA G O 1
ATOM 10169 N N . GLU F 1 206 ? 97.141 48.362 44.792 1.00 27.21 206 GLU G N 1
ATOM 10170 C CA . GLU F 1 206 ? 97.675 49.201 43.736 1.00 27.95 206 GLU G CA 1
ATOM 10171 C C . GLU F 1 206 ? 99.142 49.558 44.052 1.00 28.04 206 GLU G C 1
ATOM 10172 O O . GLU F 1 206 ? 100.041 49.296 43.259 1.00 27.91 206 GLU G O 1
ATOM 10178 N N . ALA F 1 207 ? 99.390 50.112 45.227 1.00 28.57 207 ALA G N 1
ATOM 10179 C CA . ALA F 1 207 ? 100.757 50.261 45.716 1.00 29.07 207 ALA G CA 1
ATOM 10180 C C . ALA F 1 207 ? 101.608 49.023 45.451 1.00 29.84 207 ALA G C 1
ATOM 10181 O O . ALA F 1 207 ? 102.748 49.131 44.997 1.00 31.03 207 ALA G O 1
ATOM 10183 N N . ALA F 1 208 ? 101.073 47.846 45.747 1.00 30.02 208 ALA G N 1
ATOM 10184 C CA . ALA F 1 208 ? 101.785 46.615 45.423 1.00 30.33 208 ALA G CA 1
ATOM 10185 C C . ALA F 1 208 ? 102.186 46.561 43.948 1.00 30.15 208 ALA G C 1
ATOM 10186 O O . ALA F 1 208 ? 103.311 46.191 43.622 1.00 30.32 208 ALA G O 1
ATOM 10188 N N . ILE F 1 209 ? 101.276 46.935 43.058 1.00 30.01 209 ILE G N 1
ATOM 10189 C CA . ILE F 1 209 ? 101.590 46.926 41.640 1.00 30.23 209 ILE G CA 1
ATOM 10190 C C . ILE F 1 209 ? 102.873 47.703 41.386 1.00 31.27 209 ILE G C 1
ATOM 10191 O O . ILE F 1 209 ? 103.809 47.184 40.782 1.00 31.19 209 ILE G O 1
ATOM 10196 N N . TYR F 1 210 ? 102.913 48.950 41.846 1.00 32.62 210 TYR G N 1
ATOM 10197 C CA . TYR F 1 210 ? 104.105 49.777 41.687 1.00 33.83 210 TYR G CA 1
ATOM 10198 C C . TYR F 1 210 ? 105.307 48.937 42.079 1.00 33.96 210 TYR G C 1
ATOM 10199 O O . TYR F 1 210 ? 106.092 48.547 41.221 1.00 34.18 210 TYR G O 1
ATOM 10208 N N . LEU F 1 211 ? 105.428 48.615 43.361 1.00 34.31 211 LEU G N 1
ATOM 10209 C CA . LEU F 1 211 ? 106.524 47.769 43.816 1.00 34.66 211 LEU G CA 1
ATOM 10210 C C . LEU F 1 211 ? 106.914 46.757 42.746 1.00 35.33 211 LEU G C 1
ATOM 10211 O O . LEU F 1 211 ? 108.097 46.493 42.535 1.00 35.58 211 LEU G O 1
ATOM 10216 N N . SER F 1 212 ? 105.923 46.201 42.056 1.00 35.94 212 SER G N 1
ATOM 10217 C CA . SER F 1 212 ? 106.200 45.153 41.080 1.00 36.42 212 SER G CA 1
ATOM 10218 C C . SER F 1 212 ? 106.585 45.685 39.703 1.00 35.89 212 SER G C 1
ATOM 10219 O O . SER F 1 212 ? 107.453 45.122 39.047 1.00 35.99 212 SER G O 1
ATOM 10222 N N . GLU F 1 213 ? 105.928 46.744 39.252 1.00 35.41 213 GLU G N 1
ATOM 10223 C CA . GLU F 1 213 ? 106.342 47.379 38.016 1.00 35.21 213 GLU G CA 1
ATOM 10224 C C . GLU F 1 213 ? 107.701 48.037 38.275 1.00 35.14 213 GLU G C 1
ATOM 10225 O O . GLU F 1 213 ? 108.770 47.578 37.846 1.00 34.69 213 GLU G O 1
#

CATH classification: 1.20.58.220 (+1 more: 1.20.58.220)

Radius of gyration: 40.57 Å; Cα contacts (8 Å, |Δi|>4): 1595; chains: 6; bounding box: 151×98×65 Å

Solvent-accessible surface area: 55439 Å² total

InterPro domains:
  IPR026022 PhoU domain [PF01895] (15-101)
  IPR026022 PhoU domain [PF01895] (119-201)
  IPR028366 PhoU [PIRSF003107] (5-215)
  IPR028366 PhoU [PTHR42930] (3-211)
  IPR028366 PhoU [TIGR02135] (3-211)
  IPR038078 PhoU-like domain superfamily [G3DSA:1.20.58.220] (1-105)
  IPR038078 PhoU-like domain superfamily [G3DSA:1.20.58.220] (106-221)

Sequence (1222 aa):
GGGGGGKLFKELEETKEQVIKAKLVQEAIDKATEALNKQNVELAEEVIKGDDTIDLLEVDIERRCIRIALYQPEAGDLRIGIYKIVSDLERGDEAENIAERAILLAEEPPLKPYVNINFSEIVKEVNDSVISFIQQDTLLAKKVIEKDDTVDELYHQLERELTYVLEDPRNIKRAHLSFVARHYERIADHAENVAEAAIYLSEGEGGGGGKLFKELEETKEQVIKAKLVQEAIDKATEALNKQNVELAEEVIKGDDTIDLLEVDIERRCIRIALYQPEAGDLRIGIYKIVSDLERGDEAENIAERAILLAEEPPLKPYVNINFSEIVKEVNDSVISFIQQDTLLAKKVIEKDDTVDELYHQLERELTYVLEDPRNIKRAHLSFVARHYERIADHAENVAEAAIYLSEGEGGGGGGKLFKELEETKEQVIKAKLVQEAIDKATEALNKQNVELAEEVIKGDDTIDLLEVDIERRCIRIALYQPEAGDLRIGIYKIVSDLERGDEAENIAERAILLAEEPPLKPYVNINFSEIVKEVNDSVISFIQQDTLLAKKVIEKDDTVDELYHQLERELTYVLEDPRNIKRAHLSFVARHYERIADHAENVAEAAIYLSEGEGGGGGGKLFKELEETKEQVIKAKLVQEAIDKATEALNKQNVELAEEVIKGDDTIDLLEVDIERRCIRIALYQPEAGDLRIGIYKIVSDLERGDEAENIAERAILLAEEPPLKPYVNINFSEIVKEVNDSVISFIQQDTLLAKKVIEKDDTVDELYHQLERELTYVLEDPRNIKRAHLSFVARHYERIADHAENVAEAAIYLSEGGGGGKLFKELEETKEQVIKAKLVQEAIDKATEALNKQNVELAEEVIKGDDTIDLLEVDIERRCIRIALYQPEAGDLRIGIYKIVSDLERGDEAENIAERAILLAEEPPLKPYVNINFSEIVKEVNDSVISFIQQDTLLAKKVIEKDDTVDELYHQLERELTYVLEDPRNIKRAHLSFVARHYERIADHAENVAEAAIYLSEGEGGGGKLFKELEETKEQVIKAKLVQEAIDKATEALNKQNVELAEEVIKGDDTIDLLEVDIERRCIRIALYQPEAGDLRIGIYKIVSDLERGDEAENIAERAILLAEEPPLKPYVNINFSEIVKEVNDSVISFIQQDTLLAKKVIEKDDTVDELYHQLERELTYVLEDPRNIKRAHLSFVARHYERIADHAENVAEAAIYLSE

Secondary structure (DSSP, 8-state):
---TT--HHHHHHHHHHHHH--HHHHHHHHHHHHHHHTT-HHHHHHHHHTHHHHHHHHHHHHHHHH--TTT---HHHH---HHHHHHHHH--HHHHHHHHHHHHHHTS--SS--HHHH--HHHH--HHHHHHHHTT-HHHHHHHHHHHHHHHHHHHHHHHH--HHHH-GGGGTT--HHHHHHHHHHHHHHHHHHHHHHHHHHHH-/--TT--HHHHHHHHHHHHH--HHHHHHHHHHHHHHHTT-HHHHHHHHHHHHHHHHHHHHHHHHHH--TTT---HHHH---HHHHHHHHH--HHHHHHHHHHHHHHSS--SS--HHHH--HHHH--HHHHHHHHTT-HHHHHHHHHHHHHHHHHHHHHHHH--HHHH-GGGGGT--HHHHHHHHHHHHHHHHHHHHHHHHHHHT-/---S---HHHHHHHHHHHHH--HHHHHHHHHHHHIIIII-HHHHHHHHHHHHHHHHHHHHHHHHHH--TTT---HHHH---HHHHHHHHH--HHHHHHHHHHHHHTSSPPSS--HHHH--HHHH--HHHHHHHHTT-HHHHHHHHHHHHHHHHHHHHHHHH--HHHH-GGGGTT--HHHHHHHHHHHHHHHHHHHHHHHHHHHH-/--SS---HHHHHHHHHHHHH--HHHHHHHHHHHHHHHTT-HHHHHHHHHHHHHHHHHHHHHHHHHH--TTT---HHHH---HHHHHHHHH--HHHHHHHHHHHHHHSS--SS--HHHH--HHHH--HHHHHHHHTT-HHHHHHHHHHHHHHHHHHHHHHHH--HHHH-GGGGTT--HHHHHHHHHHHHHHHHHHHHHHHHHH-/-TTT--HHHHHHHHHHHHH--HHHHHHHHHHHHHHHHT-HHHHHHHHHHHHHHHHHHHHHHHHHH--TTT---HHHH---HHHHHHHHH--HHHHHHHHHHHHHHSS--SS--HHHH--HHHH--HHHHHHHHHT-SHHHHHHHHHHHHHHHHHHHHHHH--HHHH-GGGGTT--HHHHHHHHHHHHHHHHHHHHHHHHHHH--/-TT--HHHHHHHHHHHHH--HHHHHHHHHHHHHHHTT-HHHHHHHHHTHHHHHHHHHHHHHHHH--TTT---HHHH---HHHHHHHHH--HHHHHHHHHHHHHTSS--SS--HHHH--HHHH--HHHHHHHHTT-HHHHHHHHHHHHHHHHHHHHHHHH--HHHH-TTTTTT--HHHHHHHHHHHHHHHHHHHHHHHHHH-

Foldseek 3Di:
DDDPLVCLVVLVVVLLVLLVCLVLLLVLLVLLVCLLQVLNLVSLVCLQVSLVVLVVSLVVSLVSLVVVVPRVDDDLSPLSLSNVLSVLSNLSVLSNLSSVLSNVCSVDDQLDNCPLLVVVVLLSCSVQLSVLQVVLDLVSLVVLVVCLVVLVVSLVVLLVVLVSCVVPVVCVVSVSVNSSSVSSSSSSVSSNVSSVSSNVSNVRD/DDDPLVLVVLVVVLLVLLLCLVLLLVLLVLLVCCLQVVNLVSLVVLLVSLVVLVVSLVVSLVSLVVVVPNVDDDLSVLSLSNVLSVLSSLSVLSNLSSVLSNVCNVDDQLDRPVLLVVSVLLSLSNLLSVLQSPLPLVSLVVLLVCLVVLVVSLVVLVPVCVSCVVPVVCVSNNSSNSSSVSSNSSSVSSNVSSVSSNVSNVSD/DPADVVCCVVLLVVLLVLLLCLVLLLVLLVLLVCLQQVLNLVSLVCLVVCLVVLVVSLVVSLVSLVCCVPHVDDPLSVLSLSNVLSVLSSLSVLSNLSSVLSNVLNVDPALDRCPLLVCSVLLSCSNQLSCLQVVLPLVSLVVLLVSLVVLVVSLVVLLVVCVSCVVPVVSVVNVSVNSNSVSSSSSSVSSSVSSVSSNVSNVPD/DPPVQVVVVVLLVVLLVLLLCLVVLLVLLVQLVCLQQVLDLVSLVVLLVCLVVLVVSLVVSLCSLVCCVPRVDDPLSVLSLSNPLSVLSSLSVLSNLSSVLSNVLSVDDQLDRCPLLVVSVLLSCSNLLSVLQSPLPLVSLVVLLVCLVVLVVSLVVLLVVCVSCVVDVVSVSNVSVNSSSVSSNVNSVSSNVSSVSSNVSND/DVVLVVVVVLVVVLLVLLQCLVLLLVLLVLLVVLLQVLPLVSLVVLLVCLVVLVVSLVVSLVSLVCVVRRVDDDLSVLSLSNPLSVLSSLSVLSNLSSVLSNVLNVDDDLDRCPLLVCSVLLSVSNQLSCLQVPLPLVSLVVLLVSLVVLVVSLVVLLVVLVSCVVPVVSVSNSSVNVSSVSSNSNSVSSNVSSVSSNVSNVPD/DPVVCLVVLVVVLLVLLLCLVLLLVLLVLLVCLQQVVNLVSLVVLVVCLVVLVVSLVVSLVSLVCCVVPVDDDLSPLSLSNPLSVLSSLSVLSNLSSVLSNVLNVDPALDRCVLLVCSVLLSCSNLLSCCQSVPDLVSLVVLLVSLVVLVVSLVVLLVVCVSCVVDVVSVVNSSVNSNSVSSNSNSVSSNVSSVSSVVSND

GO terms:
  GO:0005737 cytoplasm (C, IDA)
  GO:0042803 protein homodimerization activity (F, IDA)

Nearest PDB structures (foldseek):
  1t72-assembly1_A  TM=9.903E-01  e=5.120E-20  Aquifex aeolicus
  4q25-assembly1_B  TM=9.511E-01  e=2.201E-10  Pseudomonas aeruginosa PAO1
  1sum-assembly1_B  TM=9.575E-01  e=1.089E-08  Thermotoga maritima
  1xwm-assembly1_A-2  TM=9.070E-01  e=2.953E-08  Geobacillus stearothermophilus
  2i0m-assembly1_A  TM=9.142E-01  e=1.205E-07  Streptococcus pneumoniae TIGR4

B-factor: mean 24.93, std 8.26, range [2.0, 87.81]

Organism: Aquifex aeolicus (strain VF5) (NCBI:txid224324)